Protein 5JR6 (pdb70)

Secondary structure (DSSP, 8-state):
---HHHHHHHHHHHHHHTT--EEEEES--TT--SS--GGG--HHHHH----SSEEEEE-SS--EEEEEGGGHHHHHHHS-TTTSEEEEE-TTTTTHHHHHHHT---EEEEETTT-BHHHHHHHHHHHHHH-TTS--EEEEE-TT--TT--EEEEESS-SS-------PPPEE--HHHHSS-HHHHHHHHHHHHHHT--SBSEEEE--HHHHHHHHTEE-SSSSSS----EEEEEEEE---EEEEEEEEE-GGG--HHHHHGGGTTT-EEEEGGGHHHIIIIIIGGGS------BSEEE-TT-BHHHHHTS-GGGEEE---HHHHHHHB--HHHHHHHHHHHHHHHHHHHHHHHHHHHHHHHTGGGG-BHHHHHHHHHHHHHTSTTEEEESS--EEEEGGGGGSTT----TTT--B--SSEEEEEE-EEETTEE--EEEEEESS---HHHHHHHHHHHHHHHHHHH--EETT-BHHHHHHHHHHHHHTTT---SS-SEEE--SSS-SSEEEEEE-SSS--B--TTBEEEE--EEEETTTEEEE-BEEEEEEEEEE-SS-EEEEEEE-------GGG--TTS--HHHHHHHHHHHHHHHHHHHHHHHT-TTTS-HHHHHHHHHHTPPPP-/-EEEES--TT--SS--GGG------EEE-----SSSTTHHHHH--EEETTT-BHHHHHHHHHHHHHS------B--EEESSPP------PPPEE--HHHHSS-HHHHHHHHHHHHHTT--SBSEEEE--HHHHHHHHTEE-SSSSSS----EEEEEEE----EEEEEEEE-GGG--HHHHHHHHHTT-EEEEGGGHHHHIIIIISS------BSEEE-TT-BHHHHTTS-GGGEEE---THHHHTTB--HHHHHHHHHHHHHHHHHHHHHHHHHHHHHHTTGGGG-BHHHHHHHHHHHHHTSTTEEEESS--EEEEGGGGGSTT-----S--B--SSEEEEEE-EEETTEE--EEEEEESS---HHHHHHHHHHHHHHHHHHH--EETT-BHHHHHHHHHHHHHHTT---SS-SEEE--SSS-SSEEEEEE-SSS--B--TTBEEEE--EEEETTTEEEE-BEEEEEEEEEE-SS-EEEEEEE-------GGG--TTS--HHHHHHHHHHHHHHHHHHHHHHHH-TTTS-HHHHHHHHHHTSPP-/---

Organism: Plasmodium falciparum (isolate 3D7) (NCBI:txid36329)

Structure (mmCIF, N/CA/C/O backbone):
data_5JR6
#
_entry.id   5JR6
#
_cell.length_a   147.220
_cell.length_b   99.930
_cell.length_c   105.170
_cell.angle_alpha   90.00
_cell.angle_beta   105.21
_cell.angle_gamma   90.00
#
_symmetry.space_group_name_H-M   'C 1 2 1'
#
loop_
_entity.id
_entity.type
_entity.pdbx_description
1 polymer 'Peptidase, putative'
2 polymer Apstatin
3 non-polymer 'MANGANESE (II) ION'
4 non-polymer 'PHOSPHATE ION'
5 water water
#
loop_
_atom_site.group_PDB
_atom_site.id
_atom_site.type_symbol
_atom_site.label_atom_id
_atom_site.label_alt_id
_atom_site.label_comp_id
_atom_site.label_asym_id
_atom_site.label_entity_id
_atom_site.label_seq_id
_atom_site.pdbx_PDB_ins_code
_atom_site.Cartn_x
_atom_site.Cartn_y
_atom_site.Cartn_z
_atom_site.occupancy
_atom_site.B_iso_or_equiv
_atom_site.auth_seq_id
_atom_site.auth_comp_id
_atom_site.auth_asym_id
_atom_site.auth_atom_id
_atom_site.pdbx_PDB_model_num
ATOM 1 N N . ASP A 1 10 ? -65.531 63.577 257.469 1.00 148.39 129 ASP A N 1
ATOM 2 C CA . ASP A 1 10 ? -64.143 63.877 257.132 1.00 149.57 129 ASP A CA 1
ATOM 3 C C . ASP A 1 10 ? -63.785 63.348 255.745 1.00 153.75 129 ASP A C 1
ATOM 4 O O . ASP A 1 10 ? -62.638 62.969 255.494 1.00 153.67 129 ASP A O 1
ATOM 6 N N . ASN A 1 11 ? -64.775 63.343 254.853 1.00 156.61 130 ASN A N 1
ATOM 7 C CA . ASN A 1 11 ? -64.622 62.794 253.508 1.00 155.15 130 ASN A CA 1
ATOM 8 C C . ASN A 1 11 ? -64.090 61.363 253.563 1.00 153.52 130 ASN A C 1
ATOM 9 O O . ASN A 1 11 ? -63.109 61.047 252.920 1.00 152.00 130 ASN A O 1
ATOM 11 N N . ASN A 1 12 ? -64.738 60.504 254.337 1.00 151.74 131 ASN A N 1
ATOM 12 C CA . ASN A 1 12 ? -64.238 59.161 254.627 1.00 151.14 131 ASN A CA 1
ATOM 13 C C . ASN A 1 12 ? -63.958 58.240 253.414 1.00 146.83 131 ASN A C 1
ATOM 14 O O . ASN A 1 12 ? -64.864 57.973 252.607 1.00 146.54 131 ASN A O 1
ATOM 19 N N . PRO A 1 13 ? -62.689 57.780 253.279 1.00 144.10 132 PRO A N 1
ATOM 20 C CA . PRO A 1 13 ? -62.096 56.745 252.397 1.00 140.98 132 PRO A CA 1
ATOM 21 C C . PRO A 1 13 ? -62.595 55.315 252.632 1.00 136.35 132 PRO A C 1
ATOM 22 O O . PRO A 1 13 ? -62.830 54.585 251.669 1.00 142.37 132 PRO A O 1
ATOM 26 N N . ALA A 1 14 ? -62.712 54.888 253.883 1.00 129.24 133 ALA A N 1
ATOM 27 C CA . ALA A 1 14 ? -63.195 53.531 254.142 1.00 122.89 133 ALA A CA 1
ATOM 28 C C . ALA A 1 14 ? -64.572 53.399 253.519 1.00 119.33 133 ALA A C 1
ATOM 29 O O . ALA A 1 14 ? -64.939 52.354 252.978 1.00 112.34 133 ALA A O 1
ATOM 31 N N . ALA A 1 15 ? -65.309 54.496 253.633 1.00 124.80 134 ALA A N 1
ATOM 32 C CA . ALA A 1 15 ? -66.576 54.683 252.970 1.00 131.06 134 ALA A CA 1
ATOM 33 C C . ALA A 1 15 ? -66.441 54.632 251.450 1.00 129.46 134 ALA A C 1
ATOM 34 O O . ALA A 1 15 ? -67.133 53.856 250.794 1.00 131.24 134 ALA A O 1
ATOM 36 N N . ARG A 1 16 ? -65.559 55.455 250.892 1.00 130.59 135 ARG A N 1
ATOM 37 C CA . ARG A 1 16 ? -65.398 55.512 249.439 1.00 128.04 135 ARG A CA 1
ATOM 38 C C . ARG A 1 16 ? -64.764 54.228 248.895 1.00 132.08 135 ARG A C 1
ATOM 39 O O . ARG A 1 16 ? -65.042 53.818 247.767 1.00 131.51 135 ARG A O 1
ATOM 41 N N . LEU A 1 17 ? -63.919 53.593 249.703 1.00 132.54 136 LEU A N 1
ATOM 42 C CA . LEU A 1 17 ? -63.305 52.323 249.323 1.00 134.90 136 LEU A CA 1
ATOM 43 C C . LEU A 1 17 ? -64.322 51.189 249.328 1.00 141.66 136 LEU A C 1
ATOM 44 O O . LEU A 1 17 ? -64.452 50.463 248.342 1.00 145.25 136 LEU A O 1
ATOM 49 N N . GLU A 1 18 ? -65.034 51.033 250.442 1.00 143.43 137 GLU A N 1
ATOM 50 C CA . GLU A 1 18 ? -66.059 49.999 250.546 1.00 142.83 137 GLU A CA 1
ATOM 51 C C . GLU A 1 18 ? -67.141 50.244 249.506 1.00 143.66 137 GLU A C 1
ATOM 52 O O . GLU A 1 18 ? -67.832 49.317 249.090 1.00 147.73 137 GLU A O 1
ATOM 54 N N . GLU A 1 19 ? -67.276 51.501 249.089 1.00 135.66 138 GLU A N 1
ATOM 55 C CA . GLU A 1 19 ? -68.175 51.870 248.001 1.00 127.64 138 GLU A CA 1
ATOM 56 C C . GLU A 1 19 ? -67.616 51.406 246.659 1.00 121.09 138 GLU A C 1
ATOM 57 O O . GLU A 1 19 ? -68.336 50.816 245.848 1.00 122.20 138 GLU A O 1
ATOM 59 N N . LEU A 1 20 ? -66.332 51.679 246.435 1.00 109.25 139 LEU A N 1
ATOM 60 C CA . LEU A 1 20 ? -65.664 51.305 245.193 1.00 105.26 139 LEU A CA 1
ATOM 61 C C . LEU A 1 20 ? -65.705 49.796 244.976 1.00 108.48 139 LEU A C 1
ATOM 62 O O . LEU A 1 20 ? -66.004 49.330 243.874 1.00 103.58 139 LEU A O 1
ATOM 64 N N . ARG A 1 21 ? -65.419 49.045 246.039 1.00 119.52 140 ARG A N 1
ATOM 65 C CA . ARG A 1 21 ? -65.349 47.586 245.978 1.00 126.42 140 ARG A CA 1
ATOM 66 C C . ARG A 1 21 ? -66.644 46.977 245.446 1.00 134.53 140 ARG A C 1
ATOM 67 O O . ARG A 1 21 ? -66.652 45.856 244.936 1.00 140.19 140 ARG A O 1
ATOM 69 N N . THR A 1 22 ? -67.735 47.724 245.575 1.00 129.50 141 THR A N 1
ATOM 70 C CA . THR A 1 22 ? -69.025 47.315 245.035 1.00 128.44 141 THR A CA 1
ATOM 71 C C . THR A 1 22 ? -69.121 47.586 243.533 1.00 123.91 141 THR A C 1
ATOM 72 O O . THR A 1 22 ? -69.662 46.777 242.778 1.00 123.74 141 THR A O 1
ATOM 76 N N . ILE A 1 23 ? -68.604 48.735 243.108 1.00 119.73 142 ILE A N 1
ATOM 77 C CA . ILE A 1 23 ? -68.624 49.114 241.697 1.00 118.86 142 ILE A CA 1
ATOM 78 C C . ILE A 1 23 ? -67.662 48.244 240.889 1.00 114.74 142 ILE A C 1
ATOM 79 O O . ILE A 1 23 ? -67.878 47.990 239.705 1.00 117.34 142 ILE A O 1
ATOM 81 N N . MET A 1 24 ? -66.592 47.795 241.529 1.00 103.91 143 MET A N 1
ATOM 82 C CA . MET A 1 24 ? -65.716 46.818 240.908 1.00 98.45 143 MET A CA 1
ATOM 83 C C . MET A 1 24 ? -66.455 45.495 240.760 1.00 100.13 143 MET A C 1
ATOM 84 O O . MET A 1 24 ? -66.264 44.766 239.785 1.00 98.59 143 MET A O 1
ATOM 89 N N . LYS A 1 25 ? -67.302 45.203 241.743 1.00 102.00 144 LYS A N 1
ATOM 90 C CA . LYS A 1 25 ? -68.022 43.937 241.804 1.00 107.94 144 LYS A CA 1
ATOM 91 C C . LYS A 1 25 ? -69.099 43.838 240.726 1.00 108.10 144 LYS A C 1
ATOM 92 O O . LYS A 1 25 ? -69.215 42.815 240.054 1.00 109.73 144 LYS A O 1
ATOM 94 N N . LYS A 1 26 ? -69.880 44.903 240.560 1.00 107.68 145 LYS A N 1
ATOM 95 C CA . LYS A 1 26 ? -70.953 44.921 239.563 1.00 112.45 145 LYS A CA 1
ATOM 96 C C . LYS A 1 26 ? -70.419 44.862 238.129 1.00 110.71 145 LYS A C 1
ATOM 97 O O . LYS A 1 26 ? -71.162 44.556 237.192 1.00 99.83 145 LYS A O 1
ATOM 99 N N . ASN A 1 27 ? -69.139 45.190 237.965 1.00 115.15 146 ASN A N 1
ATOM 100 C CA . ASN A 1 27 ? -68.480 45.147 236.662 1.00 113.91 146 ASN A CA 1
ATOM 101 C C . ASN A 1 27 ? -67.654 43.888 236.431 1.00 120.01 146 ASN A C 1
ATOM 102 O O . ASN A 1 27 ? -67.017 43.744 235.385 1.00 120.87 146 ASN A O 1
ATOM 107 N N . LYS A 1 28 ? -67.670 42.990 237.414 1.00 127.44 147 LYS A N 1
ATOM 108 C CA . LYS A 1 28 ? -66.856 41.776 237.401 1.00 128.80 147 LYS A CA 1
ATOM 109 C C . LYS A 1 28 ? -65.375 42.126 237.328 1.00 121.85 147 LYS A C 1
ATOM 110 O O . LYS A 1 28 ? -64.590 41.404 236.716 1.00 124.74 147 LYS A O 1
ATOM 112 N N . ILE A 1 29 ? -64.998 43.230 237.968 1.00 112.72 148 ILE A N 1
ATOM 113 C CA . ILE A 1 29 ? -63.620 43.710 237.926 1.00 110.66 148 ILE A CA 1
ATOM 114 C C . ILE A 1 29 ? -62.861 43.370 239.208 1.00 108.33 148 ILE A C 1
ATOM 115 O O . ILE A 1 29 ? -63.102 43.959 240.261 1.00 111.25 148 ILE A O 1
ATOM 117 N N . ASP A 1 30 ? -61.932 42.426 239.105 1.00 107.93 149 ASP A N 1
ATOM 118 C CA . ASP A 1 30 ? -61.224 41.913 240.272 1.00 107.55 149 ASP A CA 1
ATOM 119 C C . ASP A 1 30 ? -60.176 42.873 240.851 1.00 112.20 149 ASP A C 1
ATOM 120 O O . ASP A 1 30 ? -60.228 43.196 242.038 1.00 110.70 149 ASP A O 1
ATOM 122 N N . VAL A 1 31 ? -59.236 43.328 240.018 1.00 109.56 150 VAL A N 1
ATOM 123 C CA . VAL A 1 31 ? -58.120 44.173 240.478 1.00 102.27 150 VAL A CA 1
ATOM 124 C C . VAL A 1 31 ? -58.024 45.486 239.692 1.00 105.60 150 VAL A C 1
ATOM 125 O O . VAL A 1 31 ? -57.988 45.477 238.468 1.00 107.06 150 VAL A O 1
ATOM 127 N N . TYR A 1 32 ? -57.963 46.607 240.409 1.00 107.88 151 TYR A N 1
ATOM 128 C CA . TYR A 1 32 ? -58.074 47.942 239.810 1.00 103.52 151 TYR A CA 1
ATOM 129 C C . TYR A 1 32 ? -56.879 48.810 240.184 1.00 98.93 151 TYR A C 1
ATOM 130 O O . TYR A 1 32 ? -56.581 48.995 241.364 1.00 99.50 151 TYR A O 1
ATOM 139 N N . ILE A 1 33 ? -56.183 49.332 239.181 1.00 93.57 152 ILE A N 1
ATOM 140 C CA . ILE A 1 33 ? -54.998 50.133 239.449 1.00 86.13 152 ILE A CA 1
ATOM 141 C C . ILE A 1 33 ? -55.305 51.615 239.244 1.00 91.30 152 ILE A C 1
ATOM 142 O O . ILE A 1 33 ? -55.746 52.031 238.171 1.00 90.13 152 ILE A O 1
ATOM 144 N N . LEU A 1 34 ? -55.090 52.401 240.295 1.00 93.64 153 LEU A N 1
ATOM 145 C CA . LEU A 1 34 ? -55.284 53.846 240.245 1.00 87.57 153 LEU A CA 1
ATOM 146 C C . LEU A 1 34 ? -53.948 54.564 240.374 1.00 74.51 153 LEU A C 1
ATOM 147 O O . LEU A 1 34 ? -53.201 54.306 241.307 1.00 75.66 153 LEU A O 1
ATOM 152 N N . ILE A 1 35 ? -53.657 55.463 239.437 1.00 76.25 154 ILE A N 1
ATOM 153 C CA . ILE A 1 35 ? -52.368 56.174 239.400 1.00 75.48 154 ILE A CA 1
ATOM 154 C C . ILE A 1 35 ? -52.563 57.687 239.332 1.00 74.31 154 ILE A C 1
ATOM 155 O O . ILE A 1 35 ? -53.530 58.170 238.738 1.00 74.61 154 ILE A O 1
ATOM 160 N N . ASN A 1 36 ? -51.640 58.435 239.924 1.00 72.65 155 ASN A N 1
ATOM 161 C CA . ASN A 1 36 ? -51.727 59.884 239.898 1.00 67.49 155 ASN A CA 1
ATOM 162 C C . ASN A 1 36 ? -50.985 60.428 238.700 1.00 63.65 155 ASN A C 1
ATOM 163 O O . ASN A 1 36 ? -49.758 60.505 238.707 1.00 59.53 155 ASN A O 1
ATOM 168 N N . SER A 1 37 ? -51.744 60.883 237.711 1.00 61.64 156 SER A N 1
ATOM 169 C CA . SER A 1 37 ? -51.186 61.396 236.472 1.00 62.26 156 SER A CA 1
ATOM 170 C C . SER A 1 37 ? -52.352 61.791 235.596 1.00 56.62 156 SER A C 1
ATOM 171 O O . SER A 1 37 ? -53.505 61.616 235.982 1.00 61.51 156 SER A O 1
ATOM 174 N N . ASP A 1 38 ? -52.065 62.367 234.438 1.00 50.47 157 ASP A N 1
ATOM 175 C CA . ASP A 1 38 ? -53.130 62.681 233.512 1.00 52.75 157 ASP A CA 1
ATOM 176 C C . ASP A 1 38 ? -52.754 62.138 232.143 1.00 46.05 157 ASP A C 1
ATOM 177 O O . ASP A 1 38 ? -51.737 61.470 232.003 1.00 55.61 157 ASP A O 1
ATOM 182 N N . GLU A 1 39 ? -53.589 62.409 231.147 1.00 55.19 158 GLU A N 1
ATOM 183 C CA . GLU A 1 39 ? -53.388 61.853 229.820 1.00 60.59 158 GLU A CA 1
ATOM 184 C C . GLU A 1 39 ? -52.288 62.578 229.042 1.00 59.97 158 GLU A C 1
ATOM 185 O O . GLU A 1 39 ? -51.980 62.203 227.908 1.00 59.02 158 GLU A O 1
ATOM 191 N N . HIS A 1 40 ? -51.753 63.658 229.613 1.00 41.66 159 HIS A N 1
ATOM 192 C CA . HIS A 1 40 ? -50.573 64.317 229.038 1.00 43.41 159 HIS A CA 1
ATOM 193 C C . HIS A 1 40 ? -49.240 64.084 229.750 1.00 49.13 159 HIS A C 1
ATOM 194 O O . HIS A 1 40 ? -48.255 64.774 229.457 1.00 55.17 159 HIS A O 1
ATOM 201 N N . ASN A 1 41 ? -49.234 63.184 230.730 1.00 50.48 160 ASN A N 1
ATOM 202 C CA . ASN A 1 41 ? -48.011 62.847 231.462 1.00 52.63 160 ASN A CA 1
ATOM 203 C C . ASN A 1 41 ? -47.446 64.103 232.153 1.00 52.50 160 ASN A C 1
ATOM 204 O O . ASN A 1 41 ? -46.232 64.280 232.279 1.00 50.55 160 ASN A O 1
ATOM 209 N N . SER A 1 42 ? -48.351 64.988 232.572 1.00 54.03 161 SER A N 1
ATOM 210 C CA . SER A 1 42 ? -47.971 66.206 233.283 1.00 50.95 161 SER A CA 1
ATOM 211 C C . SER A 1 42 ? -47.402 65.858 234.643 1.00 50.39 161 SER A C 1
ATOM 212 O O . SER A 1 42 ? -47.923 64.977 235.325 1.00 52.23 161 SER A O 1
ATOM 215 N N . GLU A 1 43 ? -46.331 66.541 235.033 1.00 42.08 162 GLU A N 1
ATOM 216 C CA . GLU A 1 43 ? -45.795 66.379 236.378 1.00 45.71 162 GLU A CA 1
ATOM 217 C C . GLU A 1 43 ? -46.792 66.826 237.431 1.00 46.78 162 GLU A C 1
ATOM 218 O O . GLU A 1 43 ? -46.952 66.175 238.452 1.00 62.65 162 GLU A O 1
ATOM 224 N N . ILE A 1 44 ? -47.432 67.963 237.186 1.00 41.73 163 ILE A N 1
ATOM 225 C CA . ILE A 1 44 ? -48.445 68.495 238.083 1.00 46.26 163 ILE A CA 1
ATOM 226 C C . ILE A 1 44 ? -49.818 68.310 237.464 1.00 47.98 163 ILE A C 1
ATOM 227 O O . ILE A 1 44 ? -50.071 68.801 236.375 1.00 55.71 163 ILE A O 1
ATOM 232 N N . ILE A 1 45 ? -50.706 67.623 238.175 1.00 42.11 164 ILE A N 1
ATOM 233 C CA . ILE A 1 45 ? -52.002 67.260 237.644 1.00 48.31 164 ILE A CA 1
ATOM 234 C C . ILE A 1 45 ? -53.060 68.178 238.232 1.00 56.35 164 ILE A C 1
ATOM 235 O O . ILE A 1 45 ? -52.880 68.733 239.324 1.00 57.21 164 ILE A O 1
ATOM 240 N N . ASN A 1 46 ? -54.132 68.390 237.478 1.00 58.28 165 ASN A N 1
ATOM 241 C CA . ASN A 1 46 ? -55.242 69.178 237.979 1.00 56.41 165 ASN A CA 1
ATOM 242 C C . ASN A 1 46 ? -56.139 68.351 238.883 1.00 59.76 165 ASN A C 1
ATOM 243 O O . ASN A 1 46 ? -55.959 67.143 239.012 1.00 64.25 165 ASN A O 1
ATOM 248 N N . GLU A 1 47 ? -57.119 68.990 239.499 1.00 64.99 166 GLU A N 1
ATOM 249 C CA . GLU A 1 47 ? -57.824 68.316 240.573 1.00 71.99 166 GLU A CA 1
ATOM 250 C C . GLU A 1 47 ? -58.670 67.195 240.009 1.00 68.56 166 GLU A C 1
ATOM 251 O O . GLU A 1 47 ? -58.710 66.108 240.576 1.00 70.08 166 GLU A O 1
ATOM 257 N N . LYS A 1 48 ? -59.292 67.444 238.860 1.00 65.43 167 LYS A N 1
ATOM 258 C CA . LYS A 1 48 ? -60.153 66.460 238.218 1.00 67.25 167 LYS A CA 1
ATOM 259 C C . LYS A 1 48 ? -59.441 65.136 237.995 1.00 76.45 167 LYS A C 1
ATOM 260 O O . LYS A 1 48 ? -60.080 64.094 237.865 1.00 83.31 167 LYS A O 1
ATOM 266 N N . ASP A 1 49 ? -58.114 65.180 237.954 1.00 78.02 168 ASP A N 1
ATOM 267 C CA . ASP A 1 49 ? -57.331 63.978 237.739 1.00 76.61 168 ASP A CA 1
ATOM 268 C C . ASP A 1 49 ? -56.841 63.369 239.037 1.00 74.90 168 ASP A C 1
ATOM 269 O O . ASP A 1 49 ? -56.229 62.309 239.018 1.00 81.96 168 ASP A O 1
ATOM 274 N N . LYS A 1 50 ? -57.102 64.002 240.175 1.00 75.05 169 LYS A N 1
ATOM 275 C CA . LYS A 1 50 ? -56.638 63.367 241.398 1.00 80.40 169 LYS A CA 1
ATOM 276 C C . LYS A 1 50 ? -57.767 62.502 241.915 1.00 92.13 169 LYS A C 1
ATOM 277 O O . LYS A 1 50 ? -58.691 62.972 242.579 1.00 91.67 169 LYS A O 1
ATOM 283 N N . LYS A 1 51 ? -57.673 61.219 241.601 1.00 93.54 170 LYS A N 1
ATOM 284 C CA . LYS A 1 51 ? -58.604 60.227 242.102 1.00 88.82 170 LYS A CA 1
ATOM 285 C C . LYS A 1 51 ? -58.113 59.589 243.403 1.00 86.38 170 LYS A C 1
ATOM 286 O O . LYS A 1 51 ? -58.900 59.330 244.314 1.00 89.42 170 LYS A O 1
ATOM 290 N N . ILE A 1 52 ? -56.806 59.342 243.476 1.00 83.19 171 ILE A N 1
ATOM 291 C CA . ILE A 1 52 ? -56.208 58.597 244.584 1.00 79.87 171 ILE A CA 1
ATOM 292 C C . ILE A 1 52 ? -56.522 59.216 245.946 1.00 80.45 171 ILE A C 1
ATOM 293 O O . ILE A 1 52 ? -56.804 58.503 246.912 1.00 80.59 171 ILE A O 1
ATOM 295 N N . VAL A 1 53 ? -56.491 60.543 246.012 1.00 84.55 172 VAL A N 1
ATOM 296 C CA . VAL A 1 53 ? -56.658 61.248 247.278 1.00 88.17 172 VAL A CA 1
ATOM 297 C C . VAL A 1 53 ? -58.059 61.075 247.856 1.00 91.96 172 VAL A C 1
ATOM 298 O O . VAL A 1 53 ? -58.211 60.897 249.062 1.00 94.86 172 VAL A O 1
ATOM 302 N N . LYS A 1 54 ? -59.075 61.101 247.000 1.00 93.32 173 LYS A N 1
ATOM 303 C CA . LYS A 1 54 ? -60.452 60.991 247.461 1.00 98.28 173 LYS A CA 1
ATOM 304 C C . LYS A 1 54 ? -60.696 59.638 248.143 1.00 107.11 173 LYS A C 1
ATOM 305 O O . LYS A 1 54 ? -61.483 59.538 249.090 1.00 111.62 173 LYS A O 1
ATOM 307 N N . ILE A 1 55 ? -60.028 58.601 247.640 1.00 105.19 174 ILE A N 1
ATOM 308 C CA . ILE A 1 55 ? -60.074 57.256 248.233 1.00 103.85 174 ILE A CA 1
ATOM 309 C C . ILE A 1 55 ? -59.074 56.984 249.392 1.00 102.84 174 ILE A C 1
ATOM 310 O O . ILE A 1 55 ? -59.387 56.214 250.282 1.00 104.70 174 ILE A O 1
ATOM 315 N N . THR A 1 56 ? -57.849 57.509 249.347 1.00 99.50 175 THR A N 1
ATOM 316 C CA . THR A 1 56 ? -56.916 57.254 250.461 1.00 94.96 175 THR A CA 1
ATOM 317 C C . THR A 1 56 ? -56.653 58.382 251.492 1.00 131.51 175 THR A C 1
ATOM 318 O O . THR A 1 56 ? -55.939 58.162 252.464 1.00 124.11 175 THR A O 1
ATOM 322 N N . ASN A 1 57 ? -57.234 59.565 251.290 1.00 136.02 176 ASN A N 1
ATOM 323 C CA . ASN A 1 57 ? -56.745 60.818 251.924 1.00 136.61 176 ASN A CA 1
ATOM 324 C C . ASN A 1 57 ? -55.231 61.041 251.825 1.00 129.55 176 ASN A C 1
ATOM 325 O O . ASN A 1 57 ? -54.616 61.654 252.720 1.00 133.34 176 ASN A O 1
ATOM 330 N N . TYR A 1 58 ? -54.608 60.561 250.772 1.00 115.60 177 TYR A N 1
ATOM 331 C CA . TYR A 1 58 ? -53.215 60.874 250.623 1.00 99.38 177 TYR A CA 1
ATOM 332 C C . TYR A 1 58 ? -53.137 61.840 249.453 1.00 97.79 177 TYR A C 1
ATOM 333 O O . TYR A 1 58 ? -53.545 61.523 248.336 1.00 95.32 177 TYR A O 1
ATOM 342 N N . SER A 1 59 ? -52.658 63.044 249.726 1.00 94.70 178 SER A N 1
ATOM 343 C CA . SER A 1 59 ? -52.693 64.095 248.725 1.00 93.56 178 SER A CA 1
ATOM 344 C C . SER A 1 59 ? -51.373 64.219 247.974 1.00 86.98 178 SER A C 1
ATOM 345 O O . SER A 1 59 ? -51.254 65.041 247.068 1.00 90.85 178 SER A O 1
ATOM 348 N N . GLY A 1 60 ? -50.389 63.402 248.344 1.00 77.10 179 GLY A N 1
ATOM 349 C CA . GLY A 1 60 ? -49.106 63.410 247.661 1.00 72.99 179 GLY A CA 1
ATOM 350 C C . GLY A 1 60 ? -49.225 63.120 246.172 1.00 70.97 179 GLY A C 1
ATOM 351 O O . GLY A 1 60 ? -50.092 62.349 245.760 1.00 59.54 179 GLY A O 1
ATOM 352 N N . ALA A 1 61 ? -48.344 63.717 245.368 1.00 70.24 180 ALA A N 1
ATOM 353 C CA . ALA A 1 61 ? -48.512 63.721 243.909 1.00 72.62 180 ALA A CA 1
ATOM 354 C C . ALA A 1 61 ? -48.138 62.401 243.234 1.00 75.17 180 ALA A C 1
ATOM 355 O O . ALA A 1 61 ? -48.791 61.993 242.274 1.00 67.22 180 ALA A O 1
ATOM 357 N N . ASP A 1 62 ? -47.088 61.750 243.729 1.00 81.54 181 ASP A N 1
ATOM 358 C CA . ASP A 1 62 ? -46.629 60.466 243.188 1.00 89.33 181 ASP A CA 1
ATOM 359 C C . ASP A 1 62 ? -47.255 59.318 243.968 1.00 92.37 181 ASP A C 1
ATOM 360 O O . ASP A 1 62 ? -46.927 59.120 245.134 1.00 103.51 181 ASP A O 1
ATOM 365 N N . GLY A 1 63 ? -48.138 58.553 243.332 1.00 86.25 182 GLY A N 1
ATOM 366 C CA . GLY A 1 63 ? -48.647 57.342 243.957 1.00 87.31 182 GLY A CA 1
ATOM 367 C C . GLY A 1 63 ? -49.484 56.422 243.082 1.00 86.03 182 GLY A C 1
ATOM 368 O O . GLY A 1 63 ? -50.142 56.872 242.141 1.00 87.01 182 GLY A O 1
ATOM 369 N N . ILE A 1 64 ? -49.485 55.132 243.416 1.00 76.23 183 ILE A N 1
ATOM 370 C CA . ILE A 1 64 ? -50.240 54.137 242.653 1.00 73.43 183 ILE A CA 1
ATOM 371 C C . ILE A 1 64 ? -51.073 53.255 243.579 1.00 75.79 183 ILE A C 1
ATOM 372 O O . ILE A 1 64 ? -50.578 52.778 244.598 1.00 74.28 183 ILE A O 1
ATOM 377 N N . LEU A 1 65 ? -52.332 53.032 243.222 1.00 73.17 184 LEU A N 1
ATOM 378 C CA . LEU A 1 65 ? -53.246 52.326 244.105 1.00 78.27 184 LEU A CA 1
ATOM 379 C C . LEU A 1 65 ? -53.822 51.050 243.497 1.00 81.37 184 LEU A C 1
ATOM 380 O O . LEU A 1 65 ? -54.662 51.095 242.597 1.00 79.82 184 LEU A O 1
ATOM 385 N N . ILE A 1 66 ? -53.389 49.914 244.030 1.00 84.66 185 ILE A N 1
ATOM 386 C CA . ILE A 1 66 ? -53.930 48.619 243.656 1.00 79.92 185 ILE A CA 1
ATOM 387 C C . ILE A 1 66 ? -55.117 48.344 244.557 1.00 88.15 185 ILE A C 1
ATOM 388 O O . ILE A 1 66 ? -54.963 48.298 245.775 1.00 93.00 185 ILE A O 1
ATOM 393 N N . VAL A 1 67 ? -56.297 48.169 243.971 1.00 93.76 186 VAL A N 1
ATOM 394 C CA . VAL A 1 67 ? -57.510 47.927 244.755 1.00 103.21 186 VAL A CA 1
ATOM 395 C C . VAL A 1 67 ? -58.064 46.518 244.552 1.00 116.21 186 VAL A C 1
ATOM 396 O O . VAL A 1 67 ? -58.623 46.213 243.500 1.00 114.47 186 VAL A O 1
ATOM 400 N N . THR A 1 68 ? -57.948 45.677 245.576 1.00 129.53 187 THR A N 1
ATOM 401 C CA . THR A 1 68 ? -58.320 44.270 245.452 1.00 131.19 187 THR A CA 1
ATOM 402 C C . THR A 1 68 ? -59.347 43.849 246.500 1.00 140.67 187 THR A C 1
ATOM 403 O O . THR A 1 68 ? -59.858 44.682 247.251 1.00 144.29 187 THR A O 1
ATOM 407 N N . LYS A 1 69 ? -59.658 42.555 246.532 1.00 137.32 188 LYS A N 1
ATOM 408 C CA . LYS A 1 69 ? -60.531 41.992 247.559 1.00 135.40 188 LYS A CA 1
ATOM 409 C C . LYS A 1 69 ? -59.844 42.064 248.917 1.00 135.50 188 LYS A C 1
ATOM 410 O O . LYS A 1 69 ? -60.462 42.426 249.920 1.00 142.96 188 LYS A O 1
ATOM 412 N N . ASP A 1 70 ? -58.560 41.716 248.938 1.00 128.51 189 ASP A N 1
ATOM 413 C CA . ASP A 1 70 ? -57.741 41.870 250.133 1.00 122.72 189 ASP A CA 1
ATOM 414 C C . ASP A 1 70 ? -57.358 43.338 250.326 1.00 121.18 189 ASP A C 1
ATOM 415 O O . ASP A 1 70 ? -57.813 44.204 249.580 1.00 120.97 189 ASP A O 1
ATOM 417 N N . LYS A 1 71 ? -56.514 43.606 251.320 1.00 121.22 190 LYS A N 1
ATOM 418 C CA . LYS A 1 71 ? -56.192 44.972 251.726 1.00 120.14 190 LYS A CA 1
ATOM 419 C C . LYS A 1 71 ? -55.423 45.731 250.641 1.00 122.38 190 LYS A C 1
ATOM 420 O O . LYS A 1 71 ? -54.318 45.328 250.264 1.00 119.22 190 LYS A O 1
ATOM 422 N N . PRO A 1 72 ? -56.008 46.841 250.151 1.00 128.71 191 PRO A N 1
ATOM 423 C CA . PRO A 1 72 ? -55.447 47.710 249.107 1.00 129.48 191 PRO A CA 1
ATOM 424 C C . PRO A 1 72 ? -54.012 48.149 249.407 1.00 121.73 191 PRO A C 1
ATOM 425 O O . PRO A 1 72 ? -53.640 48.350 250.563 1.00 128.97 191 PRO A O 1
ATOM 429 N N . ILE A 1 73 ? -53.214 48.290 248.356 1.00 106.16 192 ILE A N 1
ATOM 430 C CA . ILE A 1 73 ? -51.823 48.682 248.508 1.00 93.40 192 ILE A CA 1
ATOM 431 C C . ILE A 1 73 ? -51.550 49.981 247.768 1.00 94.71 192 ILE A C 1
ATOM 432 O O . ILE A 1 73 ? -51.950 50.150 246.609 1.00 90.21 192 ILE A O 1
ATOM 437 N N . LEU A 1 74 ? -50.870 50.900 248.449 1.00 99.65 193 LEU A N 1
ATOM 438 C CA . LEU A 1 74 ? -50.463 52.155 247.839 1.00 99.89 193 LEU A CA 1
ATOM 439 C C . LEU A 1 74 ? -48.942 52.256 247.792 1.00 95.64 193 LEU A C 1
ATOM 440 O O . LEU A 1 74 ? -48.271 52.246 248.824 1.00 88.49 193 LEU A O 1
ATOM 445 N N . TYR A 1 75 ? -48.416 52.330 246.574 1.00 96.46 194 TYR A N 1
ATOM 446 C CA . TYR A 1 75 ? -47.020 52.657 246.329 1.00 93.67 194 TYR A CA 1
ATOM 447 C C . TYR A 1 75 ? -46.857 54.167 246.235 1.00 88.71 194 TYR A C 1
ATOM 448 O O . TYR A 1 75 ? -47.698 54.844 245.637 1.00 81.92 194 TYR A O 1
ATOM 457 N N . VAL A 1 76 ? -45.786 54.693 246.831 1.00 86.56 195 VAL A N 1
ATOM 458 C CA . VAL A 1 76 ? -45.387 56.085 246.616 1.00 76.44 195 VAL A CA 1
ATOM 459 C C . VAL A 1 76 ? -43.873 56.143 246.514 1.00 70.05 195 VAL A C 1
ATOM 460 O O . VAL A 1 76 ? -43.177 55.227 246.948 1.00 72.12 195 VAL A O 1
ATOM 464 N N . ASN A 1 77 ? -43.370 57.228 245.940 1.00 68.22 196 ASN A N 1
ATOM 465 C CA . ASN A 1 77 ? -41.939 57.457 245.810 1.00 67.71 196 ASN A CA 1
ATOM 466 C C . ASN A 1 77 ? -41.304 57.657 247.183 1.00 75.32 196 ASN A C 1
ATOM 467 O O . ASN A 1 77 ? -41.990 57.981 248.150 1.00 75.44 196 ASN A O 1
ATOM 472 N N . ALA A 1 78 ? -39.993 57.475 247.270 1.00 84.36 197 ALA A N 1
ATOM 473 C CA . ALA A 1 78 ? -39.278 57.650 248.533 1.00 91.33 197 ALA A CA 1
ATOM 474 C C . ALA A 1 78 ? -39.371 59.079 249.105 1.00 94.01 197 ALA A C 1
ATOM 475 O O . ALA A 1 78 ? -39.376 59.262 250.326 1.00 93.67 197 ALA A O 1
ATOM 477 N N . LEU A 1 79 ? -39.449 60.083 248.231 1.00 91.54 198 LEU A N 1
ATOM 478 C CA . LEU A 1 79 ? -39.461 61.479 248.675 1.00 78.91 198 LEU A CA 1
ATOM 479 C C . LEU A 1 79 ? -40.786 61.853 249.338 1.00 76.90 198 LEU A C 1
ATOM 480 O O . LEU A 1 79 ? -40.865 62.831 250.080 1.00 85.94 198 LEU A O 1
ATOM 485 N N . TYR A 1 80 ? -41.830 61.087 249.051 1.00 64.17 199 TYR A N 1
ATOM 486 C CA . TYR A 1 80 ? -43.166 61.362 249.581 1.00 67.39 199 TYR A CA 1
ATOM 487 C C . TYR A 1 80 ? -43.540 60.494 250.791 1.00 72.93 199 TYR A C 1
ATOM 488 O O . TYR A 1 80 ? -44.653 60.577 251.312 1.00 68.02 199 TYR A O 1
ATOM 497 N N . GLU A 1 81 ? -42.611 59.652 251.227 1.00 79.74 200 GLU A N 1
ATOM 498 C CA . GLU A 1 81 ? -42.916 58.641 252.235 1.00 92.24 200 GLU A CA 1
ATOM 499 C C . GLU A 1 81 ? -43.330 59.248 253.577 1.00 92.29 200 GLU A C 1
ATOM 500 O O . GLU A 1 81 ? -44.391 58.894 254.115 1.00 91.92 200 GLU A O 1
ATOM 506 N N . LEU A 1 82 ? -42.511 60.155 254.108 1.00 95.93 201 LEU A N 1
ATOM 507 C CA . LEU A 1 82 ? -42.799 60.754 255.405 1.00 97.39 201 LEU A CA 1
ATOM 508 C C . LEU A 1 82 ? -44.126 61.516 255.392 1.00 90.18 201 LEU A C 1
ATOM 509 O O . LEU A 1 82 ? -44.730 61.726 256.442 1.00 99.75 201 LEU A O 1
ATOM 514 N N . GLN A 1 83 ? -44.575 61.926 254.208 1.00 80.97 202 GLN A N 1
ATOM 515 C CA . GLN A 1 83 ? -45.893 62.549 254.066 1.00 82.74 202 GLN A CA 1
ATOM 516 C C . GLN A 1 83 ? -47.014 61.507 253.992 1.00 84.36 202 GLN A C 1
ATOM 517 O O . GLN A 1 83 ? -48.151 61.777 254.380 1.00 80.97 202 GLN A O 1
ATOM 523 N N . ALA A 1 84 ? -46.698 60.321 253.481 1.00 90.52 203 ALA A N 1
ATOM 524 C CA . ALA A 1 84 ? -47.714 59.279 253.321 1.00 90.18 203 ALA A CA 1
ATOM 525 C C . ALA A 1 84 ? -48.028 58.609 254.648 1.00 90.26 203 ALA A C 1
ATOM 526 O O . ALA A 1 84 ? -49.161 58.205 254.893 1.00 82.93 203 ALA A O 1
ATOM 528 N N . MET A 1 85 ? -47.013 58.476 255.496 1.00 97.35 204 MET A N 1
ATOM 529 C CA . MET A 1 85 ? -47.209 57.922 256.828 1.00 103.75 204 MET A CA 1
ATOM 530 C C . MET A 1 85 ? -48.091 58.871 257.630 1.00 103.51 204 MET A C 1
ATOM 531 O O . MET A 1 85 ? -49.002 58.444 258.345 1.00 107.74 204 MET A O 1
ATOM 536 N N . ASN A 1 86 ? -47.822 60.164 257.474 1.00 95.73 205 ASN A N 1
ATOM 537 C CA . ASN A 1 86 ? -48.560 61.210 258.172 1.00 89.05 205 ASN A CA 1
ATOM 538 C C . ASN A 1 86 ? -49.967 61.419 257.618 1.00 85.13 205 ASN A C 1
ATOM 539 O O . ASN A 1 86 ? -50.839 61.962 258.301 1.00 78.81 205 ASN A O 1
ATOM 541 N N . GLU A 1 87 ? -50.183 60.992 256.378 1.00 87.52 206 GLU A N 1
ATOM 542 C CA . GLU A 1 87 ? -51.466 61.197 255.707 1.00 94.44 206 GLU A CA 1
ATOM 543 C C . GLU A 1 87 ? -52.293 59.920 255.672 1.00 101.40 206 GLU A C 1
ATOM 544 O O . GLU A 1 87 ? -53.393 59.857 256.222 1.00 100.76 206 GLU A O 1
ATOM 546 N N . LEU A 1 88 ? -51.752 58.909 255.005 1.00 109.48 207 LEU A N 1
ATOM 547 C CA . LEU A 1 88 ? -52.438 57.643 254.806 1.00 116.69 207 LEU A CA 1
ATOM 548 C C . LEU A 1 88 ? -52.621 56.856 256.112 1.00 131.62 207 LEU A C 1
ATOM 549 O O . LEU A 1 88 ? -51.649 56.571 256.820 1.00 132.66 207 LEU A O 1
ATOM 554 N N . ASP A 1 89 ? -53.869 56.500 256.416 1.00 150.44 208 ASP A N 1
ATOM 555 C CA . ASP A 1 89 ? -54.184 55.619 257.543 1.00 160.47 208 ASP A CA 1
ATOM 556 C C . ASP A 1 89 ? -53.772 54.215 257.122 1.00 163.29 208 ASP A C 1
ATOM 557 O O . ASP A 1 89 ? -54.200 53.717 256.084 1.00 173.38 208 ASP A O 1
ATOM 562 N N . GLN A 1 90 ? -52.950 53.571 257.941 1.00 143.51 209 GLN A N 1
ATOM 563 C CA . GLN A 1 90 ? -52.355 52.301 257.552 1.00 126.93 209 GLN A CA 1
ATOM 564 C C . GLN A 1 90 ? -53.125 51.085 258.066 1.00 128.48 209 GLN A C 1
ATOM 565 O O . GLN A 1 90 ? -52.703 49.949 257.850 1.00 131.12 209 GLN A O 1
ATOM 571 N N . ASN A 1 91 ? -54.239 51.315 258.756 1.00 130.98 210 ASN A N 1
ATOM 572 C CA . ASN A 1 91 ? -55.139 50.221 259.117 1.00 135.53 210 ASN A CA 1
ATOM 573 C C . ASN A 1 91 ? -56.049 49.851 257.952 1.00 141.97 210 ASN A C 1
ATOM 574 O O . ASN A 1 91 ? -56.393 48.684 257.761 1.00 145.20 210 ASN A O 1
ATOM 579 N N . LEU A 1 92 ? -56.453 50.864 257.190 1.00 145.32 211 LEU A N 1
ATOM 580 C CA . LEU A 1 92 ? -57.294 50.666 256.015 1.00 147.66 211 LEU A CA 1
ATOM 581 C C . LEU A 1 92 ? -56.499 50.248 254.775 1.00 144.68 211 LEU A C 1
ATOM 582 O O . LEU A 1 92 ? -56.953 49.405 254.000 1.00 146.60 211 LEU A O 1
ATOM 584 N N . PHE A 1 93 ? -55.320 50.840 254.592 1.00 135.90 212 PHE A N 1
ATOM 585 C CA . PHE A 1 93 ? -54.521 50.625 253.381 1.00 129.38 212 PHE A CA 1
ATOM 586 C C . PHE A 1 93 ? -53.102 50.142 253.673 1.00 121.62 212 PHE A C 1
ATOM 587 O O . PHE A 1 93 ? -52.451 50.628 254.598 1.00 124.62 212 PHE A O 1
ATOM 595 N N . THR A 1 94 ? -52.619 49.200 252.865 1.00 111.85 213 THR A N 1
ATOM 596 C CA . THR A 1 94 ? -51.251 48.716 253.008 1.00 103.34 213 THR A CA 1
ATOM 597 C C . THR A 1 94 ? -50.286 49.715 252.374 1.00 95.98 213 THR A C 1
ATOM 598 O O . THR A 1 94 ? -50.377 50.004 251.181 1.00 89.60 213 THR A O 1
ATOM 602 N N . LEU A 1 95 ? -49.367 50.242 253.177 1.00 93.88 214 LEU A N 1
ATOM 603 C CA . LEU A 1 95 ? -48.410 51.236 252.699 1.00 87.62 214 LEU A CA 1
ATOM 604 C C . LEU A 1 95 ? -47.116 50.588 252.234 1.00 84.20 214 LEU A C 1
ATOM 605 O O . LEU A 1 95 ? -46.652 49.623 252.832 1.00 85.58 214 LEU A O 1
ATOM 607 N N . ARG A 1 96 ? -46.543 51.124 251.161 1.00 84.74 215 ARG A N 1
ATOM 608 C CA . ARG A 1 96 ? -45.267 50.647 250.642 1.00 90.34 215 ARG A CA 1
ATOM 609 C C . ARG A 1 96 ? -44.515 51.758 249.907 1.00 87.45 215 ARG A C 1
ATOM 610 O O . ARG A 1 96 ? -45.130 52.625 249.274 1.00 90.02 215 ARG A O 1
ATOM 612 N N . ILE A 1 97 ? -43.186 51.719 249.976 1.00 71.77 216 ILE A N 1
ATOM 613 C CA . ILE A 1 97 ? -42.370 52.735 249.340 1.00 76.88 216 ILE A CA 1
ATOM 614 C C . ILE A 1 97 ? -41.732 52.202 248.073 1.00 90.90 216 ILE A C 1
ATOM 615 O O . ILE A 1 97 ? -41.359 51.034 247.999 1.00 94.23 216 ILE A O 1
ATOM 620 N N . SER A 1 98 ? -41.642 53.061 247.065 1.00 103.64 217 SER A N 1
ATOM 621 C CA . SER A 1 98 ? -40.832 52.779 245.894 1.00 109.47 217 SER A CA 1
ATOM 622 C C . SER A 1 98 ? -39.511 53.525 245.997 1.00 100.46 217 SER A C 1
ATOM 623 O O . SER A 1 98 ? -39.478 54.709 246.331 1.00 104.72 217 SER A O 1
ATOM 626 N N . ARG A 1 99 ? -38.426 52.818 245.708 1.00 85.78 218 ARG A N 1
ATOM 627 C CA . ARG A 1 99 ? -37.092 53.401 245.720 1.00 75.94 218 ARG A CA 1
ATOM 628 C C . ARG A 1 99 ? -36.354 53.011 244.451 1.00 75.68 218 ARG A C 1
ATOM 629 O O . ARG A 1 99 ? -36.817 52.150 243.704 1.00 87.00 218 ARG A O 1
ATOM 631 N N . ILE A 1 100 ? -35.213 53.637 244.195 1.00 75.82 219 ILE A N 1
ATOM 632 C CA . ILE A 1 100 ? -34.388 53.245 243.056 1.00 91.78 219 ILE A CA 1
ATOM 633 C C . ILE A 1 100 ? -34.018 51.762 243.161 1.00 103.71 219 ILE A C 1
ATOM 634 O O . ILE A 1 100 ? -33.765 51.096 242.153 1.00 106.11 219 ILE A O 1
ATOM 636 N N . ASP A 1 101 ? -34.012 51.263 244.396 1.00 123.14 220 ASP A N 1
ATOM 637 C CA . ASP A 1 101 ? -33.802 49.848 244.709 1.00 126.73 220 ASP A CA 1
ATOM 638 C C . ASP A 1 101 ? -34.890 48.947 244.138 1.00 115.35 220 ASP A C 1
ATOM 639 O O . ASP A 1 101 ? -34.636 48.007 243.388 1.00 118.31 220 ASP A O 1
ATOM 644 N N . ASN A 1 102 ? -36.118 49.270 244.524 1.00 99.59 221 ASN A N 1
ATOM 645 C CA . ASN A 1 102 ? -37.246 48.354 244.436 1.00 90.65 221 ASN A CA 1
ATOM 646 C C . ASN A 1 102 ? -38.136 48.500 243.210 1.00 89.83 221 ASN A C 1
ATOM 647 O O . ASN A 1 102 ? -39.137 47.791 243.098 1.00 76.42 221 ASN A O 1
ATOM 649 N N . ARG A 1 103 ? -37.748 49.369 242.279 1.00 101.03 222 ARG A N 1
ATOM 650 C CA . ARG A 1 103 ? -38.689 50.009 241.352 1.00 101.14 222 ARG A CA 1
ATOM 651 C C . ARG A 1 103 ? -39.751 49.078 240.776 1.00 104.67 222 ARG A C 1
ATOM 652 O O . ARG A 1 103 ? -40.937 49.418 240.744 1.00 108.19 222 ARG A O 1
ATOM 654 N N . ASP A 1 104 ? -39.338 47.879 240.386 1.00 98.54 223 ASP A N 1
ATOM 655 C CA . ASP A 1 104 ? -40.245 46.965 239.712 1.00 96.75 223 ASP A CA 1
ATOM 656 C C . ASP A 1 104 ? -41.103 46.153 240.681 1.00 90.44 223 ASP A C 1
ATOM 657 O O . ASP A 1 104 ? -41.939 45.347 240.255 1.00 94.43 223 ASP A O 1
ATOM 662 N N . GLU A 1 105 ? -40.905 46.385 241.977 1.00 79.16 224 GLU A N 1
ATOM 663 C CA . GLU A 1 105 ? -41.609 45.647 243.026 1.00 82.00 224 GLU A CA 1
ATOM 664 C C . GLU A 1 105 ? -43.117 45.613 242.814 1.00 87.54 224 GLU A C 1
ATOM 665 O O . GLU A 1 105 ? -43.782 44.610 243.112 1.00 86.69 224 GLU A O 1
ATOM 671 N N . ILE A 1 106 ? -43.646 46.719 242.298 1.00 87.55 225 ILE A N 1
ATOM 672 C CA . ILE A 1 106 ? -45.077 46.856 242.089 1.00 91.11 225 ILE A CA 1
ATOM 673 C C . ILE A 1 106 ? -45.537 45.914 240.989 1.00 98.63 225 ILE A C 1
ATOM 674 O O . ILE A 1 106 ? -46.627 45.364 241.060 1.00 92.15 225 ILE A O 1
ATOM 679 N N . PHE A 1 107 ? -44.677 45.714 239.995 1.00 107.19 226 PHE A N 1
ATOM 680 C CA . PHE A 1 107 ? -44.944 44.773 238.916 1.00 107.46 226 PHE A CA 1
ATOM 681 C C . PHE A 1 107 ? -44.918 43.350 239.463 1.00 101.22 226 PHE A C 1
ATOM 682 O O . PHE A 1 107 ? -45.810 42.548 239.172 1.00 101.06 226 PHE A O 1
ATOM 690 N N . GLU A 1 108 ? -43.900 43.050 240.269 1.00 94.62 227 GLU A N 1
ATOM 691 C CA . GLU A 1 108 ? -43.846 41.777 240.979 1.00 90.57 227 GLU A CA 1
ATOM 692 C C . GLU A 1 108 ? -45.112 41.570 241.821 1.00 90.59 227 GLU A C 1
ATOM 693 O O . GLU A 1 108 ? -45.728 40.499 241.778 1.00 85.62 227 GLU A O 1
ATOM 695 N N . THR A 1 109 ? -45.507 42.608 242.559 1.00 89.12 228 THR A N 1
ATOM 696 C CA . THR A 1 109 ? -46.662 42.539 243.456 1.00 87.51 228 THR A CA 1
ATOM 697 C C . THR A 1 109 ? -47.945 42.118 242.757 1.00 94.83 228 THR A C 1
ATOM 698 O O . THR A 1 109 ? -48.569 41.128 243.124 1.00 92.62 228 THR A O 1
ATOM 702 N N . ILE A 1 110 ? -48.329 42.892 241.752 1.00 110.20 229 ILE A N 1
ATOM 703 C CA . ILE A 1 110 ? -49.603 42.730 241.075 1.00 121.34 229 ILE A CA 1
ATOM 704 C C . ILE A 1 110 ? -49.598 41.449 240.247 1.00 125.96 229 ILE A C 1
ATOM 705 O O . ILE A 1 110 ? -50.650 40.903 239.904 1.00 129.35 229 ILE A O 1
ATOM 710 N N . SER A 1 111 ? -48.401 40.934 239.993 1.00 129.60 230 SER A N 1
ATOM 711 C CA . SER A 1 111 ? -48.245 39.602 239.439 1.00 130.15 230 SER A CA 1
ATOM 712 C C . SER A 1 111 ? -48.597 38.540 240.477 1.00 127.30 230 SER A C 1
ATOM 713 O O . SER A 1 111 ? -48.895 37.400 240.128 1.00 136.10 230 SER A O 1
ATOM 715 N N . SER A 1 112 ? -48.576 38.924 241.751 1.00 117.66 231 SER A N 1
ATOM 716 C CA . SER A 1 112 ? -48.720 37.967 242.842 1.00 111.70 231 SER A CA 1
ATOM 717 C C . SER A 1 112 ? -50.164 37.809 243.315 1.00 118.16 231 SER A C 1
ATOM 718 O O . SER A 1 112 ? -50.418 37.129 244.303 1.00 123.46 231 SER A O 1
ATOM 721 N N . LEU A 1 113 ? -51.107 38.446 242.629 1.00 125.54 232 LEU A N 1
ATOM 722 C CA . LEU A 1 113 ? -52.518 38.309 242.991 1.00 131.57 232 LEU A CA 1
ATOM 723 C C . LEU A 1 113 ? -53.343 37.736 241.843 1.00 133.08 232 LEU A C 1
ATOM 724 O O . LEU A 1 113 ? -53.556 36.527 241.760 1.00 135.28 232 LEU A O 1
ATOM 726 N N . PHE A 1 115 ? -55.897 36.763 240.282 1.00 99.56 234 PHE A N 1
ATOM 727 C CA . PHE A 1 115 ? -57.023 37.611 239.897 1.00 105.30 234 PHE A CA 1
ATOM 728 C C . PHE A 1 115 ? -57.147 37.715 238.381 1.00 114.47 234 PHE A C 1
ATOM 729 O O . PHE A 1 115 ? -56.236 38.190 237.708 1.00 114.96 234 PHE A O 1
ATOM 731 N N . ASN A 1 116 ? -58.293 37.298 237.853 1.00 127.46 235 ASN A N 1
ATOM 732 C CA . ASN A 1 116 ? -58.478 37.162 236.408 1.00 139.77 235 ASN A CA 1
ATOM 733 C C . ASN A 1 116 ? -59.116 38.358 235.686 1.00 133.96 235 ASN A C 1
ATOM 734 O O . ASN A 1 116 ? -59.289 38.324 234.468 1.00 136.34 235 ASN A O 1
ATOM 736 N N . THR A 1 117 ? -59.469 39.410 236.417 1.00 128.24 236 THR A N 1
ATOM 737 C CA . THR A 1 117 ? -59.986 40.615 235.770 1.00 122.34 236 THR A CA 1
ATOM 738 C C . THR A 1 117 ? -59.299 41.879 236.299 1.00 122.02 236 THR A C 1
ATOM 739 O O . THR A 1 117 ? -59.413 42.199 237.480 1.00 123.61 236 THR A O 1
ATOM 741 N N . ILE A 1 118 ? -58.594 42.598 235.424 1.00 117.67 237 ILE A N 1
ATOM 742 C CA . ILE A 1 118 ? -57.892 43.823 235.829 1.00 109.56 237 ILE A CA 1
ATOM 743 C C . ILE A 1 118 ? -58.282 45.039 234.978 1.00 111.66 237 ILE A C 1
ATOM 744 O O . ILE A 1 118 ? -58.547 44.926 233.778 1.00 109.11 237 ILE A O 1
ATOM 749 N N . ALA A 1 119 ? -58.323 46.203 235.619 1.00 108.88 238 ALA A N 1
ATOM 750 C CA . ALA A 1 119 ? -58.767 47.427 234.964 1.00 103.87 238 ALA A CA 1
ATOM 751 C C . ALA A 1 119 ? -57.771 48.574 235.147 1.00 91.23 238 ALA A C 1
ATOM 752 O O . ALA A 1 119 ? -57.040 48.632 236.140 1.00 85.87 238 ALA A O 1
ATOM 754 N N . PHE A 1 120 ? -57.746 49.474 234.166 1.00 86.34 239 PHE A N 1
ATOM 755 C CA . PHE A 1 120 ? -56.875 50.644 234.180 1.00 86.40 239 PHE A CA 1
ATOM 756 C C . PHE A 1 120 ? -57.601 51.855 233.634 1.00 88.69 239 PHE A C 1
ATOM 757 O O . PHE A 1 120 ? -58.382 51.737 232.691 1.00 93.11 239 PHE A O 1
ATOM 765 N N . ASP A 1 121 ? -57.306 53.026 234.183 1.00 87.48 240 ASP A N 1
ATOM 766 C CA . ASP A 1 121 ? -57.796 54.248 233.576 1.00 89.08 240 ASP A CA 1
ATOM 767 C C . ASP A 1 121 ? -56.982 54.479 232.313 1.00 86.29 240 ASP A C 1
ATOM 768 O O . ASP A 1 121 ? -55.764 54.651 232.372 1.00 84.75 240 ASP A O 1
ATOM 773 N N . GLY A 1 122 ? -57.661 54.492 231.173 1.00 85.00 241 GLY A N 1
ATOM 774 C CA . GLY A 1 122 ? -56.985 54.613 229.897 1.00 85.13 241 GLY A CA 1
ATOM 775 C C . GLY A 1 122 ? -56.380 55.988 229.741 1.00 82.26 241 GLY A C 1
ATOM 776 O O . GLY A 1 122 ? -55.382 56.170 229.044 1.00 84.24 241 GLY A O 1
ATOM 777 N N . LYS A 1 123 ? -57.000 56.961 230.394 1.00 77.84 242 LYS A N 1
ATOM 778 C CA . LYS A 1 123 ? -56.536 58.328 230.328 1.00 67.96 242 LYS A CA 1
ATOM 779 C C . LYS A 1 123 ? -55.361 58.549 231.270 1.00 66.83 242 LYS A C 1
ATOM 780 O O . LYS A 1 123 ? -54.459 59.304 230.952 1.00 63.72 242 LYS A O 1
ATOM 782 N N . ASN A 1 124 ? -55.369 57.895 232.427 1.00 69.99 243 ASN A N 1
ATOM 783 C CA . ASN A 1 124 ? -54.361 58.169 233.459 1.00 66.04 243 ASN A CA 1
ATOM 784 C C . ASN A 1 124 ? -53.157 57.234 233.507 1.00 64.96 243 ASN A C 1
ATOM 785 O O . ASN A 1 124 ? -52.315 57.373 234.388 1.00 79.31 243 ASN A O 1
ATOM 790 N N . THR A 1 125 ? -53.059 56.295 232.577 1.00 58.21 244 THR A N 1
ATOM 791 C CA . THR A 1 125 ? -51.948 55.340 232.593 1.00 55.95 244 THR A CA 1
ATOM 792 C C . THR A 1 125 ? -51.023 55.517 231.392 1.00 56.63 244 THR A C 1
ATOM 793 O O . THR A 1 125 ? -51.491 55.633 230.263 1.00 63.60 244 THR A O 1
ATOM 797 N N . SER A 1 126 ? -49.714 55.517 231.627 1.00 61.17 245 SER A N 1
ATOM 798 C CA . SER A 1 126 ? -48.758 55.534 230.529 1.00 59.50 245 SER A CA 1
ATOM 799 C C . SER A 1 126 ? -48.662 54.137 229.895 1.00 64.07 245 SER A C 1
ATOM 800 O O . SER A 1 126 ? -49.009 53.137 230.529 1.00 58.60 245 SER A O 1
ATOM 803 N N . VAL A 1 127 ? -48.224 54.069 228.640 1.00 65.67 246 VAL A N 1
ATOM 804 C CA . VAL A 1 127 ? -48.049 52.778 227.980 1.00 68.61 246 VAL A CA 1
ATOM 805 C C . VAL A 1 127 ? -46.874 52.044 228.605 1.00 70.71 246 VAL A C 1
ATOM 806 O O . VAL A 1 127 ? -46.827 50.818 228.612 1.00 72.40 246 VAL A O 1
ATOM 810 N N . VAL A 1 128 ? -45.934 52.811 229.142 1.00 70.45 247 VAL A N 1
ATOM 811 C CA . VAL A 1 128 ? -44.758 52.246 229.785 1.00 77.88 247 VAL A CA 1
ATOM 812 C C . VAL A 1 128 ? -45.145 51.370 230.976 1.00 81.23 247 VAL A C 1
ATOM 813 O O . VAL A 1 128 ? -44.691 50.229 231.089 1.00 79.91 247 VAL A O 1
ATOM 817 N N . PHE A 1 129 ? -45.992 51.904 231.854 1.00 78.45 248 PHE A N 1
ATOM 818 C CA . PHE A 1 129 ? -46.427 51.159 233.025 1.00 70.84 248 PHE A CA 1
ATOM 819 C C . PHE A 1 129 ? -47.158 49.899 232.603 1.00 72.12 248 PHE A C 1
ATOM 820 O O . PHE A 1 129 ? -46.896 48.806 233.107 1.00 81.55 248 PHE A O 1
ATOM 828 N N . TYR A 1 130 ? -48.071 50.078 231.661 1.00 61.41 249 TYR A N 1
ATOM 829 C CA . TYR A 1 130 ? -48.909 49.012 231.160 1.00 57.98 249 TYR A CA 1
ATOM 830 C C . TYR A 1 130 ? -48.126 47.850 230.587 1.00 62.44 249 TYR A C 1
ATOM 831 O O . TYR A 1 130 ? -48.392 46.694 230.911 1.00 72.10 249 TYR A O 1
ATOM 840 N N . GLU A 1 131 ? -47.173 48.160 229.719 1.00 61.58 250 GLU A N 1
ATOM 841 C CA . GLU A 1 131 ? -46.425 47.124 229.029 1.00 71.06 250 GLU A CA 1
ATOM 842 C C . GLU A 1 131 ? -45.540 46.361 229.996 1.00 73.74 250 GLU A C 1
ATOM 843 O O . GLU A 1 131 ? -45.419 45.139 229.895 1.00 73.88 250 GLU A O 1
ATOM 849 N N . LYS A 1 132 ? -44.932 47.080 230.936 1.00 73.32 251 LYS A N 1
ATOM 850 C CA . LYS A 1 132 ? -44.064 46.435 231.913 1.00 75.07 251 LYS A CA 1
ATOM 851 C C . LYS A 1 132 ? -44.894 45.514 232.766 1.00 79.06 251 LYS A C 1
ATOM 852 O O . LYS A 1 132 ? -44.454 44.439 233.146 1.00 85.78 251 LYS A O 1
ATOM 858 N N . LEU A 1 133 ? -46.106 45.943 233.080 1.00 74.48 252 LEU A N 1
ATOM 859 C CA . LEU A 1 133 ? -46.997 45.040 233.783 1.00 74.24 252 LEU A CA 1
ATOM 860 C C . LEU A 1 133 ? -47.390 43.884 232.891 1.00 82.44 252 LEU A C 1
ATOM 861 O O . LEU A 1 133 ? -47.254 42.736 233.290 1.00 86.80 252 LEU A O 1
ATOM 866 N N . ARG A 1 134 ? -47.878 44.167 231.689 1.00 87.57 253 ARG A N 1
ATOM 867 C CA . ARG A 1 134 ? -48.371 43.087 230.839 1.00 86.03 253 ARG A CA 1
ATOM 868 C C . ARG A 1 134 ? -47.278 42.065 230.559 1.00 93.69 253 ARG A C 1
ATOM 869 O O . ARG A 1 134 ? -47.540 40.867 230.513 1.00 99.67 253 ARG A O 1
ATOM 877 N N . LYS A 1 135 ? -46.049 42.544 230.401 1.00 92.57 254 LYS A N 1
ATOM 878 C CA . LYS A 1 135 ? -44.908 41.665 230.173 1.00 97.89 254 LYS A CA 1
ATOM 879 C C . LYS A 1 135 ? -44.381 41.069 231.472 1.00 95.95 254 LYS A C 1
ATOM 880 O O . LYS A 1 135 ? -43.478 40.236 231.462 1.00 96.59 254 LYS A O 1
ATOM 886 N N . ALA A 1 136 ? -44.927 41.519 232.595 1.00 96.62 255 ALA A N 1
ATOM 887 C CA . ALA A 1 136 ? -44.662 40.859 233.861 1.00 95.73 255 ALA A CA 1
ATOM 888 C C . ALA A 1 136 ? -45.564 39.643 233.970 1.00 98.29 255 ALA A C 1
ATOM 889 O O . ALA A 1 136 ? -45.189 38.634 234.549 1.00 101.05 255 ALA A O 1
ATOM 891 N N . LEU A 1 137 ? -46.758 39.741 233.401 1.00 101.16 256 LEU A N 1
ATOM 892 C CA . LEU A 1 137 ? -47.730 38.659 233.510 1.00 107.95 256 LEU A CA 1
ATOM 893 C C . LEU A 1 137 ? -47.603 37.655 232.368 1.00 115.76 256 LEU A C 1
ATOM 894 O O . LEU A 1 137 ? -48.262 36.615 232.374 1.00 121.61 256 LEU A O 1
ATOM 899 N N . LEU A 1 138 ? -46.769 37.972 231.383 1.00 112.67 257 LEU A N 1
ATOM 900 C CA . LEU A 1 138 ? -46.486 37.022 230.318 1.00 111.93 257 LEU A CA 1
ATOM 901 C C . LEU A 1 138 ? -45.575 35.951 230.874 1.00 112.52 257 LEU A C 1
ATOM 902 O O . LEU A 1 138 ? -45.810 34.757 230.686 1.00 112.13 257 LEU A O 1
ATOM 907 N N . ASN A 1 139 ? -44.537 36.391 231.575 1.00 113.49 258 ASN A N 1
ATOM 908 C CA . ASN A 1 139 ? -43.585 35.461 232.156 1.00 120.93 258 ASN A CA 1
ATOM 909 C C . ASN A 1 139 ? -43.993 35.009 233.552 1.00 118.56 258 ASN A C 1
ATOM 910 O O . ASN A 1 139 ? -43.414 34.071 234.100 1.00 124.03 258 ASN A O 1
ATOM 915 N N . ALA A 1 140 ? -44.990 35.672 234.131 1.00 106.18 259 ALA A N 1
ATOM 916 C CA . ALA A 1 140 ? -45.565 35.180 235.375 1.00 102.34 259 ALA A CA 1
ATOM 917 C C . ALA A 1 140 ? -46.370 33.915 235.122 1.00 111.84 259 ALA A C 1
ATOM 918 O O . ALA A 1 140 ? -46.080 32.856 235.683 1.00 113.55 259 ALA A O 1
ATOM 920 N N . TYR A 1 141 ? -47.370 34.030 234.254 1.00 117.08 260 TYR A N 1
ATOM 921 C CA . TYR A 1 141 ? -48.301 32.935 233.989 1.00 131.32 260 TYR A CA 1
ATOM 922 C C . TYR A 1 141 ? -48.346 32.646 232.494 1.00 130.78 260 TYR A C 1
ATOM 923 O O . TYR A 1 141 ? -49.286 33.065 231.811 1.00 136.23 260 TYR A O 1
ATOM 932 N N . PRO A 1 142 ? -47.331 31.931 231.980 1.00 122.41 261 PRO A N 1
ATOM 933 C CA . PRO A 1 142 ? -47.239 31.597 230.553 1.00 117.99 261 PRO A CA 1
ATOM 934 C C . PRO A 1 142 ? -48.466 30.841 230.031 1.00 123.61 261 PRO A C 1
ATOM 935 O O . PRO A 1 142 ? -48.737 30.863 228.829 1.00 125.94 261 PRO A O 1
ATOM 939 N N . LYS A 1 143 ? -49.199 30.188 230.928 1.00 126.22 262 LYS A N 1
ATOM 940 C CA . LYS A 1 143 ? -50.378 29.420 230.547 1.00 127.15 262 LYS A CA 1
ATOM 941 C C . LYS A 1 143 ? -51.589 30.310 230.274 1.00 137.06 262 LYS A C 1
ATOM 942 O O . LYS A 1 143 ? -52.453 29.966 229.462 1.00 144.88 262 LYS A O 1
ATOM 944 N N . LYS A 1 144 ? -51.653 31.452 230.951 1.00 131.71 263 LYS A N 1
ATOM 945 C CA . LYS A 1 144 ? -52.811 32.335 230.843 1.00 128.53 263 LYS A CA 1
ATOM 946 C C . LYS A 1 144 ? -52.752 33.206 229.590 1.00 124.83 263 LYS A C 1
ATOM 947 O O . LYS A 1 144 ? -51.688 33.710 229.221 1.00 125.89 263 LYS A O 1
ATOM 949 N N . LYS A 1 145 ? -53.900 33.374 228.937 1.00 118.20 264 LYS A N 1
ATOM 950 C CA . LYS A 1 145 ? -53.996 34.228 227.756 1.00 108.71 264 LYS A CA 1
ATOM 951 C C . LYS A 1 145 ? -54.553 35.606 228.118 1.00 103.80 264 LYS A C 1
ATOM 952 O O . LYS A 1 145 ? -55.584 35.717 228.784 1.00 101.60 264 LYS A O 1
ATOM 954 N N . ILE A 1 146 ? -53.869 36.654 227.671 1.00 104.82 265 ILE A N 1
ATOM 955 C CA . ILE A 1 146 ? -54.261 38.020 228.003 1.00 103.57 265 ILE A CA 1
ATOM 956 C C . ILE A 1 146 ? -55.167 38.655 226.949 1.00 110.94 265 ILE A C 1
ATOM 957 O O . ILE A 1 146 ? -54.751 38.897 225.817 1.00 112.83 265 ILE A O 1
ATOM 962 N N . VAL A 1 147 ? -56.408 38.932 227.331 1.00 115.72 266 VAL A N 1
ATOM 963 C CA . VAL A 1 147 ? -57.345 39.595 226.428 1.00 124.26 266 VAL A CA 1
ATOM 964 C C . VAL A 1 147 ? -57.547 41.061 226.812 1.00 120.19 266 VAL A C 1
ATOM 965 O O . VAL A 1 147 ? -58.197 41.375 227.812 1.00 125.48 266 VAL A O 1
ATOM 967 N N . GLU A 1 148 ? -57.006 41.955 225.992 1.00 111.20 267 GLU A N 1
ATOM 968 C CA . GLU A 1 148 ? -57.070 43.383 226.267 1.00 100.31 267 GLU A CA 1
ATOM 969 C C . GLU A 1 148 ? -58.339 43.980 225.662 1.00 91.65 267 GLU A C 1
ATOM 970 O O . GLU A 1 148 ? -58.687 43.672 224.525 1.00 97.70 267 GLU A O 1
ATOM 976 N N . LYS A 1 149 ? -59.038 44.819 226.423 1.00 82.79 268 LYS A N 1
ATOM 977 C CA . LYS A 1 149 ? -60.270 45.424 225.934 1.00 83.75 268 LYS A CA 1
ATOM 978 C C . LYS A 1 149 ? -60.440 46.883 226.357 1.00 81.29 268 LYS A C 1
ATOM 979 O O . LYS A 1 149 ? -60.161 47.253 227.501 1.00 84.73 268 LYS A O 1
ATOM 981 N N . ILE A 1 150 ? -60.894 47.708 225.418 1.00 75.19 269 ILE A N 1
ATOM 982 C CA . ILE A 1 150 ? -61.259 49.088 225.716 1.00 88.29 269 ILE A CA 1
ATOM 983 C C . ILE A 1 150 ? -62.743 49.152 226.081 1.00 99.46 269 ILE A C 1
ATOM 984 O O . ILE A 1 150 ? -63.608 48.835 225.258 1.00 98.12 269 ILE A O 1
ATOM 989 N N . ILE A 1 151 ? -63.043 49.587 227.299 1.00 105.08 270 ILE A N 1
ATOM 990 C CA . ILE A 1 151 ? -64.426 49.621 227.748 1.00 110.06 270 ILE A CA 1
ATOM 991 C C . ILE A 1 151 ? -65.075 50.958 227.412 1.00 108.68 270 ILE A C 1
ATOM 992 O O . ILE A 1 151 ? -64.729 51.983 227.987 1.00 110.15 270 ILE A O 1
ATOM 997 N N . TYR A 1 152 ? -66.020 50.936 226.481 1.00 110.95 271 TYR A N 1
ATOM 998 C CA . TYR A 1 152 ? -66.705 52.155 226.082 1.00 117.52 271 TYR A CA 1
ATOM 999 C C . TYR A 1 152 ? -68.097 52.280 226.731 1.00 129.77 271 TYR A C 1
ATOM 1000 O O . TYR A 1 152 ? -68.870 51.319 226.793 1.00 132.42 271 TYR A O 1
ATOM 1009 N N . ASN A 1 153 ? -68.380 53.490 227.211 1.00 132.07 272 ASN A N 1
ATOM 1010 C CA . ASN A 1 153 ? -69.632 53.901 227.870 1.00 133.15 272 ASN A CA 1
ATOM 1011 C C . ASN A 1 153 ? -70.201 52.925 228.903 1.00 132.55 272 ASN A C 1
ATOM 1012 O O . ASN A 1 153 ? -71.365 52.559 228.837 1.00 138.53 272 ASN A O 1
ATOM 1017 N N . ASN A 1 154 ? -69.348 52.484 229.823 1.00 130.19 273 ASN A N 1
ATOM 1018 C CA . ASN A 1 154 ? -69.712 51.586 230.926 1.00 126.72 273 ASN A CA 1
ATOM 1019 C C . ASN A 1 154 ? -70.430 50.320 230.505 1.00 130.62 273 ASN A C 1
ATOM 1020 O O . ASN A 1 154 ? -71.170 49.736 231.297 1.00 140.42 273 ASN A O 1
ATOM 1025 N N . ASN A 1 155 ? -70.214 49.878 229.273 1.00 127.31 274 ASN A N 1
ATOM 1026 C CA . ASN A 1 155 ? -70.806 48.618 228.865 1.00 131.31 274 ASN A CA 1
ATOM 1027 C C . ASN A 1 155 ? -69.738 47.550 228.991 1.00 123.37 274 ASN A C 1
ATOM 1028 O O . ASN A 1 155 ? -68.804 47.475 228.193 1.00 117.99 274 ASN A O 1
ATOM 1030 N N . PHE A 1 156 ? -69.885 46.744 230.035 1.00 114.44 275 PHE A N 1
ATOM 1031 C CA . PHE A 1 156 ? -68.959 45.671 230.349 1.00 108.38 275 PHE A CA 1
ATOM 1032 C C . PHE A 1 156 ? -69.542 44.349 229.875 1.00 112.98 275 PHE A C 1
ATOM 1033 O O . PHE A 1 156 ? -68.957 43.284 230.085 1.00 117.11 275 PHE A O 1
ATOM 1041 N N . ASP A 1 157 ? -70.719 44.420 229.267 1.00 114.34 276 ASP A N 1
ATOM 1042 C CA . ASP A 1 157 ? -71.496 43.226 228.965 1.00 115.23 276 ASP A CA 1
ATOM 1043 C C . ASP A 1 157 ? -70.929 42.458 227.772 1.00 118.53 276 ASP A C 1
ATOM 1044 O O . ASP A 1 157 ? -71.420 41.383 227.428 1.00 121.17 276 ASP A O 1
ATOM 1046 N N . ASP A 1 158 ? -69.905 43.023 227.137 1.00 121.42 277 ASP A N 1
ATOM 1047 C CA . ASP A 1 158 ? -69.245 42.377 226.008 1.00 121.38 277 ASP A CA 1
ATOM 1048 C C . ASP A 1 158 ? -68.018 41.562 226.439 1.00 120.53 277 ASP A C 1
ATOM 1049 O O . ASP A 1 158 ? -67.300 41.021 225.599 1.00 122.12 277 ASP A O 1
ATOM 1051 N N . VAL A 1 159 ? -67.778 41.483 227.745 1.00 117.95 278 VAL A N 1
ATOM 1052 C CA . VAL A 1 159 ? -66.655 40.710 228.270 1.00 114.96 278 VAL A CA 1
ATOM 1053 C C . VAL A 1 159 ? -67.141 39.464 229.005 1.00 116.89 278 VAL A C 1
ATOM 1054 O O . VAL A 1 159 ? -66.349 38.588 229.355 1.00 117.22 278 VAL A O 1
ATOM 1056 N N . LEU A 1 168 ? -56.784 36.015 230.994 1.00 112.46 287 LEU A N 1
ATOM 1057 C CA . LEU A 1 168 ? -56.492 37.254 231.712 1.00 103.99 287 LEU A CA 1
ATOM 1058 C C . LEU A 1 168 ? -57.073 38.455 230.973 1.00 105.17 287 LEU A C 1
ATOM 1059 O O . LEU A 1 168 ? -56.591 38.829 229.904 1.00 104.83 287 LEU A O 1
ATOM 1061 N N . ASN A 1 169 ? -58.099 39.069 231.555 1.00 103.96 288 ASN A N 1
ATOM 1062 C CA . ASN A 1 169 ? -58.710 40.238 230.939 1.00 102.14 288 ASN A CA 1
ATOM 1063 C C . ASN A 1 169 ? -58.065 41.533 231.405 1.00 102.05 288 ASN A C 1
ATOM 1064 O O . ASN A 1 169 ? -58.226 41.939 232.556 1.00 94.03 288 ASN A O 1
ATOM 1069 N N . PHE A 1 170 ? -57.342 42.178 230.492 1.00 106.63 289 PHE A N 1
ATOM 1070 C CA . PHE A 1 170 ? -56.796 43.515 230.714 1.00 104.13 289 PHE A CA 1
ATOM 1071 C C . PHE A 1 170 ? -57.791 44.528 230.189 1.00 98.60 289 PHE A C 1
ATOM 1072 O O . PHE A 1 170 ? -58.095 44.542 228.999 1.00 108.59 289 PHE A O 1
ATOM 1080 N N . LEU A 1 171 ? -58.315 45.371 231.064 1.00 91.38 290 LEU A N 1
ATOM 1081 C CA . LEU A 1 171 ? -59.358 46.284 230.624 1.00 95.30 290 LEU A CA 1
ATOM 1082 C C . LEU A 1 171 ? -58.893 47.724 230.708 1.00 89.15 290 LEU A C 1
ATOM 1083 O O . LEU A 1 171 ? -58.587 48.227 231.785 1.00 79.41 290 LEU A O 1
ATOM 1085 N N . VAL A 1 172 ? -58.829 48.369 229.549 1.00 92.22 291 VAL A N 1
ATOM 1086 C CA . VAL A 1 172 ? -58.562 49.794 229.475 1.00 91.85 291 VAL A CA 1
ATOM 1087 C C . VAL A 1 172 ? -59.889 50.520 229.599 1.00 92.44 291 VAL A C 1
ATOM 1088 O O . VAL A 1 172 ? -60.773 50.332 228.770 1.00 102.80 291 VAL A O 1
ATOM 1092 N N . LEU A 1 173 ? -60.031 51.338 230.635 1.00 89.27 292 LEU A N 1
ATOM 1093 C CA . LEU A 1 173 ? -61.292 52.029 230.890 1.00 95.57 292 LEU A CA 1
ATOM 1094 C C . LEU A 1 173 ? -61.343 53.404 230.222 1.00 95.73 292 LEU A C 1
ATOM 1095 O O . LEU A 1 173 ? -60.439 54.226 230.420 1.00 94.11 292 LEU A O 1
ATOM 1100 N N . GLU A 1 174 ? -62.394 53.653 229.436 1.00 98.21 293 GLU A N 1
ATOM 1101 C CA . GLU A 1 174 ? -62.539 54.943 228.765 1.00 106.40 293 GLU A CA 1
ATOM 1102 C C . GLU A 1 174 ? -62.762 56.014 229.827 1.00 110.65 293 GLU A C 1
ATOM 1103 O O . GLU A 1 174 ? -62.153 57.078 229.778 1.00 111.01 293 GLU A O 1
ATOM 1109 N N . LYS A 1 175 ? -63.615 55.730 230.801 1.00 119.69 294 LYS A N 1
ATOM 1110 C CA . LYS A 1 175 ? -63.826 56.689 231.862 1.00 122.34 294 LYS A CA 1
ATOM 1111 C C . LYS A 1 175 ? -63.590 56.013 233.182 1.00 119.36 294 LYS A C 1
ATOM 1112 O O . LYS A 1 175 ? -63.842 54.815 233.367 1.00 124.46 294 LYS A O 1
ATOM 1118 N N . SER A 1 176 ? -63.079 56.814 234.094 1.00 111.05 295 SER A N 1
ATOM 1119 C CA . SER A 1 176 ? -62.682 56.336 235.382 1.00 102.82 295 SER A CA 1
ATOM 1120 C C . SER A 1 176 ? -63.910 55.873 236.139 1.00 106.82 295 SER A C 1
ATOM 1121 O O . SER A 1 176 ? -65.043 56.273 235.833 1.00 105.35 295 SER A O 1
ATOM 1124 N N . LEU A 1 177 ? -63.678 54.994 237.103 1.00 104.59 296 LEU A N 1
ATOM 1125 C CA . LEU A 1 177 ? -64.732 54.562 237.997 1.00 102.40 296 LEU A CA 1
ATOM 1126 C C . LEU A 1 177 ? -64.842 55.568 239.130 1.00 97.28 296 LEU A C 1
ATOM 1127 O O . LEU A 1 177 ? -65.811 55.565 239.885 1.00 104.74 296 LEU A O 1
ATOM 1132 N N . VAL A 1 178 ? -63.833 56.428 239.239 1.00 87.40 297 VAL A N 1
ATOM 1133 C CA . VAL A 1 178 ? -63.867 57.550 240.165 1.00 84.36 297 VAL A CA 1
ATOM 1134 C C . VAL A 1 178 ? -64.059 58.856 239.391 1.00 97.76 297 VAL A C 1
ATOM 1135 O O . VAL A 1 178 ? -63.138 59.324 238.717 1.00 108.51 297 VAL A O 1
ATOM 1139 N N . GLU A 1 179 ? -65.245 59.448 239.497 1.00 93.53 298 GLU A N 1
ATOM 1140 C CA . GLU A 1 179 ? -65.547 60.699 238.804 1.00 90.58 298 GLU A CA 1
ATOM 1141 C C . GLU A 1 179 ? -65.588 61.858 239.795 1.00 97.33 298 GLU A C 1
ATOM 1142 O O . GLU A 1 179 ? -65.975 61.677 240.948 1.00 103.37 298 GLU A O 1
ATOM 1144 N N . ILE A 1 180 ? -65.189 63.046 239.349 1.00 96.82 299 ILE A N 1
ATOM 1145 C CA . ILE A 1 180 ? -65.140 64.208 240.234 1.00 95.80 299 ILE A CA 1
ATOM 1146 C C . ILE A 1 180 ? -65.981 65.365 239.697 1.00 96.37 299 ILE A C 1
ATOM 1147 O O . ILE A 1 180 ? -66.950 65.792 240.331 1.00 96.64 299 ILE A O 1
ATOM 1149 N N . TYR A 1 183 ? -65.009 70.270 240.667 1.00 103.74 302 TYR A N 1
ATOM 1150 C CA . TYR A 1 183 ? -63.721 70.903 240.386 1.00 99.27 302 TYR A CA 1
ATOM 1151 C C . TYR A 1 183 ? -63.907 72.081 239.419 1.00 94.17 302 TYR A C 1
ATOM 1152 O O . TYR A 1 183 ? -64.824 72.073 238.598 1.00 96.80 302 TYR A O 1
ATOM 1161 N N . PRO A 1 184 ? -63.036 73.098 239.515 1.00 84.62 303 PRO A N 1
ATOM 1162 C CA . PRO A 1 184 ? -63.149 74.323 238.710 1.00 83.94 303 PRO A CA 1
ATOM 1163 C C . PRO A 1 184 ? -62.822 74.142 237.227 1.00 80.87 303 PRO A C 1
ATOM 1164 O O . PRO A 1 184 ? -61.922 73.385 236.867 1.00 78.09 303 PRO A O 1
ATOM 1168 N N . VAL A 1 185 ? -63.553 74.857 236.380 1.00 86.90 304 VAL A N 1
ATOM 1169 C CA . VAL A 1 185 ? -63.311 74.847 234.943 1.00 88.02 304 VAL A CA 1
ATOM 1170 C C . VAL A 1 185 ? -62.556 76.111 234.542 1.00 87.12 304 VAL A C 1
ATOM 1171 O O . VAL A 1 185 ? -62.790 77.180 235.107 1.00 92.90 304 VAL A O 1
ATOM 1173 N N . ASN A 1 186 ? -61.646 75.998 233.579 1.00 73.97 305 ASN A N 1
ATOM 1174 C CA . ASN A 1 186 ? -60.946 77.179 233.089 1.00 59.76 305 ASN A CA 1
ATOM 1175 C C . ASN A 1 186 ? -61.562 77.763 231.817 1.00 59.29 305 ASN A C 1
ATOM 1176 O O . ASN A 1 186 ? -61.565 77.124 230.762 1.00 58.50 305 ASN A O 1
ATOM 1181 N N . ASN A 1 187 ? -62.081 78.981 231.913 1.00 62.96 306 ASN A N 1
ATOM 1182 C CA . ASN A 1 187 ? -62.655 79.646 230.746 1.00 63.72 306 ASN A CA 1
ATOM 1183 C C . ASN A 1 187 ? -61.710 80.649 230.061 1.00 59.50 306 ASN A C 1
ATOM 1184 O O . ASN A 1 187 ? -62.026 81.182 228.994 1.00 62.98 306 ASN A O 1
ATOM 1186 N N . LYS A 1 188 ? -60.548 80.896 230.654 1.00 53.92 307 LYS A N 1
ATOM 1187 C CA . LYS A 1 188 ? -59.637 81.899 230.099 1.00 57.19 307 LYS A CA 1
ATOM 1188 C C . LYS A 1 188 ? -59.073 81.472 228.738 1.00 55.38 307 LYS A C 1
ATOM 1189 O O . LYS A 1 188 ? -58.812 80.305 228.494 1.00 50.64 307 LYS A O 1
ATOM 1195 N N . THR A 1 189 ? -58.943 82.443 227.845 1.00 54.67 308 THR A N 1
ATOM 1196 C CA . THR A 1 189 ? -58.592 82.205 226.457 1.00 53.33 308 THR A CA 1
ATOM 1197 C C . THR A 1 189 ? -57.089 82.012 226.214 1.00 61.17 308 THR A C 1
ATOM 1198 O O . THR A 1 189 ? -56.247 82.499 226.978 1.00 60.35 308 THR A O 1
ATOM 1202 N N . LEU A 1 190 ? -56.770 81.287 225.143 1.00 59.11 309 LEU A N 1
ATOM 1203 C CA . LEU A 1 190 ? -55.397 81.148 224.670 1.00 58.12 309 LEU A CA 1
ATOM 1204 C C . LEU A 1 190 ? -54.859 82.482 224.176 1.00 58.86 309 LEU A C 1
ATOM 1205 O O . LEU A 1 190 ? -55.613 83.307 223.650 1.00 56.27 309 LEU A O 1
ATOM 1210 N N . TYR A 1 191 ? -53.553 82.684 224.318 1.00 52.69 310 TYR A N 1
ATOM 1211 C CA . TYR A 1 191 ? -52.932 83.870 223.742 1.00 52.91 310 TYR A CA 1
ATOM 1212 C C . TYR A 1 191 ? -51.676 83.512 222.962 1.00 53.80 310 TYR A C 1
ATOM 1213 O O . TYR A 1 191 ? -51.035 82.488 223.211 1.00 59.78 310 TYR A O 1
ATOM 1222 N N . ILE A 1 192 ? -51.339 84.366 222.006 1.00 53.23 311 ILE A N 1
ATOM 1223 C CA . ILE A 1 192 ? -50.165 84.180 221.172 1.00 54.03 311 ILE A CA 1
ATOM 1224 C C . ILE A 1 192 ? -48.916 84.525 221.995 1.00 56.84 311 ILE A C 1
ATOM 1225 O O . ILE A 1 192 ? -48.923 85.472 222.785 1.00 58.65 311 ILE A O 1
ATOM 1230 N N . HIS A 1 193 ? -47.864 83.728 221.852 1.00 56.50 312 HIS A N 1
ATOM 1231 C CA . HIS A 1 193 ? -46.575 84.057 222.463 1.00 46.15 312 HIS A CA 1
ATOM 1232 C C . HIS A 1 193 ? -45.828 84.800 221.379 1.00 48.21 312 HIS A C 1
ATOM 1233 O O . HIS A 1 193 ? -45.473 84.230 220.353 1.00 54.44 312 HIS A O 1
ATOM 1240 N N . ASP A 1 194 ? -45.626 86.091 221.600 1.00 57.10 313 ASP A N 1
ATOM 1241 C CA . ASP A 1 194 ? -45.126 86.981 220.559 1.00 64.06 313 ASP A CA 1
ATOM 1242 C C . ASP A 1 194 ? -43.703 86.574 220.177 1.00 56.49 313 ASP A C 1
ATOM 1243 O O . ASP A 1 194 ? -42.899 86.199 221.026 1.00 54.69 313 ASP A O 1
ATOM 1248 N N . ARG A 1 195 ? -43.414 86.667 218.884 1.00 53.47 314 ARG A N 1
ATOM 1249 C CA . ARG A 1 195 ? -42.106 86.359 218.337 1.00 57.51 314 ARG A CA 1
ATOM 1250 C C . ARG A 1 195 ? -40.978 87.090 219.066 1.00 57.03 314 ARG A C 1
ATOM 1251 O O . ARG A 1 195 ? -39.854 86.583 219.160 1.00 57.12 314 ARG A O 1
ATOM 1259 N N . LYS A 1 196 ? -41.273 88.274 219.593 1.00 51.12 315 LYS A N 1
ATOM 1260 C CA . LYS A 1 196 ? -40.261 89.034 220.311 1.00 57.26 315 LYS A CA 1
ATOM 1261 C C . LYS A 1 196 ? -39.749 88.250 221.530 1.00 60.51 315 LYS A C 1
ATOM 1262 O O . LYS A 1 196 ? -38.623 88.453 221.973 1.00 60.39 315 LYS A O 1
ATOM 1268 N N . TYR A 1 197 ? -40.595 87.406 222.112 1.00 62.24 316 TYR A N 1
ATOM 1269 C CA . TYR A 1 197 ? -40.155 86.529 223.195 1.00 58.74 316 TYR A CA 1
ATOM 1270 C C . TYR A 1 197 ? -39.547 85.192 222.728 1.00 56.60 316 TYR A C 1
ATOM 1271 O O . TYR A 1 197 ? -38.580 84.719 223.312 1.00 49.97 316 TYR A O 1
ATOM 1280 N N . ASN A 1 198 ? -40.151 84.557 221.723 1.00 58.86 317 ASN A N 1
ATOM 1281 C CA . ASN A 1 198 ? -39.768 83.189 221.350 1.00 57.18 317 ASN A CA 1
ATOM 1282 C C . ASN A 1 198 ? -38.768 83.084 220.198 1.00 62.58 317 ASN A C 1
ATOM 1283 O O . ASN A 1 198 ? -38.260 82.000 219.895 1.00 62.67 317 ASN A O 1
ATOM 1288 N N . GLY A 1 199 ? -38.528 84.204 219.528 1.00 59.00 318 GLY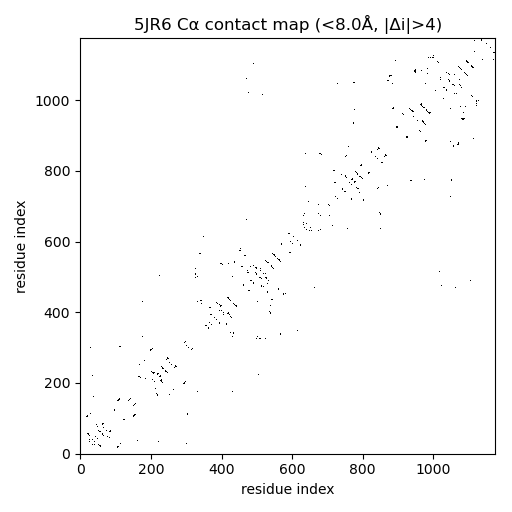 A N 1
ATOM 1289 C CA . GLY A 1 199 ? -37.492 84.279 218.519 1.00 54.19 318 GLY A CA 1
ATOM 1290 C C . GLY A 1 199 ? -37.768 83.593 217.205 1.00 57.31 318 GLY A C 1
ATOM 1291 O O . GLY A 1 199 ? -37.019 83.793 216.252 1.00 61.66 318 GLY A O 1
ATOM 1292 N N . ALA A 1 200 ? -38.826 82.788 217.134 1.00 59.52 319 ALA A N 1
ATOM 1293 C CA . ALA A 1 200 ? -39.151 82.090 215.891 1.00 55.32 319 ALA A CA 1
ATOM 1294 C C . ALA A 1 200 ? -40.645 81.889 215.714 1.00 66.68 319 ALA A C 1
ATOM 1295 O O . ALA A 1 200 ? -41.349 81.536 216.663 1.00 67.75 319 ALA A O 1
ATOM 1297 N N . CYS A 1 201 ? -41.108 82.082 214.479 1.00 72.42 320 CYS A N 1
ATOM 1298 C CA . CYS A 1 201 ? -42.514 81.917 214.117 1.00 67.70 320 CYS A CA 1
ATOM 1299 C C . CYS A 1 201 ? -42.969 80.466 214.218 1.00 64.86 320 CYS A C 1
ATOM 1300 O O . CYS A 1 201 ? -42.171 79.542 214.080 1.00 68.82 320 CYS A O 1
ATOM 1303 N N . ALA A 1 202 ? -44.260 80.277 214.461 1.00 64.67 321 ALA A N 1
ATOM 1304 C CA . ALA A 1 202 ? -44.869 78.952 214.454 1.00 63.34 321 ALA A CA 1
ATOM 1305 C C . ALA A 1 202 ? -44.655 78.266 213.103 1.00 65.92 321 ALA A C 1
ATOM 1306 O O . ALA A 1 202 ? -44.407 77.063 213.039 1.00 62.56 321 ALA A O 1
ATOM 1308 N N . GLY A 1 203 ? -44.754 79.045 212.026 1.00 73.73 322 GLY A N 1
ATOM 1309 C CA . GLY A 1 203 ? -44.544 78.538 210.679 1.00 73.14 322 GLY A CA 1
ATOM 1310 C C . GLY A 1 203 ? -43.145 77.984 210.480 1.00 73.58 322 GLY A C 1
ATOM 1311 O O . GLY A 1 203 ? -42.961 76.940 209.860 1.00 77.60 322 GLY A O 1
ATOM 1312 N N . GLU A 1 204 ? -42.150 78.678 211.016 1.00 72.57 323 GLU A N 1
ATOM 1313 C CA . GLU A 1 204 ? -40.772 78.224 210.891 1.00 73.37 323 GLU A CA 1
ATOM 1314 C C . GLU A 1 204 ? -40.592 76.886 211.622 1.00 69.58 323 GLU A C 1
ATOM 1315 O O . GLU A 1 204 ? -40.049 75.935 211.062 1.00 58.88 323 GLU A O 1
ATOM 1319 N N . LYS A 1 205 ? -41.089 76.812 212.857 1.00 66.66 324 LYS A N 1
ATOM 1320 C CA . LYS A 1 205 ? -41.014 75.590 213.660 1.00 62.34 324 LYS A CA 1
ATOM 1321 C C . LYS A 1 205 ? -41.697 74.398 212.995 1.00 65.04 324 LYS A C 1
ATOM 1322 O O . LYS A 1 205 ? -41.166 73.288 213.005 1.00 64.61 324 LYS A O 1
ATOM 1328 N N . ILE A 1 206 ? -42.876 74.632 212.421 1.00 67.74 325 ILE A N 1
ATOM 1329 C CA . ILE A 1 206 ? -43.598 73.590 211.702 1.00 64.77 325 ILE A CA 1
ATOM 1330 C C . ILE A 1 206 ? -42.833 73.173 210.426 1.00 65.41 325 ILE A C 1
ATOM 1331 O O . ILE A 1 206 ? -42.847 72.004 210.034 1.00 64.70 325 ILE A O 1
ATOM 1336 N N . ASP A 1 207 ? -42.134 74.116 209.802 1.00 66.68 326 ASP A N 1
ATOM 1337 C CA . ASP A 1 207 ? -41.271 73.791 208.665 1.00 71.95 326 ASP A CA 1
ATOM 1338 C C . ASP A 1 207 ? -40.047 72.948 209.084 1.00 71.63 326 ASP A C 1
ATOM 1339 O O . ASP A 1 207 ? -39.560 72.119 208.312 1.00 66.10 326 ASP A O 1
ATOM 1344 N N . LYS A 1 208 ? -39.551 73.161 210.300 1.00 63.31 327 LYS A N 1
ATOM 1345 C CA . LYS A 1 208 ? -38.449 72.349 210.812 1.00 68.14 327 LYS A CA 1
ATOM 1346 C C . LYS A 1 208 ? -38.920 70.930 211.111 1.00 69.18 327 LYS A C 1
ATOM 1347 O O . LYS A 1 208 ? -38.250 69.963 210.766 1.00 56.06 327 LYS A O 1
ATOM 1353 N N . LEU A 1 209 ? -40.086 70.816 211.742 1.00 67.48 328 LEU A N 1
ATOM 1354 C CA . LEU A 1 209 ? -40.699 69.516 212.001 1.00 70.44 328 LEU A CA 1
ATOM 1355 C C . LEU A 1 209 ? -40.923 68.761 210.691 1.00 72.76 328 LEU A C 1
ATOM 1356 O O . LEU A 1 209 ? -40.778 67.533 210.615 1.00 71.48 328 LEU A O 1
ATOM 1361 N N . LYS A 1 210 ? -41.258 69.515 209.654 1.00 68.91 329 LYS A N 1
ATOM 1362 C CA . LYS A 1 210 ? -41.428 68.942 208.331 1.00 75.35 329 LYS A CA 1
ATOM 1363 C C . LYS A 1 210 ? -40.121 68.329 207.836 1.00 79.30 329 LYS A C 1
ATOM 1364 O O . LYS A 1 210 ? -40.103 67.213 207.312 1.00 83.71 329 LYS A O 1
ATOM 1370 N N . GLN A 1 211 ? -39.025 69.056 208.015 1.00 78.17 330 GLN A N 1
ATOM 1371 C CA . GLN A 1 211 ? -37.713 68.566 207.601 1.00 79.86 330 GLN A CA 1
ATOM 1372 C C . GLN A 1 211 ? -37.336 67.266 208.319 1.00 69.73 330 GLN A C 1
ATOM 1373 O O . GLN A 1 211 ? -36.802 66.347 207.698 1.00 66.47 330 GLN A O 1
ATOM 1379 N N . SER A 1 212 ? -37.633 67.184 209.614 1.00 66.02 331 SER A N 1
ATOM 1380 C CA . SER A 1 212 ? -37.435 65.949 210.374 1.00 61.94 331 SER A CA 1
ATOM 1381 C C . SER A 1 212 ? -38.127 64.746 209.743 1.00 62.24 331 SER A C 1
ATOM 1382 O O . SER A 1 212 ? -37.555 63.660 209.668 1.00 68.74 331 SER A O 1
ATOM 1385 N N . LEU A 1 213 ? -39.356 64.933 209.281 1.00 67.66 332 LEU A N 1
ATOM 1386 C CA . LEU A 1 213 ? -40.091 63.820 208.697 1.00 68.90 332 LEU A CA 1
ATOM 1387 C C . LEU A 1 213 ? -39.503 63.361 207.359 1.00 74.00 332 LEU A C 1
ATOM 1388 O O . LEU A 1 213 ? -39.639 62.202 206.989 1.00 75.05 332 LEU A O 1
ATOM 1393 N N . MET A 1 214 ? -38.834 64.250 206.639 1.00 81.24 333 MET A N 1
ATOM 1394 C CA . MET A 1 214 ? -38.213 63.850 205.378 1.00 86.39 333 MET A CA 1
ATOM 1395 C C . MET A 1 214 ? -36.934 63.046 205.585 1.00 92.80 333 MET A C 1
ATOM 1396 O O . MET A 1 214 ? -36.728 62.004 204.961 1.00 94.52 333 MET A O 1
ATOM 1401 N N . TYR A 1 215 ? -36.079 63.541 206.472 1.00 93.98 334 TYR A N 1
ATOM 1402 C CA . TYR A 1 215 ? -34.723 63.024 206.635 1.00 96.64 334 TYR A CA 1
ATOM 1403 C C . TYR A 1 215 ? -34.623 61.984 207.749 1.00 95.63 334 TYR A C 1
ATOM 1404 O O . TYR A 1 215 ? -34.193 60.850 207.518 1.00 100.10 334 TYR A O 1
ATOM 1413 N N . ASP A 1 216 ? -34.984 62.390 208.961 1.00 83.80 335 ASP A N 1
ATOM 1414 C CA . ASP A 1 216 ? -34.876 61.531 210.135 1.00 78.67 335 ASP A CA 1
ATOM 1415 C C . ASP A 1 216 ? -35.911 60.411 210.171 1.00 77.58 335 ASP A C 1
ATOM 1416 O O . ASP A 1 216 ? -35.554 59.235 210.082 1.00 84.14 335 ASP A O 1
ATOM 1421 N N . ILE A 1 217 ? -37.191 60.754 210.287 1.00 77.75 336 ILE A N 1
ATOM 1422 C CA . ILE A 1 217 ? -38.175 59.703 210.471 1.00 64.08 336 ILE A CA 1
ATOM 1423 C C . ILE A 1 217 ? -38.812 59.401 209.132 1.00 74.41 336 ILE A C 1
ATOM 1424 O O . ILE A 1 217 ? -39.698 60.105 208.674 1.00 71.76 336 ILE A O 1
ATOM 1427 N N . LYS A 1 218 ? -38.320 58.339 208.508 1.00 77.03 337 LYS A N 1
ATOM 1428 C CA . LYS A 1 218 ? -38.816 57.885 207.226 1.00 75.31 337 LYS A CA 1
ATOM 1429 C C . LYS A 1 218 ? -39.652 56.618 207.338 1.00 72.62 337 LYS A C 1
ATOM 1430 O O . LYS A 1 218 ? -40.181 56.140 206.346 1.00 78.60 337 LYS A O 1
ATOM 1436 N N . ASN A 1 219 ? -39.751 56.059 208.539 1.00 71.15 338 ASN A N 1
ATOM 1437 C CA . ASN A 1 219 ? -40.558 54.856 208.740 1.00 78.51 338 ASN A CA 1
ATOM 1438 C C . ASN A 1 219 ? -41.953 55.140 209.301 1.00 80.42 338 ASN A C 1
ATOM 1439 O O . ASN A 1 219 ? -42.684 54.213 209.647 1.00 81.29 338 ASN A O 1
ATOM 1444 N N . VAL A 1 220 ? -42.293 56.421 209.435 1.00 82.62 339 VAL A N 1
ATOM 1445 C CA . VAL A 1 220 ? -43.630 56.847 209.855 1.00 81.33 339 VAL A CA 1
ATOM 1446 C C . VAL A 1 220 ? -44.098 58.082 209.105 1.00 80.09 339 VAL A C 1
ATOM 1447 O O . VAL A 1 220 ? -43.328 59.027 208.928 1.00 79.29 339 VAL A O 1
ATOM 1451 N N . ASP A 1 221 ? -45.337 58.057 208.621 1.00 76.53 340 ASP A N 1
ATOM 1452 C CA . ASP A 1 221 ? -45.976 59.272 208.132 1.00 85.57 340 ASP A CA 1
ATOM 1453 C C . ASP A 1 221 ? -47.005 59.911 209.072 1.00 84.41 340 ASP A C 1
ATOM 1454 O O . ASP A 1 221 ? -47.572 60.940 208.726 1.00 90.15 340 ASP A O 1
ATOM 1459 N N . ASN A 1 222 ? -47.256 59.317 210.240 1.00 81.21 341 ASN A N 1
ATOM 1460 C CA . ASN A 1 222 ? -48.203 59.898 211.207 1.00 73.54 341 ASN A CA 1
ATOM 1461 C C . ASN A 1 222 ? -47.618 60.139 212.604 1.00 71.02 341 ASN A C 1
ATOM 1462 O O . ASN A 1 222 ? -47.163 59.217 213.270 1.00 59.75 341 ASN A O 1
ATOM 1467 N N . LEU A 1 223 ? -47.693 61.383 213.058 1.00 58.95 342 LEU A N 1
ATOM 1468 C CA . LEU A 1 223 ? -47.174 61.769 214.352 1.00 56.24 342 LEU A CA 1
ATOM 1469 C C . LEU A 1 223 ? -48.236 62.445 215.231 1.00 57.00 342 LEU A C 1
ATOM 1470 O O . LEU A 1 223 ? -48.859 63.421 214.820 1.00 59.97 342 LEU A O 1
ATOM 1475 N N . LEU A 1 224 ? -48.435 61.935 216.444 1.00 62.72 343 LEU A N 1
ATOM 1476 C CA . LEU A 1 224 ? -49.278 62.617 217.430 1.00 56.41 343 LEU A CA 1
ATOM 1477 C C . LEU A 1 224 ? -48.455 63.297 218.542 1.00 55.34 343 LEU A C 1
ATOM 1478 O O . LEU A 1 224 ? -47.698 62.641 219.267 1.00 50.49 343 LEU A O 1
ATOM 1483 N N . LEU A 1 225 ? -48.606 64.611 218.691 1.00 62.95 344 LEU A N 1
ATOM 1484 C CA . LEU A 1 225 ? -48.011 65.307 219.837 1.00 54.19 344 LEU A CA 1
ATOM 1485 C C . LEU A 1 225 ? -49.021 65.314 220.993 1.00 61.15 344 LEU A C 1
ATOM 1486 O O . LEU A 1 225 ? -50.137 65.861 220.873 1.00 58.79 344 LEU A O 1
ATOM 1491 N N . SER A 1 226 ? -48.670 64.605 222.061 1.00 54.27 345 SER A N 1
ATOM 1492 C CA . SER A 1 226 ? -49.434 64.611 223.297 1.00 53.84 345 SER A CA 1
ATOM 1493 C C . SER A 1 226 ? -48.867 65.490 224.418 1.00 54.88 345 SER A C 1
ATOM 1494 O O . SER A 1 226 ? -49.556 65.723 225.422 1.00 51.74 345 SER A O 1
ATOM 1497 N N . GLU A 1 227 ? -47.625 65.964 224.271 1.00 49.12 346 GLU A N 1
ATOM 1498 C CA . GLU A 1 227 ? -46.978 66.732 225.347 1.00 41.98 346 GLU A CA 1
ATOM 1499 C C . GLU A 1 227 ? -47.329 68.183 225.156 1.00 39.94 346 GLU A C 1
ATOM 1500 O O . GLU A 1 227 ? -47.129 68.748 224.081 1.00 50.95 346 GLU A O 1
ATOM 1506 N N . LEU A 1 228 ? -47.853 68.784 226.209 1.00 41.99 347 LEU A N 1
ATOM 1507 C CA . LEU A 1 228 ? -48.526 70.058 226.062 1.00 39.66 347 LEU A CA 1
ATOM 1508 C C . LEU A 1 228 ? -47.497 71.142 225.777 1.00 54.85 347 LEU A C 1
ATOM 1509 O O . LEU A 1 228 ? -47.747 72.073 224.999 1.00 54.00 347 LEU A O 1
ATOM 1514 N N . ASP A 1 229 ? -46.313 70.990 226.364 1.00 42.73 348 ASP A N 1
ATOM 1515 C CA . ASP A 1 229 ? -45.262 71.978 226.159 1.00 47.35 348 ASP A CA 1
ATOM 1516 C C . ASP A 1 229 ? -44.776 71.960 224.710 1.00 38.40 348 ASP A C 1
ATOM 1517 O O . ASP A 1 229 ? -44.345 72.975 224.181 1.00 60.44 348 ASP A O 1
ATOM 1522 N N . GLU A 1 230 ? -44.851 70.802 224.073 1.00 39.37 349 GLU A N 1
ATOM 1523 C CA . GLU A 1 230 ? -44.401 70.666 222.694 1.00 49.85 349 GLU A CA 1
ATOM 1524 C C . GLU A 1 230 ? -45.381 71.371 221.765 1.00 52.13 349 GLU A C 1
ATOM 1525 O O . GLU A 1 230 ? -44.987 72.011 220.782 1.00 53.97 349 GLU A O 1
ATOM 1531 N N . ILE A 1 231 ? -46.663 71.227 222.088 1.00 45.60 350 ILE A N 1
ATOM 1532 C CA . ILE A 1 231 ? -47.749 71.808 221.301 1.00 46.03 350 ILE A CA 1
ATOM 1533 C C . ILE A 1 231 ? -47.768 73.326 221.471 1.00 43.71 350 ILE A C 1
ATOM 1534 O O . ILE A 1 231 ? -47.844 74.058 220.500 1.00 46.44 350 ILE A O 1
ATOM 1539 N N . ALA A 1 232 ? -47.646 73.798 222.704 1.00 45.21 351 ALA A N 1
ATOM 1540 C CA . ALA A 1 232 ? -47.566 75.235 222.937 1.00 44.85 351 ALA A CA 1
ATOM 1541 C C . ALA A 1 232 ? -46.348 75.839 222.230 1.00 45.24 351 ALA A C 1
ATOM 1542 O O . ALA A 1 232 ? -46.476 76.818 221.490 1.00 49.09 351 ALA A O 1
ATOM 1544 N N . TYR A 1 233 ? -45.180 75.238 222.442 1.00 41.39 352 TYR A N 1
ATOM 1545 C CA . TYR A 1 233 ? -43.934 75.718 221.830 1.00 43.90 352 TYR A CA 1
ATOM 1546 C C . TYR A 1 233 ? -44.027 75.841 220.309 1.00 52.51 352 TYR A C 1
ATOM 1547 O O . TYR A 1 233 ? -43.612 76.849 219.732 1.00 55.89 352 TYR A O 1
ATOM 1556 N N . LEU A 1 234 ? -44.566 74.808 219.668 1.00 48.63 353 LEU A N 1
ATOM 1557 C CA . LEU A 1 234 ? -44.642 74.756 218.212 1.00 51.29 353 LEU A CA 1
ATOM 1558 C C . LEU A 1 234 ? -45.639 75.768 217.631 1.00 54.62 353 LEU A C 1
ATOM 1559 O O . LEU A 1 234 ? -45.419 76.335 216.559 1.00 53.32 353 LEU A O 1
ATOM 1564 N N . LEU A 1 235 ? -46.737 75.992 218.338 1.00 52.68 354 LEU A N 1
ATOM 1565 C CA . LEU A 1 235 ? -47.767 76.907 217.853 1.00 54.76 354 LEU A CA 1
ATOM 1566 C C . LEU A 1 235 ? -47.631 78.311 218.426 1.00 55.34 354 LEU A C 1
ATOM 1567 O O . LEU A 1 235 ? -48.470 79.164 218.165 1.00 58.28 354 LEU A O 1
ATOM 1572 N N . ASN A 1 236 ? -46.600 78.539 219.233 1.00 46.98 355 ASN A N 1
ATOM 1573 C CA . ASN A 1 236 ? -46.454 79.808 219.940 1.00 49.32 355 ASN A CA 1
ATOM 1574 C C . ASN A 1 236 ? -47.743 80.253 220.625 1.00 52.32 355 ASN A C 1
ATOM 1575 O O . ASN A 1 236 ? -48.205 81.381 220.434 1.00 49.62 355 ASN A O 1
ATOM 1580 N N . LEU A 1 237 ? -48.336 79.353 221.399 1.00 51.31 356 LEU A N 1
ATOM 1581 C CA . LEU A 1 237 ? -49.558 79.664 222.111 1.00 45.72 356 LEU A CA 1
ATOM 1582 C C . LEU A 1 237 ? -49.398 79.344 223.570 1.00 43.97 356 LEU A C 1
ATOM 1583 O O . LEU A 1 237 ? -48.677 78.418 223.916 1.00 49.99 356 LEU A O 1
ATOM 1588 N N . ARG A 1 238 ? -50.071 80.097 224.432 1.00 45.93 357 ARG A N 1
ATOM 1589 C CA . ARG A 1 238 ? -50.097 79.744 225.842 1.00 50.27 357 ARG A CA 1
ATOM 1590 C C . ARG A 1 238 ? -51.523 79.773 226.360 1.00 49.61 357 ARG A C 1
ATOM 1591 O O . ARG A 1 238 ? -52.400 80.334 225.715 1.00 53.67 357 ARG A O 1
ATOM 1599 N N . GLY A 1 239 ? -51.740 79.178 227.531 1.00 45.84 358 GLY A N 1
ATOM 1600 C CA . GLY A 1 239 ? -53.072 78.971 228.068 1.00 42.74 358 GLY A CA 1
ATOM 1601 C C . GLY A 1 239 ? -53.126 78.848 229.583 1.00 41.79 358 GLY A C 1
ATOM 1602 O O . GLY A 1 239 ? -52.127 79.025 230.283 1.00 45.42 358 GLY A O 1
ATOM 1603 N N . TYR A 1 240 ? -54.335 78.690 230.093 1.00 50.85 359 TYR A N 1
ATOM 1604 C CA . TYR A 1 240 ? -54.596 78.666 231.525 1.00 49.95 359 TYR A CA 1
ATOM 1605 C C . TYR A 1 240 ? -55.051 77.353 232.162 1.00 51.11 359 TYR A C 1
ATOM 1606 O O . TYR A 1 240 ? -55.527 77.362 233.297 1.00 42.30 359 TYR A O 1
ATOM 1615 N N . ASP A 1 241 ? -55.023 76.252 231.426 1.00 41.78 360 ASP A N 1
ATOM 1616 C CA . ASP A 1 241 ? -55.480 74.982 231.991 1.00 41.76 360 ASP A CA 1
ATOM 1617 C C . ASP A 1 241 ? -54.670 74.429 233.169 1.00 47.77 360 ASP A C 1
ATOM 1618 O O . ASP A 1 241 ? -55.152 73.518 233.836 1.00 47.78 360 ASP A O 1
ATOM 1623 N N . TYR A 1 242 ? -53.454 74.939 233.413 1.00 39.32 361 TYR A N 1
ATOM 1624 C CA . TYR A 1 242 ? -52.609 74.469 234.531 1.00 38.14 361 TYR A CA 1
ATOM 1625 C C . TYR A 1 242 ? -52.199 75.613 235.433 1.00 46.70 361 TYR A C 1
ATOM 1626 O O . TYR A 1 242 ? -51.895 76.716 234.977 1.00 53.14 361 TYR A O 1
ATOM 1635 N N . GLN A 1 243 ? -52.162 75.343 236.721 1.00 37.39 362 GLN A N 1
ATOM 1636 C CA . GLN A 1 243 ? -51.788 76.369 237.675 1.00 40.92 362 GLN A CA 1
ATOM 1637 C C . GLN A 1 243 ? -50.327 76.859 237.534 1.00 43.20 362 GLN A C 1
ATOM 1638 O O . GLN A 1 243 ? -50.049 78.043 237.686 1.00 37.15 362 GLN A O 1
ATOM 1644 N N . TYR A 1 244 ? -49.381 75.949 237.310 1.00 42.47 363 TYR A N 1
ATOM 1645 C CA . TYR A 1 244 ? -47.988 76.376 237.256 1.00 44.72 363 TYR A CA 1
ATOM 1646 C C . TYR A 1 244 ? -47.285 76.469 235.895 1.00 46.48 363 TYR A C 1
ATOM 1647 O O . TYR A 1 244 ? -46.176 76.995 235.805 1.00 46.55 363 TYR A O 1
ATOM 1656 N N . SER A 1 245 ? -47.920 75.981 234.840 1.00 36.23 364 SER A N 1
ATOM 1657 C CA . SER A 1 245 ? -47.347 76.121 233.508 1.00 35.70 364 SER A CA 1
ATOM 1658 C C . SER A 1 245 ? -48.415 76.694 232.610 1.00 39.74 364 SER A C 1
ATOM 1659 O O . SER A 1 245 ? -49.571 76.247 232.648 1.00 43.66 364 SER A O 1
ATOM 1662 N N . PRO A 1 246 ? -48.027 77.648 231.753 1.00 40.81 365 PRO A N 1
ATOM 1663 C CA . PRO A 1 246 ? -49.029 78.338 230.927 1.00 37.67 365 PRO A CA 1
ATOM 1664 C C . PRO A 1 246 ? -49.439 77.496 229.729 1.00 41.05 365 PRO A C 1
ATOM 1665 O O . PRO A 1 246 ? -49.370 77.965 228.589 1.00 39.21 365 PRO A O 1
ATOM 1669 N N . LEU A 1 247 ? -49.861 76.264 229.996 1.00 39.92 366 LEU A N 1
ATOM 1670 C CA . LEU A 1 247 ? -50.194 75.319 228.941 1.00 43.54 366 LEU A CA 1
ATOM 1671 C C . LEU A 1 247 ? -51.701 75.119 228.783 1.00 43.22 366 LEU A C 1
ATOM 1672 O O . LEU A 1 247 ? -52.484 75.564 229.604 1.00 43.26 366 LEU A O 1
ATOM 1677 N N . PHE A 1 248 ? -52.095 74.366 227.770 1.00 41.05 367 PHE A N 1
ATOM 1678 C CA . PHE A 1 248 ? -53.509 74.128 227.521 1.00 59.58 367 PHE A CA 1
ATOM 1679 C C . PHE A 1 248 ? -53.733 72.713 227.021 1.00 57.94 367 PHE A C 1
ATOM 1680 O O . PHE A 1 248 ? -52.960 72.199 226.196 1.00 51.25 367 PHE A O 1
ATOM 1688 N N . TYR A 1 249 ? -54.799 72.095 227.510 1.00 43.50 368 TYR A N 1
ATOM 1689 C CA . TYR A 1 249 ? -55.143 70.756 227.082 1.00 48.75 368 TYR A CA 1
ATOM 1690 C C . TYR A 1 249 ? -55.265 70.737 225.572 1.00 45.53 368 TYR A C 1
ATOM 1691 O O . TYR A 1 249 ? -56.054 71.491 225.011 1.00 47.33 368 TYR A O 1
ATOM 1700 N N . SER A 1 250 ? -54.480 69.885 224.925 1.00 50.92 369 SER A N 1
ATOM 1701 C CA . SER A 1 250 ? -54.508 69.769 223.476 1.00 57.44 369 SER A CA 1
ATOM 1702 C C . SER A 1 250 ? -53.862 68.481 222.970 1.00 47.07 369 SER A C 1
ATOM 1703 O O . SER A 1 250 ? -53.122 67.826 223.688 1.00 45.90 369 SER A O 1
ATOM 1706 N N . TYR A 1 251 ? -54.177 68.133 221.730 1.00 48.73 370 TYR A N 1
ATOM 1707 C CA . TYR A 1 251 ? -53.410 67.186 220.929 1.00 52.21 370 TYR A CA 1
ATOM 1708 C C . TYR A 1 251 ? -53.124 67.879 219.609 1.00 60.02 370 TYR A C 1
ATOM 1709 O O . TYR A 1 251 ? -53.920 68.702 219.149 1.00 59.98 370 TYR A O 1
ATOM 1718 N N . LEU A 1 252 ? -51.984 67.570 219.010 1.00 61.37 371 LEU A N 1
ATOM 1719 C CA . LEU A 1 252 ? -51.699 68.048 217.674 1.00 51.67 371 LEU A CA 1
ATOM 1720 C C . LEU A 1 252 ? -51.280 66.874 216.818 1.00 61.38 371 LEU A C 1
ATOM 1721 O O . LEU A 1 252 ? -50.259 66.232 217.072 1.00 58.46 371 LEU A O 1
ATOM 1726 N N . LEU A 1 253 ? -52.096 66.581 215.817 1.00 65.39 372 LEU A N 1
ATOM 1727 C CA . LEU A 1 253 ? -51.875 65.432 214.958 1.00 56.62 372 LEU A CA 1
ATOM 1728 C C . LEU A 1 253 ? -51.292 65.869 213.625 1.00 58.11 372 LEU A C 1
ATOM 1729 O O . LEU A 1 253 ? -51.801 66.788 212.989 1.00 71.91 372 LEU A O 1
ATOM 1734 N N . PHE A 1 254 ? -50.233 65.203 213.192 1.00 58.36 373 PHE A N 1
ATOM 1735 C CA . PHE A 1 254 ? -49.646 65.495 211.890 1.00 60.06 373 PHE A CA 1
ATOM 1736 C C . PHE A 1 254 ? -49.727 64.284 210.985 1.00 67.72 373 PHE A C 1
ATOM 1737 O O . PHE A 1 254 ? -49.430 63.166 211.401 1.00 70.78 373 PHE A O 1
ATOM 1745 N N . GLN A 1 255 ? -50.129 64.508 209.741 1.00 66.94 374 GLN A N 1
ATOM 1746 C CA . GLN A 1 255 ? -50.112 63.443 208.756 1.00 70.58 374 GLN A CA 1
ATOM 1747 C C . GLN A 1 255 ? -49.267 63.858 207.573 1.00 77.26 374 GLN A C 1
ATOM 1748 O O . GLN A 1 255 ? -49.564 64.833 206.878 1.00 80.01 374 GLN A O 1
ATOM 1754 N N . PHE A 1 256 ? -48.203 63.102 207.355 1.00 68.89 375 PHE A N 1
ATOM 1755 C CA . PHE A 1 256 ? -47.211 63.470 206.372 1.00 71.29 375 PHE A CA 1
ATOM 1756 C C . PHE A 1 256 ? -47.477 62.807 205.043 1.00 78.05 375 PHE A C 1
ATOM 1757 O O . PHE A 1 256 ? -47.862 61.637 204.992 1.00 81.02 375 PHE A O 1
ATOM 1765 N N . ASP A 1 257 ? -47.264 63.560 203.970 1.00 75.43 376 ASP A N 1
ATOM 1766 C CA . ASP A 1 257 ? -47.314 62.995 202.630 1.00 79.36 376 ASP A CA 1
ATOM 1767 C C . ASP A 1 257 ? -45.918 63.027 202.024 1.00 79.61 376 ASP A C 1
ATOM 1768 O O . ASP A 1 257 ? -45.406 64.093 201.681 1.00 79.68 376 ASP A O 1
ATOM 1770 N N . ARG A 1 258 ? -45.319 61.846 201.897 1.00 91.97 377 ARG A N 1
ATOM 1771 C CA . ARG A 1 258 ? -43.947 61.697 201.416 1.00 93.45 377 ARG A CA 1
ATOM 1772 C C . ARG A 1 258 ? -43.699 62.417 200.098 1.00 98.93 377 ARG A C 1
ATOM 1773 O O . ARG A 1 258 ? -42.771 63.211 199.993 1.00 102.77 377 ARG A O 1
ATOM 1781 N N . GLU A 1 259 ? -44.523 62.135 199.094 1.00 102.47 378 GLU A N 1
ATOM 1782 C CA . GLU A 1 259 ? -44.319 62.716 197.776 1.00 89.93 378 GLU A CA 1
ATOM 1783 C C . GLU A 1 259 ? -44.934 64.109 197.682 1.00 89.69 378 GLU A C 1
ATOM 1784 O O . GLU A 1 259 ? -45.066 64.815 198.685 1.00 86.77 378 GLU A O 1
ATOM 1786 N N . GLN A 1 261 ? -43.639 66.250 199.625 1.00 83.29 380 GLN A N 1
ATOM 1787 C CA . GLN A 1 261 ? -42.797 66.229 200.820 1.00 84.91 380 GLN A CA 1
ATOM 1788 C C . GLN A 1 261 ? -43.290 67.238 201.843 1.00 82.76 380 GLN A C 1
ATOM 1789 O O . GLN A 1 261 ? -42.520 68.088 202.291 1.00 75.81 380 GLN A O 1
ATOM 1795 N N . ASP A 1 262 ? -44.570 67.146 202.202 1.00 83.04 381 ASP A N 1
ATOM 1796 C CA . ASP A 1 262 ? -45.188 68.121 203.091 1.00 84.27 381 ASP A CA 1
ATOM 1797 C C . ASP A 1 262 ? -46.384 67.529 203.849 1.00 82.11 381 ASP A C 1
ATOM 1798 O O . ASP A 1 262 ? -46.763 66.375 203.626 1.00 74.76 381 ASP A O 1
ATOM 1803 N N . PHE A 1 263 ? -46.976 68.334 204.731 1.00 71.81 382 PHE A N 1
ATOM 1804 C CA . PHE A 1 263 ? -48.052 67.874 205.609 1.00 70.53 382 PHE A CA 1
ATOM 1805 C C . PHE A 1 263 ? -49.414 67.819 204.911 1.00 81.56 382 PHE A C 1
ATOM 1806 O O . PHE A 1 263 ? -49.915 68.827 204.410 1.00 82.33 382 PHE A O 1
ATOM 1814 N N . SER A 1 264 ? -49.996 66.623 204.903 1.00 80.26 383 SER A N 1
ATOM 1815 C CA . SER A 1 264 ? -51.319 66.382 204.345 1.00 81.04 383 SER A CA 1
ATOM 1816 C C . SER A 1 264 ? -52.399 67.095 205.167 1.00 81.32 383 SER A C 1
ATOM 1817 O O . SER A 1 264 ? -53.235 67.827 204.634 1.00 75.68 383 SER A O 1
ATOM 1820 N N . LYS A 1 265 ? -52.371 66.879 206.476 1.00 78.56 384 LYS A N 1
ATOM 1821 C CA . LYS A 1 265 ? -53.292 67.574 207.357 1.00 73.03 384 LYS A CA 1
ATOM 1822 C C . LYS A 1 265 ? -52.616 67.830 208.688 1.00 71.53 384 LYS A C 1
ATOM 1823 O O . LYS A 1 265 ? -51.649 67.161 209.056 1.00 74.79 384 LYS A O 1
ATOM 1825 N N . ILE A 1 266 ? -53.111 68.840 209.385 1.00 65.79 385 ILE A N 1
ATOM 1826 C CA . ILE A 1 266 ? -52.717 69.126 210.748 1.00 66.39 385 ILE A CA 1
ATOM 1827 C C . ILE A 1 266 ? -54.006 69.260 211.525 1.00 70.54 385 ILE A C 1
ATOM 1828 O O . ILE A 1 266 ? -54.854 70.085 211.183 1.00 76.85 385 ILE A O 1
ATOM 1833 N N . VAL A 1 267 ? -54.183 68.429 212.542 1.00 65.58 386 VAL A N 1
ATOM 1834 C CA . VAL A 1 267 ? -55.417 68.467 213.313 1.00 67.87 386 VAL A CA 1
ATOM 1835 C C . VAL A 1 267 ? -55.143 68.880 214.752 1.00 65.58 386 VAL A C 1
ATOM 1836 O O . VAL A 1 267 ? -54.383 68.230 215.468 1.00 63.99 386 VAL A O 1
ATOM 1840 N N . PHE A 1 268 ? -55.763 69.978 215.157 1.00 62.53 387 PHE A N 1
ATOM 1841 C CA . PHE A 1 268 ? -55.559 70.541 216.478 1.00 61.04 387 PHE A CA 1
ATOM 1842 C C . PHE A 1 268 ? -56.786 70.272 217.336 1.00 62.56 387 PHE A C 1
ATOM 1843 O O . PHE A 1 268 ? -57.861 70.765 217.040 1.00 57.78 387 PHE A O 1
ATOM 1851 N N . PHE A 1 269 ? -56.621 69.457 218.372 1.00 60.95 388 PHE A N 1
ATOM 1852 C CA . PHE A 1 269 ? -57.691 69.153 219.316 1.00 56.96 388 PHE A CA 1
ATOM 1853 C C . PHE A 1 269 ? -57.448 69.961 220.563 1.00 55.36 388 PHE A C 1
ATOM 1854 O O . PHE A 1 269 ? -56.382 69.858 221.151 1.00 62.03 388 PHE A O 1
ATOM 1862 N N . THR A 1 270 ? -58.430 70.747 220.981 1.00 54.62 389 THR A N 1
ATOM 1863 C CA . THR A 1 270 ? -58.253 71.586 222.154 1.00 57.58 389 THR A CA 1
ATOM 1864 C C . THR A 1 270 ? -59.615 72.041 222.660 1.00 62.46 389 THR A C 1
ATOM 1865 O O . THR A 1 270 ? -60.634 71.577 222.158 1.00 62.19 389 THR A O 1
ATOM 1869 N N . THR A 1 271 ? -59.647 72.942 223.639 1.00 62.30 390 THR A N 1
ATOM 1870 C CA . THR A 1 271 ? -60.925 73.469 224.093 1.00 64.64 390 THR A CA 1
ATOM 1871 C C . THR A 1 271 ? -61.262 74.681 223.249 1.00 63.96 390 THR A C 1
ATOM 1872 O O . THR A 1 271 ? -60.647 75.741 223.363 1.00 61.22 390 THR A O 1
ATOM 1876 N N . VAL A 1 272 ? -62.275 74.511 222.413 1.00 67.06 391 VAL A N 1
ATOM 1877 C CA . VAL A 1 272 ? -62.578 75.481 221.380 1.00 60.44 391 VAL A CA 1
ATOM 1878 C C . VAL A 1 272 ? -63.117 76.784 221.976 1.00 62.83 391 VAL A C 1
ATOM 1879 O O . VAL A 1 272 ? -62.721 77.872 221.539 1.00 63.03 391 VAL A O 1
ATOM 1883 N N . LYS A 1 273 ? -63.964 76.682 222.999 1.00 62.21 392 LYS A N 1
ATOM 1884 C CA . LYS A 1 273 ? -64.491 77.878 223.664 1.00 70.28 392 LYS A CA 1
ATOM 1885 C C . LYS A 1 273 ? -63.366 78.760 224.223 1.00 69.29 392 LYS A C 1
ATOM 1886 O O . LYS A 1 273 ? -63.551 79.967 224.412 1.00 70.37 392 LYS A O 1
ATOM 1892 N N . ASN A 1 274 ? -62.205 78.154 224.485 1.00 63.72 393 ASN A N 1
ATOM 1893 C CA . ASN A 1 274 ? -61.054 78.896 224.986 1.00 52.33 393 ASN A CA 1
ATOM 1894 C C . ASN A 1 274 ? -60.168 79.383 223.846 1.00 61.94 393 ASN A C 1
ATOM 1895 O O . ASN A 1 274 ? -59.086 79.922 224.076 1.00 62.57 393 ASN A O 1
ATOM 1900 N N . LEU A 1 275 ? -60.627 79.169 222.614 1.00 64.24 394 LEU A N 1
ATOM 1901 C CA . LEU A 1 275 ? -59.891 79.617 221.436 1.00 61.75 394 LEU A CA 1
ATOM 1902 C C . LEU A 1 275 ? -60.381 80.994 221.015 1.00 66.23 394 LEU A C 1
ATOM 1903 O O . LEU A 1 275 ? -61.561 81.162 220.675 1.00 58.43 394 LEU A O 1
ATOM 1908 N N . PRO A 1 276 ? -59.479 81.992 221.050 1.00 71.71 395 PRO A N 1
ATOM 1909 C CA . PRO A 1 276 ? -59.899 83.336 220.656 1.00 77.29 395 PRO A CA 1
ATOM 1910 C C . PRO A 1 276 ? -59.995 83.460 219.151 1.00 82.60 395 PRO A C 1
ATOM 1911 O O . PRO A 1 276 ? -59.595 82.547 218.424 1.00 79.21 395 PRO A O 1
ATOM 1915 N N . ALA A 1 277 ? -60.478 84.616 218.709 1.00 92.49 396 ALA A N 1
ATOM 1916 C CA . ALA A 1 277 ? -60.877 84.852 217.329 1.00 85.18 396 ALA A CA 1
ATOM 1917 C C . ALA A 1 277 ? -59.690 85.117 216.413 1.00 88.76 396 ALA A C 1
ATOM 1918 O O . ALA A 1 277 ? -59.650 84.632 215.280 1.00 82.57 396 ALA A O 1
ATOM 1920 N N . ASP A 1 278 ? -58.733 85.894 216.917 1.00 95.04 397 ASP A N 1
ATOM 1921 C CA . ASP A 1 278 ? -57.543 86.254 216.163 1.00 109.32 397 ASP A CA 1
ATOM 1922 C C . ASP A 1 278 ? -56.635 85.041 215.960 1.00 119.35 397 ASP A C 1
ATOM 1923 O O . ASP A 1 278 ? -55.848 85.000 215.015 1.00 129.91 397 ASP A O 1
ATOM 1925 N N . VAL A 1 279 ? -56.743 84.062 216.856 1.00 110.50 398 VAL A N 1
ATOM 1926 C CA . VAL A 1 279 ? -55.985 82.817 216.743 1.00 93.86 398 VAL A CA 1
ATOM 1927 C C . VAL A 1 279 ? -56.632 81.864 215.743 1.00 88.32 398 VAL A C 1
ATOM 1928 O O . VAL A 1 279 ? -55.944 81.160 215.014 1.00 92.09 398 VAL A O 1
ATOM 1932 N N . LYS A 1 280 ? -57.955 81.851 215.693 1.00 87.73 399 LYS A N 1
ATOM 1933 C CA . LYS A 1 280 ? -58.641 81.000 214.727 1.00 102.18 399 LYS A CA 1
ATOM 1934 C C . LYS A 1 280 ? -58.398 81.415 213.273 1.00 114.86 399 LYS A C 1
ATOM 1935 O O . LYS A 1 280 ? -58.128 80.573 212.412 1.00 112.90 399 LYS A O 1
ATOM 1941 N N . ASN A 1 281 ? -58.527 82.707 212.998 1.00 131.15 400 ASN A N 1
ATOM 1942 C CA . ASN A 1 281 ? -58.255 83.213 211.662 1.00 136.94 400 ASN A CA 1
ATOM 1943 C C . ASN A 1 281 ? -56.801 82.950 211.312 1.00 134.01 400 ASN A C 1
ATOM 1944 O O . ASN A 1 281 ? -56.486 82.543 210.196 1.00 138.02 400 ASN A O 1
ATOM 1946 N N . LEU A 1 282 ? -55.919 83.155 212.286 1.00 125.00 401 LEU A N 1
ATOM 1947 C CA . LEU A 1 282 ? -54.499 82.875 212.102 1.00 124.40 401 LEU A CA 1
ATOM 1948 C C . LEU A 1 282 ? -54.250 81.375 211.995 1.00 122.03 401 LEU A C 1
ATOM 1949 O O . LEU A 1 282 ? -53.141 80.950 211.676 1.00 132.78 401 LEU A O 1
ATOM 1951 N N . LEU A 1 283 ? -55.274 80.575 212.282 1.00 104.92 402 LEU A N 1
ATOM 1952 C CA . LEU A 1 283 ? -55.157 79.128 212.137 1.00 91.46 402 LEU A CA 1
ATOM 1953 C C . LEU A 1 283 ? -55.679 78.716 210.782 1.00 93.62 402 LEU A C 1
ATOM 1954 O O . LEU A 1 283 ? -55.856 77.533 210.511 1.00 98.96 402 LEU A O 1
ATOM 1959 N N . GLU A 1 284 ? -55.98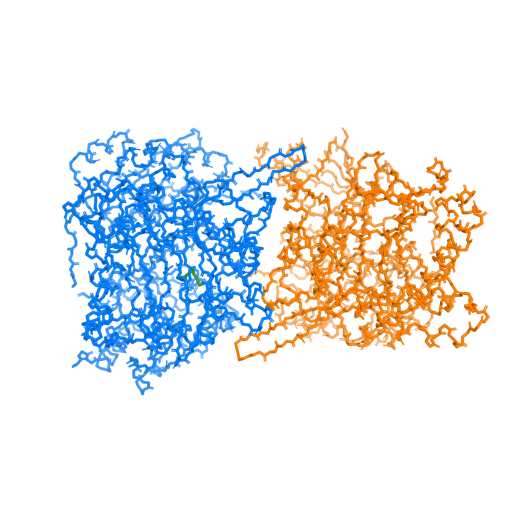7 79.706 209.954 0.50 97.36 403 GLU A N 1
ATOM 1960 C CA . GLU A 1 284 ? -56.256 79.474 208.539 0.50 97.30 403 GLU A CA 1
ATOM 1961 C C . GLU A 1 284 ? -54.982 79.719 207.735 0.50 99.64 403 GLU A C 1
ATOM 1962 O O . GLU A 1 284 ? -54.996 79.672 206.505 0.50 100.25 403 GLU A O 1
ATOM 1964 N N . ILE A 1 285 ? -53.890 80.002 208.448 1.00 102.46 404 ILE A N 1
ATOM 1965 C CA . ILE A 1 285 ? -52.601 80.298 207.827 1.00 104.66 404 ILE A CA 1
ATOM 1966 C C . ILE A 1 285 ? -51.904 79.022 207.390 1.00 114.66 404 ILE A C 1
ATOM 1967 O O . ILE A 1 285 ? -51.245 78.984 206.352 1.00 119.39 404 ILE A O 1
ATOM 1969 N N . ASN A 1 286 ? -52.022 77.987 208.213 1.00 120.87 405 ASN A N 1
ATOM 1970 C CA . ASN A 1 286 ? -51.604 76.647 207.830 1.00 123.55 405 ASN A CA 1
ATOM 1971 C C . ASN A 1 286 ? -52.797 75.807 207.363 1.00 118.36 405 ASN A C 1
ATOM 1972 O O . ASN A 1 286 ? -52.644 74.630 207.027 1.00 123.64 405 ASN A O 1
ATOM 1974 N N . LYS A 1 287 ? -53.978 76.427 207.349 1.00 109.19 406 LYS A N 1
ATOM 1975 C CA . LYS A 1 287 ? -55.243 75.738 207.075 1.00 106.41 406 LYS A CA 1
ATOM 1976 C C . LYS A 1 287 ? -55.440 74.544 208.010 1.00 102.05 406 LYS A C 1
ATOM 1977 O O . LYS A 1 287 ? -55.926 73.485 207.607 1.00 97.47 406 LYS A O 1
ATOM 1979 N N . VAL A 1 288 ? -55.047 74.735 209.265 1.00 96.37 407 VAL A N 1
ATOM 1980 C CA . VAL A 1 288 ? -55.223 73.743 210.316 1.00 83.66 407 VAL A CA 1
ATOM 1981 C C . VAL A 1 288 ? -56.691 73.429 210.592 1.00 79.66 407 VAL A C 1
ATOM 1982 O O . VAL A 1 288 ? -57.497 74.336 210.807 1.00 78.00 407 VAL A O 1
ATOM 1986 N N . ILE A 1 289 ? -57.033 72.144 210.587 1.00 74.27 408 ILE A N 1
ATOM 1987 C CA . ILE A 1 289 ? -58.342 71.712 211.050 1.00 74.94 408 ILE A CA 1
ATOM 1988 C C . ILE A 1 289 ? -58.397 71.770 212.579 1.00 71.92 408 ILE A C 1
ATOM 1989 O O . ILE A 1 289 ? -57.518 71.245 213.259 1.00 74.82 408 ILE A O 1
ATOM 1991 N N . VAL A 1 290 ? -59.425 72.417 213.120 1.00 69.86 409 VAL A N 1
ATOM 1992 C CA . VAL A 1 290 ? -59.567 72.537 214.567 1.00 66.78 409 VAL A CA 1
ATOM 1993 C C . VAL A 1 290 ? -60.730 71.698 215.093 1.00 69.55 409 VAL A C 1
ATOM 1994 O O . VAL A 1 290 ? -61.877 71.919 214.726 1.00 80.72 409 VAL A O 1
ATOM 1998 N N . LYS A 1 291 ? -60.438 70.733 215.952 1.00 66.32 410 LYS A N 1
ATOM 1999 C CA . LYS A 1 291 ? -61.499 69.932 216.536 1.00 69.55 410 LYS A CA 1
ATOM 2000 C C . LYS A 1 291 ? -61.601 70.180 218.026 1.00 74.33 410 LYS A C 1
ATOM 2001 O O . LYS A 1 291 ? -60.758 70.854 218.616 1.00 75.86 410 LYS A O 1
ATOM 2007 N N . GLU A 1 292 ? -62.618 69.589 218.638 1.00 69.94 411 GLU A N 1
ATOM 2008 C CA . GLU A 1 292 ? -62.746 69.598 220.083 1.00 67.89 411 GLU A CA 1
ATOM 2009 C C . GLU A 1 292 ? -61.851 68.537 220.692 1.00 66.39 411 GLU A C 1
ATOM 2010 O O . GLU A 1 292 ? -61.535 67.532 220.057 1.00 67.03 411 GLU A O 1
ATOM 2016 N N . TYR A 1 293 ? -61.476 68.775 221.942 1.00 63.15 412 TYR A N 1
ATOM 2017 C CA . TYR A 1 293 ? -60.493 67.984 222.671 1.00 59.87 412 TYR A CA 1
ATOM 2018 C C . TYR A 1 293 ? -60.834 66.491 222.803 1.00 66.45 412 TYR A C 1
ATOM 2019 O O . TYR A 1 293 ? -59.983 65.633 222.566 1.00 66.99 412 TYR A O 1
ATOM 2028 N N . GLU A 1 294 ? -62.075 66.186 223.174 1.00 67.70 413 GLU A N 1
ATOM 2029 C CA . GLU A 1 294 ? -62.515 64.810 223.427 1.00 75.68 413 GLU A CA 1
ATOM 2030 C C . GLU A 1 294 ? -62.774 64.038 222.140 1.00 76.66 413 GLU A C 1
ATOM 2031 O O . GLU A 1 294 ? -63.182 62.873 222.168 1.00 80.95 413 GLU A O 1
ATOM 2037 N N . GLU A 1 295 ? -62.611 64.708 221.010 1.00 70.37 414 GLU A N 1
ATOM 2038 C CA . GLU A 1 295 ? -62.820 64.044 219.740 1.00 78.79 414 GLU A CA 1
ATOM 2039 C C . GLU A 1 295 ? -61.563 63.353 219.250 1.00 79.43 414 GLU A C 1
ATOM 2040 O O . GLU A 1 295 ? -61.583 62.736 218.191 1.00 85.72 414 GLU A O 1
ATOM 2046 N N . ILE A 1 296 ? -60.476 63.451 220.012 1.00 70.49 415 ILE A N 1
ATOM 2047 C CA . ILE A 1 296 ? -59.234 62.820 219.592 1.00 69.28 415 ILE A CA 1
ATOM 2048 C C . ILE A 1 296 ? -59.450 61.321 219.413 1.00 74.35 415 ILE A C 1
ATOM 2049 O O . ILE A 1 296 ? -59.024 60.756 218.408 1.00 85.99 415 ILE A O 1
ATOM 2054 N N . VAL A 1 297 ? -60.124 60.677 220.362 1.00 61.63 416 VAL A N 1
ATOM 2055 C CA . VAL A 1 297 ? -60.265 59.225 220.293 1.00 71.70 416 VAL A CA 1
ATOM 2056 C C . VAL A 1 297 ? -61.165 58.791 219.134 1.00 72.02 416 VAL A C 1
ATOM 2057 O O . VAL A 1 297 ? -60.729 58.005 218.292 1.00 75.18 416 VAL A O 1
ATOM 2061 N N . PRO A 1 298 ? -62.402 59.323 219.053 1.00 70.36 417 PRO A N 1
ATOM 2062 C CA . PRO A 1 298 ? -63.207 58.855 217.917 1.00 67.89 417 PRO A CA 1
ATOM 2063 C C . PRO A 1 298 ? -62.647 59.310 216.572 1.00 74.91 417 PRO A C 1
ATOM 2064 O O . PRO A 1 298 ? -62.900 58.640 215.573 1.00 70.79 417 PRO A O 1
ATOM 2068 N N . TYR A 1 299 ? -61.873 60.396 216.538 1.00 74.05 418 TYR A N 1
ATOM 2069 C CA . TYR A 1 299 ? -61.302 60.844 215.266 1.00 67.57 418 TYR A CA 1
ATOM 2070 C C . TYR A 1 299 ? -60.204 59.903 214.822 1.00 70.39 418 TYR A C 1
ATOM 2071 O O . TYR A 1 299 ? -60.116 59.571 213.644 1.00 75.46 418 TYR A O 1
ATOM 2080 N N . LEU A 1 300 ? -59.361 59.486 215.762 1.00 66.01 419 LEU A N 1
ATOM 2081 C CA . LEU A 1 300 ? -58.301 58.539 215.441 1.00 71.24 419 LEU A CA 1
ATOM 2082 C C . LEU A 1 300 ? -58.922 57.198 215.087 1.00 81.48 419 LEU A C 1
ATOM 2083 O O . LEU A 1 300 ? -58.572 56.580 214.082 1.00 86.15 419 LEU A O 1
ATOM 2088 N N . ARG A 1 301 ? -59.859 56.765 215.922 1.00 77.93 420 ARG A N 1
ATOM 2089 C CA . ARG A 1 301 ? -60.486 55.466 215.776 1.00 78.11 420 ARG A CA 1
ATOM 2090 C C . ARG A 1 301 ? -61.222 55.351 214.435 1.00 80.27 420 ARG A C 1
ATOM 2091 O O . ARG A 1 301 ? -61.036 54.378 213.697 1.00 79.44 420 ARG A O 1
ATOM 2099 N N . ASP A 1 302 ? -62.012 56.373 214.113 1.00 76.49 421 ASP A N 1
ATOM 2100 C CA . ASP A 1 302 ? -62.879 56.367 212.933 1.00 85.55 421 ASP A CA 1
ATOM 2101 C C . ASP A 1 302 ? -62.221 56.980 211.690 1.00 94.61 421 ASP A C 1
ATOM 2102 O O . ASP A 1 302 ? -62.215 56.356 210.638 1.00 103.25 421 ASP A O 1
ATOM 2107 N N . VAL A 1 303 ? -61.768 58.230 211.767 1.00 92.79 422 VAL A N 1
ATOM 2108 C CA . VAL A 1 303 ? -61.149 58.864 210.599 1.00 86.47 422 VAL A CA 1
ATOM 2109 C C . VAL A 1 303 ? -59.729 58.377 210.286 1.00 85.27 422 VAL A C 1
ATOM 2110 O O . VAL A 1 303 ? -59.454 57.944 209.172 1.00 85.73 422 VAL A O 1
ATOM 2112 N N . VAL A 1 304 ? -58.828 58.413 211.263 1.00 86.79 423 VAL A N 1
ATOM 2113 C CA . VAL A 1 304 ? -57.415 58.195 210.963 1.00 83.57 423 VAL A CA 1
ATOM 2114 C C . VAL A 1 304 ? -57.095 56.738 210.627 1.00 87.02 423 VAL A C 1
ATOM 2115 O O . VAL A 1 304 ? -56.721 56.412 209.495 1.00 81.77 423 VAL A O 1
ATOM 2117 N N . ILE A 1 305 ? -57.244 55.877 211.628 1.00 85.43 424 ILE A N 1
ATOM 2118 C CA . ILE A 1 305 ? -56.813 54.483 211.562 1.00 82.27 424 ILE A CA 1
ATOM 2119 C C . ILE A 1 305 ? -57.353 53.658 210.377 1.00 84.58 424 ILE A C 1
ATOM 2120 O O . ILE A 1 305 ? -56.587 52.929 209.752 1.00 88.22 424 ILE A O 1
ATOM 2125 N N . PRO A 1 306 ? -58.657 53.767 210.049 1.00 91.25 425 PRO A N 1
ATOM 2126 C CA . PRO A 1 306 ? -59.107 53.003 208.876 1.00 94.80 425 PRO A CA 1
ATOM 2127 C C . PRO A 1 306 ? -58.501 53.458 207.545 1.00 96.11 425 PRO A C 1
ATOM 2128 O O . PRO A 1 306 ? -58.594 52.726 206.566 1.00 107.54 425 PRO A O 1
ATOM 2132 N N . SER A 1 307 ? -57.919 54.650 207.503 1.00 90.87 426 SER A N 1
ATOM 2133 C CA . SER A 1 307 ? -57.364 55.187 206.265 1.00 89.76 426 SER A CA 1
ATOM 2134 C C . SER A 1 307 ? -55.969 54.662 205.968 1.00 90.88 426 SER A C 1
ATOM 2135 O O . SER A 1 307 ? -55.507 54.733 204.835 1.00 102.43 426 SER A O 1
ATOM 2137 N N . ILE A 1 308 ? -55.295 54.146 206.989 1.00 91.88 427 ILE A N 1
ATOM 2138 C CA . ILE A 1 308 ? -53.911 53.712 206.848 1.00 97.18 427 ILE A CA 1
ATOM 2139 C C . ILE A 1 308 ? -53.869 52.356 206.169 1.00 107.84 427 ILE A C 1
ATOM 2140 O O . ILE A 1 308 ? -54.437 51.391 206.675 1.00 116.25 427 ILE A O 1
ATOM 2142 N N . PRO A 1 309 ? -53.196 52.280 205.013 1.00 107.32 428 PRO A N 1
ATOM 2143 C CA . PRO A 1 309 ? -53.140 51.045 204.222 1.00 109.55 428 PRO A CA 1
ATOM 2144 C C . PRO A 1 309 ? -52.379 49.926 204.928 1.00 110.16 428 PRO A C 1
ATOM 2145 O O . PRO A 1 309 ? -51.501 50.202 205.743 1.00 110.09 428 PRO A O 1
ATOM 2149 N N . LYS A 1 310 ? -52.719 48.680 204.610 1.00 114.94 429 LYS A N 1
ATOM 2150 C CA . LYS A 1 310 ? -52.074 47.519 205.215 1.00 115.08 429 LYS A CA 1
ATOM 2151 C C . LYS A 1 310 ? -50.596 47.426 204.834 1.00 111.23 429 LYS A C 1
ATOM 2152 O O . LYS A 1 310 ? -49.734 47.246 205.698 1.00 107.85 429 LYS A O 1
ATOM 2154 N N . ASP A 1 317 ? -37.799 43.642 205.374 1.00 116.60 436 ASP A N 1
ATOM 2155 C CA . ASP A 1 317 ? -36.498 44.258 205.627 1.00 110.88 436 ASP A CA 1
ATOM 2156 C C . ASP A 1 317 ? -36.639 45.591 206.358 1.00 107.73 436 ASP A C 1
ATOM 2157 O O . ASP A 1 317 ? -36.054 45.796 207.421 1.00 92.41 436 ASP A O 1
ATOM 2159 N N . PHE A 1 318 ? -37.426 46.491 205.776 1.00 114.82 437 PHE A N 1
ATOM 2160 C CA . PHE A 1 318 ? -37.634 47.819 206.335 1.00 118.16 437 PHE A CA 1
ATOM 2161 C C . PHE A 1 318 ? -39.079 47.983 206.799 1.00 114.48 437 PHE A C 1
ATOM 2162 O O . PHE A 1 318 ? -40.001 47.892 205.992 1.00 120.30 437 PHE A O 1
ATOM 2164 N N . LYS A 1 319 ? -39.273 48.230 208.095 1.00 105.15 438 LYS A N 1
ATOM 2165 C CA . LYS A 1 319 ? -40.616 48.253 208.674 1.00 98.59 438 LYS A CA 1
ATOM 2166 C C . LYS A 1 319 ? -41.264 49.639 208.649 1.00 96.26 438 LYS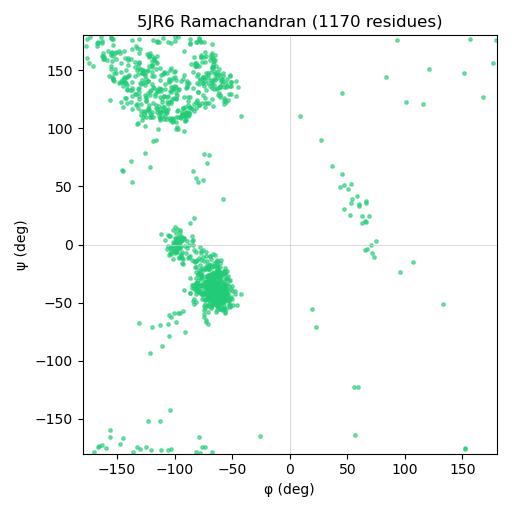 A C 1
ATOM 2167 O O . LYS A 1 319 ? -40.639 50.646 208.985 1.00 94.82 438 LYS A O 1
ATOM 2170 N N . LYS A 1 320 ? -42.531 49.666 208.248 1.00 90.30 439 LYS A N 1
ATOM 2171 C CA . LYS A 1 320 ? -43.316 50.890 208.212 1.00 90.61 439 LYS A CA 1
ATOM 2172 C C . LYS A 1 320 ? -44.330 50.896 209.357 1.00 90.18 439 LYS A C 1
ATOM 2173 O O . LYS A 1 320 ? -45.113 49.952 209.505 1.00 89.51 439 LYS A O 1
ATOM 2179 N N . TYR A 1 321 ? -44.319 51.963 210.153 1.00 70.59 440 TYR A N 1
ATOM 2180 C CA . TYR A 1 321 ? -45.217 52.084 211.303 1.00 76.95 440 TYR A CA 1
ATOM 2181 C C . TYR A 1 321 ? -46.428 52.981 210.998 1.00 78.97 440 TYR A C 1
ATOM 2182 O O . TYR A 1 321 ? -46.343 53.907 210.189 1.00 84.70 440 TYR A O 1
ATOM 2191 N N . ASP A 1 322 ? -47.563 52.688 211.623 1.00 82.41 441 ASP A N 1
ATOM 2192 C CA . ASP A 1 322 ? -48.771 53.483 211.400 1.00 78.56 441 ASP A CA 1
ATOM 2193 C C . ASP A 1 322 ? -48.700 54.868 212.032 1.00 72.79 441 ASP A C 1
ATOM 2194 O O . ASP A 1 322 ? -49.125 55.850 211.433 1.00 78.47 441 ASP A O 1
ATOM 2199 N N . ILE A 1 323 ? -48.167 54.950 213.243 1.00 65.71 442 ILE A N 1
ATOM 2200 C CA . ILE A 1 323 ? -48.128 56.223 213.948 1.00 61.78 442 ILE A CA 1
ATOM 2201 C C . ILE A 1 323 ? -46.952 56.286 214.907 1.00 68.99 442 ILE A C 1
ATOM 2202 O O . ILE A 1 323 ? -46.499 55.265 215.421 1.00 71.14 442 ILE A O 1
ATOM 2207 N N . SER A 1 324 ? -46.458 57.501 215.129 1.00 66.20 443 SER A N 1
ATOM 2208 C CA . SER A 1 324 ? -45.421 57.762 216.107 1.00 63.52 443 SER A CA 1
ATOM 2209 C C . SER A 1 324 ? -45.983 58.486 217.321 1.00 63.23 443 SER A C 1
ATOM 2210 O O . SER A 1 324 ? -46.406 59.643 217.239 1.00 58.39 443 SER A O 1
ATOM 2213 N N . LEU A 1 325 ? -45.972 57.797 218.454 1.00 71.07 444 LEU A N 1
ATOM 2214 C CA . LEU A 1 325 ? -46.464 58.361 219.702 1.00 64.74 444 LEU A CA 1
ATOM 2215 C C . LEU A 1 325 ? -45.314 58.639 220.665 1.00 58.25 444 LEU A C 1
ATOM 2216 O O . LEU A 1 325 ? -44.297 57.946 220.650 1.00 61.26 444 LEU A O 1
ATOM 2221 N N . SER A 1 326 ? -45.481 59.667 221.485 1.00 52.93 445 SER A N 1
ATOM 2222 C CA . SER A 1 326 ? -44.580 59.931 222.592 1.00 45.34 445 SER A CA 1
ATOM 2223 C C . SER A 1 326 ? -44.502 58.741 223.544 1.00 51.53 445 SER A C 1
ATOM 2224 O O . SER A 1 326 ? -45.506 58.065 223.756 1.00 54.46 445 SER A O 1
ATOM 2227 N N . PRO A 1 327 ? -43.308 58.494 224.128 1.00 53.13 446 PRO A N 1
ATOM 2228 C CA . PRO A 1 327 ? -43.044 57.347 225.013 1.00 55.80 446 PRO A CA 1
ATOM 2229 C C . PRO A 1 327 ? -44.054 57.193 226.152 1.00 56.54 446 PRO A C 1
ATOM 2230 O O . PRO A 1 327 ? -44.411 56.075 226.517 1.00 63.02 446 PRO A O 1
ATOM 2234 N N . TYR A 1 328 ? -44.494 58.308 226.717 1.00 57.54 447 TYR A N 1
ATOM 2235 C CA . TYR A 1 328 ? -45.448 58.288 227.826 1.00 49.81 447 TYR A CA 1
ATOM 2236 C C . TYR A 1 328 ? -46.928 58.509 227.467 1.00 49.74 447 TYR A C 1
ATOM 2237 O O . TYR A 1 328 ? -47.737 58.784 228.350 1.00 58.72 447 TYR A O 1
ATOM 2246 N N . ILE A 1 329 ? -47.256 58.430 226.177 1.00 48.85 448 ILE A N 1
ATOM 2247 C CA . ILE A 1 329 ? -48.630 58.579 225.676 1.00 46.89 448 ILE A CA 1
ATOM 2248 C C . ILE A 1 329 ? -49.632 57.743 226.487 1.00 53.52 448 ILE A C 1
ATOM 2249 O O . ILE A 1 329 ? -49.319 56.638 226.930 1.00 59.73 448 ILE A O 1
ATOM 2254 N N . ASN A 1 330 ? -50.818 58.293 226.741 1.00 60.38 449 ASN A N 1
ATOM 2255 C CA . ASN A 1 330 ? -51.794 57.564 227.545 1.00 60.59 449 ASN A CA 1
ATOM 2256 C C . ASN A 1 330 ? -52.243 56.277 226.873 1.00 63.14 449 ASN A C 1
ATOM 2257 O O . ASN A 1 330 ? -52.194 56.124 225.646 1.00 61.45 449 ASN A O 1
ATOM 2262 N N . LEU A 1 331 ? -52.649 55.349 227.725 1.00 63.96 450 LEU A N 1
ATOM 2263 C CA . LEU A 1 331 ? -53.049 54.013 227.336 1.00 75.00 450 LEU A CA 1
ATOM 2264 C C . LEU A 1 331 ? -54.200 53.989 226.319 1.00 79.24 450 LEU A C 1
ATOM 2265 O O . LEU A 1 331 ? -54.217 53.169 225.392 1.00 84.60 450 LEU A O 1
ATOM 2270 N N . MET A 1 332 ? -55.158 54.889 226.504 1.00 72.56 451 MET A N 1
ATOM 2271 C CA . MET A 1 332 ? -56.329 54.952 225.640 1.00 75.15 451 MET A CA 1
ATOM 2272 C C . MET A 1 332 ? -55.945 55.135 224.180 1.00 79.29 451 MET A C 1
ATOM 2273 O O . MET A 1 332 ? -56.328 54.347 223.320 1.00 86.52 451 MET A O 1
ATOM 2278 N N . ILE A 1 333 ? -55.175 56.178 223.915 1.00 72.33 452 ILE A N 1
ATOM 2279 C CA . ILE A 1 333 ? -54.744 56.489 222.567 1.00 71.14 452 ILE A CA 1
ATOM 2280 C C . ILE A 1 333 ? -53.928 55.357 221.959 1.00 72.23 452 ILE A C 1
ATOM 2281 O O . ILE A 1 333 ? -54.046 55.048 220.771 1.00 77.59 452 ILE A O 1
ATOM 2286 N N . TYR A 1 334 ? -53.126 54.722 222.799 1.00 69.60 453 TYR A N 1
ATOM 2287 C CA . TYR A 1 334 ? -52.251 53.645 222.380 1.00 67.21 453 TYR A CA 1
ATOM 2288 C C . TYR A 1 334 ? -53.021 52.418 221.952 1.00 73.61 453 TYR A C 1
ATOM 2289 O O . TYR A 1 334 ? -52.739 51.836 220.909 1.00 70.76 453 TYR A O 1
ATOM 2298 N N . LYS A 1 335 ? -53.997 52.026 222.766 1.00 78.21 454 LYS A N 1
ATOM 2299 C CA . LYS A 1 335 ? -54.746 50.801 222.507 1.00 77.10 454 LYS A CA 1
ATOM 2300 C C . LYS A 1 335 ? -55.643 50.875 221.285 1.00 74.17 454 LYS A C 1
ATOM 2301 O O . LYS A 1 335 ? -56.177 49.859 220.866 1.00 78.40 454 LYS A O 1
ATOM 2307 N N . LEU A 1 336 ? -55.818 52.058 220.708 1.00 72.05 455 LEU A N 1
ATOM 2308 C CA . LEU A 1 336 ? -56.613 52.162 219.486 1.00 70.14 455 LEU A CA 1
ATOM 2309 C C . LEU A 1 336 ? -55.854 51.509 218.329 1.00 73.51 455 LEU A C 1
ATOM 2310 O O . LEU A 1 336 ? -56.440 51.114 217.323 1.00 71.78 455 LEU A O 1
ATOM 2315 N N . PHE A 1 337 ? -54.542 51.374 218.476 1.00 75.87 456 PHE A N 1
ATOM 2316 C CA . PHE A 1 337 ? -53.757 50.797 217.394 1.00 82.20 456 PHE A CA 1
ATOM 2317 C C . PHE A 1 337 ? -53.355 49.346 217.668 1.00 80.82 456 PHE A C 1
ATOM 2318 O O . PHE A 1 337 ? -53.558 48.828 218.770 1.00 79.50 456 PHE A O 1
ATOM 2326 N N . ASP A 1 338 ? -52.756 48.710 216.665 1.00 74.83 457 ASP A N 1
ATOM 2327 C CA . ASP A 1 338 ? -52.089 47.430 216.855 1.00 75.81 457 ASP A CA 1
ATOM 2328 C C . ASP A 1 338 ? -50.671 47.738 217.300 1.00 81.22 457 ASP A C 1
ATOM 2329 O O . ASP A 1 338 ? -49.979 48.515 216.639 1.00 76.38 457 ASP A O 1
ATOM 2331 N N . ARG A 1 339 ? -50.241 47.155 218.418 1.00 84.17 458 ARG A N 1
ATOM 2332 C CA . ARG A 1 339 ? -48.949 47.519 219.016 1.00 80.49 458 ARG A CA 1
ATOM 2333 C C . ARG A 1 339 ? -47.798 47.384 218.028 1.00 77.15 458 ARG A C 1
ATOM 2334 O O . ARG A 1 339 ? -46.875 48.192 218.047 1.00 68.64 458 ARG A O 1
ATOM 2342 N N . LYS A 1 340 ? -47.880 46.391 217.144 1.00 77.42 459 LYS A N 1
ATOM 2343 C CA . LYS A 1 340 ? -46.840 46.162 216.143 1.00 75.46 459 LYS A CA 1
ATOM 2344 C C . LYS A 1 340 ? -46.645 47.373 215.234 1.00 79.44 459 LYS A C 1
ATOM 2345 O O . LYS A 1 340 ? -45.562 47.582 214.694 1.00 82.85 459 LYS A O 1
ATOM 2347 N N . ASN A 1 341 ? -47.695 48.168 215.058 1.00 78.24 460 ASN A N 1
ATOM 2348 C CA . ASN A 1 341 ? -47.615 49.334 214.187 1.00 78.47 460 ASN A CA 1
ATOM 2349 C C . ASN A 1 341 ? -47.368 50.665 214.888 1.00 82.27 460 ASN A C 1
ATOM 2350 O O . ASN A 1 341 ? -47.350 51.708 214.233 1.00 88.02 460 ASN A O 1
ATOM 2355 N N . VAL A 1 342 ? -47.199 50.656 216.205 1.00 84.39 461 VAL A N 1
ATOM 2356 C CA . VAL A 1 342 ? -46.911 51.914 216.883 1.00 76.21 461 VAL A CA 1
ATOM 2357 C C . VAL A 1 342 ? -45.428 52.039 217.148 1.00 72.01 461 VAL A C 1
ATOM 2358 O O . VAL A 1 342 ? -44.739 51.072 217.477 1.00 75.14 461 VAL A O 1
ATOM 2362 N N . LEU A 1 343 ? -44.941 53.257 216.981 1.00 68.59 462 LEU A N 1
ATOM 2363 C CA . LEU A 1 343 ? -43.564 53.578 217.274 1.00 69.27 462 LEU A CA 1
ATOM 2364 C C . LEU A 1 343 ? -43.522 54.577 218.445 1.00 64.00 462 LEU A C 1
ATOM 2365 O O . LEU A 1 343 ? -44.002 55.707 218.329 1.00 59.92 462 LEU A O 1
ATOM 2370 N N . LEU A 1 344 ? -42.971 54.134 219.577 1.00 64.09 463 LEU A N 1
ATOM 2371 C CA . LEU A 1 344 ? -42.829 54.969 220.774 1.00 60.69 463 LEU A CA 1
ATOM 2372 C C . LEU A 1 344 ? -41.459 55.635 220.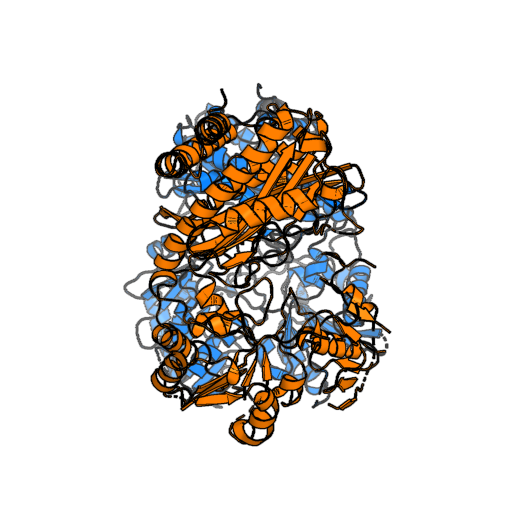783 1.00 53.77 463 LEU A C 1
ATOM 2373 O O . LEU A 1 344 ? -40.445 54.966 220.911 1.00 59.18 463 LEU A O 1
ATOM 2378 N N . GLN A 1 345 ? -41.431 56.949 220.611 1.00 49.87 464 GLN A N 1
ATOM 2379 C CA . GLN A 1 345 ? -40.177 57.692 220.596 1.00 54.74 464 GLN A CA 1
ATOM 2380 C C . GLN A 1 345 ? -40.497 59.146 220.849 1.00 59.13 464 GLN A C 1
ATOM 2381 O O . GLN A 1 345 ? -41.645 59.569 220.675 1.00 60.98 464 GLN A O 1
ATOM 2387 N N . ASN A 1 346 ? -39.488 59.910 221.252 1.00 52.96 465 ASN A N 1
ATOM 2388 C CA . ASN A 1 346 ? -39.627 61.351 221.346 1.00 54.40 465 ASN A CA 1
ATOM 2389 C C . ASN A 1 346 ? -40.014 62.005 220.010 1.00 58.07 465 ASN A C 1
ATOM 2390 O O . ASN A 1 346 ? -39.536 61.601 218.948 1.00 55.33 465 ASN A O 1
ATOM 2395 N N . SER A 1 347 ? -40.886 63.006 220.083 1.00 58.54 466 SER A N 1
ATOM 2396 C CA . SER A 1 347 ? -41.136 63.916 218.974 1.00 59.85 466 SER A CA 1
ATOM 2397 C C . SER A 1 347 ? -39.838 64.636 218.651 1.00 56.50 466 SER A C 1
ATOM 2398 O O . SER A 1 347 ? -39.031 64.851 219.544 1.00 56.33 466 SER A O 1
ATOM 2400 N N . PRO A 1 348 ? -39.641 65.038 217.384 1.00 55.05 467 PRO A N 1
ATOM 2401 C CA . PRO A 1 348 ? -38.531 65.930 217.012 1.00 51.22 467 PRO A CA 1
ATOM 2402 C C . PRO A 1 348 ? -38.603 67.292 217.719 1.00 57.56 467 PRO A C 1
ATOM 2403 O O . PRO A 1 348 ? -37.626 68.040 217.723 1.00 57.39 467 PRO A O 1
ATOM 2407 N N . VAL A 1 349 ? -39.763 67.616 218.290 1.00 57.62 468 VAL A N 1
ATOM 2408 C CA . VAL A 1 349 ? -39.923 68.857 219.043 1.00 53.95 468 VAL A CA 1
ATOM 2409 C C . VAL A 1 349 ? -39.079 68.849 220.320 1.00 48.89 468 VAL A C 1
ATOM 2410 O O . VAL A 1 349 ? -38.631 69.900 220.783 1.00 47.67 468 VAL A O 1
ATOM 2414 N N . VAL A 1 350 ? -38.862 67.664 220.888 1.00 44.31 469 VAL A N 1
ATOM 2415 C CA . VAL A 1 350 ? -38.076 67.556 222.105 1.00 49.76 469 VAL A CA 1
ATOM 2416 C C . VAL A 1 350 ? -36.680 68.146 221.924 1.00 44.50 469 VAL A C 1
ATOM 2417 O O . VAL A 1 350 ? -36.270 69.010 222.701 1.00 42.17 469 VAL A O 1
ATOM 2421 N N . LYS A 1 351 ? -35.962 67.704 220.895 1.00 39.56 470 LYS A N 1
ATOM 2422 C CA . LYS A 1 351 ? -34.640 68.258 220.620 1.00 47.61 470 LYS A CA 1
ATOM 2423 C C . LYS A 1 351 ? -34.771 69.697 220.169 1.00 53.79 470 LYS A C 1
ATOM 2424 O O . LYS A 1 351 ? -33.900 70.522 220.438 1.00 55.26 470 LYS A O 1
ATOM 2430 N N . MET A 1 352 ? -35.873 69.993 219.488 1.00 57.22 471 MET A N 1
ATOM 2431 C CA . MET A 1 352 ? -36.106 71.331 218.973 1.00 54.10 471 MET A CA 1
ATOM 2432 C C . MET A 1 352 ? -36.118 72.372 220.098 1.00 51.91 471 MET A C 1
ATOM 2433 O O . MET A 1 352 ? -35.488 73.415 219.970 1.00 60.15 471 MET A O 1
ATOM 2438 N N . LYS A 1 353 ? -36.817 72.085 221.197 1.00 47.84 472 LYS A N 1
ATOM 2439 C CA . LYS A 1 353 ? -36.961 73.056 222.294 1.00 51.92 472 LYS A CA 1
ATOM 2440 C C . LYS A 1 353 ? -35.773 73.084 223.246 1.00 48.36 472 LYS A C 1
ATOM 2441 O O . LYS A 1 353 ? -35.653 74.001 224.069 1.00 46.21 472 LYS A O 1
ATOM 2447 N N . ALA A 1 354 ? -34.931 72.058 223.179 1.00 45.80 473 ALA A N 1
ATOM 2448 C CA . ALA A 1 354 ? -33.866 71.898 224.161 1.00 40.75 473 ALA A CA 1
ATOM 2449 C C . ALA A 1 354 ? -32.737 72.873 223.854 1.00 42.11 473 ALA A C 1
ATOM 2450 O O . ALA A 1 354 ? -31.994 73.294 224.735 1.00 46.85 473 ALA A O 1
ATOM 2452 N N . VAL A 1 355 ? -32.623 73.242 222.588 1.00 44.99 474 VAL A N 1
ATOM 2453 C CA . VAL A 1 355 ? -31.644 74.236 222.184 1.00 41.65 474 VAL A CA 1
ATOM 2454 C C . VAL A 1 355 ? -32.350 75.581 221.940 1.00 47.11 474 VAL A C 1
ATOM 2455 O O . VAL A 1 355 ? -33.075 75.735 220.962 1.00 49.55 474 VAL A O 1
ATOM 2459 N N . LYS A 1 356 ? -32.142 76.539 222.839 1.00 44.54 475 LYS A N 1
ATOM 2460 C CA . LYS A 1 356 ? -32.753 77.857 222.724 1.00 45.26 475 LYS A CA 1
ATOM 2461 C C . LYS A 1 356 ? -32.072 78.632 221.602 1.00 49.30 475 LYS A C 1
ATOM 2462 O O . LYS A 1 356 ? -30.900 78.426 221.345 1.00 51.15 475 LYS A O 1
ATOM 2468 N N . ASN A 1 357 ? -32.797 79.496 220.901 1.00 47.20 476 ASN A N 1
ATOM 2469 C CA . ASN A 1 357 ? -32.118 80.401 219.980 1.00 42.80 476 ASN A CA 1
ATOM 2470 C C . ASN A 1 357 ? -31.685 81.640 220.754 1.00 42.50 476 ASN A C 1
ATOM 2471 O O . ASN A 1 357 ? -31.988 81.774 221.941 1.00 43.27 476 ASN A O 1
ATOM 2476 N N . ASP A 1 358 ? -30.997 82.558 220.103 1.00 44.04 477 ASP A N 1
ATOM 2477 C CA . ASP A 1 358 ? -30.426 83.665 220.849 1.00 53.98 477 ASP A CA 1
ATOM 2478 C C . ASP A 1 358 ? -31.503 84.612 221.426 1.00 49.34 477 ASP A C 1
ATOM 2479 O O . ASP A 1 358 ? -31.351 85.106 222.542 1.00 49.10 477 ASP A O 1
ATOM 2484 N N . VAL A 1 359 ? -32.588 84.855 220.691 1.00 49.13 478 VAL A N 1
ATOM 2485 C CA . VAL A 1 359 ? -33.690 85.669 221.224 1.00 45.20 478 VAL A CA 1
ATOM 2486 C C . VAL A 1 359 ? -34.211 85.046 222.515 1.00 50.85 478 VAL A C 1
ATOM 2487 O O . VAL A 1 359 ? -34.392 85.737 223.519 1.00 56.39 478 VAL A O 1
ATOM 2491 N N . GLU A 1 360 ? -34.426 83.735 222.495 1.00 47.41 479 GLU A N 1
ATOM 2492 C CA . GLU A 1 360 ? -34.845 83.010 223.690 1.00 47.92 479 GLU A CA 1
ATOM 2493 C C . GLU A 1 360 ? -33.860 83.175 224.852 1.00 44.28 479 GLU A C 1
ATOM 2494 O O . GLU A 1 360 ? -34.263 83.404 226.003 1.00 41.86 479 GLU A O 1
ATOM 2500 N N . ILE A 1 361 ? -32.567 83.041 224.564 1.00 45.02 480 ILE A N 1
ATOM 2501 C CA . ILE A 1 361 ? -31.558 83.173 225.617 1.00 37.78 480 ILE A CA 1
ATOM 2502 C C . ILE A 1 361 ? -31.633 84.583 226.197 1.00 45.22 480 ILE A C 1
ATOM 2503 O O . ILE A 1 361 ? -31.724 84.765 227.425 1.00 45.99 480 ILE A O 1
ATOM 2508 N N . ASP A 1 362 ? -31.628 85.572 225.303 1.00 40.17 481 ASP A N 1
ATOM 2509 C CA . ASP A 1 362 ? -31.739 86.963 225.701 1.00 47.48 481 ASP A CA 1
ATOM 2510 C C . ASP A 1 362 ? -32.978 87.204 226.539 1.00 49.85 481 ASP A C 1
ATOM 2511 O O . ASP A 1 362 ? -32.946 87.975 227.504 1.00 50.16 481 ASP A O 1
ATOM 2516 N N . ASN A 1 363 ? -34.074 86.547 226.169 1.00 48.23 482 ASN A N 1
ATOM 2517 C CA . ASN A 1 363 ? -35.300 86.695 226.924 1.00 47.74 482 ASN A CA 1
ATOM 2518 C C . ASN A 1 363 ? -35.190 86.008 228.271 1.00 48.42 482 ASN A C 1
ATOM 2519 O O . ASN A 1 363 ? -35.627 86.562 229.288 1.00 42.38 482 ASN A O 1
ATOM 2524 N N . MET A 1 364 ? -34.572 84.828 228.292 1.00 36.99 483 MET A N 1
ATOM 2525 C CA . MET A 1 364 ? -34.296 84.162 229.559 1.00 36.02 483 MET A CA 1
ATOM 2526 C C . MET A 1 364 ? -33.462 85.052 230.501 1.00 38.11 483 MET A C 1
ATOM 2527 O O . MET A 1 364 ? -33.627 85.004 231.728 1.00 38.89 483 MET A O 1
ATOM 2532 N N . LYS A 1 365 ? -32.563 85.856 229.936 1.00 40.86 484 LYS A N 1
ATOM 2533 C CA . LYS A 1 365 ? -31.719 86.712 230.770 1.00 44.99 484 LYS A CA 1
ATOM 2534 C C . LYS A 1 365 ? -32.572 87.798 231.384 1.00 45.93 484 LYS A C 1
ATOM 2535 O O . LYS A 1 365 ? -32.451 88.092 232.572 1.00 45.48 484 LYS A O 1
ATOM 2541 N N . GLN A 1 366 ? -33.448 88.388 230.579 1.00 38.49 485 GLN A N 1
ATOM 2542 C CA . GLN A 1 366 ? -34.346 89.420 231.096 1.00 45.74 485 GLN A CA 1
ATOM 2543 C C . GLN A 1 366 ? -35.259 88.877 232.205 1.00 38.28 485 GLN A C 1
ATOM 2544 O O . GLN A 1 366 ? -35.473 89.557 233.204 1.00 41.31 485 GLN A O 1
ATOM 2550 N N . ALA A 1 367 ? -35.760 87.647 232.056 1.00 41.07 486 ALA A N 1
ATOM 2551 C CA . ALA A 1 367 ? -36.615 87.026 233.085 1.00 41.49 486 ALA A CA 1
ATOM 2552 C C . ALA A 1 367 ? -35.871 86.818 234.396 1.00 46.67 486 ALA A C 1
ATOM 2553 O O . ALA A 1 367 ? -36.430 87.029 235.484 1.00 45.09 486 ALA A O 1
ATOM 2555 N N . HIS A 1 368 ? -34.614 86.378 234.284 1.00 43.35 487 HIS A N 1
ATOM 2556 C CA . HIS A 1 368 ? -33.777 86.174 235.451 1.00 39.83 487 HIS A CA 1
ATOM 2557 C C . HIS A 1 368 ? -33.358 87.476 236.101 1.00 39.07 487 HIS A C 1
ATOM 2558 O O . HIS A 1 368 ? -33.262 87.558 237.321 1.00 44.47 487 HIS A O 1
ATOM 2565 N N . ILE A 1 369 ? -33.148 88.504 235.294 1.00 39.61 488 ILE A N 1
ATOM 2566 C CA . ILE A 1 369 ? -32.913 89.826 235.840 1.00 41.40 488 ILE A CA 1
ATOM 2567 C C . ILE A 1 369 ? -34.129 90.279 236.659 1.00 45.52 488 ILE A C 1
ATOM 2568 O O . ILE A 1 369 ? -33.980 90.800 237.770 1.00 47.45 488 ILE A O 1
ATOM 2573 N N . LEU A 1 370 ? -35.332 90.058 236.130 1.00 43.63 489 LEU A N 1
ATOM 2574 C CA . LEU A 1 370 ? -36.535 90.451 236.857 1.00 52.89 489 LEU A CA 1
ATOM 2575 C C . LEU A 1 370 ? -36.641 89.632 238.146 1.00 37.12 489 LEU A C 1
ATOM 2576 O O . LEU A 1 370 ? -36.897 90.171 239.223 1.00 41.00 489 LEU A O 1
ATOM 2581 N N . ASP A 1 371 ? -36.411 88.333 238.038 1.00 35.64 490 ASP A N 1
ATOM 2582 C CA . ASP A 1 371 ? -36.381 87.492 239.225 1.00 46.22 490 ASP A CA 1
ATOM 2583 C C . ASP A 1 371 ? -35.371 87.912 240.283 1.00 44.54 490 ASP A C 1
ATOM 2584 O O . ASP A 1 371 ? -35.642 87.756 241.490 1.00 42.19 490 ASP A O 1
ATOM 2589 N N . GLY A 1 372 ? -34.210 88.408 239.856 1.00 39.26 491 GLY A N 1
ATOM 2590 C CA . GLY A 1 372 ? -33.184 88.784 240.818 1.00 35.90 491 GLY A CA 1
ATOM 2591 C C . GLY A 1 372 ? -33.670 89.998 241.601 1.00 38.20 491 GLY A C 1
ATOM 2592 O O . GLY A 1 372 ? -33.535 90.067 242.829 1.00 36.68 491 GLY A O 1
ATOM 2593 N N . LEU A 1 373 ? -34.241 90.954 240.881 1.00 37.66 492 LEU A N 1
ATOM 2594 C CA . LEU A 1 373 ? -34.873 92.100 241.509 1.00 43.84 492 LEU A CA 1
ATOM 2595 C C . LEU A 1 373 ? -35.922 91.668 242.545 1.00 46.63 492 LEU A C 1
ATOM 2596 O O . LEU A 1 373 ? -35.976 92.220 243.641 1.00 54.22 492 LEU A O 1
ATOM 2601 N N . ALA A 1 374 ? -36.731 90.663 242.210 1.00 44.43 493 ALA A N 1
ATOM 2602 C CA . ALA A 1 374 ? -37.756 90.162 243.130 1.00 49.44 493 ALA A CA 1
ATOM 2603 C C . ALA A 1 374 ? -37.174 89.460 244.366 1.00 41.54 493 ALA A C 1
ATOM 2604 O O . ALA A 1 374 ? -37.646 89.677 245.481 1.00 45.20 493 ALA A O 1
ATOM 2606 N N . LEU A 1 375 ? -36.167 88.610 244.172 1.00 40.58 494 LEU A N 1
ATOM 2607 C CA . LEU A 1 375 ? -35.464 88.007 245.306 1.00 35.01 494 LEU A CA 1
ATOM 2608 C C . LEU A 1 375 ? -34.850 89.065 246.218 1.00 40.61 494 LEU A C 1
ATOM 2609 O O . LEU A 1 375 ? -34.938 88.975 247.452 1.00 42.66 494 LEU A O 1
ATOM 2614 N N . LEU A 1 376 ? -34.251 90.080 245.606 1.00 43.30 495 LEU A N 1
ATOM 2615 C CA . LEU A 1 376 ? -33.631 91.175 246.349 1.00 44.84 495 LEU A CA 1
ATOM 2616 C C . LEU A 1 376 ? -34.623 91.864 247.295 1.00 49.18 495 LEU A C 1
ATOM 2617 O O . LEU A 1 376 ? -34.319 92.044 248.477 1.00 47.19 495 LEU A O 1
ATOM 2622 N N . GLN A 1 377 ? -35.798 92.233 246.774 1.00 46.15 496 GLN A N 1
ATOM 2623 C CA . GLN A 1 377 ? -36.881 92.759 247.604 1.00 51.09 496 GLN A CA 1
ATOM 2624 C C . GLN A 1 377 ? -37.280 91.787 248.703 1.00 49.10 496 GLN A C 1
ATOM 2625 O O . GLN A 1 377 ? -37.571 92.190 249.828 1.00 52.35 496 GLN A O 1
ATOM 2631 N N . PHE A 1 378 ? -37.332 90.505 248.372 1.00 43.08 497 PHE A N 1
ATOM 2632 C CA . PHE A 1 378 ? -37.753 89.528 249.360 1.00 45.85 497 PHE A CA 1
ATOM 2633 C C . PHE A 1 378 ? -36.734 89.427 250.510 1.00 49.36 497 PHE A C 1
ATOM 2634 O O . PHE A 1 378 ? -37.099 89.500 251.693 1.00 46.88 497 PHE A O 1
ATOM 2642 N N . PHE A 1 379 ? -35.458 89.269 250.179 1.00 43.56 498 PHE A N 1
ATOM 2643 C CA . PHE A 1 379 ? -34.475 89.137 251.236 1.00 42.54 498 PHE A CA 1
ATOM 2644 C C . PHE A 1 379 ? -34.203 90.461 251.923 1.00 47.44 498 PHE A C 1
ATOM 2645 O O . PHE A 1 379 ? -33.875 90.482 253.110 1.00 51.96 498 PHE A O 1
ATOM 2653 N N . HIS A 1 380 ? -34.334 91.564 251.196 1.00 47.45 499 HIS A N 1
ATOM 2654 C CA . HIS A 1 380 ? -34.214 92.862 251.831 1.00 44.70 499 HIS A CA 1
ATOM 2655 C C . HIS A 1 380 ? -35.241 92.972 252.954 1.00 51.48 499 HIS A C 1
ATOM 2656 O O . HIS A 1 380 ? -34.932 93.402 254.066 1.00 54.20 499 HIS A O 1
ATOM 2663 N N . TRP A 1 381 ? -36.471 92.575 252.636 1.00 49.37 500 TRP A N 1
ATOM 2664 C CA . TRP A 1 381 ? -37.597 92.646 253.556 1.00 47.28 500 TRP A CA 1
ATOM 2665 C C . TRP A 1 381 ? -37.399 91.704 254.751 1.00 49.35 500 TRP A C 1
ATOM 2666 O O . TRP A 1 381 ? -37.637 92.087 255.903 1.00 57.72 500 TRP A O 1
ATOM 2677 N N . CYS A 1 382 ? -36.972 90.479 254.465 1.00 46.36 501 CYS A N 1
ATOM 2678 C CA . CYS A 1 382 ? -36.563 89.522 255.501 1.00 54.65 501 CYS A CA 1
ATOM 2679 C C . CYS A 1 382 ? -35.517 90.096 256.449 1.00 55.59 501 CYS A C 1
ATOM 2680 O O . CYS A 1 382 ? -35.691 90.055 257.672 1.00 54.49 501 CYS A O 1
ATOM 2683 N N . GLU A 1 383 ? -34.429 90.613 255.873 1.00 45.78 502 GLU A N 1
ATOM 2684 C CA . GLU A 1 383 ? -33.349 91.212 256.646 1.00 49.91 502 GLU A CA 1
ATOM 2685 C C . GLU A 1 383 ? -33.830 92.310 257.587 1.00 60.70 502 GLU A C 1
ATOM 2686 O O . GLU A 1 383 ? -33.372 92.392 258.730 1.00 63.45 502 GLU A O 1
ATOM 2692 N N . GLN A 1 384 ? -34.746 93.150 257.108 1.00 56.99 503 GLN A N 1
ATOM 2693 C CA . GLN A 1 384 ? -35.234 94.263 257.909 1.00 62.60 503 GLN A CA 1
ATOM 2694 C C . GLN A 1 384 ? -36.038 93.719 259.076 1.00 67.91 503 GLN A C 1
ATOM 2695 O O . GLN A 1 384 ? -35.948 94.220 260.195 1.00 75.73 503 GLN A O 1
ATOM 2698 N N . LYS A 1 385 ? -36.818 92.678 258.809 1.00 64.82 504 LYS A N 1
ATOM 2699 C CA . LYS A 1 385 ? -37.675 92.093 259.829 1.00 64.04 504 LYS A CA 1
ATOM 2700 C C . LYS A 1 385 ? -36.883 91.199 260.764 1.00 61.60 504 LYS A C 1
ATOM 2701 O O . LYS A 1 385 ? -37.296 90.945 261.900 1.00 59.33 504 LYS A O 1
ATOM 2707 N N . ARG A 1 386 ? -35.735 90.745 260.279 1.00 58.10 505 ARG A N 1
ATOM 2708 C CA . ARG A 1 386 ? -34.778 90.016 261.093 1.00 63.54 505 ARG A CA 1
ATOM 2709 C C . ARG A 1 386 ? -34.243 90.934 262.196 1.00 77.67 505 ARG A C 1
ATOM 2710 O O . ARG A 1 386 ? -34.138 90.538 263.362 1.00 82.30 505 ARG A O 1
ATOM 2718 N N . LYS A 1 387 ? -33.917 92.169 261.816 1.00 82.66 506 LYS A N 1
ATOM 2719 C CA . LYS A 1 387 ? -33.456 93.181 262.765 1.00 79.39 506 LYS A CA 1
ATOM 2720 C C . LYS A 1 387 ? -34.540 93.544 263.775 1.00 75.82 506 LYS A C 1
ATOM 2721 O O . LYS A 1 387 ? -34.310 93.515 264.979 1.00 75.77 506 LYS A O 1
ATOM 2727 N N . THR A 1 388 ? -35.724 93.889 263.282 1.00 72.74 507 THR A N 1
ATOM 2728 C CA . THR A 1 388 ? -36.845 94.201 264.162 1.00 73.23 507 THR A CA 1
ATOM 2729 C C . THR A 1 388 ? -37.156 92.999 265.042 1.00 72.23 507 THR A C 1
ATOM 2730 O O . THR A 1 388 ? -37.689 93.153 266.139 1.00 75.36 507 THR A O 1
ATOM 2732 N N . LYS A 1 389 ? -36.800 91.814 264.541 1.00 69.34 508 LYS A N 1
ATOM 2733 C CA . LYS A 1 389 ? -37.151 90.526 265.138 1.00 67.02 508 LYS A CA 1
ATOM 2734 C C . LYS A 1 389 ? -38.618 90.178 264.892 1.00 66.55 508 LYS A C 1
ATOM 2735 O O . LYS A 1 389 ? -39.111 89.179 265.415 1.00 75.25 508 LYS A O 1
ATOM 2741 N N . GLU A 1 390 ? -39.330 91.026 264.147 1.00 60.22 509 GLU A N 1
ATOM 2742 C CA . GLU A 1 390 ? -40.671 90.672 263.665 1.00 57.64 509 GLU A CA 1
ATOM 2743 C C . GLU A 1 390 ? -40.648 89.469 262.730 1.00 57.84 509 GLU A C 1
ATOM 2744 O O . GLU A 1 390 ? -41.695 88.888 262.444 1.00 61.62 509 GLU A O 1
ATOM 2750 N N . LEU A 1 391 ? -39.464 89.102 262.244 1.00 54.55 510 LEU A N 1
ATOM 2751 C CA . LEU A 1 391 ? -39.346 87.996 261.295 1.00 54.26 510 LEU A CA 1
ATOM 2752 C C . LEU A 1 391 ? -39.693 86.682 261.978 1.00 56.32 510 LEU A C 1
ATOM 2753 O O . LEU A 1 391 ? -40.031 85.703 261.329 1.00 59.84 510 LEU A O 1
ATOM 2758 N N . PHE A 1 392 ? -39.639 86.673 263.301 1.00 56.21 511 PHE A N 1
ATOM 2759 C CA . PHE A 1 392 ? -39.835 85.437 264.034 1.00 52.45 511 PHE A CA 1
ATOM 2760 C C . PHE A 1 392 ? -41.274 85.256 264.517 1.00 61.02 511 PHE A C 1
ATOM 2761 O O . PHE A 1 392 ? -41.575 84.301 265.228 1.00 67.87 511 PHE A O 1
ATOM 2769 N N . ASN A 1 393 ? -42.158 86.183 264.146 1.00 61.34 512 ASN A N 1
ATOM 2770 C CA . ASN A 1 393 ? -43.597 85.926 264.195 1.00 56.56 512 ASN A CA 1
ATOM 2771 C C . ASN A 1 393 ? -44.155 85.526 262.838 1.00 60.92 512 ASN A C 1
ATOM 2772 O O . ASN A 1 393 ? -45.339 85.196 262.706 1.00 70.83 512 ASN A O 1
ATOM 2777 N N . GLU A 1 394 ? -43.310 85.593 261.822 1.00 59.87 513 GLU A N 1
ATOM 2778 C CA . GLU A 1 394 ? -43.691 85.188 260.481 1.00 57.72 513 GLU A CA 1
ATOM 2779 C C . GLU A 1 394 ? -43.690 83.671 260.355 1.00 55.97 513 GLU A C 1
ATOM 2780 O O . GLU A 1 394 ? -43.087 82.973 261.169 1.00 62.79 513 GLU A O 1
ATOM 2786 N N . THR A 1 395 ? -44.367 83.166 259.332 1.00 51.23 514 THR A N 1
ATOM 2787 C CA . THR A 1 395 ? -44.401 81.735 259.082 1.00 50.84 514 THR A CA 1
ATOM 2788 C C . THR A 1 395 ? -43.794 81.375 257.722 1.00 52.83 514 THR A C 1
ATOM 2789 O O . THR A 1 395 ? -43.441 82.253 256.940 1.00 56.56 514 THR A O 1
ATOM 2793 N N . GLU A 1 396 ? -43.693 80.081 257.432 1.00 45.76 515 GLU A N 1
ATOM 2794 C CA . GLU A 1 396 ? -43.225 79.649 256.127 1.00 47.50 515 GLU A CA 1
ATOM 2795 C C . GLU A 1 396 ? -44.205 80.102 255.033 1.00 51.73 515 GLU A C 1
ATOM 2796 O O . GLU A 1 396 ? -43.803 80.514 253.941 1.00 50.36 515 GLU A O 1
ATOM 2802 N N . MET A 1 397 ? -45.491 80.028 255.346 1.00 48.23 516 MET A N 1
ATOM 2803 C CA . MET A 1 397 ? -46.556 80.376 254.401 1.00 51.34 516 MET A CA 1
ATOM 2804 C C . MET A 1 397 ? -46.555 81.873 254.079 1.00 43.64 516 MET A C 1
ATOM 2805 O O . MET A 1 397 ? -46.635 82.287 252.924 1.00 45.26 516 MET A O 1
ATOM 2810 N N . SER A 1 398 ? -46.439 82.673 255.123 1.00 42.80 517 SER A N 1
ATOM 2811 C CA . SER A 1 398 ? -46.264 84.113 255.004 1.00 47.46 517 SER A CA 1
ATOM 2812 C C . SER A 1 398 ? -45.063 84.499 254.127 1.00 49.94 517 SER A C 1
ATOM 2813 O O . SER A 1 398 ? -45.163 85.366 253.260 1.00 49.70 517 SER A O 1
ATOM 2816 N N . LEU A 1 399 ? -43.922 83.859 254.348 1.00 42.65 518 LEU A N 1
ATOM 2817 C CA . LEU A 1 399 ? -42.735 84.175 253.563 1.00 44.16 518 LEU A CA 1
ATOM 2818 C C . LEU A 1 399 ? -42.923 83.737 252.117 1.00 41.84 518 LEU A C 1
ATOM 2819 O O . LEU A 1 399 ? -42.432 84.365 251.179 1.00 44.12 518 LEU A O 1
ATOM 2824 N N . ARG A 1 400 ? -43.635 82.642 251.937 1.00 42.07 519 ARG A N 1
ATOM 2825 C CA . ARG A 1 400 ? -43.891 82.137 250.597 1.00 47.15 519 ARG A CA 1
ATOM 2826 C C . ARG A 1 400 ? -44.773 83.075 249.770 1.00 47.69 519 ARG A C 1
ATOM 2827 O O . ARG A 1 400 ? -44.553 83.233 248.565 1.00 46.10 519 ARG A O 1
ATOM 2835 N N . HIS A 1 401 ? -45.776 83.678 250.413 1.00 47.10 520 HIS A N 1
ATOM 2836 C CA . HIS A 1 401 ? -46.658 84.642 249.734 1.00 46.61 520 HIS A CA 1
ATOM 2837 C C . HIS A 1 401 ? -45.922 85.924 249.442 1.00 48.45 520 HIS A C 1
ATOM 2838 O O . HIS A 1 401 ? -46.236 86.633 248.494 1.00 47.71 520 HIS A O 1
ATOM 2845 N N . LYS A 1 402 ? -44.928 86.232 250.260 1.00 47.19 521 LYS A N 1
ATOM 2846 C CA . LYS A 1 402 ? -44.209 87.459 250.022 1.00 44.62 521 LYS A CA 1
ATOM 2847 C C . LYS A 1 402 ? -43.335 87.376 248.775 1.00 47.91 521 LYS A C 1
ATOM 2848 O O . LYS A 1 402 ? -43.395 88.282 247.934 1.00 52.12 521 LYS A O 1
ATOM 2854 N N . VAL A 1 403 ? -42.549 86.308 248.620 1.00 47.27 522 VAL A N 1
ATOM 2855 C CA . VAL A 1 403 ? -41.699 86.237 247.438 1.00 44.06 522 VAL A CA 1
ATOM 2856 C C . VAL A 1 403 ? -42.574 86.142 246.192 1.00 47.23 522 VAL A C 1
ATOM 2857 O O . VAL A 1 403 ? -42.247 86.725 245.161 1.00 45.05 522 VAL A O 1
ATOM 2861 N N . ASP A 1 404 ? -43.686 85.417 246.295 1.00 49.67 523 ASP A N 1
ATOM 2862 C CA . ASP A 1 404 ? -44.607 85.272 245.172 1.00 48.42 523 ASP A CA 1
ATOM 2863 C C . ASP A 1 404 ? -45.154 86.654 244.837 1.00 48.49 523 ASP A C 1
ATOM 2864 O O . ASP A 1 404 ? -45.229 87.034 243.669 1.00 44.06 523 ASP A O 1
ATOM 2869 N N . TYR A 1 405 ? -45.463 87.438 245.862 1.00 39.86 524 TYR A N 1
ATOM 2870 C CA . TYR A 1 405 ? -45.923 88.804 245.617 1.00 41.44 524 TYR A CA 1
ATOM 2871 C C . TYR A 1 405 ? -44.905 89.665 244.878 1.00 51.02 524 TYR A C 1
ATOM 2872 O O . TYR A 1 405 ? -45.259 90.427 243.972 1.00 48.04 524 TYR A O 1
ATOM 2881 N N . PHE A 1 406 ? -43.642 89.568 245.283 1.00 48.66 525 PHE A N 1
ATOM 2882 C CA . PHE A 1 406 ? -42.639 90.487 244.761 1.00 47.25 525 PHE A CA 1
ATOM 2883 C C . PHE A 1 406 ? -42.414 90.202 243.296 1.00 40.17 525 PHE A C 1
ATOM 2884 O O . PHE A 1 406 ? -42.184 91.106 242.510 1.00 42.17 525 PHE A O 1
ATOM 2892 N N . ARG A 1 407 ? -42.497 88.930 242.942 1.00 38.95 526 ARG A N 1
ATOM 2893 C CA . ARG A 1 407 ? -42.416 88.510 241.558 1.00 38.12 526 ARG A CA 1
ATOM 2894 C C . ARG A 1 407 ? -43.608 89.054 240.777 1.00 42.58 526 ARG A C 1
ATOM 2895 O O . ARG A 1 407 ? -43.447 89.423 239.612 1.00 39.70 526 ARG A O 1
ATOM 2903 N N . SER A 1 408 ? -44.788 89.109 241.408 1.00 40.10 527 SER A N 1
ATOM 2904 C CA . SER A 1 408 ? -46.017 89.466 240.675 1.00 50.34 527 SER A CA 1
ATOM 2905 C C . SER A 1 408 ? -46.035 90.931 240.267 1.00 51.31 527 SER A C 1
ATOM 2906 O O . SER A 1 408 ? -46.764 91.320 239.357 1.00 54.69 527 SER A O 1
ATOM 2909 N N . THR A 1 409 ? -45.222 91.742 240.930 1.00 52.65 528 THR A N 1
ATOM 2910 C CA . THR A 1 409 ? -45.162 93.168 240.608 1.00 53.73 528 THR A CA 1
ATOM 2911 C C . THR A 1 409 ? -44.198 93.414 239.438 1.00 59.28 528 THR A C 1
ATOM 2912 O O . THR A 1 409 ? -43.931 94.557 239.067 1.00 56.76 528 THR A O 1
ATOM 2916 N N . LYS A 1 410 ? -43.655 92.328 238.890 1.00 54.32 529 LYS A N 1
ATOM 2917 C CA . LYS A 1 410 ? -42.691 92.399 237.793 1.00 56.18 529 LYS A CA 1
ATOM 2918 C C . LYS A 1 410 ? -43.340 92.383 236.401 1.00 53.34 529 LYS A C 1
ATOM 2919 O O . LYS A 1 410 ? -44.282 91.628 236.136 1.00 55.86 529 LYS A O 1
ATOM 2925 N N . LYS A 1 411 ? -42.801 93.210 235.511 1.00 51.96 530 LYS A N 1
ATOM 2926 C CA . LYS A 1 411 ? -43.251 93.275 234.127 1.00 57.39 530 LYS A CA 1
ATOM 2927 C C . LYS A 1 411 ? -43.266 91.908 233.421 1.00 53.74 530 LYS A C 1
ATOM 2928 O O . LYS A 1 411 ? -42.252 91.204 233.386 1.00 48.59 530 LYS A O 1
ATOM 2934 N N . ASN A 1 412 ? -44.405 91.597 232.802 1.00 47.58 531 ASN A N 1
ATOM 2935 C CA . ASN A 1 412 ? -44.644 90.380 232.015 1.00 48.16 531 ASN A CA 1
ATOM 2936 C C . ASN A 1 412 ? -44.694 89.116 232.824 1.00 46.45 531 ASN A C 1
ATOM 2937 O O . ASN A 1 412 ? -44.461 88.025 232.286 1.00 46.30 531 ASN A O 1
ATOM 2942 N N . PHE A 1 413 ? -45.030 89.252 234.103 1.00 41.43 532 PHE A N 1
ATOM 2943 C CA . PHE A 1 413 ? -45.092 88.083 234.976 1.00 53.09 532 PHE A CA 1
ATOM 2944 C C . PHE A 1 413 ? -46.447 87.428 234.798 1.00 50.19 532 PHE A C 1
ATOM 2945 O O . PHE A 1 413 ? -47.461 88.102 234.769 1.00 52.19 532 PHE A O 1
ATOM 2953 N N . ILE A 1 414 ? -46.456 86.113 234.667 1.00 50.99 533 ILE A N 1
ATOM 2954 C CA . ILE A 1 414 ? -47.697 85.383 234.484 1.00 46.66 533 ILE A CA 1
ATOM 2955 C C . ILE A 1 414 ? -48.152 84.789 235.812 1.00 44.47 533 ILE A C 1
ATOM 2956 O O . ILE A 1 414 ? -49.180 85.176 236.355 1.00 39.71 533 ILE A O 1
ATOM 2961 N N . PHE A 1 415 ? -47.381 83.842 236.330 1.00 45.55 534 PHE A N 1
ATOM 2962 C CA . PHE A 1 415 ? -47.616 83.299 237.662 1.00 39.91 534 PHE A CA 1
ATOM 2963 C C . PHE A 1 415 ? -46.405 82.485 238.108 1.00 38.16 534 PHE A C 1
ATOM 2964 O O . PHE A 1 415 ? -45.507 82.242 237.299 1.00 45.05 534 PHE A O 1
ATOM 2972 N N . PRO A 1 416 ? -46.392 82.012 239.372 1.00 35.18 535 PRO A N 1
ATOM 2973 C CA . PRO A 1 416 ? -45.263 81.179 239.802 1.00 33.90 535 PRO A CA 1
ATOM 2974 C C . PRO A 1 416 ? -45.117 79.882 238.994 1.00 42.75 535 PRO A C 1
ATOM 2975 O O . PRO A 1 416 ? -46.120 79.310 238.572 1.00 43.97 535 PRO A O 1
ATOM 2979 N N . SER A 1 417 ? -43.876 79.431 238.792 1.00 40.56 536 SER A N 1
ATOM 2980 C CA . SER A 1 417 ? -43.587 78.340 237.854 1.00 31.57 536 SER A CA 1
ATOM 2981 C C . SER A 1 417 ? -43.670 76.971 238.520 1.00 35.87 536 SER A C 1
ATOM 2982 O O . SER A 1 417 ? -43.520 75.954 237.854 1.00 31.51 536 SER A O 1
ATOM 2985 N N . PHE A 1 418 ? -43.926 76.965 239.827 1.00 31.05 537 PHE A N 1
ATOM 2986 C CA . PHE A 1 418 ? -44.140 75.755 240.596 1.00 30.81 537 PHE A CA 1
ATOM 2987 C C . PHE A 1 418 ? -44.456 76.239 241.978 1.00 35.25 537 PHE A C 1
ATOM 2988 O O . PHE A 1 418 ? -44.313 77.419 242.263 1.00 31.57 537 PHE A O 1
ATOM 2996 N N . SER A 1 419 ? -44.884 75.335 242.843 1.00 35.09 538 SER A N 1
ATOM 2997 C CA . SER A 1 419 ? -45.234 75.706 244.197 1.00 32.04 538 SER A CA 1
ATOM 2998 C C . SER A 1 419 ? -43.976 75.996 245.050 1.00 35.33 538 SER A C 1
ATOM 2999 O O . SER A 1 419 ? -43.130 75.130 245.247 1.00 40.85 538 SER A O 1
ATOM 3002 N N . THR A 1 420 ? -43.904 77.212 245.584 1.00 34.26 539 THR A N 1
ATOM 3003 C CA . THR A 1 420 ? -42.739 77.702 246.293 1.00 37.05 539 THR A CA 1
ATOM 3004 C C . THR A 1 420 ? -42.412 76.868 247.525 1.00 41.62 539 THR A C 1
ATOM 3005 O O . THR A 1 420 ? -43.268 76.639 248.374 1.00 40.38 539 THR A O 1
ATOM 3009 N N . ILE A 1 421 ? -41.165 76.417 247.608 1.00 37.18 540 ILE A N 1
ATOM 3010 C CA . ILE A 1 421 ? -40.680 75.727 248.786 1.00 32.49 540 ILE A CA 1
ATOM 3011 C C . ILE A 1 421 ? -40.094 76.761 249.735 1.00 30.91 540 ILE A C 1
ATOM 3012 O O . ILE A 1 421 ? -39.091 77.422 249.446 1.00 44.46 540 ILE A O 1
ATOM 3017 N N . SER A 1 422 ? -40.756 76.905 250.864 1.00 32.05 541 SER A N 1
ATOM 3018 C CA . SER A 1 422 ? -40.378 77.848 251.882 1.00 32.84 541 SER A CA 1
ATOM 3019 C C . SER A 1 422 ? -40.224 76.996 253.133 1.00 41.08 541 SER A C 1
ATOM 3020 O O . SER A 1 422 ? -41.201 76.473 253.659 1.00 42.87 541 SER A O 1
ATOM 3023 N N . ALA A 1 423 ? -38.986 76.818 253.586 1.00 42.83 542 ALA A N 1
ATOM 3024 C CA . ALA A 1 423 ? -38.719 75.843 254.637 1.00 39.14 542 ALA A CA 1
ATOM 3025 C C . ALA A 1 423 ? -37.688 76.334 255.637 1.00 44.77 542 ALA A C 1
ATOM 3026 O O . ALA A 1 423 ? -36.525 76.624 255.277 1.00 38.52 542 ALA A O 1
ATOM 3028 N N . SER A 1 424 ? -38.119 76.380 256.894 1.00 39.89 543 SER A N 1
ATOM 3029 C CA . SER A 1 424 ? -37.295 76.809 258.012 1.00 44.01 543 SER A CA 1
ATOM 3030 C C . SER A 1 424 ? -36.727 75.628 258.810 1.00 47.44 543 SER A C 1
ATOM 3031 O O . SER A 1 424 ? -37.450 74.674 259.125 1.00 48.93 543 SER A O 1
ATOM 3034 N N . GLY A 1 425 ? -35.452 75.707 259.165 1.00 46.60 544 GLY A N 1
ATOM 3035 C CA . GLY A 1 425 ? -34.846 74.700 260.034 1.00 48.87 544 GLY A CA 1
ATOM 3036 C C . GLY A 1 425 ? -34.972 73.281 259.507 1.00 40.62 544 GLY A C 1
ATOM 3037 O O . GLY A 1 425 ? -34.569 73.009 258.387 1.00 44.30 544 GLY A O 1
ATOM 3038 N N . PRO A 1 426 ? -35.574 72.380 260.300 1.00 45.95 545 PRO A N 1
ATOM 3039 C CA . PRO A 1 426 ? -35.690 70.947 259.975 1.00 48.80 545 PRO A CA 1
ATOM 3040 C C . PRO A 1 426 ? -36.498 70.663 258.710 1.00 53.94 545 PRO A C 1
ATOM 3041 O O . PRO A 1 426 ? -36.206 69.682 258.019 1.00 63.03 545 PRO A O 1
ATOM 3045 N N . ASN A 1 427 ? -37.505 71.484 258.414 1.00 48.10 546 ASN A N 1
ATOM 3046 C CA . ASN A 1 427 ? -38.290 71.290 257.197 1.00 43.14 546 ASN A CA 1
ATOM 3047 C C . ASN A 1 427 ? -37.459 71.458 255.915 1.00 44.30 546 ASN A C 1
ATOM 3048 O O . ASN A 1 427 ? -37.818 70.918 254.865 1.00 39.78 546 ASN A O 1
ATOM 3053 N N . ALA A 1 428 ? -36.332 72.168 256.016 1.00 40.73 547 ALA A N 1
ATOM 3054 C CA . ALA A 1 428 ? -35.413 72.317 254.891 1.00 41.09 547 ALA A CA 1
ATOM 3055 C C . ALA A 1 428 ? -34.730 70.990 254.551 1.00 43.43 547 ALA A C 1
ATOM 3056 O O . ALA A 1 428 ? -34.102 70.857 253.503 1.00 40.37 547 ALA A O 1
ATOM 3058 N N . ALA A 1 429 ? -34.848 70.006 255.434 1.00 35.25 548 ALA A N 1
ATOM 3059 C CA . ALA A 1 429 ? -34.340 68.678 255.111 1.00 34.77 548 ALA A CA 1
ATOM 3060 C C . ALA A 1 429 ? -35.323 67.904 254.241 1.00 42.88 548 ALA A C 1
ATOM 3061 O O . ALA A 1 429 ? -34.963 66.866 253.683 1.00 40.16 548 ALA A O 1
ATOM 3063 N N . VAL A 1 430 ? -36.561 68.395 254.130 1.00 49.62 549 VAL A N 1
ATOM 3064 C CA . VAL A 1 430 ? -37.556 67.757 253.269 1.00 43.78 549 VAL A CA 1
ATOM 3065 C C . VAL A 1 430 ? -37.473 68.400 251.893 1.00 42.29 549 VAL A C 1
ATOM 3066 O O . VAL A 1 430 ? -37.807 69.578 251.716 1.00 38.55 549 VAL A O 1
ATOM 3070 N N . ILE A 1 431 ? -37.014 67.621 250.918 1.00 36.96 550 ILE A N 1
ATOM 3071 C CA . ILE A 1 431 ? -36.615 68.173 249.626 1.00 45.12 550 ILE A CA 1
ATOM 3072 C C . ILE A 1 431 ? -37.736 68.957 248.922 1.00 48.07 550 ILE A C 1
ATOM 3073 O O . ILE A 1 431 ? -37.519 70.063 248.398 1.00 47.82 550 ILE A O 1
ATOM 3078 N N . HIS A 1 432 ? -38.921 68.365 248.890 1.00 51.04 551 HIS A N 1
ATOM 3079 C CA . HIS A 1 432 ? -40.070 68.952 248.207 1.00 60.96 551 HIS A CA 1
ATOM 3080 C C . HIS A 1 432 ? -41.047 69.678 249.130 1.00 59.62 551 HIS A C 1
ATOM 3081 O O . HIS A 1 432 ? -42.178 69.957 248.736 1.00 63.85 551 HIS A O 1
ATOM 3088 N N . TYR A 1 433 ? -40.608 69.965 250.354 1.00 49.84 552 TYR A N 1
ATOM 3089 C CA . TYR A 1 433 ? -41.483 70.398 251.440 1.00 50.07 552 TYR A CA 1
ATOM 3090 C C . TYR A 1 433 ? -42.512 71.473 251.057 1.00 51.49 552 TYR A C 1
ATOM 3091 O O . TYR A 1 433 ? -42.215 72.447 250.358 1.00 47.85 552 TYR A O 1
ATOM 3100 N N . GLU A 1 434 ? -43.741 71.270 251.510 1.00 53.48 553 GLU A N 1
ATOM 3101 C CA . GLU A 1 434 ? -44.795 72.226 251.212 1.00 55.54 553 GLU A CA 1
ATOM 3102 C C . GLU A 1 434 ? -45.468 72.699 252.482 1.00 51.63 553 GLU A C 1
ATOM 3103 O O . GLU A 1 434 ? -46.138 71.925 253.171 1.00 55.53 553 GLU A O 1
ATOM 3105 N N . CYS A 1 435 ? -45.312 73.977 252.794 1.00 52.88 554 CYS A N 1
ATOM 3106 C CA . CYS A 1 435 ? -46.120 74.544 253.865 1.00 54.09 554 CYS A CA 1
ATOM 3107 C C . CYS A 1 435 ? -47.575 74.588 253.399 1.00 59.99 554 CYS A C 1
ATOM 3108 O O . CYS A 1 435 ? -47.859 74.725 252.209 1.00 62.28 554 CYS A O 1
ATOM 3111 N N . THR A 1 436 ? -48.485 74.433 254.349 1.00 67.58 555 THR A N 1
ATOM 3112 C CA . THR A 1 436 ? -49.912 74.568 254.105 1.00 67.47 555 THR A CA 1
ATOM 3113 C C . THR A 1 436 ? -50.458 75.433 255.222 1.00 66.99 555 THR A C 1
ATOM 3114 O O . THR A 1 436 ? -49.732 75.739 256.167 1.00 60.21 555 THR A O 1
ATOM 3116 N N . ASP A 1 437 ? -51.714 75.858 255.119 1.00 73.33 556 ASP A N 1
ATOM 3117 C CA . ASP A 1 437 ? -52.356 76.506 256.255 1.00 73.07 556 ASP A CA 1
ATOM 3118 C C . ASP A 1 437 ? -52.312 75.553 257.457 1.00 76.67 556 ASP A C 1
ATOM 3119 O O . ASP A 1 437 ? -52.215 75.989 258.603 1.00 79.44 556 ASP A O 1
ATOM 3121 N N . LYS A 1 438 ? -52.363 74.252 257.176 1.00 80.61 557 LYS A N 1
ATOM 3122 C CA . LYS A 1 438 ? -52.252 73.214 258.201 1.00 89.63 557 LYS A CA 1
ATOM 3123 C C . LYS A 1 438 ? -50.813 72.905 258.631 1.00 94.55 557 LYS A C 1
ATOM 3124 O O . LYS A 1 438 ? -50.550 72.684 259.808 1.00 99.31 557 LYS A O 1
ATOM 3126 N N . THR A 1 439 ? -49.898 72.870 257.665 1.00 97.45 558 THR A N 1
ATOM 3127 C CA . THR A 1 439 ? -48.529 72.361 257.855 1.00 94.51 558 THR A CA 1
ATOM 3128 C C . THR A 1 439 ? -47.476 73.451 258.156 1.00 92.48 558 THR A C 1
ATOM 3129 O O . THR A 1 439 ? -46.275 73.199 258.188 1.00 103.99 558 THR A O 1
ATOM 3133 N N . ASN A 1 440 ? -47.955 74.665 258.357 1.00 81.20 559 ASN A N 1
ATOM 3134 C CA . ASN A 1 440 ? -47.149 75.869 258.540 1.00 71.62 559 ASN A CA 1
ATOM 3135 C C . ASN A 1 440 ? -46.267 75.969 259.806 1.00 68.50 559 ASN A C 1
ATOM 3136 O O . ASN A 1 440 ? -46.732 75.702 260.909 1.00 77.29 559 ASN A O 1
ATOM 3141 N N . ALA A 1 441 ? -45.009 76.378 259.659 1.00 59.21 560 ALA A N 1
ATOM 3142 C CA . ALA A 1 441 ? -44.135 76.569 260.827 1.00 52.67 560 ALA A CA 1
ATOM 3143 C C . ALA A 1 441 ? -43.673 78.012 260.988 1.00 46.40 560 ALA A C 1
ATOM 3144 O O . ALA A 1 441 ? -43.409 78.699 260.007 1.00 46.28 560 ALA A O 1
ATOM 3146 N N . THR A 1 442 ? -43.542 78.454 262.231 1.00 49.69 561 THR A N 1
ATOM 3147 C CA . THR A 1 442 ? -42.940 79.753 262.531 1.00 54.40 561 THR A CA 1
ATOM 3148 C C . THR A 1 442 ? -41.489 79.862 262.057 1.00 56.21 561 THR A C 1
ATOM 3149 O O . THR A 1 442 ? -40.692 78.944 262.263 1.00 60.24 561 THR A O 1
ATOM 3153 N N . ILE A 1 443 ? -41.144 80.987 261.430 1.00 58.20 562 ILE A N 1
ATOM 3154 C CA . ILE A 1 443 ? -39.759 81.234 261.026 1.00 58.05 562 ILE A CA 1
ATOM 3155 C C . ILE A 1 443 ? -38.882 81.304 262.254 1.00 65.02 562 ILE A C 1
ATOM 3156 O O . ILE A 1 443 ? -39.223 81.973 263.232 1.00 72.87 562 ILE A O 1
ATOM 3161 N N . LYS A 1 444 ? -37.748 80.620 262.199 1.00 58.85 563 LYS A N 1
ATOM 3162 C CA . LYS A 1 444 ? -36.841 80.566 263.331 1.00 54.71 563 LYS A CA 1
ATOM 3163 C C . LYS A 1 444 ? -35.495 81.180 262.972 1.00 52.72 563 LYS A C 1
ATOM 3164 O O . LYS A 1 444 ? -35.138 81.297 261.793 1.00 47.70 563 LYS A O 1
ATOM 3170 N N . PRO A 1 445 ? -34.734 81.581 263.989 1.00 48.42 564 PRO A N 1
ATOM 3171 C CA . PRO A 1 445 ? -33.354 81.989 263.729 1.00 46.25 564 PRO A CA 1
ATOM 3172 C C . PRO A 1 445 ? -32.476 80.777 263.399 1.00 54.25 564 PRO A C 1
ATOM 3173 O O . PRO A 1 445 ? -31.610 80.382 264.174 1.00 59.44 564 PRO A O 1
ATOM 3177 N N . ALA A 1 446 ? -32.711 80.211 262.222 1.00 52.43 565 ALA A N 1
ATOM 3178 C CA . ALA A 1 446 ? -32.071 78.990 261.789 1.00 44.25 565 ALA A CA 1
ATOM 3179 C C . ALA A 1 446 ? -31.885 79.032 260.287 1.00 42.67 565 ALA A C 1
ATOM 3180 O O . ALA A 1 446 ? -32.106 80.061 259.654 1.00 45.57 565 ALA A O 1
ATOM 3182 N N . ILE A 1 447 ? -31.472 77.905 259.724 1.00 40.54 566 ILE A N 1
ATOM 3183 C CA . ILE A 1 447 ? -31.468 77.709 258.281 1.00 41.20 566 ILE A CA 1
ATOM 3184 C C . ILE A 1 447 ? -32.834 78.053 257.689 1.00 44.47 566 ILE A C 1
ATOM 3185 O O . ILE A 1 447 ? -33.866 77.690 258.242 1.00 42.82 566 ILE A O 1
ATOM 3190 N N . TYR A 1 448 ? -32.841 78.763 256.571 1.00 45.45 567 TYR A N 1
ATOM 3191 C CA . TYR A 1 448 ? -34.067 78.976 255.814 1.00 36.59 567 TYR A CA 1
ATOM 3192 C C . TYR A 1 448 ? -33.787 78.652 254.352 1.00 34.69 567 TYR A C 1
ATOM 3193 O O . TYR A 1 448 ? -32.815 79.158 253.789 1.00 36.88 567 TYR A O 1
ATOM 3202 N N . LEU A 1 449 ? -34.608 77.796 253.742 1.00 34.97 568 LEU A N 1
ATOM 3203 C CA . LEU A 1 449 ? -34.431 77.425 252.327 1.00 30.34 568 LEU A CA 1
ATOM 3204 C C . LEU A 1 449 ? -35.622 77.930 251.480 1.00 37.52 568 LEU A C 1
ATOM 3205 O O . LEU A 1 449 ? -36.795 77.758 251.851 1.00 33.58 568 LEU A O 1
ATOM 3210 N N . LEU A 1 450 ? -35.312 78.573 250.361 1.00 35.11 569 LEU A N 1
ATOM 3211 C CA . LEU A 1 450 ? -36.326 79.098 249.470 1.00 35.30 569 LEU A CA 1
ATOM 3212 C C . LEU A 1 450 ? -36.056 78.643 248.042 1.00 33.51 569 LEU A C 1
ATOM 3213 O O . LEU A 1 450 ? -35.101 79.082 247.414 1.00 36.32 569 LEU A O 1
ATOM 3218 N N . ASP A 1 451 ? -36.926 77.782 247.534 1.00 37.03 570 ASP A N 1
ATOM 3219 C CA . ASP A 1 451 ? -36.860 77.293 246.168 1.00 34.91 570 ASP A CA 1
ATOM 3220 C C . ASP A 1 451 ? -38.099 77.881 245.473 1.00 36.79 570 ASP A C 1
ATOM 3221 O O . ASP A 1 451 ? -39.230 77.575 245.849 1.00 31.90 570 ASP A O 1
ATOM 3226 N N . SER A 1 452 ? -37.896 78.763 244.506 1.00 33.24 571 SER A N 1
ATOM 3227 C CA . SER A 1 452 ? -39.012 79.471 243.914 1.00 35.41 571 SER A CA 1
ATOM 3228 C C . SER A 1 452 ? -38.683 79.876 242.498 1.00 32.02 571 SER A C 1
ATOM 3229 O O . SER A 1 452 ? -37.513 79.879 242.099 1.00 34.21 571 SER A O 1
ATOM 3232 N N . GLY A 1 453 ? -39.718 80.205 241.727 1.00 35.84 572 GLY A N 1
ATOM 3233 C CA . GLY A 1 453 ? -39.529 80.527 240.321 1.00 33.37 572 GLY A CA 1
ATOM 3234 C C . GLY A 1 453 ? -40.755 81.148 239.716 1.00 38.10 572 GLY A C 1
ATOM 3235 O O . GLY A 1 453 ? -41.826 81.145 240.324 1.00 35.67 572 GLY A O 1
ATOM 3236 N N . GLY A 1 454 ? -40.633 81.646 238.495 1.00 37.19 573 GLY A N 1
ATOM 3237 C CA . GLY A 1 454 ? -41.774 82.324 237.933 1.00 43.53 573 GLY A CA 1
ATOM 3238 C C . GLY A 1 454 ? -41.913 82.061 236.460 1.00 43.15 573 GLY A C 1
ATOM 3239 O O . GLY A 1 454 ? -40.992 81.605 235.799 1.00 38.96 573 GLY A O 1
ATOM 3240 N N . GLN A 1 455 ? -43.115 82.296 235.975 1.00 39.74 574 GLN A N 1
ATOM 3241 C CA . GLN A 1 455 ? -43.410 82.246 234.561 1.00 40.52 574 GLN A CA 1
ATOM 3242 C C . GLN A 1 455 ? -43.508 83.682 234.116 1.00 39.78 574 GLN A C 1
ATOM 3243 O O . GLN A 1 455 ? -44.151 84.511 234.766 1.00 36.40 574 GLN A O 1
ATOM 3249 N N . TYR A 1 456 ? -42.835 83.971 233.022 1.00 39.87 575 TYR A N 1
ATOM 3250 C CA . TYR A 1 456 ? -42.881 85.280 232.412 1.00 41.61 575 TYR A CA 1
ATOM 3251 C C . TYR A 1 456 ? -43.067 85.096 230.927 1.00 38.11 575 TYR A C 1
ATOM 3252 O O . TYR A 1 456 ? -42.738 84.055 230.391 1.00 38.49 575 TYR A O 1
ATOM 3261 N N . LEU A 1 457 ? -43.584 86.117 230.255 1.00 44.91 576 LEU A N 1
ATOM 3262 C CA . LEU A 1 457 ? -43.517 86.122 228.806 1.00 41.95 576 LEU A CA 1
ATOM 3263 C C . LEU A 1 457 ? -42.058 85.941 228.345 1.00 45.65 576 LEU A C 1
ATOM 3264 O O . LEU A 1 457 ? -41.809 85.373 227.281 1.00 49.20 576 LEU A O 1
ATOM 3269 N N . HIS A 1 458 ? -41.103 86.409 229.151 1.00 39.56 577 HIS A N 1
ATOM 3270 C CA . HIS A 1 458 ? -39.674 86.285 228.801 1.00 52.41 577 HIS A CA 1
ATOM 3271 C C . HIS A 1 458 ? -39.098 84.872 228.976 1.00 49.66 577 HIS A C 1
ATOM 3272 O O . HIS A 1 458 ? -38.061 84.566 228.389 1.00 50.48 577 HIS A O 1
ATOM 3279 N N . GLY A 1 459 ? -39.745 84.028 229.783 1.00 43.46 578 GLY A N 1
ATOM 3280 C CA . GLY A 1 459 ? -39.223 82.694 230.059 1.00 35.23 578 GLY A CA 1
ATOM 3281 C C . GLY A 1 459 ? -39.619 82.112 231.405 1.00 34.11 578 GLY A C 1
ATOM 3282 O O . GLY A 1 459 ? -40.407 82.695 232.158 1.00 42.64 578 GLY A O 1
ATOM 3283 N N . THR A 1 460 ? -39.072 80.941 231.704 1.00 34.15 579 THR A N 1
ATOM 3284 C CA . THR A 1 460 ? -39.318 80.248 232.971 1.00 35.17 579 THR A CA 1
ATOM 3285 C C . THR A 1 460 ? -38.076 80.312 233.851 1.00 41.49 579 THR A C 1
ATOM 3286 O O . THR A 1 460 ? -36.963 80.136 233.350 1.00 43.34 579 THR A O 1
ATOM 3290 N N . THR A 1 461 ? -38.255 80.553 235.153 1.00 38.68 580 THR A N 1
ATOM 3291 C CA . THR A 1 461 ? -37.122 80.598 236.084 1.00 37.36 580 THR A CA 1
ATOM 3292 C C . THR A 1 461 ? -37.294 79.626 237.238 1.00 40.52 580 THR A C 1
ATOM 3293 O O . THR A 1 461 ? -38.415 79.295 237.626 1.00 42.95 580 THR A O 1
ATOM 3297 N N . ASP A 1 462 ? -36.168 79.124 237.732 1.00 33.16 581 ASP A N 1
ATOM 3298 C CA . ASP A 1 462 ? -36.125 78.238 238.882 1.00 27.55 581 ASP A CA 1
ATOM 3299 C C . ASP A 1 462 ? -34.856 78.524 239.703 1.00 33.43 581 ASP A C 1
ATOM 3300 O O . ASP A 1 462 ? -33.761 78.301 239.208 1.00 30.42 581 ASP A O 1
ATOM 3305 N N . VAL A 1 463 ? -34.979 78.934 240.956 1.00 34.26 582 VAL A N 1
ATOM 3306 C CA . VAL A 1 463 ? -33.800 79.346 241.721 1.00 35.91 582 VAL A CA 1
ATOM 3307 C C . VAL A 1 463 ? -33.951 78.951 243.180 1.00 32.13 582 VAL A C 1
ATOM 3308 O O . VAL A 1 463 ? -35.027 79.114 243.759 1.00 31.50 582 VAL A O 1
ATOM 3312 N N . THR A 1 464 ? -32.887 78.423 243.776 1.00 31.09 583 THR A N 1
ATOM 3313 C CA . THR A 1 464 ? -32.880 78.202 245.223 1.00 30.47 583 THR A CA 1
ATOM 3314 C C . THR A 1 464 ? -31.710 78.914 245.884 1.00 30.59 583 THR A C 1
ATOM 3315 O O . THR A 1 464 ? -30.595 78.963 245.345 1.00 32.96 583 THR A O 1
ATOM 3319 N N . ARG A 1 465 ? -31.983 79.477 247.052 1.00 33.15 584 ARG A N 1
ATOM 3320 C CA . ARG A 1 465 ? -30.965 80.084 247.895 1.00 32.69 584 ARG A CA 1
ATOM 3321 C C . ARG A 1 465 ? -31.236 79.594 249.297 1.00 34.34 584 ARG A C 1
ATOM 3322 O O . ARG A 1 465 ? -32.386 79.394 249.675 1.00 41.39 584 ARG A O 1
ATOM 3330 N N . THR A 1 466 ? -30.181 79.376 250.060 1.00 34.12 585 THR A N 1
ATOM 3331 C CA . THR A 1 466 ? -30.325 78.937 251.435 1.00 37.05 585 THR A CA 1
ATOM 3332 C C . THR A 1 466 ? -29.695 80.039 252.223 1.00 37.95 585 THR A C 1
ATOM 3333 O O . THR A 1 466 ? -28.629 80.543 251.846 1.00 42.24 585 THR A O 1
ATOM 3337 N N . THR A 1 467 ? -30.350 80.443 253.300 1.00 33.54 586 THR A N 1
ATOM 3338 C CA . THR A 1 467 ? -29.787 81.480 254.139 1.00 40.34 586 THR A CA 1
ATOM 3339 C C . THR A 1 467 ? -29.957 81.085 255.596 1.00 42.48 586 THR A C 1
ATOM 3340 O O . THR A 1 467 ? -30.474 80.001 255.893 1.00 44.84 586 THR A O 1
ATOM 3344 N N . HIS A 1 468 ? -29.518 81.962 256.494 1.00 41.87 587 HIS A N 1
ATOM 3345 C CA . HIS A 1 468 ? -29.613 81.711 257.923 1.00 45.02 587 HIS A CA 1
ATOM 3346 C C . HIS A 1 468 ? -30.067 82.989 258.605 1.00 46.11 587 HIS A C 1
ATOM 3347 O O . HIS A 1 468 ? -29.568 84.070 258.307 1.00 54.54 587 HIS A O 1
ATOM 3354 N N . PHE A 1 469 ? -31.052 82.875 259.485 1.00 45.59 588 PHE A N 1
ATOM 3355 C CA . PHE A 1 469 ? -31.570 84.029 260.209 1.00 45.99 588 PHE A CA 1
ATOM 3356 C C . PHE A 1 469 ? -31.028 84.145 261.617 1.00 54.91 588 PHE A C 1
ATOM 3357 O O . PHE A 1 469 ? -31.393 85.062 262.357 1.00 54.61 588 PHE A O 1
ATOM 3365 N N . GLY A 1 470 ? -30.225 83.155 261.999 1.00 62.11 589 GLY A N 1
ATOM 3366 C CA . GLY A 1 470 ? -29.560 83.090 263.294 1.00 65.36 589 GLY A CA 1
ATOM 3367 C C . GLY A 1 470 ? -28.044 83.218 263.261 1.00 60.37 589 GLY A C 1
ATOM 3368 O O . GLY A 1 470 ? -27.461 83.873 262.398 1.00 55.95 589 GLY A O 1
ATOM 3369 N N . GLU A 1 471 ? -27.410 82.599 264.251 1.00 60.86 590 GLU A N 1
ATOM 3370 C CA . GLU A 1 471 ? -25.970 82.407 264.253 1.00 60.41 590 GLU A CA 1
ATOM 3371 C C . GLU A 1 471 ? -25.667 81.045 263.670 1.00 51.03 590 GLU A C 1
ATOM 3372 O O . GLU A 1 471 ? -25.935 80.029 264.317 1.00 46.35 590 GLU A O 1
ATOM 3378 N N . PRO A 1 472 ? -25.111 81.006 262.447 1.00 53.59 591 PRO A N 1
ATOM 3379 C CA . PRO A 1 472 ? -24.784 79.720 261.829 1.00 55.77 591 PRO A CA 1
ATOM 3380 C C . PRO A 1 472 ? -23.846 78.879 262.693 1.00 60.34 591 PRO A C 1
ATOM 3381 O O . PRO A 1 472 ? -22.895 79.424 263.260 1.00 65.95 591 PRO A O 1
ATOM 3385 N N . THR A 1 473 ? -24.147 77.587 262.822 1.00 58.14 592 THR A N 1
ATOM 3386 C CA . THR A 1 473 ? -23.227 76.611 263.414 1.00 56.95 592 THR A CA 1
ATOM 3387 C C . THR A 1 473 ? -22.108 76.209 262.451 1.00 52.23 592 THR A C 1
ATOM 3388 O O . THR A 1 473 ? -22.213 76.397 261.236 1.00 53.71 592 THR A O 1
ATOM 3392 N N . ALA A 1 474 ? -21.039 75.641 262.999 1.00 52.53 593 ALA A N 1
ATOM 3393 C CA . ALA A 1 474 ? -19.929 75.170 262.177 1.00 49.91 593 ALA A CA 1
ATOM 3394 C C . ALA A 1 474 ? -20.366 74.096 261.184 1.00 39.56 593 ALA A C 1
ATOM 3395 O O . ALA A 1 474 ? -19.903 74.077 260.040 1.00 48.24 593 ALA A O 1
ATOM 3397 N N . GLU A 1 475 ? -21.226 73.179 261.624 1.00 40.31 594 GLU A N 1
ATOM 3398 C CA . GLU A 1 475 ? -21.741 72.132 260.727 1.00 40.21 594 GLU A CA 1
ATOM 3399 C C . GLU A 1 475 ? -22.526 72.735 259.559 1.00 40.87 594 GLU A C 1
ATOM 3400 O O . GLU A 1 475 ? -22.417 72.281 258.408 1.00 33.83 594 GLU A O 1
ATOM 3406 N N . GLU A 1 476 ? -23.294 73.782 259.853 1.00 36.51 595 GLU A N 1
ATOM 3407 C CA . GLU A 1 476 ? -24.138 74.412 258.835 1.00 40.97 595 GLU A CA 1
ATOM 3408 C C . GLU A 1 476 ? -23.299 75.066 257.739 1.00 40.12 595 GLU A C 1
ATOM 3409 O O . GLU A 1 476 ? -23.530 74.838 256.553 1.00 46.31 595 GLU A O 1
ATOM 3415 N N . LYS A 1 477 ? -22.302 75.847 258.149 1.00 40.75 596 LYS A N 1
ATOM 3416 C CA . LYS A 1 477 ? -21.408 76.517 257.216 1.00 39.31 596 LYS A CA 1
ATOM 3417 C C . LYS A 1 477 ? -20.685 75.521 256.333 1.00 40.99 596 LYS A C 1
ATOM 3418 O O . LYS A 1 477 ? -20.570 75.695 255.112 1.00 38.39 596 LYS A O 1
ATOM 3424 N N . ARG A 1 478 ? -20.185 74.472 256.972 1.00 37.70 597 ARG A N 1
ATOM 3425 C CA . ARG A 1 478 ? -19.466 73.428 256.268 1.00 36.93 597 ARG A CA 1
ATOM 3426 C C . ARG A 1 478 ? -20.359 72.710 255.257 1.00 36.17 597 ARG A C 1
ATOM 3427 O O . ARG A 1 478 ? -19.938 72.436 254.125 1.00 35.53 597 ARG A O 1
ATOM 3435 N N . ILE A 1 479 ? -21.593 72.393 255.644 1.00 40.26 598 ILE A N 1
ATOM 3436 C CA . ILE A 1 479 ? -22.481 71.716 254.693 1.00 40.74 598 ILE A CA 1
ATOM 3437 C C . ILE A 1 479 ? -22.769 72.645 253.516 1.00 39.20 598 ILE A C 1
ATOM 3438 O O . ILE A 1 479 ? -22.698 72.235 252.350 1.00 37.73 598 ILE A O 1
ATOM 3443 N N . TYR A 1 480 ? -23.053 73.909 253.824 1.00 32.13 599 TYR A N 1
ATOM 3444 C CA . TYR A 1 480 ? -23.327 74.889 252.771 1.00 34.82 599 TYR A CA 1
ATOM 3445 C C . TYR A 1 480 ? -22.202 74.995 251.760 1.00 35.93 599 TYR A C 1
ATOM 3446 O O . TYR A 1 480 ? -22.419 75.045 250.523 1.00 31.83 599 TYR A O 1
ATOM 3455 N N . THR A 1 481 ? -20.987 75.044 252.298 1.00 39.06 600 THR A N 1
ATOM 3456 C CA . THR A 1 481 ? -19.817 75.330 251.491 1.00 35.13 600 THR A CA 1
ATOM 3457 C C . THR A 1 481 ? -19.498 74.113 250.635 1.00 23.32 600 THR A C 1
ATOM 3458 O O . THR A 1 481 ? -19.157 74.245 249.449 1.00 31.80 600 THR A O 1
ATOM 3462 N N . LEU A 1 482 ? -19.681 72.917 251.194 1.00 24.57 601 LEU A N 1
ATOM 3463 C CA . LEU A 1 482 ? -19.476 71.706 250.397 1.00 25.71 601 LEU A CA 1
ATOM 3464 C C . LEU A 1 482 ? -20.491 71.614 249.265 1.00 33.45 601 LEU A C 1
ATOM 3465 O O . LEU A 1 482 ? -20.163 71.116 248.169 1.00 35.50 601 LEU A O 1
ATOM 3470 N N . VAL A 1 483 ? -21.718 72.085 249.514 1.00 34.35 602 VAL A N 1
ATOM 3471 C CA . VAL A 1 483 ? -22.724 72.166 248.441 1.00 23.52 602 VAL A CA 1
ATOM 3472 C C . VAL A 1 483 ? -22.309 73.245 247.455 1.00 24.95 602 VAL A C 1
ATOM 3473 O O . VAL A 1 483 ? -22.246 72.991 246.241 1.00 26.28 602 VAL A O 1
ATOM 3477 N N . LEU A 1 484 ? -21.981 74.430 247.969 1.00 27.87 603 LEU A N 1
ATOM 3478 C CA . LEU A 1 484 ? -21.516 75.546 247.115 1.00 34.70 603 LEU A CA 1
ATOM 3479 C C . LEU A 1 484 ? -20.322 75.199 246.204 1.00 34.98 603 LEU A C 1
ATOM 3480 O O . LEU A 1 484 ? -20.283 75.619 245.040 1.00 31.69 603 LEU A O 1
ATOM 3485 N N . LYS A 1 485 ? -19.369 74.424 246.716 1.00 36.40 604 LYS A N 1
ATOM 3486 C CA . LYS A 1 485 ? -18.196 74.046 245.926 1.00 29.68 604 LYS A CA 1
ATOM 3487 C C . LYS A 1 485 ? -18.608 73.264 244.675 1.00 28.97 604 LYS A C 1
ATOM 3488 O O . LYS A 1 485 ? -18.171 73.574 243.549 1.00 33.62 604 LYS A O 1
ATOM 3494 N N . GLY A 1 486 ? -19.463 72.257 244.858 1.00 29.91 605 GLY A N 1
ATOM 3495 C CA . GLY A 1 486 ? -20.040 71.549 243.717 1.00 23.90 605 GLY A CA 1
ATOM 3496 C C . GLY A 1 486 ? -20.768 72.493 242.769 1.00 24.44 605 GLY A C 1
ATOM 3497 O O . GLY A 1 486 ? -20.661 72.399 241.538 1.00 24.73 605 GLY A O 1
ATOM 3498 N N . HIS A 1 487 ? -21.499 73.436 243.346 1.00 25.05 606 HIS A N 1
ATOM 3499 C CA . HIS A 1 487 ? -22.294 74.360 242.553 1.00 29.60 606 HIS A CA 1
ATOM 3500 C C . HIS A 1 487 ? -21.387 75.341 241.789 1.00 34.30 606 HIS A C 1
ATOM 3501 O O . HIS A 1 487 ? -21.584 75.576 240.588 1.00 38.87 606 HIS A O 1
ATOM 3508 N N . LEU A 1 488 ? -20.370 75.889 242.461 1.00 31.52 607 LEU A N 1
ATOM 3509 C CA . LEU A 1 488 ? -19.450 76.823 241.784 1.00 28.20 607 LEU A CA 1
ATOM 3510 C C . LEU A 1 488 ? -18.665 76.115 240.693 1.00 24.87 607 LEU A C 1
ATOM 3511 O O . LEU A 1 488 ? -18.386 76.686 239.642 1.00 40.54 607 LEU A O 1
ATOM 3516 N N . ARG A 1 489 ? -18.331 74.854 240.930 1.00 27.85 608 ARG A N 1
ATOM 3517 C CA . ARG A 1 489 ? -17.586 74.089 239.943 1.00 27.13 608 ARG A CA 1
ATOM 3518 C C . ARG A 1 489 ? -18.403 73.929 238.667 1.00 32.87 608 ARG A C 1
ATOM 3519 O O . ARG A 1 489 ? -17.906 74.152 237.553 1.00 35.72 608 ARG A O 1
ATOM 3527 N N . LEU A 1 490 ? -19.678 73.587 238.829 1.00 32.13 609 LEU A N 1
ATOM 3528 C CA . LEU A 1 490 ? -20.541 73.364 237.672 1.00 26.34 609 LEU A CA 1
ATOM 3529 C C . LEU A 1 490 ? -20.887 74.665 236.958 1.00 25.17 609 LEU A C 1
ATOM 3530 O O . LEU A 1 490 ? -21.099 74.654 235.747 1.00 30.73 609 LEU A O 1
ATOM 3535 N N . ARG A 1 491 ? -20.915 75.795 237.667 1.00 28.84 610 ARG A N 1
ATOM 3536 C CA . ARG A 1 491 ? -21.056 77.093 236.967 1.00 34.12 610 ARG A CA 1
ATOM 3537 C C . ARG A 1 491 ? -20.016 77.265 235.861 1.00 42.87 610 ARG A C 1
ATOM 3538 O O . ARG A 1 491 ? -20.342 77.671 234.747 1.00 47.41 610 ARG A O 1
ATOM 3546 N N . LYS A 1 492 ? -18.750 77.049 236.221 1.00 47.03 611 LYS A N 1
ATOM 3547 C CA . LYS A 1 492 ? -17.605 77.418 235.373 1.00 39.78 611 LYS A CA 1
ATOM 3548 C C . LYS A 1 492 ? -16.856 76.295 234.660 1.00 43.30 611 LYS A C 1
ATOM 3549 O O . LYS A 1 492 ? -15.878 76.541 233.960 1.00 36.48 611 LYS A O 1
ATOM 3555 N N . VAL A 1 493 ? -17.282 75.064 234.877 1.00 44.43 612 VAL A N 1
ATOM 3556 C CA . VAL A 1 493 ? -16.574 73.926 234.343 1.00 36.85 612 VAL A CA 1
ATOM 3557 C C . VAL A 1 493 ? -16.297 74.078 232.849 1.00 40.21 612 VAL A C 1
ATOM 3558 O O . VAL A 1 493 ? -17.111 74.619 232.092 1.00 44.91 612 VAL A O 1
ATOM 3562 N N . ILE A 1 494 ? -15.101 73.654 232.450 1.00 38.13 613 ILE A N 1
ATOM 3563 C CA . ILE A 1 494 ? -14.702 73.658 231.054 1.00 38.52 613 ILE A CA 1
ATOM 3564 C C . ILE A 1 494 ? -14.660 72.216 230.606 1.00 41.29 613 ILE A C 1
ATOM 3565 O O . ILE A 1 494 ? -14.065 71.378 231.281 1.00 35.18 613 ILE A O 1
ATOM 3570 N N . PHE A 1 495 ? -15.335 71.906 229.501 1.00 43.65 614 PHE A N 1
ATOM 3571 C CA . PHE A 1 495 ? -15.431 70.518 229.069 1.00 38.27 614 PHE A CA 1
ATOM 3572 C C . PHE A 1 495 ? -15.435 70.376 227.566 1.00 38.51 614 PHE A C 1
ATOM 3573 O O . PHE A 1 495 ? -16.014 71.184 226.857 1.00 42.67 614 PHE A O 1
ATOM 3581 N N . ALA A 1 496 ? -14.764 69.334 227.086 1.00 40.67 615 ALA A N 1
ATOM 3582 C CA . ALA A 1 496 ? -14.763 69.037 225.668 1.00 40.57 615 ALA A CA 1
ATOM 3583 C C . ALA A 1 496 ? -16.191 68.714 225.250 1.00 42.61 615 ALA A C 1
ATOM 3584 O O . ALA A 1 496 ? -16.964 68.176 226.043 1.00 41.12 615 ALA A O 1
ATOM 3586 N N . SER A 1 497 ? -16.538 69.030 224.011 1.00 44.27 616 SER A N 1
ATOM 3587 C CA . SER A 1 497 ? -17.940 69.000 223.597 1.00 46.51 616 SER A CA 1
ATOM 3588 C C . SER A 1 497 ? -18.542 67.606 223.682 1.00 44.89 616 SER A C 1
ATOM 3589 O O . SER A 1 497 ? -19.740 67.473 223.910 1.00 49.50 616 SER A O 1
ATOM 3592 N N . TYR A 1 498 ? -17.709 66.576 223.533 1.00 37.73 617 TYR A N 1
ATOM 3593 C CA . TYR A 1 498 ? -18.170 65.185 223.630 1.00 37.71 617 TYR A CA 1
ATOM 3594 C C . TYR A 1 498 ? -18.518 64.731 225.060 1.00 37.78 617 TYR A C 1
ATOM 3595 O O . TYR A 1 498 ? -19.079 63.653 225.250 1.00 47.68 617 TYR A O 1
ATOM 3604 N N . THR A 1 499 ? -18.181 65.534 226.062 1.00 39.72 618 THR A N 1
ATOM 3605 C CA . THR A 1 499 ? -18.323 65.095 227.450 1.00 38.46 618 THR A CA 1
ATOM 3606 C C . THR A 1 499 ? -19.778 64.763 227.815 1.00 46.05 618 THR A C 1
ATOM 3607 O O . THR A 1 499 ? -20.690 65.557 227.579 1.00 46.93 618 THR A O 1
ATOM 3611 N N . ASN A 1 500 ? -19.985 63.579 228.382 1.00 46.08 619 ASN A N 1
ATOM 3612 C CA . ASN A 1 500 ? -21.305 63.162 228.839 1.00 41.09 619 ASN A CA 1
ATOM 3613 C C . ASN A 1 500 ? -21.734 63.989 230.045 1.00 41.78 619 ASN A C 1
ATOM 3614 O O . ASN A 1 500 ? -20.935 64.215 230.963 1.00 27.20 619 ASN A O 1
ATOM 3619 N N . SER A 1 501 ? -22.995 64.429 230.051 1.00 27.89 620 SER A N 1
ATOM 3620 C CA . SER A 1 501 ? -23.512 65.266 231.140 1.00 33.57 620 SER A CA 1
ATOM 3621 C C . SER A 1 501 ? -23.508 64.561 232.497 1.00 31.49 620 SER A C 1
ATOM 3622 O O . SER A 1 501 ? -23.604 65.214 233.544 1.00 30.34 620 SER A O 1
ATOM 3625 N N . SER A 1 502 ? -23.398 63.234 232.506 1.00 32.69 621 SER A N 1
ATOM 3626 C CA . SER A 1 502 ? -23.254 62.552 233.793 1.00 36.47 621 SER A CA 1
ATOM 3627 C C . SER A 1 502 ? -21.885 62.852 234.450 1.00 33.34 621 SER A C 1
ATOM 3628 O O . SER A 1 502 ? -21.695 62.645 235.664 1.00 38.89 621 SER A O 1
ATOM 3631 N N . ALA A 1 503 ? -20.934 63.341 233.663 1.00 32.25 622 ALA A N 1
ATOM 3632 C CA . ALA A 1 503 ? -19.631 63.720 234.232 1.00 38.84 622 ALA A CA 1
ATOM 3633 C C . ALA A 1 503 ? -19.795 65.007 235.006 1.00 39.85 622 ALA A C 1
ATOM 3634 O O . ALA A 1 503 ? -19.151 65.218 236.039 1.00 46.33 622 ALA A O 1
ATOM 3636 N N . LEU A 1 504 ? -20.678 65.869 234.500 1.00 38.86 623 LEU A N 1
ATOM 3637 C CA . LEU A 1 504 ? -20.924 67.172 235.101 1.00 38.29 623 LEU A CA 1
ATOM 3638 C C . LEU A 1 504 ? -21.723 66.999 236.379 1.00 35.88 623 LEU A C 1
ATOM 3639 O O . LEU A 1 504 ? -21.579 67.753 237.347 1.00 31.56 623 LEU A O 1
ATOM 3644 N N . ASP A 1 505 ? -22.563 65.977 236.379 1.00 25.74 624 ASP A N 1
ATOM 3645 C CA . ASP A 1 505 ? -23.298 65.629 237.587 1.00 28.05 624 ASP A CA 1
ATOM 3646 C C . ASP A 1 505 ? -22.338 65.176 238.693 1.00 28.59 624 ASP A C 1
ATOM 3647 O O . ASP A 1 505 ? -22.516 65.527 239.864 1.00 31.97 624 ASP A O 1
ATOM 3652 N N . PHE A 1 506 ? -21.337 64.380 238.309 1.00 27.30 625 PHE A N 1
ATOM 3653 C CA . PHE A 1 506 ? -20.320 63.901 239.259 1.00 26.27 625 PHE A CA 1
ATOM 3654 C C . PHE A 1 506 ? -19.535 65.025 239.948 1.00 28.79 625 PHE A C 1
ATOM 3655 O O . PHE A 1 506 ? -19.358 65.000 241.174 1.00 26.91 625 PHE A O 1
ATOM 3663 N N . ILE A 1 507 ? -19.065 66.022 239.197 1.00 27.80 626 ILE A N 1
ATOM 3664 C CA . ILE A 1 507 ? -18.273 67.070 239.844 1.00 31.68 626 ILE A CA 1
ATOM 3665 C C . ILE A 1 507 ? -19.109 67.967 240.763 1.00 40.31 626 ILE A C 1
ATOM 3666 O O . ILE A 1 507 ? -18.571 68.606 241.666 1.00 36.25 626 ILE A O 1
ATOM 3671 N N . ALA A 1 508 ? -20.426 68.001 240.560 1.00 37.16 627 ALA A N 1
ATOM 3672 C CA . ALA A 1 508 ? -21.270 68.743 241.488 1.00 31.89 627 ALA A CA 1
ATOM 3673 C C . ALA A 1 508 ? -21.359 68.021 242.827 1.00 30.09 627 ALA A C 1
ATOM 3674 O O . ALA A 1 508 ? -21.645 68.657 243.845 1.00 34.34 627 ALA A O 1
ATOM 3676 N N . ARG A 1 509 ? -21.183 66.692 242.802 1.00 30.48 628 ARG A N 1
ATOM 3677 C CA . ARG A 1 509 ? -21.180 65.850 244.013 1.00 36.73 628 ARG A CA 1
ATOM 3678 C C . ARG A 1 509 ? -19.821 65.545 244.680 1.00 36.90 628 ARG A C 1
ATOM 3679 O O . ARG A 1 509 ? -19.795 65.113 245.838 1.00 33.55 628 ARG A O 1
ATOM 3687 N N . GLU A 1 510 ? -18.717 65.776 243.973 1.00 41.90 629 GLU A N 1
ATOM 3688 C CA . GLU A 1 510 ? -17.367 65.334 244.415 1.00 42.73 629 GLU A CA 1
ATOM 3689 C C . GLU A 1 510 ? -17.066 65.629 245.871 1.00 37.00 629 GLU A C 1
ATOM 3690 O O . GLU A 1 510 ? -16.633 64.781 246.637 1.00 28.41 629 GLU A O 1
ATOM 3696 N N . ASN A 1 511 ? -17.276 66.885 246.227 1.00 29.26 630 ASN A N 1
ATOM 3697 C CA . ASN A 1 511 ? -16.899 67.378 247.532 1.00 29.39 630 ASN A CA 1
ATOM 3698 C C . ASN A 1 511 ? -17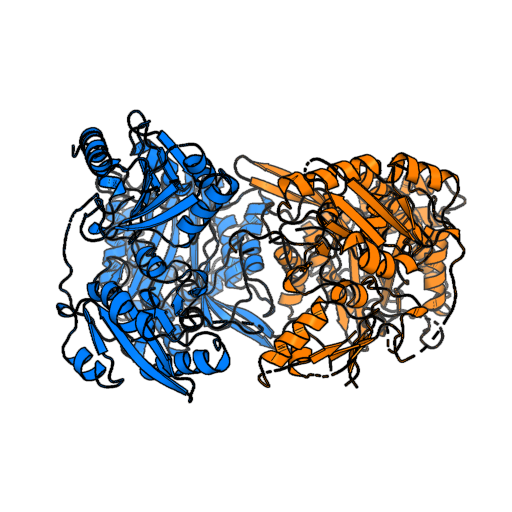.723 66.766 248.640 1.00 33.14 630 ASN A C 1
ATOM 3699 O O . ASN A 1 511 ? -17.229 66.602 249.761 1.00 35.36 630 ASN A O 1
ATOM 3704 N N . LEU A 1 512 ? -18.953 66.371 248.302 1.00 28.96 631 LEU A N 1
ATOM 3705 C CA . LEU A 1 512 ? -19.823 65.619 249.215 1.00 29.34 631 LEU A CA 1
ATOM 3706 C C . LEU A 1 512 ? -19.420 64.165 249.279 1.00 29.03 631 LEU A C 1
ATOM 3707 O O . LEU A 1 512 ? -19.426 63.554 250.351 1.00 26.70 631 LEU A O 1
ATOM 3712 N N . PHE A 1 513 ? -19.097 63.601 248.117 1.00 23.52 632 PHE A N 1
ATOM 3713 C CA . PHE A 1 513 ? -18.537 62.262 248.045 1.00 28.90 632 PHE A CA 1
ATOM 3714 C C . PHE A 1 513 ? -17.307 62.082 248.942 1.00 34.96 632 PHE A C 1
ATOM 3715 O O . PHE A 1 513 ? -17.211 61.097 249.697 1.00 30.61 632 PHE A O 1
ATOM 3723 N N . ASN A 1 514 ? -16.371 63.027 248.854 1.00 33.59 633 ASN A N 1
ATOM 3724 C CA . ASN A 1 514 ? -15.164 62.991 249.682 1.00 37.03 633 ASN A CA 1
ATOM 3725 C C . ASN A 1 514 ? -15.516 62.866 251.151 1.00 39.95 633 ASN A C 1
ATOM 3726 O O . ASN A 1 514 ? -14.733 62.388 251.954 1.00 43.15 633 ASN A O 1
ATOM 3731 N N . ASN A 1 515 ? -16.691 63.348 251.510 1.00 32.87 634 ASN A N 1
ATOM 3732 C CA . ASN A 1 515 ? -17.143 63.241 252.891 1.00 30.19 634 ASN A CA 1
ATOM 3733 C C . ASN A 1 515 ? -18.135 62.133 253.141 1.00 28.48 634 ASN A C 1
ATOM 3734 O O . ASN A 1 515 ? -18.793 62.120 254.179 1.00 37.86 634 ASN A O 1
ATOM 3739 N N . PHE A 1 516 ? -18.279 61.241 252.164 1.00 26.14 635 PHE A N 1
ATOM 3740 C CA . PHE A 1 516 ? -19.280 60.186 252.251 1.00 35.93 635 PHE A CA 1
ATOM 3741 C C . PHE A 1 516 ? -20.703 60.771 252.415 1.00 42.31 635 PHE A C 1
ATOM 3742 O O . PHE A 1 516 ? -21.514 60.271 253.197 1.00 42.55 635 PHE A O 1
ATOM 3750 N N . MET A 1 517 ? -20.982 61.837 251.664 1.00 35.16 636 MET A N 1
ATOM 3751 C CA . MET A 1 517 ? -22.302 62.471 251.634 1.00 37.93 636 MET A CA 1
ATOM 3752 C C . MET A 1 517 ? -22.859 62.513 250.222 1.00 35.49 636 MET A C 1
ATOM 3753 O O . MET A 1 517 ? -22.106 62.604 249.238 1.00 35.77 636 MET A O 1
ATOM 3758 N N . ASP A 1 518 ? -24.184 62.468 250.109 1.00 29.23 637 ASP A N 1
ATOM 3759 C CA . ASP A 1 518 ? -24.808 62.491 248.788 1.00 27.30 637 ASP A CA 1
ATOM 3760 C C . ASP A 1 518 ? -26.170 63.187 248.853 1.00 31.21 637 ASP A C 1
ATOM 3761 O O . ASP A 1 518 ? -26.684 63.482 249.947 1.00 39.37 637 ASP A O 1
ATOM 3766 N N . TYR A 1 519 ? -26.724 63.523 247.692 1.00 31.43 638 TYR A N 1
ATOM 3767 C CA . TYR A 1 519 ? -28.123 63.992 247.655 1.00 35.05 638 TYR A CA 1
ATOM 3768 C C . TYR A 1 519 ? -28.954 63.141 246.734 1.00 34.37 638 TYR A C 1
ATOM 3769 O O . TYR A 1 519 ? -28.537 62.775 245.630 1.00 36.50 638 TYR A O 1
ATOM 3778 N N . ASN A 1 520 ? -30.172 62.892 247.181 1.00 37.02 639 ASN A N 1
ATOM 3779 C CA . ASN A 1 520 ? -31.046 61.896 246.592 1.00 45.56 639 ASN A CA 1
ATOM 3780 C C . ASN A 1 520 ? -31.801 62.424 245.376 1.00 45.23 639 ASN A C 1
ATOM 3781 O O . ASN A 1 520 ? -32.917 62.015 245.108 1.00 56.65 639 ASN A O 1
ATOM 3786 N N . HIS A 1 521 ? -31.274 63.453 244.732 1.00 39.58 640 HIS A N 1
ATOM 3787 C CA . HIS A 1 521 ? -31.866 63.867 243.464 1.00 37.32 640 HIS A CA 1
ATOM 3788 C C . HIS A 1 521 ? -30.820 64.205 242.398 1.00 35.17 640 HIS A C 1
ATOM 3789 O O . HIS A 1 521 ? -29.625 64.239 242.678 1.00 40.45 640 HIS A O 1
ATOM 3796 N N . GLY A 1 522 ? -31.278 64.508 241.191 1.00 32.38 641 GLY A N 1
ATOM 3797 C CA . GLY A 1 522 ? -30.397 64.899 240.100 1.00 25.68 641 GLY A CA 1
ATOM 3798 C C . GLY A 1 522 ? -29.844 66.298 240.304 1.00 30.11 641 GLY A C 1
ATOM 3799 O O . GLY A 1 522 ? -30.337 67.056 241.144 1.00 32.11 641 GLY A O 1
ATOM 3800 N N . THR A 1 523 ? -28.774 66.619 239.588 1.00 25.40 642 THR A N 1
ATOM 3801 C CA . THR A 1 523 ? -28.121 67.926 239.720 1.00 28.57 642 THR A CA 1
ATOM 3802 C C . THR A 1 523 ? -28.744 69.029 238.862 1.00 33.47 642 THR A C 1
ATOM 3803 O O . THR A 1 523 ? -28.743 70.206 239.235 1.00 36.51 642 THR A O 1
ATOM 3807 N N . GLY A 1 524 ? -29.217 68.661 237.682 1.00 32.79 643 GLY A N 1
ATOM 3808 C CA . GLY A 1 524 ? -29.827 69.645 236.805 1.00 31.67 643 GLY A CA 1
ATOM 3809 C C . GLY A 1 524 ? -30.806 69.036 235.820 1.00 33.91 643 GLY A C 1
ATOM 3810 O O . GLY A 1 524 ? -30.692 67.863 235.438 1.00 35.27 643 GLY A O 1
ATOM 3811 N N . HIS A 1 525 ? -31.756 69.859 235.400 1.00 33.12 644 HIS A N 1
ATOM 3812 C CA . HIS A 1 525 ? -32.748 69.515 234.391 1.00 32.51 644 HIS A CA 1
ATOM 3813 C C . HIS A 1 525 ? -32.793 70.632 233.347 1.00 31.31 644 HIS A C 1
ATOM 3814 O O . HIS A 1 525 ? -32.410 71.783 233.632 1.00 27.27 644 HIS A O 1
ATOM 3821 N N . GLY A 1 526 ? -33.265 70.305 232.149 1.00 33.11 645 GLY A N 1
ATOM 3822 C CA . GLY A 1 526 ? -33.544 71.324 231.152 1.00 33.75 645 GLY A CA 1
ATOM 3823 C C . GLY A 1 526 ? -34.728 72.164 231.614 1.00 33.62 645 GLY A C 1
ATOM 3824 O O . GLY A 1 526 ? -35.456 71.764 232.532 1.00 29.11 645 GLY A O 1
ATOM 3825 N N . VAL A 1 527 ? -34.906 73.338 231.012 1.00 32.15 646 VAL A N 1
ATOM 3826 C CA . VAL A 1 527 ? -35.963 74.259 231.424 1.00 29.17 646 VAL A CA 1
ATOM 3827 C C . VAL A 1 527 ? -36.584 74.929 230.210 1.00 36.37 646 VAL A C 1
ATOM 3828 O O . VAL A 1 527 ? -35.872 75.395 229.317 1.00 34.44 646 VAL A O 1
ATOM 3832 N N . GLY A 1 528 ? -37.910 74.968 230.155 1.00 42.09 647 GLY A N 1
ATOM 3833 C CA . GLY A 1 528 ? -38.591 75.481 228.974 1.00 43.20 647 GLY A CA 1
ATOM 3834 C C . GLY A 1 528 ? -38.718 76.998 228.935 1.00 40.55 647 GLY A C 1
ATOM 3835 O O . GLY A 1 528 ? -38.616 77.666 229.961 1.00 45.01 647 GLY A O 1
ATOM 3836 N N . LEU A 1 529 ? -38.962 77.552 227.756 1.00 43.57 648 LEU A N 1
ATOM 3837 C CA . LEU A 1 529 ? -39.184 78.986 227.684 1.00 46.50 648 LEU A CA 1
ATOM 3838 C C . LEU A 1 529 ? -40.674 79.233 227.855 1.00 43.23 648 LEU A C 1
ATOM 3839 O O . LEU A 1 529 ? -41.459 78.997 226.933 1.00 46.33 648 LEU A O 1
ATOM 3844 N N . THR A 1 530 ? -41.051 79.746 229.023 1.00 44.66 649 THR A N 1
ATOM 3845 C CA . THR A 1 530 ? -42.461 79.925 229.355 1.00 50.53 649 THR A CA 1
ATOM 3846 C C . THR A 1 530 ? -43.236 78.609 229.179 1.00 46.93 649 THR A C 1
ATOM 3847 O O . THR A 1 530 ? -44.375 78.612 228.724 1.00 50.22 649 THR A O 1
ATOM 3851 N N . LEU A 1 531 ? -42.619 77.471 229.490 1.00 45.40 650 LEU A N 1
ATOM 3852 C CA . LEU A 1 531 ? -43.384 76.232 229.398 1.00 42.19 650 LEU A CA 1
ATOM 3853 C C . LEU A 1 531 ? -43.481 75.414 230.699 1.00 41.91 650 LEU A C 1
ATOM 3854 O O . LEU A 1 531 ? -44.263 75.748 231.569 1.00 60.19 650 LEU A O 1
ATOM 3859 N N . ASN A 1 532 ? -42.582 74.463 230.900 1.00 41.53 651 ASN A N 1
ATOM 3860 C CA . ASN A 1 532 ? -42.553 73.671 232.125 1.00 40.45 651 ASN A CA 1
ATOM 3861 C C . ASN A 1 532 ? -41.220 73.925 232.760 1.00 35.70 651 ASN A C 1
ATOM 3862 O O . ASN A 1 532 ? -40.230 74.075 232.053 1.00 32.40 651 ASN A O 1
ATOM 3867 N N . VAL A 1 533 ? -41.188 73.954 234.080 1.00 29.97 652 VAL A N 1
ATOM 3868 C CA . VAL A 1 533 ? -39.959 74.200 234.774 1.00 36.84 652 VAL A CA 1
ATOM 3869 C C . VAL A 1 533 ? -39.052 72.979 234.626 1.00 36.30 652 VAL A C 1
ATOM 3870 O O . VAL A 1 533 ? -37.842 73.113 234.657 1.00 45.57 652 VAL A O 1
ATOM 3874 N N . HIS A 1 534 ? -39.640 71.798 234.436 1.00 35.40 653 HIS A N 1
ATOM 3875 C CA . HIS A 1 534 ? -38.864 70.594 234.138 1.00 38.44 653 HIS A CA 1
ATOM 3876 C C . HIS A 1 534 ? -39.083 70.180 232.703 1.00 35.01 653 HIS A C 1
ATOM 3877 O O . HIS A 1 534 ? -40.139 69.695 232.345 1.00 40.39 653 HIS A O 1
ATOM 3884 N N . GLU A 1 535 ? -38.076 70.370 231.875 1.00 35.00 654 GLU A N 1
ATOM 3885 C CA . GLU A 1 535 ? -38.206 70.070 230.457 1.00 39.73 654 GLU A CA 1
ATOM 3886 C C . GLU A 1 535 ? -37.173 69.013 230.095 1.00 42.09 654 GLU A C 1
ATOM 3887 O O . GLU A 1 535 ? -36.049 69.078 230.572 1.00 43.67 654 GLU A O 1
ATOM 3893 N N . GLY A 1 536 ? -37.552 68.032 229.279 1.00 40.97 655 GLY A N 1
ATOM 3894 C CA . GLY A 1 536 ? -36.626 66.987 228.849 1.00 41.92 655 GLY A CA 1
ATOM 3895 C C . GLY A 1 536 ? -35.702 67.464 227.742 1.00 50.04 655 GLY A C 1
ATOM 3896 O O . GLY A 1 536 ? -35.598 68.660 227.480 1.00 58.75 655 GLY A O 1
ATOM 3897 N N . GLY A 1 537 ? -35.032 66.523 227.087 1.00 50.56 656 GLY A N 1
ATOM 3898 C CA . GLY A 1 537 ? -34.152 66.828 225.967 1.00 56.44 656 GLY A CA 1
ATOM 3899 C C . GLY A 1 537 ? -32.691 66.975 226.361 1.00 57.27 656 GLY A C 1
ATOM 3900 O O . GLY A 1 537 ? -31.790 66.840 225.533 1.00 63.76 656 GLY A O 1
ATOM 3901 N N . CYS A 1 538 ? -32.467 67.293 227.628 1.00 48.59 657 CYS A N 1
ATOM 3902 C CA . CYS A 1 538 ? -31.135 67.330 228.218 1.00 44.99 657 CYS A CA 1
ATOM 3903 C C . CYS A 1 538 ? -31.320 67.279 229.709 1.00 48.00 657 CYS A C 1
ATOM 3904 O O . CYS A 1 538 ? -32.398 67.621 230.208 1.00 46.31 657 CYS A O 1
ATOM 3907 N N . SER A 1 539 ? -30.277 66.884 230.424 1.00 44.68 658 SER A N 1
ATOM 3908 C CA . SER A 1 539 ? -30.283 66.980 231.875 1.00 45.32 658 SER A CA 1
ATOM 3909 C C . SER A 1 539 ? -28.849 66.866 232.375 1.00 43.53 658 SER A C 1
ATOM 3910 O O . SER A 1 539 ? -27.931 66.621 231.593 1.00 38.24 658 SER A O 1
ATOM 3913 N N . ILE A 1 540 ? -28.671 67.077 233.672 1.00 36.95 659 ILE A N 1
ATOM 3914 C CA . ILE A 1 540 ? -27.426 66.751 234.339 1.00 36.28 659 ILE A CA 1
ATOM 3915 C C . ILE A 1 540 ? -27.741 65.841 235.532 1.00 31.79 659 ILE A C 1
ATOM 3916 O O . ILE A 1 540 ? -28.130 66.309 236.610 1.00 40.24 659 ILE A O 1
ATOM 3921 N N . GLY A 1 541 ? -27.497 64.549 235.367 1.00 30.54 660 GLY A N 1
ATOM 3922 C CA . GLY A 1 541 ? -27.863 63.588 236.390 1.00 31.05 660 GLY A CA 1
ATOM 3923 C C . GLY A 1 541 ? -27.036 62.330 236.260 1.00 28.68 660 GLY A C 1
ATOM 3924 O O . GLY A 1 541 ? -26.382 62.131 235.246 1.00 33.48 660 GLY A O 1
ATOM 3925 N N . PRO A 1 542 ? -27.072 61.475 237.287 1.00 33.68 661 PRO A N 1
ATOM 3926 C CA . PRO A 1 542 ? -26.245 60.268 237.456 1.00 33.30 661 PRO A CA 1
ATOM 3927 C C . PRO A 1 542 ? -26.604 59.090 236.539 1.00 46.53 661 PRO A C 1
ATOM 3928 O O . PRO A 1 542 ? -25.743 58.250 236.240 1.00 45.22 661 PRO A O 1
ATOM 3932 N N . VAL A 1 543 ? -27.863 59.033 236.118 1.00 42.33 662 VAL A N 1
ATOM 3933 C CA . VAL A 1 543 ? -28.394 57.934 235.317 1.00 45.07 662 VAL A CA 1
ATOM 3934 C C . VAL A 1 543 ? -28.970 58.465 234.024 1.00 57.12 662 VAL A C 1
ATOM 3935 O O . VAL A 1 543 ? -29.934 59.227 234.026 1.00 72.12 662 VAL A O 1
ATOM 3939 N N . GLY A 1 544 ? -28.364 58.079 232.919 1.00 53.35 663 GLY A N 1
ATOM 3940 C CA . GLY A 1 544 ? -28.728 58.616 231.631 1.00 58.40 663 GLY A CA 1
ATOM 3941 C C . GLY A 1 544 ? -27.931 59.898 231.574 1.00 63.07 663 GLY A C 1
ATOM 3942 O O . GLY A 1 544 ? -27.784 60.589 232.584 1.00 74.33 663 GLY A O 1
ATOM 3943 N N . GLY A 1 545 ? -27.451 60.248 230.396 1.00 46.05 664 GLY A N 1
ATOM 3944 C CA . GLY A 1 545 ? -26.684 61.455 230.235 1.00 41.05 664 GLY A CA 1
ATOM 3945 C C . GLY A 1 545 ? -26.263 61.450 228.795 1.00 45.40 664 GLY A C 1
ATOM 3946 O O . GLY A 1 545 ? -26.189 60.391 228.184 1.00 48.75 664 GLY A O 1
ATOM 3947 N N . ALA A 1 546 ? -25.976 62.620 228.251 1.00 44.17 665 ALA A N 1
ATOM 3948 C CA . ALA A 1 546 ? -25.536 62.706 226.871 1.00 45.38 665 ALA A CA 1
ATOM 3949 C C . ALA A 1 546 ? -24.693 63.963 226.765 1.00 45.08 665 ALA A C 1
ATOM 3950 O O . ALA A 1 546 ? -24.680 64.777 227.700 1.00 41.50 665 ALA A O 1
ATOM 3952 N N . PRO A 1 547 ? -24.035 64.169 225.621 1.00 42.67 666 PRO A N 1
ATOM 3953 C CA . PRO A 1 547 ? -23.290 65.423 225.514 1.00 40.27 666 PRO A CA 1
ATOM 3954 C C . PRO A 1 547 ? -24.229 66.622 225.482 1.00 44.46 666 PRO A C 1
ATOM 3955 O O . PRO A 1 547 ? -25.402 66.522 225.085 1.00 45.43 666 PRO A O 1
ATOM 3959 N N . LEU A 1 548 ? -23.707 67.763 225.889 1.00 43.18 667 LEU A N 1
ATOM 3960 C CA . LEU A 1 548 ? -24.504 68.971 225.927 1.00 41.18 667 LEU A CA 1
ATOM 3961 C C . LEU A 1 548 ? -24.213 69.827 224.700 1.00 50.57 667 LEU A C 1
ATOM 3962 O O . LEU A 1 548 ? -23.114 69.777 224.140 1.00 51.98 667 LEU A O 1
ATOM 3967 N N . LYS A 1 549 ? -25.215 70.575 224.250 1.00 50.15 668 LYS A N 1
ATOM 3968 C CA . LYS A 1 549 ? -25.039 71.461 223.101 1.00 44.96 668 LYS A CA 1
ATOM 3969 C C . LYS A 1 549 ? -25.124 72.918 223.526 1.00 41.90 668 LYS A C 1
ATOM 3970 O O . LYS A 1 549 ? -25.784 73.236 224.516 1.00 49.10 668 LYS A O 1
ATOM 3976 N N . LYS A 1 550 ? -24.451 73.797 222.783 1.00 42.94 669 LYS A N 1
ATOM 3977 C CA . LYS A 1 550 ? -24.561 75.247 222.996 1.00 46.37 669 LYS A CA 1
ATOM 3978 C C . LYS A 1 550 ? -26.009 75.740 223.036 1.00 44.43 669 LYS A C 1
ATOM 3979 O O . LYS A 1 550 ? -26.842 75.288 222.259 1.00 43.56 669 LYS A O 1
ATOM 3985 N N . ASN A 1 551 ? -26.285 76.668 223.949 1.00 43.00 670 ASN A N 1
ATOM 3986 C CA . ASN A 1 551 ? -27.614 77.269 224.137 1.00 49.04 670 ASN A CA 1
ATOM 3987 C C . ASN A 1 551 ? -28.685 76.289 224.631 1.00 46.79 670 ASN A C 1
ATOM 3988 O O . ASN A 1 551 ? -29.876 76.573 224.528 1.00 48.99 670 ASN A O 1
ATOM 3993 N N . MET A 1 552 ? -28.252 75.172 225.216 1.00 43.22 671 MET A N 1
ATOM 3994 C CA . MET A 1 552 ? -29.113 74.391 226.092 1.00 39.08 671 MET A CA 1
ATOM 3995 C C . MET A 1 552 ? -29.185 75.159 227.402 1.00 40.24 671 MET A C 1
ATOM 3996 O O . MET A 1 552 ? -28.204 75.779 227.794 1.00 47.24 671 MET A O 1
ATOM 4001 N N . VAL A 1 553 ? -30.335 75.137 228.065 1.00 38.00 672 VAL A N 1
ATOM 4002 C CA . VAL A 1 553 ? -30.502 75.777 229.374 1.00 39.86 672 VAL A CA 1
ATOM 4003 C C . VAL A 1 553 ? -30.695 74.704 230.436 1.00 42.11 672 VAL A C 1
ATOM 4004 O O . VAL A 1 553 ? -31.497 73.787 230.249 1.00 46.04 672 VAL A O 1
ATOM 4008 N N . LEU A 1 554 ? -29.957 74.809 231.539 1.00 38.12 673 LEU A N 1
ATOM 4009 C CA . LEU A 1 554 ? -29.983 73.788 232.580 1.00 30.48 673 LEU A CA 1
ATOM 4010 C C . LEU A 1 554 ? -29.904 74.404 233.950 1.00 31.79 673 LEU A C 1
ATOM 4011 O O . LEU A 1 554 ? -29.356 75.488 234.117 1.00 36.93 673 LEU A O 1
ATOM 4016 N N . SER A 1 555 ? -30.512 73.722 234.913 1.00 36.42 674 SER A N 1
ATOM 4017 C CA . SER A 1 555 ? -30.366 74.051 236.312 1.00 30.39 674 SER A CA 1
ATOM 4018 C C . SER A 1 555 ? -29.066 73.434 236.850 1.00 30.96 674 SER A C 1
ATOM 4019 O O . SER A 1 555 ? -28.498 72.513 236.264 1.00 27.34 674 SER A O 1
ATOM 4022 N N . ASN A 1 556 ? -28.564 74.035 237.911 1.00 31.23 675 ASN A N 1
ATOM 4023 C CA . ASN A 1 556 ? -27.399 73.564 238.629 1.00 29.27 675 ASN A CA 1
ATOM 4024 C C . ASN A 1 556 ? -27.789 73.604 240.078 1.00 28.40 675 ASN A C 1
ATOM 4025 O O . ASN A 1 556 ? -27.815 74.679 240.662 1.00 30.19 675 ASN A O 1
ATOM 4030 N N . GLU A 1 557 ? -28.080 72.456 240.679 1.00 29.85 676 GLU A N 1
ATOM 4031 C CA . GLU A 1 557 ? -28.686 72.521 242.004 1.00 29.01 676 GLU A CA 1
ATOM 4032 C C . GLU A 1 557 ? -28.281 71.400 242.946 1.00 31.09 676 GLU A C 1
ATOM 4033 O O . GLU A 1 557 ? -29.133 70.627 243.390 1.00 35.73 676 GLU A O 1
ATOM 4039 N N . PRO A 1 558 ? -26.987 71.339 243.309 1.00 30.70 677 PRO A N 1
ATOM 4040 C CA . PRO A 1 558 ? -26.619 70.355 244.333 1.00 26.68 677 PRO A CA 1
ATOM 4041 C C . PRO A 1 558 ? -27.289 70.729 245.654 1.00 31.13 677 PRO A C 1
ATOM 4042 O O . PRO A 1 558 ? -27.675 71.895 245.818 1.00 26.74 677 PRO A O 1
ATOM 4046 N N . GLY A 1 559 ? -27.443 69.763 246.558 1.00 22.83 678 GLY A N 1
ATOM 4047 C CA . GLY A 1 559 ? -27.981 70.033 247.882 1.00 27.42 678 GLY A CA 1
ATOM 4048 C C . GLY A 1 559 ? -27.474 69.009 248.889 1.00 32.33 678 GLY A C 1
ATOM 4049 O O . GLY A 1 559 ? -26.706 68.112 248.531 1.00 28.68 678 GLY A O 1
ATOM 4050 N N . TYR A 1 560 ? -27.839 69.164 250.156 1.00 28.22 679 TYR A N 1
ATOM 4051 C CA . TYR A 1 560 ? -27.611 68.101 251.133 1.00 30.58 679 TYR A CA 1
ATOM 4052 C C . TYR A 1 560 ? -28.644 68.210 252.251 1.00 29.37 679 TYR A C 1
ATOM 4053 O O . TYR A 1 560 ? -28.936 69.307 252.705 1.00 30.47 679 TYR A O 1
ATOM 4062 N N . TYR A 1 561 ? -29.146 67.077 252.743 1.00 32.27 680 TYR A N 1
ATOM 4063 C CA . TYR A 1 561 ? -30.339 67.104 253.602 1.00 34.40 680 TYR A CA 1
ATOM 4064 C C . TYR A 1 561 ? -30.173 66.271 254.834 1.00 40.27 680 TYR A C 1
ATOM 4065 O O . TYR A 1 561 ? -29.926 65.079 254.731 1.00 49.05 680 TYR A O 1
ATOM 4074 N N . MET A 1 562 ? -30.288 66.898 256.006 1.00 51.37 681 MET A N 1
ATOM 4075 C CA . MET A 1 562 ? -30.154 66.173 257.274 1.00 51.58 681 MET A CA 1
ATOM 4076 C C . MET A 1 562 ? -31.460 66.128 258.032 1.00 54.74 681 MET A C 1
ATOM 4077 O O . MET A 1 562 ? -31.867 67.124 258.642 1.00 54.39 681 MET A O 1
ATOM 4082 N N . LYS A 1 563 ? -32.079 64.951 258.042 1.00 59.06 682 LYS A N 1
ATOM 4083 C CA . LYS A 1 563 ? -33.377 64.765 258.671 1.00 64.71 682 LYS A CA 1
ATOM 4084 C C . LYS A 1 563 ? -33.353 65.221 260.118 1.00 59.52 682 LYS A C 1
ATOM 4085 O O . LYS A 1 563 ? -32.382 64.973 260.846 1.00 48.64 682 LYS A O 1
ATOM 4091 N N . ASP A 1 564 ? -34.417 65.929 260.495 1.00 56.85 683 ASP A N 1
ATOM 4092 C CA . ASP A 1 564 ? -34.607 66.435 261.846 1.00 50.90 683 ASP A CA 1
ATOM 4093 C C . ASP A 1 564 ? -33.658 67.580 262.200 1.00 50.76 683 ASP A C 1
ATOM 4094 O O . ASP A 1 564 ? -33.717 68.111 263.303 1.00 56.34 683 ASP A O 1
ATOM 4099 N N . LYS A 1 565 ? -32.785 67.964 261.274 1.00 49.70 684 LYS A N 1
ATOM 4100 C CA . LYS A 1 565 ? -31.877 69.078 261.531 1.00 54.47 684 LYS A CA 1
ATOM 4101 C C . LYS A 1 565 ? -32.037 70.250 260.556 1.00 50.96 684 LYS A C 1
ATOM 4102 O O . LYS A 1 565 ? -32.524 71.323 260.944 1.00 49.32 684 LYS A O 1
ATOM 4108 N N . PHE A 1 566 ? -31.628 70.053 259.304 1.00 43.44 685 PHE A N 1
ATOM 4109 C CA . PHE A 1 566 ? -31.719 71.105 258.299 1.00 46.52 685 PHE A CA 1
ATOM 4110 C C . PHE A 1 566 ? -31.275 70.568 256.946 1.00 42.92 685 PHE A C 1
ATOM 4111 O O . PHE A 1 566 ? -30.857 69.422 256.818 1.00 41.27 685 PHE A O 1
ATOM 4119 N N . GLY A 1 567 ? -31.369 71.408 255.932 1.00 35.81 686 GLY A N 1
ATOM 4120 C CA . GLY A 1 567 ? -30.878 71.034 254.626 1.00 33.65 686 GLY A CA 1
ATOM 4121 C C . GLY A 1 567 ? -30.448 72.263 253.872 1.00 32.31 686 GLY A C 1
ATOM 4122 O O . GLY A 1 567 ? -30.804 73.391 254.249 1.00 33.01 686 GLY A O 1
ATOM 4123 N N . VAL A 1 568 ? -29.697 72.048 252.798 1.00 32.74 687 VAL A N 1
ATOM 4124 C CA . VAL A 1 568 ? -29.210 73.141 251.966 1.00 28.56 687 VAL A CA 1
ATOM 4125 C C . VAL A 1 568 ? -29.371 72.774 250.508 1.00 29.33 687 VAL A C 1
ATOM 4126 O O . VAL A 1 568 ? -29.125 71.628 250.128 1.00 31.67 687 VAL A O 1
ATOM 4130 N N . ARG A 1 569 ? -29.780 73.731 249.688 1.00 24.74 688 ARG A N 1
ATOM 4131 C CA . ARG A 1 569 ? -29.725 73.526 248.252 1.00 31.35 688 ARG A CA 1
ATOM 4132 C C . ARG A 1 569 ? -29.368 74.866 247.651 1.00 29.86 688 ARG A C 1
ATOM 4133 O O . ARG A 1 569 ? -29.771 75.911 248.160 1.00 28.92 688 ARG A O 1
ATOM 4141 N N . ILE A 1 570 ? -28.580 74.845 246.593 1.00 29.65 689 ILE A N 1
ATOM 4142 C CA . ILE A 1 570 ? -28.204 76.080 245.934 1.00 32.41 689 ILE A CA 1
ATOM 4143 C C . ILE A 1 570 ? -28.374 75.877 244.448 1.00 39.05 689 ILE A C 1
ATOM 4144 O O . ILE A 1 570 ? -27.747 75.005 243.853 1.00 38.14 689 ILE A O 1
ATOM 4149 N N . GLU A 1 571 ? -29.222 76.690 243.845 1.00 32.78 690 GLU A N 1
ATOM 4150 C CA . GLU A 1 571 ? -29.623 76.433 242.479 1.00 32.86 690 GLU A CA 1
ATOM 4151 C C . GLU A 1 571 ? -29.577 77.653 241.602 1.00 30.75 690 GLU A C 1
ATOM 4152 O O . GLU A 1 571 ? -30.125 78.701 241.945 1.00 31.92 690 GLU A O 1
ATOM 4158 N N . ASN A 1 572 ? -28.917 77.498 240.465 1.00 27.14 691 ASN A N 1
ATOM 4159 C CA . ASN A 1 572 ? -28.956 78.488 239.403 1.00 26.52 691 ASN A CA 1
ATOM 4160 C C . ASN A 1 572 ? -29.459 77.831 238.148 1.00 32.51 691 ASN A C 1
ATOM 4161 O O . ASN A 1 572 ? -29.468 76.601 238.029 1.00 36.36 691 ASN A O 1
ATOM 4166 N N . MET A 1 573 ? -29.872 78.665 237.205 1.00 33.02 692 MET A N 1
ATOM 4167 C CA . MET A 1 573 ? -30.025 78.244 235.829 1.00 36.69 692 MET A CA 1
ATOM 4168 C C . MET A 1 573 ? -28.912 78.915 235.041 1.00 36.32 692 MET A C 1
ATOM 4169 O O . MET A 1 573 ? -28.502 80.033 235.355 1.00 35.79 692 MET A O 1
ATOM 4174 N N . GLN A 1 574 ? -28.452 78.227 234.006 1.00 27.46 693 GLN A N 1
ATOM 4175 C CA . GLN A 1 574 ? -27.311 78.658 233.230 1.00 35.62 693 GLN A CA 1
ATOM 4176 C C . GLN A 1 574 ? -27.463 78.023 231.861 1.00 28.64 693 GLN A C 1
ATOM 4177 O O . GLN A 1 574 ? -28.265 77.114 231.707 1.00 39.27 693 GLN A O 1
ATOM 4183 N N . TYR A 1 575 ? -26.713 78.495 230.866 1.00 43.64 694 TYR A N 1
ATOM 4184 C CA . TYR A 1 575 ? -26.814 77.919 229.530 1.00 39.23 694 TYR A CA 1
ATOM 4185 C C . TYR A 1 575 ? -25.459 77.594 228.947 1.00 40.51 694 TYR A C 1
ATOM 4186 O O . TYR A 1 575 ? -24.452 78.173 229.329 1.00 41.27 694 TYR A O 1
ATOM 4195 N N . VAL A 1 576 ? -25.438 76.659 228.008 1.00 44.20 695 VAL A N 1
ATOM 4196 C CA . VAL A 1 576 ? -24.183 76.186 227.464 1.00 38.82 695 VAL A CA 1
ATOM 4197 C C . VAL A 1 576 ? -23.637 77.127 226.400 1.00 44.83 695 VAL A C 1
ATOM 4198 O O . VAL A 1 576 ? -24.307 77.437 225.404 1.00 46.91 695 VAL A O 1
ATOM 4202 N N . ILE A 1 577 ? -22.401 77.564 226.635 1.00 45.54 696 ILE A N 1
ATOM 4203 C CA . ILE A 1 577 ? -21.651 78.431 225.727 1.00 46.78 696 ILE A CA 1
ATOM 4204 C C . ILE A 1 577 ? -20.402 77.739 225.179 1.00 48.72 696 ILE A C 1
ATOM 4205 O O . ILE A 1 577 ? -19.895 76.789 225.782 1.00 50.52 696 ILE A O 1
ATOM 4210 N N . SER A 1 578 ? -19.917 78.200 224.028 1.00 51.45 697 SER A N 1
ATOM 4211 C CA . SER A 1 578 ? -18.620 77.748 223.512 1.00 55.61 697 SER A CA 1
ATOM 4212 C C . SER A 1 578 ? -17.487 78.515 224.187 1.00 63.71 697 SER A C 1
ATOM 4213 O O . SER A 1 578 ? -17.415 79.735 224.083 1.00 63.80 697 SER A O 1
ATOM 4216 N N . LYS A 1 579 ? -16.625 77.810 224.914 1.00 61.82 698 LYS A N 1
ATOM 4217 C CA . LYS A 1 579 ? -15.524 78.469 225.602 1.00 50.96 698 LYS A CA 1
ATOM 4218 C C . LYS A 1 579 ? -14.303 78.712 224.705 1.00 56.22 698 LYS A C 1
ATOM 4219 O O . LYS A 1 579 ? -13.767 79.821 224.644 1.00 53.97 698 LYS A O 1
ATOM 4225 N N . GLU A 1 580 ? -13.846 77.669 224.023 1.00 60.06 699 GLU A N 1
ATOM 4226 C CA . GLU A 1 580 ? -12.659 77.792 223.186 1.00 59.22 699 GLU A CA 1
ATOM 4227 C C . GLU A 1 580 ? -12.634 76.728 222.108 1.00 57.02 699 GLU A C 1
ATOM 4228 O O . GLU A 1 580 ? -13.025 75.582 222.343 1.00 57.36 699 GLU A O 1
ATOM 4234 N N . ILE A 1 581 ? -12.123 77.094 220.941 1.00 61.03 700 ILE A N 1
ATOM 4235 C CA . ILE A 1 581 ? -11.974 76.148 219.854 1.00 64.25 700 ILE A CA 1
ATOM 4236 C C . ILE A 1 581 ? -10.515 76.088 219.418 1.00 70.57 700 ILE A C 1
ATOM 4237 O O . ILE A 1 581 ? -9.943 77.098 219.022 1.00 76.16 700 ILE A O 1
ATOM 4242 N N . THR A 1 582 ? -9.917 74.905 219.517 1.00 66.18 701 THR A N 1
ATOM 4243 C CA . THR A 1 582 ? -8.541 74.691 219.059 1.00 70.32 701 THR A CA 1
ATOM 4244 C C . THR A 1 582 ? -8.556 73.962 217.717 1.00 71.56 701 THR A C 1
ATOM 4245 O O . THR A 1 582 ? -9.617 73.732 217.144 1.00 72.51 701 THR A O 1
ATOM 4249 N N . ASP A 1 583 ? -7.378 73.614 217.214 1.00 76.97 702 ASP A N 1
ATOM 4250 C CA . ASP A 1 583 ? -7.267 72.880 215.955 1.00 74.94 702 ASP A CA 1
ATOM 4251 C C . ASP A 1 583 ? -7.925 71.505 216.080 1.00 76.64 702 ASP A C 1
ATOM 4252 O O . ASP A 1 583 ? -8.536 71.005 215.137 1.00 82.98 702 ASP A O 1
ATOM 4254 N N . THR A 1 584 ? -7.742 70.891 217.244 1.00 73.31 703 THR A N 1
ATOM 4255 C CA . THR A 1 584 ? -8.290 69.578 217.586 1.00 70.51 703 THR A CA 1
ATOM 4256 C C . THR A 1 584 ? -9.716 69.502 218.179 1.00 70.07 703 THR A C 1
ATOM 4257 O O . THR A 1 584 ? -10.486 68.596 217.865 1.00 72.20 703 THR A O 1
ATOM 4261 N N . THR A 1 585 ? -10.047 70.420 219.080 1.00 63.89 704 THR A N 1
ATOM 4262 C CA . THR A 1 585 ? -11.155 70.187 220.002 1.00 62.74 704 THR A CA 1
ATOM 4263 C C . THR A 1 585 ? -11.981 71.445 220.265 1.00 64.14 704 THR A C 1
ATOM 4264 O O . THR A 1 585 ? -11.423 72.546 220.317 1.00 67.66 704 THR A O 1
ATOM 4268 N N . GLU A 1 586 ? -13.302 71.289 220.417 1.00 54.29 705 GLU A N 1
ATOM 4269 C CA . GLU A 1 586 ? -14.135 72.397 220.890 1.00 48.64 705 GLU A CA 1
ATOM 4270 C C . GLU A 1 586 ? -14.437 72.229 222.367 1.00 43.10 705 GLU A C 1
ATOM 4271 O O . GLU A 1 586 ? -14.931 71.188 222.799 1.00 50.68 705 GLU A O 1
ATOM 4277 N N . TYR A 1 587 ? -14.128 73.261 223.144 1.00 41.46 706 TYR A N 1
ATOM 4278 C CA . TYR A 1 587 ? -14.388 73.242 224.578 1.00 40.09 706 TYR A CA 1
ATOM 4279 C C . TYR A 1 587 ? -15.587 74.113 224.885 1.00 41.21 706 TYR A C 1
ATOM 4280 O O . TYR A 1 587 ? -15.775 75.177 224.296 1.00 49.49 706 TYR A O 1
ATOM 4289 N N . LEU A 1 588 ? -16.409 73.640 225.805 1.00 45.35 707 LEU A N 1
ATOM 4290 C CA . LEU A 1 588 ? -17.596 74.353 226.190 1.00 43.21 707 LEU A CA 1
ATOM 4291 C C . LEU A 1 588 ? -17.526 74.726 227.659 1.00 40.04 707 LEU A C 1
ATOM 4292 O O . LEU A 1 588 ? -16.800 74.114 228.432 1.00 41.48 707 LEU A O 1
ATOM 4297 N N . SER A 1 589 ? -18.311 75.728 228.032 1.00 41.59 708 SER A N 1
ATOM 4298 C CA . SER A 1 589 ? -18.553 76.037 229.432 1.00 43.14 708 SER A CA 1
ATOM 4299 C C . SER A 1 589 ? -19.991 76.533 229.574 1.00 45.21 708 SER A C 1
ATOM 4300 O O . SER A 1 589 ? -20.805 76.358 228.669 1.00 51.59 708 SER A O 1
ATOM 4303 N N . PHE A 1 590 ? -20.300 77.120 230.725 1.00 41.47 709 PHE A N 1
ATOM 4304 C CA . PHE A 1 590 ? -21.620 77.657 230.995 1.00 40.48 709 PHE A CA 1
ATOM 4305 C C . PHE A 1 590 ? -21.515 79.156 231.214 1.00 42.69 709 PHE A C 1
ATOM 4306 O O . PHE A 1 590 ? -20.448 79.689 231.490 1.00 44.27 709 PHE A O 1
ATOM 4314 N N . ASP A 1 591 ? -22.641 79.830 231.065 1.00 39.32 710 ASP A N 1
ATOM 4315 C CA . ASP A 1 591 ? -22.789 81.224 231.432 1.00 34.72 710 ASP A CA 1
ATOM 4316 C C . ASP A 1 591 ? -24.059 81.366 232.280 1.00 45.45 710 ASP A C 1
ATOM 4317 O O . ASP A 1 591 ? -25.002 80.571 232.140 1.00 41.21 710 ASP A O 1
ATOM 4322 N N . ASP A 1 592 ? -24.090 82.347 233.175 1.00 39.67 711 ASP A N 1
ATOM 4323 C CA . ASP A 1 592 ? -25.200 82.424 234.116 1.00 39.89 711 ASP A CA 1
ATOM 4324 C C . ASP A 1 592 ? -26.479 83.006 233.503 1.00 41.78 711 ASP A C 1
ATOM 4325 O O . ASP A 1 592 ? -26.436 83.951 232.723 1.00 44.61 711 ASP A O 1
ATOM 4330 N N . LEU A 1 593 ? -27.614 82.442 233.889 1.00 34.58 712 LEU A N 1
ATOM 4331 C CA . LEU A 1 593 ? -28.881 83.147 233.771 1.00 39.69 712 LEU A CA 1
ATOM 4332 C C . LEU A 1 593 ? -29.187 83.787 235.139 1.00 30.82 712 LEU A C 1
ATOM 4333 O O . LEU A 1 593 ? -29.308 85.003 235.246 1.00 39.01 712 LEU A O 1
ATOM 4338 N N . THR A 1 594 ? -29.288 82.964 236.177 1.00 29.68 713 THR A N 1
ATOM 4339 C CA . THR A 1 594 ? -29.607 83.422 237.535 1.00 35.02 713 THR A CA 1
ATOM 4340 C C . THR A 1 594 ? -28.695 84.518 238.063 1.00 39.73 713 THR A C 1
ATOM 4341 O O . THR A 1 594 ? -27.478 84.359 238.094 1.00 41.60 713 THR A O 1
ATOM 4345 N N . MET A 1 595 ? -29.288 85.639 238.468 1.00 44.98 714 MET A N 1
ATOM 4346 C CA . MET A 1 595 ? -28.522 86.679 239.137 1.00 42.34 714 MET A CA 1
ATOM 4347 C C . MET A 1 595 ? -29.007 86.948 240.550 1.00 38.73 714 MET A C 1
ATOM 4348 O O . MET A 1 595 ? -29.781 87.884 240.771 1.00 44.07 714 MET A O 1
ATOM 4353 N N . TYR A 1 596 ? -28.480 86.231 241.520 1.00 38.55 715 TYR A N 1
ATOM 4354 C CA . TYR A 1 596 ? -28.681 86.604 242.909 1.00 40.73 715 TYR A CA 1
ATOM 4355 C C . TYR A 1 596 ? -27.495 86.032 243.675 1.00 48.72 715 TYR A C 1
ATOM 4356 O O . TYR A 1 596 ? -27.027 84.924 243.362 1.00 46.86 715 TYR A O 1
ATOM 4365 N N . PRO A 1 597 ? -27.017 86.762 244.692 1.00 48.69 716 PRO A N 1
ATOM 4366 C CA . PRO A 1 597 ? -25.769 86.307 245.315 1.00 49.82 716 PRO A CA 1
ATOM 4367 C C . PRO A 1 597 ? -25.953 85.160 246.281 1.00 44.73 716 PRO A C 1
ATOM 4368 O O . PRO A 1 597 ? -27.082 84.701 246.516 1.00 40.21 716 PRO A O 1
ATOM 4372 N N . TYR A 1 598 ? -24.825 84.703 246.824 1.00 41.98 717 TYR A N 1
ATOM 4373 C CA . TYR A 1 598 ? -24.807 83.581 247.742 1.00 37.74 717 TYR A CA 1
ATOM 4374 C C . TYR A 1 598 ? -24.726 84.105 249.168 1.00 37.94 717 TYR A C 1
ATOM 4375 O O . TYR A 1 598 ? -24.602 85.306 249.381 1.00 42.36 717 TYR A O 1
ATOM 4384 N N . GLU A 1 599 ? -24.798 83.215 250.146 1.00 40.59 718 GLU A N 1
ATOM 4385 C CA . GLU A 1 599 ? -24.939 83.665 251.523 1.00 41.54 718 GLU A CA 1
ATOM 4386 C C . GLU A 1 599 ? -23.580 83.648 252.229 1.00 48.10 718 GLU A C 1
ATOM 4387 O O . GLU A 1 599 ? -23.051 82.579 252.535 1.00 47.39 718 GLU A O 1
ATOM 4393 N N . LYS A 1 600 ? -23.035 84.831 252.508 1.00 50.40 719 LYS A N 1
ATOM 4394 C CA . LYS A 1 600 ? -21.710 84.928 253.102 1.00 49.60 719 LYS A CA 1
ATOM 4395 C C . LYS A 1 600 ? -21.667 84.400 254.532 1.00 48.94 719 LYS A C 1
ATOM 4396 O O . LYS A 1 600 ? -20.661 83.849 254.941 1.00 51.73 719 LYS A O 1
ATOM 4402 N N . LYS A 1 601 ? -22.750 84.549 255.289 1.00 53.13 720 LYS A N 1
ATOM 4403 C CA . LYS A 1 601 ? -22.777 84.050 256.670 1.00 51.21 720 LYS A CA 1
ATOM 4404 C C . LYS A 1 601 ? -22.619 82.526 256.741 1.00 44.58 720 LYS A C 1
ATOM 4405 O O . LYS A 1 601 ? -22.332 81.974 257.790 1.00 49.14 720 LYS A O 1
ATOM 4411 N N . LEU A 1 602 ? -22.860 81.841 255.637 1.00 46.72 721 LEU A N 1
ATOM 4412 C CA . LEU A 1 602 ? -22.736 80.389 255.632 1.00 47.13 721 LEU A CA 1
ATOM 4413 C C . LEU A 1 602 ? -21.402 79.869 255.081 1.00 41.23 721 LEU A C 1
ATOM 4414 O O . LEU A 1 602 ? -21.230 78.666 254.903 1.00 38.13 721 LEU A O 1
ATOM 4419 N N . LEU A 1 603 ? -20.480 80.773 254.766 1.00 40.67 722 LEU A N 1
ATOM 4420 C CA . LEU A 1 603 ? -19.233 80.360 254.141 1.00 47.24 722 LEU A CA 1
ATOM 4421 C C . LEU A 1 603 ? -18.221 79.789 255.158 1.00 43.12 722 LEU A C 1
ATOM 4422 O O . LEU A 1 603 ? -17.976 80.370 256.200 1.00 42.88 722 LEU A O 1
ATOM 4427 N N . ASP A 1 604 ? -17.665 78.628 254.836 1.00 49.96 723 ASP A N 1
ATOM 4428 C CA . ASP A 1 604 ? -16.560 78.044 255.597 1.00 50.28 723 ASP A CA 1
ATOM 4429 C C . ASP A 1 604 ? -15.289 78.313 254.815 1.00 44.86 723 ASP A C 1
ATOM 4430 O O . ASP A 1 604 ? -15.029 77.653 253.816 1.00 42.21 723 ASP A O 1
ATOM 4435 N N . PHE A 1 605 ? -14.473 79.248 255.286 1.00 45.09 724 PHE A N 1
ATOM 4436 C CA . PHE A 1 605 ? -13.342 79.686 254.482 1.00 54.40 724 PHE A CA 1
ATOM 4437 C C . PHE A 1 605 ? -12.168 78.713 254.526 1.00 53.20 724 PHE A C 1
ATOM 4438 O O . PHE A 1 605 ? -11.239 78.813 253.725 1.00 59.59 724 PHE A O 1
ATOM 4446 N N . SER A 1 606 ? -12.226 77.762 255.448 1.00 43.28 725 SER A N 1
ATOM 4447 C CA . SER A 1 606 ? -11.244 76.703 255.479 1.00 44.67 725 SER A CA 1
ATOM 4448 C C . SER A 1 606 ? -11.439 75.731 254.322 1.00 57.33 725 SER A C 1
ATOM 4449 O O . SER A 1 606 ? -10.550 74.931 254.025 1.00 67.54 725 SER A O 1
ATOM 4452 N N . LEU A 1 607 ? -12.613 75.756 253.696 1.00 54.90 726 LEU A N 1
ATOM 4453 C CA . LEU A 1 607 ? -12.873 74.860 252.570 1.00 43.91 726 LEU A CA 1
ATOM 4454 C C . LEU A 1 607 ? -12.708 75.510 251.194 1.00 42.64 726 LEU A C 1
ATOM 4455 O O . LEU A 1 607 ? -12.729 74.818 250.174 1.00 50.45 726 LEU A O 1
ATOM 4460 N N . LEU A 1 608 ? -12.495 76.820 251.170 1.00 43.90 727 LEU A N 1
ATOM 4461 C CA . LEU A 1 608 ? -12.590 77.615 249.937 1.00 46.30 727 LEU A CA 1
ATOM 4462 C C . LEU A 1 608 ? -11.248 78.061 249.368 1.00 50.35 727 LEU A C 1
ATOM 4463 O O . LEU A 1 608 ? -10.532 78.847 249.986 1.00 51.66 727 LEU A O 1
ATOM 4468 N N . THR A 1 609 ? -10.936 77.579 248.172 1.00 56.86 728 THR A N 1
ATOM 4469 C CA . THR A 1 609 ? -9.745 77.991 247.444 1.00 55.87 728 THR A CA 1
ATOM 4470 C C . THR A 1 609 ? -9.873 79.440 247.009 1.00 57.38 728 THR A C 1
ATOM 4471 O O . THR A 1 609 ? -10.972 79.983 246.967 1.00 54.12 728 THR A O 1
ATOM 4475 N N . ASN A 1 610 ? -8.757 80.076 246.677 1.00 57.38 729 ASN A N 1
ATOM 4476 C CA . ASN A 1 610 ? -8.822 81.450 246.201 1.00 56.29 729 ASN A CA 1
ATOM 4477 C C . ASN A 1 610 ? -9.515 81.564 244.842 1.00 48.94 729 ASN A C 1
ATOM 4478 O O . ASN A 1 610 ? -10.104 82.594 244.539 1.00 47.09 729 ASN A O 1
ATOM 4483 N N . GLN A 1 611 ? -9.439 80.516 244.024 1.00 45.85 730 GLN A N 1
ATOM 4484 C CA . GLN A 1 611 ? -10.115 80.529 242.726 1.00 53.55 730 GLN A CA 1
ATOM 4485 C C . GLN A 1 611 ? -11.634 80.554 242.907 1.00 54.86 730 GLN A C 1
ATOM 4486 O O . GLN A 1 611 ? -12.367 81.115 242.085 1.00 60.70 730 GLN A O 1
ATOM 4492 N N . GLU A 1 612 ? -12.104 79.944 243.988 1.00 41.05 731 GLU A N 1
ATOM 4493 C CA . GLU A 1 612 ? -13.521 79.965 244.296 1.00 41.53 731 GLU A CA 1
ATOM 4494 C C . GLU A 1 612 ? -13.942 81.336 244.820 1.00 51.09 731 GLU A C 1
ATOM 4495 O O . GLU A 1 612 ? -15.013 81.859 244.472 1.00 47.76 731 GLU A O 1
ATOM 4501 N N . ILE A 1 613 ? -13.093 81.918 245.656 1.00 42.99 732 ILE A N 1
ATOM 4502 C CA . ILE A 1 613 ? -13.379 83.218 246.206 1.00 39.25 732 ILE A CA 1
ATOM 4503 C C . ILE A 1 613 ? -13.407 84.243 245.082 1.00 50.64 732 ILE A C 1
ATOM 4504 O O . ILE A 1 613 ? -14.341 85.055 245.007 1.00 53.68 732 ILE A O 1
ATOM 4509 N N . LYS A 1 614 ? -12.435 84.187 244.174 1.00 51.05 733 LYS A N 1
ATOM 4510 C CA . LYS A 1 614 ? -12.464 85.118 243.045 1.00 48.85 733 LYS A CA 1
ATOM 4511 C C . LYS A 1 614 ? -13.737 84.913 242.192 1.00 46.66 733 LYS A C 1
ATOM 4512 O O . LYS A 1 614 ? -14.351 85.882 241.749 1.00 47.36 733 LYS A O 1
ATOM 4514 N N . GLU A 1 615 ? -14.128 83.656 241.972 1.00 39.73 734 GLU A N 1
ATOM 4515 C CA . GLU A 1 615 ? -15.320 83.369 241.182 1.00 42.62 734 GLU A CA 1
ATOM 4516 C C . GLU A 1 615 ? -16.565 83.917 241.870 1.00 40.83 734 GLU A C 1
ATOM 4517 O O . GLU A 1 615 ? -17.430 84.493 241.215 1.00 42.31 734 GLU A O 1
ATOM 4523 N N . LEU A 1 616 ? -16.622 83.779 243.190 1.00 39.67 735 LEU A N 1
ATOM 4524 C CA . LEU A 1 616 ? -17.705 84.361 243.969 1.00 43.14 735 LEU A CA 1
ATOM 4525 C C . LEU A 1 616 ? -17.745 85.862 243.779 1.00 44.47 735 LEU A C 1
ATOM 4526 O O . LEU A 1 616 ? -18.801 86.433 243.501 1.00 50.14 735 LEU A O 1
ATOM 4531 N N . ASN A 1 617 ? -16.587 86.499 243.924 1.00 45.00 736 ASN A N 1
ATOM 4532 C CA . ASN A 1 617 ? -16.481 87.936 243.737 1.00 40.60 736 ASN A CA 1
ATOM 4533 C C . ASN A 1 617 ? -16.845 88.374 242.327 1.00 39.10 736 ASN A C 1
ATOM 4534 O O . ASN A 1 617 ? -17.472 89.422 242.118 1.00 35.58 736 ASN A O 1
ATOM 4539 N N . GLU A 1 618 ? -16.416 87.607 241.337 1.00 33.75 737 GLU A N 1
ATOM 4540 C CA . GLU A 1 618 ? -16.694 88.005 239.960 1.00 41.83 737 GLU A CA 1
ATOM 4541 C C . GLU A 1 618 ? -18.216 87.908 239.690 1.00 45.65 737 GLU A C 1
ATOM 4542 O O . GLU A 1 618 ? -18.809 88.800 239.110 1.00 52.45 737 GLU A O 1
ATOM 4548 N N . TYR A 1 619 ? -18.841 86.838 240.174 1.00 40.81 738 TYR A N 1
ATOM 4549 C CA . TYR A 1 619 ? -20.285 86.695 240.100 1.00 38.95 738 TYR A CA 1
ATOM 4550 C C . TYR A 1 619 ? -21.008 87.825 240.832 1.00 47.81 738 TYR A C 1
ATOM 4551 O O . TYR A 1 619 ? -21.932 88.444 240.286 1.00 56.73 738 TYR A O 1
ATOM 4560 N N . HIS A 1 620 ? -20.591 88.111 242.061 1.00 43.41 739 HIS A N 1
ATOM 4561 C CA . HIS A 1 620 ? -21.311 89.109 242.856 1.00 45.64 739 HIS A CA 1
ATOM 4562 C C . HIS A 1 620 ? -21.217 90.502 242.236 1.00 51.78 739 HIS A C 1
ATOM 4563 O O . HIS A 1 620 ? -22.184 91.274 242.290 1.00 52.33 739 HIS A O 1
ATOM 4570 N N . THR A 1 621 ? -20.081 90.812 241.615 1.00 47.71 740 THR A N 1
ATOM 4571 C CA . THR A 1 621 ? -19.910 92.107 240.943 1.00 46.74 740 THR A CA 1
ATOM 4572 C C . THR A 1 621 ? -20.767 92.207 239.684 1.00 45.07 740 THR A C 1
ATOM 4573 O O . THR A 1 621 ? -21.327 93.252 239.380 1.00 53.99 740 THR A O 1
ATOM 4577 N N . THR A 1 622 ? -20.842 91.119 238.932 1.00 45.56 741 THR A N 1
ATOM 4578 C CA . THR A 1 622 ? -21.730 91.064 237.774 1.00 48.79 741 THR A CA 1
ATOM 4579 C C . THR A 1 622 ? -23.182 91.342 238.175 1.00 43.23 741 THR A C 1
ATOM 4580 O O . THR A 1 622 ? -23.911 92.025 237.469 1.00 48.85 741 THR A O 1
ATOM 4584 N N . ILE A 1 623 ? -23.581 90.818 239.330 1.00 44.08 742 ILE A N 1
ATOM 4585 C CA . ILE A 1 623 ? -24.905 91.053 239.883 1.00 40.07 742 ILE A CA 1
ATOM 4586 C C . ILE A 1 623 ? -25.102 92.520 240.223 1.00 47.84 742 ILE A C 1
ATOM 4587 O O . ILE A 1 623 ? -26.137 93.119 239.883 1.00 51.62 742 ILE A O 1
ATOM 4592 N N . ARG A 1 624 ? -24.106 93.110 240.870 1.00 49.52 743 ARG A N 1
ATOM 4593 C CA . ARG A 1 624 ? -24.182 94.528 241.208 1.00 50.96 743 ARG A CA 1
ATOM 4594 C C . ARG A 1 624 ? -24.216 95.391 239.951 1.00 53.14 743 ARG A C 1
ATOM 4595 O O . ARG A 1 624 ? -24.974 96.355 239.872 1.00 48.33 743 ARG A O 1
ATOM 4603 N N . ASN A 1 625 ? -23.408 95.050 238.956 1.00 52.24 744 ASN A N 1
ATOM 4604 C CA . ASN A 1 625 ? -23.406 95.862 237.741 1.00 47.79 744 ASN A CA 1
ATOM 4605 C C . ASN A 1 625 ? -24.766 95.824 237.048 1.00 48.02 744 ASN A C 1
ATOM 4606 O O . ASN A 1 625 ? -25.213 96.811 236.486 1.00 52.69 744 ASN A O 1
ATOM 4611 N N . THR A 1 626 ? -25.390 94.652 237.068 1.00 54.64 745 THR A N 1
ATOM 4612 C CA . THR A 1 626 ? -26.667 94.414 236.409 1.00 49.43 745 THR A CA 1
ATOM 4613 C C . THR A 1 626 ? -27.863 95.030 237.135 1.00 48.16 745 THR A C 1
ATOM 4614 O O . THR A 1 626 ? -28.604 95.832 236.569 1.00 55.27 745 THR A O 1
ATOM 4618 N N . LEU A 1 627 ? -28.030 94.668 238.403 1.00 47.66 746 LEU A N 1
ATOM 4619 C CA . LEU A 1 627 ? -29.227 95.041 239.141 1.00 45.26 746 LEU A CA 1
ATOM 4620 C C . LEU A 1 627 ? -29.217 96.451 239.709 1.00 50.12 746 LEU A C 1
ATOM 4621 O O . LEU A 1 627 ? -30.276 97.082 239.789 1.00 55.73 746 LEU A O 1
ATOM 4626 N N . LEU A 1 628 ? -28.047 96.953 240.101 1.00 52.19 747 LEU A N 1
ATOM 4627 C CA . LEU A 1 628 ? -27.984 98.264 240.760 1.00 57.50 747 LEU A CA 1
ATOM 4628 C C . LEU A 1 628 ? -28.530 99.418 239.909 1.00 57.13 747 LEU A C 1
ATOM 4629 O O . LEU A 1 628 ? -29.233 100.278 240.441 1.00 61.85 747 LEU A O 1
ATOM 4634 N N . PRO A 1 629 ? -28.224 99.456 238.592 1.00 59.47 748 PRO A N 1
ATOM 4635 C CA . PRO A 1 629 ? -28.823 100.570 237.831 1.00 57.23 748 PRO A CA 1
ATOM 4636 C C . PRO A 1 629 ? -30.332 100.426 237.669 1.00 62.61 748 PRO A C 1
ATOM 4637 O O . PRO A 1 629 ? -31.033 101.442 237.542 1.00 59.96 748 PRO A O 1
ATOM 4641 N N . LEU A 1 630 ? -30.835 99.192 237.668 1.00 58.55 749 LEU A N 1
ATOM 4642 C CA . LEU A 1 630 ? -32.286 98.999 237.599 1.00 57.41 749 LEU A CA 1
ATOM 4643 C C . LEU A 1 630 ? -32.940 99.455 238.891 1.00 50.34 749 LEU A C 1
ATOM 4644 O O . LEU A 1 630 ? -33.994 100.077 238.868 1.00 58.90 749 LEU A O 1
ATOM 4649 N N . VAL A 1 631 ? -32.307 99.139 240.018 1.00 51.77 750 VAL A N 1
ATOM 4650 C CA . VAL A 1 631 ? -32.804 99.575 241.314 1.00 55.92 750 VAL A CA 1
ATOM 4651 C C . VAL A 1 631 ? -32.935 101.105 241.376 1.00 59.79 750 VAL A C 1
ATOM 4652 O O . VAL A 1 631 ? -34.024 101.617 241.647 1.00 69.71 750 VAL A O 1
ATOM 4656 N N . LYS A 1 632 ? -31.848 101.820 241.075 1.00 54.26 751 LYS A N 1
ATOM 4657 C CA . LYS A 1 632 ? -31.760 103.274 241.287 1.00 57.06 751 LYS A CA 1
ATOM 4658 C C . LYS A 1 632 ? -32.788 104.097 240.530 1.00 71.47 751 LYS A C 1
ATOM 4659 O O . LYS A 1 632 ? -33.101 105.219 240.934 1.00 78.89 751 LYS A O 1
ATOM 4665 N N . GLN A 1 633 ? -33.299 103.561 239.428 1.00 69.13 752 GLN A N 1
ATOM 4666 C CA . GLN A 1 633 ? -34.191 104.339 238.590 1.00 80.35 752 GLN A CA 1
ATOM 4667 C C . GLN A 1 633 ? -35.664 104.122 238.937 1.00 87.10 752 GLN A C 1
ATOM 4668 O O . GLN A 1 633 ? -36.547 104.824 238.427 1.00 87.66 752 GLN A O 1
ATOM 4674 N N . SER A 1 634 ? -35.924 103.177 239.834 1.00 77.48 753 SER A N 1
ATOM 4675 C CA . SER A 1 634 ? -37.257 103.045 240.408 1.00 66.94 753 SER A CA 1
ATOM 4676 C C . SER A 1 634 ? -37.157 103.188 241.916 1.00 64.37 753 SER A C 1
ATOM 4677 O O . SER A 1 634 ? -37.403 102.232 242.652 1.00 66.31 753 SER A O 1
ATOM 4680 N N . PRO A 1 635 ? -36.793 104.391 242.385 1.00 68.76 754 PRO A N 1
ATOM 4681 C CA . PRO A 1 635 ? -36.562 104.577 243.820 1.00 71.68 754 PRO A CA 1
ATOM 4682 C C . PRO A 1 635 ? -37.878 104.446 244.572 1.00 75.33 754 PRO A C 1
ATOM 4683 O O . PRO A 1 635 ? -37.905 104.037 245.736 1.00 76.85 754 PRO A O 1
ATOM 4687 N N . GLN A 1 636 ? -38.959 104.784 243.876 1.00 61.71 755 GLN A N 1
ATOM 4688 C CA . GLN A 1 636 ? -40.313 104.482 244.313 1.00 77.29 755 GLN A CA 1
ATOM 4689 C C . GLN A 1 636 ? -40.496 103.001 244.656 1.00 80.24 755 GLN A C 1
ATOM 4690 O O . GLN A 1 636 ? -40.970 102.662 245.743 1.00 87.38 755 GLN A O 1
ATOM 4692 N N . GLU A 1 637 ? -40.113 102.125 243.729 1.00 71.53 756 GLU A N 1
ATOM 4693 C CA . GLU A 1 637 ? -40.322 100.693 243.900 1.00 67.09 756 GLU A CA 1
ATOM 4694 C C . GLU A 1 637 ? -39.270 100.070 244.805 1.00 64.56 756 GLU A C 1
ATOM 4695 O O . GLU A 1 637 ? -39.548 99.130 245.546 1.00 67.81 756 GLU A O 1
ATOM 4701 N N . TYR A 1 638 ? -38.060 100.604 244.760 1.00 55.14 757 TYR A N 1
ATOM 4702 C CA . TYR A 1 638 ? -36.972 100.006 245.509 1.00 58.64 757 TYR A CA 1
ATOM 4703 C C . TYR A 1 638 ? -36.480 100.891 246.652 1.00 65.01 757 TYR A C 1
ATOM 4704 O O . TYR A 1 638 ? -36.705 100.570 247.826 1.00 59.25 757 TYR A O 1
ATOM 4713 N N . GLY A 1 639 ? -35.834 102.005 246.324 1.00 64.28 758 GLY A N 1
ATOM 4714 C CA . GLY A 1 639 ? -35.387 102.932 247.352 1.00 65.60 758 GLY A CA 1
ATOM 4715 C C . GLY A 1 639 ? -33.962 102.664 247.789 1.00 69.00 758 GLY A C 1
ATOM 4716 O O . GLY A 1 639 ? -33.330 101.699 247.330 1.00 77.44 758 GLY A O 1
ATOM 4717 N N . GLU A 1 640 ? -33.442 103.512 248.673 1.00 68.83 759 GLU A N 1
ATOM 4718 C CA . GLU A 1 640 ? -32.018 103.466 249.003 1.00 78.93 759 GLU A CA 1
ATOM 4719 C C . GLU A 1 640 ? -31.617 102.395 250.030 1.00 76.18 759 GLU A C 1
ATOM 4720 O O . GLU A 1 640 ? -30.453 101.958 250.049 1.00 73.65 759 GLU A O 1
ATOM 4726 N N . SER A 1 641 ? -32.559 101.962 250.862 1.00 78.01 760 SER A N 1
ATOM 4727 C CA . SER A 1 641 ? -32.276 100.865 251.775 1.00 71.51 760 SER A CA 1
ATOM 4728 C C . SER A 1 641 ? -32.017 99.592 250.972 1.00 65.34 760 SER A C 1
ATOM 4729 O O . SER A 1 641 ? -31.201 98.759 251.347 1.00 56.78 760 SER A O 1
ATOM 4732 N N . VAL A 1 642 ? -32.719 99.462 249.854 1.00 67.18 761 VAL A N 1
ATOM 4733 C CA . VAL A 1 642 ? -32.586 98.294 248.993 1.00 60.51 761 VAL A CA 1
ATOM 4734 C C . VAL A 1 642 ? -31.244 98.289 248.257 1.00 60.67 761 VAL A C 1
ATOM 4735 O O . VAL A 1 642 ? -30.591 97.254 248.169 1.00 66.96 761 VAL A O 1
ATOM 4739 N N . GLU A 1 643 ? -30.799 99.440 247.760 1.00 62.57 762 GLU A N 1
ATOM 4740 C CA . GLU A 1 643 ? -29.547 99.453 247.015 1.00 68.30 762 GLU A CA 1
ATOM 4741 C C . GLU A 1 643 ? -28.358 99.298 247.957 1.00 69.04 762 GLU A C 1
ATOM 4742 O O . GLU A 1 643 ? -27.351 98.681 247.595 1.00 71.57 762 GLU A O 1
ATOM 4748 N N . LYS A 1 644 ? -28.481 99.838 249.166 1.00 64.63 763 LYS A N 1
ATOM 4749 C CA . LYS A 1 644 ? -27.455 99.640 250.180 1.00 65.17 763 LYS A CA 1
ATOM 4750 C C . LYS A 1 644 ? -27.38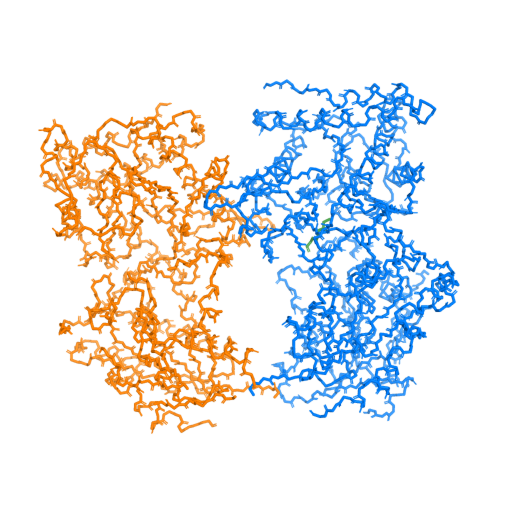0 98.162 250.504 1.00 62.05 763 LYS A C 1
ATOM 4751 O O . LYS A 1 644 ? -26.286 97.609 250.657 1.00 70.13 763 LYS A O 1
ATOM 4753 N N . TYR A 1 645 ? -28.539 97.510 250.578 1.00 54.75 764 TYR A N 1
ATOM 4754 C CA . TYR A 1 645 ? -28.563 96.070 250.831 1.00 57.08 764 TYR A CA 1
ATOM 4755 C C . TYR A 1 645 ? -27.903 95.314 249.677 1.00 54.97 764 TYR A C 1
ATOM 4756 O O . TYR A 1 645 ? -27.058 94.439 249.893 1.00 54.50 764 TYR A O 1
ATOM 4765 N N . LEU A 1 646 ? -28.287 95.669 248.454 1.00 54.71 765 LEU A N 1
ATOM 4766 C CA . LEU A 1 646 ? -27.683 95.088 247.262 1.00 49.32 765 LEU A CA 1
ATOM 4767 C C . LEU A 1 646 ? -26.160 95.261 247.282 1.00 51.14 765 LEU A C 1
ATOM 4768 O O . LEU A 1 646 ? -25.425 94.317 247.036 1.00 47.53 765 LEU A O 1
ATOM 4773 N N . ILE A 1 647 ? -25.698 96.470 247.580 1.00 53.57 766 ILE A N 1
ATOM 4774 C CA . ILE A 1 647 ? -24.270 96.766 247.604 1.00 55.40 766 ILE A CA 1
ATOM 4775 C C . ILE A 1 647 ? -23.588 95.943 248.690 1.00 59.59 766 ILE A C 1
ATOM 4776 O O . ILE A 1 647 ? -22.477 95.424 248.497 1.00 59.05 766 ILE A O 1
ATOM 4781 N N . GLU A 1 648 ? -24.273 95.792 249.819 1.00 61.74 767 GLU A N 1
ATOM 4782 C CA . GLU A 1 648 ? -23.750 94.983 250.915 1.00 65.08 767 GLU A CA 1
ATOM 4783 C C . GLU A 1 648 ? -23.523 93.521 250.512 1.00 64.75 767 GLU A C 1
ATOM 4784 O O . GLU A 1 648 ? -22.413 93.009 250.654 1.00 64.59 767 GLU A O 1
ATOM 4790 N N . ILE A 1 649 ? -24.555 92.854 249.999 1.00 57.99 768 ILE A N 1
ATOM 4791 C CA . ILE A 1 649 ? -24.445 91.420 249.748 1.00 50.43 768 ILE A CA 1
ATOM 4792 C C . ILE A 1 649 ? -23.578 91.118 248.525 1.00 50.37 768 ILE A C 1
ATOM 4793 O O . ILE A 1 649 ? -23.177 89.972 248.319 1.00 55.13 768 ILE A O 1
ATOM 4798 N N . THR A 1 650 ? -23.298 92.128 247.701 1.00 54.35 769 THR A N 1
ATOM 4799 C CA . THR A 1 650 ? -22.341 91.952 246.595 1.00 56.48 769 THR A CA 1
ATOM 4800 C C . THR A 1 650 ? -20.907 92.455 246.857 1.00 58.39 769 THR A C 1
ATOM 4801 O O . THR A 1 650 ? -20.097 92.494 245.936 1.00 55.55 769 THR A O 1
ATOM 4805 N N . GLU A 1 651 ? -20.603 92.893 248.074 1.00 57.64 770 GLU A N 1
ATOM 4806 C CA . GLU A 1 651 ? -19.251 93.372 248.368 1.00 63.93 770 GLU A CA 1
ATOM 4807 C C . GLU A 1 651 ? -18.237 92.239 248.211 1.00 65.56 770 GLU A C 1
ATOM 4808 O O . GLU A 1 651 ? -18.470 91.119 248.678 1.00 55.28 770 GLU A O 1
ATOM 4814 N N . PRO A 1 652 ? -17.113 92.527 247.533 1.00 65.47 771 PRO A N 1
ATOM 4815 C CA . PRO A 1 652 ? -16.047 91.541 247.326 1.00 59.13 771 PRO A CA 1
ATOM 4816 C C . PRO A 1 652 ? -15.550 90.945 248.631 1.00 62.64 771 PRO A C 1
ATOM 4817 O O . PRO A 1 652 ? -15.419 91.653 249.623 1.00 64.13 771 PRO A O 1
ATOM 4821 N N . ILE A 1 653 ? -15.319 89.636 248.614 1.00 64.17 772 ILE A N 1
ATOM 4822 C CA . ILE A 1 653 ? -14.746 88.909 249.738 1.00 64.99 772 ILE A CA 1
ATOM 4823 C C . ILE A 1 653 ? -13.216 89.020 249.700 1.00 66.30 772 ILE A C 1
ATOM 4824 O O . ILE A 1 653 ? -12.624 89.142 248.626 1.00 64.74 772 ILE A O 1
ATOM 4829 N N . ALA A 1 654 ? -12.585 89.016 250.872 1.00 69.96 773 ALA A N 1
ATOM 4830 C CA . ALA A 1 654 ? -11.132 89.129 250.961 1.00 70.53 773 ALA A CA 1
ATOM 4831 C C . ALA A 1 654 ? -10.453 87.814 250.633 1.00 75.68 773 ALA A C 1
ATOM 4832 O O . ALA A 1 654 ? -10.944 86.750 251.003 1.00 79.27 773 ALA A O 1
ATOM 4834 N N . ILE A 1 655 ? -9.314 87.901 249.952 1.00 83.87 774 ILE A N 1
ATOM 4835 C CA . ILE A 1 655 ? -8.553 86.729 249.517 1.00 84.03 774 ILE A CA 1
ATOM 4836 C C . ILE A 1 655 ? -7.817 86.028 250.662 1.00 84.86 774 ILE A C 1
ATOM 4837 O O . ILE A 1 655 ? -7.780 84.791 250.727 1.00 79.38 774 ILE A O 1
ATOM 4842 N N . VAL B 1 31 ? -16.095 46.982 194.971 1.00 119.13 150 VAL B N 1
ATOM 4843 C CA . VAL B 1 31 ? -16.033 47.305 196.394 1.00 116.30 150 VAL B CA 1
ATOM 4844 C C . VAL B 1 31 ? -15.702 46.084 197.257 1.00 116.86 150 VAL B C 1
ATOM 4845 O O . VAL B 1 31 ? -16.595 45.326 197.642 1.00 119.72 150 VAL B O 1
ATOM 4847 N N . TYR B 1 32 ? -14.417 45.904 197.554 1.00 114.14 151 TYR B N 1
ATOM 4848 C CA . TYR B 1 32 ? -13.952 44.864 198.468 1.00 107.63 151 TYR B CA 1
ATOM 4849 C C . TYR B 1 32 ? -13.603 45.504 199.809 1.00 105.04 151 TYR B C 1
ATOM 4850 O O . TYR B 1 32 ? -13.075 46.615 199.847 1.00 106.66 151 TYR B O 1
ATOM 4859 N N . ILE B 1 33 ? -13.920 44.829 200.910 1.00 102.00 152 ILE B N 1
ATOM 4860 C CA . ILE B 1 33 ? -13.630 45.395 202.223 1.00 98.77 152 ILE B CA 1
ATOM 4861 C C . ILE B 1 33 ? -12.716 44.496 203.060 1.00 99.91 152 ILE B C 1
ATOM 4862 O O . ILE B 1 33 ? -13.121 43.432 203.541 1.00 100.35 152 ILE B O 1
ATOM 4867 N N . LEU B 1 34 ? -11.481 44.956 203.249 1.00 100.52 153 LEU B N 1
ATOM 4868 C CA . LEU B 1 34 ? -10.503 44.234 204.042 1.00 93.11 153 LEU B CA 1
ATOM 4869 C C . LEU B 1 34 ? -10.338 44.937 205.373 1.00 90.12 153 LEU B C 1
ATOM 4870 O O . LEU B 1 34 ? -10.122 46.148 205.425 1.00 90.23 153 LEU B O 1
ATOM 4872 N N . ILE B 1 35 ? -10.463 44.177 206.451 1.00 87.51 154 ILE B N 1
ATOM 4873 C CA . ILE B 1 35 ? -10.347 44.729 207.793 1.00 88.49 154 ILE B CA 1
ATOM 4874 C C . ILE B 1 35 ? -9.195 44.061 208.531 1.00 89.47 154 ILE B C 1
ATOM 4875 O O . ILE B 1 35 ? -8.867 42.913 208.236 1.00 92.18 154 ILE B O 1
ATOM 4880 N N . ASN B 1 36 ? -8.606 44.729 209.518 1.00 79.67 155 ASN B N 1
ATOM 4881 C CA . ASN B 1 36 ? -7.639 44.000 210.311 1.00 85.45 155 ASN B CA 1
ATOM 4882 C C . ASN B 1 36 ? -8.359 43.515 211.548 1.00 82.52 155 ASN B C 1
ATOM 4883 O O . ASN B 1 36 ? -8.544 44.234 212.535 1.00 84.04 155 ASN B O 1
ATOM 4885 N N . SER B 1 37 ? -8.731 42.246 211.460 1.00 78.51 156 SER B N 1
ATOM 4886 C CA . SER B 1 37 ? -9.396 41.504 212.509 1.00 78.91 156 SER B CA 1
ATOM 4887 C C . SER B 1 37 ? -9.200 40.052 212.124 1.00 80.11 156 SER B C 1
ATOM 4888 O O . SER B 1 37 ? -8.873 39.756 210.968 1.00 85.37 156 SER B O 1
ATOM 4890 N N . ASP B 1 38 ? -9.384 39.142 213.067 1.00 83.91 157 ASP B N 1
ATOM 4891 C CA . ASP B 1 38 ? -9.364 37.734 212.710 1.00 90.79 157 ASP B CA 1
ATOM 4892 C C . ASP B 1 38 ? -10.762 37.174 212.883 1.00 87.27 157 ASP B C 1
ATOM 4893 O O . ASP B 1 38 ? -11.674 37.906 213.229 1.00 80.32 157 ASP B O 1
ATOM 4898 N N . GLU B 1 39 ? -10.913 35.874 212.661 1.00 94.53 158 GLU B N 1
ATOM 4899 C CA . GLU B 1 39 ? -12.197 35.206 212.831 1.00 91.62 158 GLU B CA 1
ATOM 4900 C C . GLU B 1 39 ? -12.781 35.405 214.233 1.00 87.17 158 GLU B C 1
ATOM 4901 O O . GLU B 1 39 ? -13.984 35.255 214.420 1.00 89.65 158 GLU B O 1
ATOM 4903 N N . HIS B 1 40 ? -11.921 35.678 215.212 1.00 80.13 159 HIS B N 1
ATOM 4904 C CA . HIS B 1 40 ? -12.329 35.841 216.613 1.00 77.03 159 HIS B CA 1
ATOM 4905 C C . HIS B 1 40 ? -12.399 37.264 217.209 1.00 78.99 159 HIS B C 1
ATOM 4906 O O . HIS B 1 40 ? -12.536 37.409 218.430 1.00 80.22 159 HIS B O 1
ATOM 4913 N N . ASN B 1 41 ? -12.234 38.299 216.387 1.00 76.87 160 ASN B N 1
ATOM 4914 C CA . ASN B 1 41 ? -12.362 39.692 216.849 1.00 75.54 160 ASN B CA 1
ATOM 4915 C C . ASN B 1 41 ? -11.258 40.063 217.827 1.00 74.86 160 ASN B C 1
ATOM 4916 O O . ASN B 1 41 ? -11.465 40.794 218.805 1.00 68.49 160 ASN B O 1
ATOM 4921 N N . SER B 1 42 ? -10.074 39.541 217.543 1.00 79.29 161 SER B N 1
ATOM 4922 C CA . SER B 1 42 ? -8.866 39.884 218.273 1.00 74.53 161 SER B CA 1
ATOM 4923 C C . SER B 1 42 ? -8.394 41.279 217.872 1.00 75.18 161 SER B C 1
ATOM 4924 O O . SER B 1 42 ? -8.402 41.631 216.691 1.00 81.88 161 SER B O 1
ATOM 4926 N N . GLU B 1 43 ? -8.002 42.080 218.855 1.00 66.66 162 GLU B N 1
ATOM 4927 C CA . GLU B 1 43 ? -7.447 43.394 218.569 1.00 76.56 162 GLU B CA 1
ATOM 4928 C C . GLU B 1 43 ? -6.007 43.262 218.072 1.00 78.00 162 GLU B C 1
ATOM 4929 O O . GLU B 1 43 ? -5.553 44.026 217.219 1.00 80.73 162 GLU B O 1
ATOM 4935 N N . ILE B 1 44 ? -5.290 42.282 218.600 1.00 79.38 163 ILE B N 1
ATOM 4936 C CA . ILE B 1 44 ? -3.945 42.008 218.115 1.00 84.15 163 ILE B CA 1
ATOM 4937 C C . ILE B 1 44 ? -3.994 40.695 217.339 1.00 84.32 163 ILE B C 1
ATOM 4938 O O . ILE B 1 44 ? -4.184 39.626 217.921 1.00 84.91 163 ILE B O 1
ATOM 4940 N N . ILE B 1 45 ? -3.822 40.785 216.024 1.00 78.86 164 ILE B N 1
ATOM 4941 C CA . ILE B 1 45 ? -4.090 39.668 215.120 1.00 79.62 164 ILE B CA 1
ATOM 4942 C C . ILE B 1 45 ? -2.797 38.998 214.644 1.00 88.67 164 ILE B C 1
ATOM 4943 O O . ILE B 1 45 ? -1.753 39.643 214.552 1.00 91.32 164 ILE B O 1
ATOM 4948 N N . ASN B 1 46 ? -2.858 37.700 214.365 1.00 88.52 165 ASN B N 1
ATOM 4949 C CA . ASN B 1 46 ? -1.664 36.982 213.940 1.00 92.25 165 ASN B CA 1
ATOM 4950 C C . ASN B 1 46 ? -1.269 37.309 212.503 1.00 96.05 165 ASN B C 1
ATOM 4951 O O . ASN B 1 46 ? -1.992 38.002 211.783 1.00 91.47 165 ASN B O 1
ATOM 4956 N N . GLU B 1 47 ? -0.125 36.781 212.087 1.00 97.17 166 GLU B N 1
ATOM 4957 C CA . GLU B 1 47 ? 0.450 37.107 210.790 1.00 104.88 166 GLU B CA 1
ATOM 4958 C C . GLU B 1 47 ? -0.451 36.588 209.685 1.00 101.63 166 GLU B C 1
ATOM 4959 O O . GLU B 1 47 ? -0.551 37.187 208.617 1.00 102.69 166 GLU B O 1
ATOM 4961 N N . LYS B 1 48 ? -1.105 35.467 209.967 1.00 106.61 167 LYS B N 1
ATOM 4962 C CA . LYS B 1 48 ? -2.125 34.887 209.098 1.00 108.54 167 LYS B CA 1
ATOM 4963 C C . LYS B 1 48 ? -3.241 35.885 208.756 1.00 114.96 167 LYS B C 1
ATOM 4964 O O . LYS B 1 48 ? -3.854 35.803 207.688 1.00 119.55 167 LYS B O 1
ATOM 4970 N N . ASP B 1 49 ? -3.499 36.827 209.661 1.00 111.57 168 ASP B N 1
ATOM 4971 C CA . ASP B 1 49 ? -4.640 37.732 209.517 1.00 108.07 168 ASP B CA 1
ATOM 4972 C C . ASP B 1 49 ? -4.344 39.115 208.911 1.00 106.01 168 ASP B C 1
ATOM 4973 O O . ASP B 1 49 ? -5.280 39.878 208.676 1.00 101.14 168 ASP B O 1
ATOM 4978 N N . LYS B 1 50 ? -3.082 39.449 208.628 1.00 109.91 169 LYS B N 1
ATOM 4979 C CA . LYS B 1 50 ? -2.788 40.828 208.218 1.00 107.07 169 LYS B CA 1
ATOM 4980 C C . LYS B 1 50 ? -2.696 40.937 206.716 1.00 116.21 169 LYS B C 1
ATOM 4981 O O . LYS B 1 50 ? -1.662 40.624 206.130 1.00 127.34 169 LYS B O 1
ATOM 4987 N N . LYS B 1 51 ? -3.761 41.439 206.100 1.00 113.38 170 LYS B N 1
ATOM 4988 C CA . LYS B 1 51 ? -3.823 41.552 204.647 1.00 112.18 170 LYS B CA 1
ATOM 4989 C C . LYS B 1 51 ? -3.592 42.977 204.125 1.00 110.61 170 LYS B C 1
ATOM 4990 O O . LYS B 1 51 ? -3.472 43.191 202.918 1.00 109.06 170 LYS B O 1
ATOM 4996 N N . ILE B 1 52 ? -3.485 43.934 205.044 1.00 107.50 171 ILE B N 1
ATOM 4997 C CA . ILE B 1 52 ? -3.449 45.355 204.694 1.00 103.06 171 ILE B CA 1
ATOM 4998 C C . ILE B 1 52 ? -2.078 45.983 204.949 1.00 100.03 171 ILE B C 1
ATOM 4999 O O . ILE B 1 52 ? -1.818 47.121 204.552 1.00 95.61 171 ILE B O 1
ATOM 5001 N N . ALA B 1 61 ? -2.191 48.632 213.586 1.00 77.46 180 ALA B N 1
ATOM 5002 C CA . ALA B 1 61 ? -3.148 47.589 213.955 1.00 86.80 180 ALA B CA 1
ATOM 5003 C C . ALA B 1 61 ? -4.542 47.870 213.397 1.00 89.22 180 ALA B C 1
ATOM 5004 O O . ALA B 1 61 ? -5.021 47.160 212.515 1.00 99.91 180 ALA B O 1
ATOM 5006 N N . ASP B 1 62 ? -5.181 48.910 213.925 1.00 81.82 181 ASP B N 1
ATOM 5007 C CA . ASP B 1 62 ? -6.553 49.274 213.569 1.00 79.98 181 ASP B CA 1
ATOM 5008 C C . ASP B 1 62 ? -6.671 49.865 212.170 1.00 84.71 181 ASP B C 1
ATOM 5009 O O . ASP B 1 62 ? -6.063 50.889 211.865 1.00 87.07 181 ASP B O 1
ATOM 5014 N N . GLY B 1 63 ? -7.482 49.242 211.326 1.00 85.96 182 GLY B N 1
ATOM 5015 C CA . GLY B 1 63 ? -7.662 49.754 209.985 1.00 80.22 182 GLY B CA 1
ATOM 5016 C C . GLY B 1 63 ? -8.714 49.011 209.198 1.00 87.79 182 GLY B C 1
ATOM 5017 O O . GLY B 1 63 ? -9.011 47.847 209.476 1.00 89.20 182 GLY B O 1
ATOM 5018 N N . ILE B 1 64 ? -9.272 49.697 208.204 1.00 88.49 183 ILE B N 1
ATOM 5019 C CA . ILE B 1 64 ? -10.228 49.106 207.285 1.00 86.67 183 ILE B CA 1
ATOM 5020 C C . ILE B 1 64 ? -9.905 49.557 205.868 1.00 91.53 183 ILE B C 1
ATOM 5021 O O . ILE B 1 64 ? -9.768 50.753 205.612 1.00 93.39 183 ILE B O 1
ATOM 5026 N N . LEU B 1 65 ? -9.773 48.594 204.957 1.00 90.83 184 LEU B N 1
ATOM 5027 C CA . LEU B 1 65 ? -9.455 48.884 203.563 1.00 89.40 184 LEU B CA 1
ATOM 5028 C C . LEU B 1 65 ? -10.707 48.892 202.706 1.00 104.41 184 LEU B C 1
ATOM 5029 O O . LEU B 1 65 ? -11.491 47.948 202.746 1.00 105.30 184 LEU B O 1
ATOM 5031 N N . ILE B 1 66 ? -10.891 49.956 201.929 1.00 104.40 185 ILE B N 1
ATOM 5032 C CA . ILE B 1 66 ? -11.995 50.029 200.970 1.00 107.47 185 ILE B CA 1
ATOM 5033 C C . ILE B 1 66 ? -11.460 50.128 199.541 1.00 110.64 185 ILE B C 1
ATOM 5034 O O . ILE B 1 66 ? -10.600 50.960 199.249 1.00 112.30 185 ILE B O 1
ATOM 5036 N N . VAL B 1 67 ? -11.975 49.272 198.662 1.00 119.42 186 VAL B N 1
ATOM 5037 C CA . VAL B 1 67 ? -11.523 49.184 197.272 1.00 118.50 186 VAL B CA 1
ATOM 5038 C C . VAL B 1 67 ? -11.658 50.497 196.506 1.00 118.94 186 VAL B C 1
ATOM 5039 O O . VAL B 1 67 ? -12.416 50.589 195.537 1.00 122.22 186 VAL B O 1
ATOM 5041 N N . ARG B 1 96 ? -8.077 59.273 205.809 1.00 76.59 215 ARG B N 1
ATOM 5042 C CA . ARG B 1 96 ? -9.101 59.950 206.595 1.00 89.82 215 ARG B CA 1
ATOM 5043 C C . ARG B 1 96 ? -9.248 59.324 207.993 1.00 94.84 215 ARG B C 1
ATOM 5044 O O . ARG B 1 96 ? -9.501 58.128 208.121 1.00 94.97 215 ARG B O 1
ATOM 5046 N N . ILE B 1 97 ? -9.071 60.135 209.035 1.00 100.16 216 ILE B N 1
ATOM 5047 C CA . ILE B 1 97 ? -9.125 59.655 210.425 1.00 101.51 216 ILE B CA 1
ATOM 5048 C C . ILE B 1 97 ? -10.545 59.523 210.988 1.00 98.12 216 ILE B C 1
ATOM 5049 O O . ILE B 1 97 ? -11.462 60.230 210.573 1.00 102.20 216 ILE B O 1
ATOM 5051 N N . SER B 1 98 ? -10.712 58.632 211.960 1.00 92.34 217 SER B N 1
ATOM 5052 C CA . SER B 1 98 ? -12.020 58.386 212.564 1.00 89.93 217 SER B CA 1
ATOM 5053 C C . SER B 1 98 ? -12.094 58.816 214.038 1.00 91.86 217 SER B C 1
ATOM 5054 O O . SER B 1 98 ? -11.492 58.185 214.906 1.00 88.83 217 SER B O 1
ATOM 5057 N N . ARG B 1 99 ? -12.862 59.871 214.310 1.00 95.88 218 ARG B N 1
ATOM 5058 C CA . ARG B 1 99 ? -12.940 60.484 215.638 1.00 89.24 218 ARG B CA 1
ATOM 5059 C C . ARG B 1 99 ? -14.245 60.166 216.384 1.00 88.36 218 ARG B C 1
ATOM 5060 O O . ARG B 1 99 ? -15.081 59.410 215.888 1.00 93.07 218 ARG B O 1
ATOM 5062 N N . ILE B 1 100 ? -14.407 60.750 217.575 1.00 87.37 219 ILE B N 1
ATOM 5063 C CA . ILE B 1 100 ? -15.562 60.491 218.442 1.00 88.06 219 ILE B CA 1
ATOM 5064 C C . ILE B 1 100 ? -16.840 61.111 217.881 1.00 92.48 219 ILE B C 1
ATOM 5065 O O . ILE B 1 100 ? -17.934 60.589 218.089 1.00 98.52 219 ILE B O 1
ATOM 5067 N N . ASP B 1 101 ? -16.699 62.232 217.181 1.00 93.27 220 ASP B N 1
ATOM 5068 C CA . ASP B 1 101 ? -17.815 62.822 216.449 1.00 96.76 220 ASP B CA 1
ATOM 5069 C C . ASP B 1 101 ? -18.022 62.119 215.107 1.00 99.00 220 ASP B C 1
ATOM 5070 O O . ASP B 1 101 ? -19.149 61.858 214.685 1.00 94.52 220 ASP B O 1
ATOM 5072 N N . ASN B 1 102 ? -16.902 61.793 214.472 1.00 103.00 221 ASN B N 1
ATOM 5073 C CA . ASN B 1 102 ? -16.843 61.320 213.092 1.00 108.32 221 ASN B CA 1
ATOM 5074 C C . ASN B 1 102 ? -17.062 59.818 212.937 1.00 109.05 221 ASN B C 1
ATOM 5075 O O . ASN B 1 102 ? -16.863 59.280 211.857 1.00 116.50 221 ASN B O 1
ATOM 5077 N N . ARG B 1 103 ? -17.417 59.141 214.026 1.00 103.63 222 ARG B N 1
ATOM 5078 C CA . ARG B 1 103 ? -17.400 57.677 214.073 1.00 103.59 222 ARG B CA 1
ATOM 5079 C C . ARG B 1 103 ? -18.126 56.992 212.910 1.00 105.27 222 ARG B C 1
ATOM 5080 O O . ARG B 1 103 ? -17.581 56.072 212.294 1.00 107.77 222 ARG B O 1
ATOM 5088 N N . ASP B 1 104 ? -19.332 57.446 212.591 1.00 104.02 223 ASP B N 1
ATOM 5089 C CA . ASP B 1 104 ? -20.118 56.794 211.550 1.00 98.59 223 ASP B CA 1
ATOM 5090 C C . ASP B 1 104 ? -19.761 57.264 210.144 1.00 92.70 223 ASP B C 1
ATOM 5091 O O . ASP B 1 104 ? -20.395 56.842 209.171 1.00 87.45 223 ASP B O 1
ATOM 5096 N N . GLU B 1 105 ? -18.750 58.127 210.042 1.00 90.85 224 GLU B N 1
ATOM 5097 C CA . GLU B 1 105 ? -18.366 58.719 208.763 1.00 91.14 224 GLU B CA 1
ATOM 5098 C C . GLU B 1 105 ? -18.198 57.664 207.677 1.00 98.08 224 GLU B C 1
ATOM 5099 O O . GLU B 1 105 ? -18.617 57.863 206.536 1.00 101.38 224 GLU B O 1
ATOM 5105 N N . ILE B 1 106 ? -17.609 56.532 208.046 1.00 100.01 225 ILE B N 1
ATOM 5106 C CA . ILE B 1 106 ? -17.264 55.507 207.066 1.00 99.20 225 ILE B CA 1
ATOM 5107 C C . ILE B 1 106 ? -18.498 54.892 206.395 1.00 92.70 225 ILE B C 1
ATOM 5108 O O . ILE B 1 106 ? -18.470 54.607 205.197 1.00 91.66 225 ILE B O 1
ATOM 5113 N N . PHE B 1 107 ? -19.579 54.705 207.147 1.00 88.23 226 PHE B N 1
ATOM 5114 C CA . PHE B 1 107 ? -20.779 54.103 206.573 1.00 93.02 226 PHE B CA 1
ATOM 5115 C C . PHE B 1 107 ? -21.461 55.103 205.654 1.00 95.43 226 PHE B C 1
ATOM 5116 O O . PHE B 1 107 ? -22.066 54.728 204.649 1.00 103.52 226 PHE B O 1
ATOM 5124 N N . GLU B 1 108 ? -21.348 56.380 206.002 1.00 94.30 227 GLU B N 1
ATOM 5125 C CA . GLU B 1 108 ? -21.824 57.449 205.138 1.00 101.13 227 GLU B CA 1
ATOM 5126 C C . GLU B 1 108 ? -20.920 57.535 203.916 1.00 110.57 227 GLU B C 1
ATOM 5127 O O . GLU B 1 108 ? -21.385 57.781 202.800 1.00 116.98 227 GLU B O 1
ATOM 5129 N N . THR B 1 109 ? -19.627 57.315 204.133 1.00 111.88 228 THR B N 1
ATOM 5130 C CA . THR B 1 109 ? -18.657 57.298 203.042 1.00 116.18 228 THR B CA 1
ATOM 5131 C C . THR B 1 109 ? -19.012 56.220 202.015 1.00 116.83 228 THR B C 1
ATOM 5132 O O . THR B 1 109 ? -19.183 56.507 200.828 1.00 116.98 228 THR B O 1
ATOM 5134 N N . ILE B 1 110 ? -19.137 54.983 202.485 1.00 117.12 229 ILE B N 1
ATOM 5135 C CA . ILE B 1 110 ? -19.529 53.873 201.627 1.00 121.21 229 ILE B CA 1
ATOM 5136 C C . ILE B 1 110 ? -21.018 53.944 201.275 1.00 126.62 229 ILE B C 1
ATOM 5137 O O . ILE B 1 110 ? -21.515 54.966 200.792 1.00 128.57 229 ILE B O 1
ATOM 5139 N N . ILE B 1 118 ? -20.350 44.297 196.242 1.00 112.44 237 ILE B N 1
ATOM 5140 C CA . ILE B 1 118 ? -19.788 44.400 197.587 1.00 107.51 237 ILE B CA 1
ATOM 5141 C C . ILE B 1 118 ? -19.454 43.030 198.172 1.00 112.46 237 ILE B C 1
ATOM 5142 O O . ILE B 1 118 ? -20.298 42.137 198.212 1.00 108.88 237 ILE B O 1
ATOM 5144 N N . ALA B 1 119 ? -18.219 42.872 198.635 1.00 121.13 238 ALA B N 1
ATOM 5145 C CA . ALA B 1 119 ? -17.773 41.604 199.203 1.00 126.23 238 ALA B CA 1
ATOM 5146 C C . ALA B 1 119 ? -16.883 41.800 200.428 1.00 119.56 238 ALA B C 1
ATOM 5147 O O . ALA B 1 119 ? -16.225 42.830 200.584 1.00 120.07 238 ALA B O 1
ATOM 5149 N N . PHE B 1 120 ? -16.859 40.789 201.289 1.00 113.51 239 PHE B N 1
ATOM 5150 C CA . PHE B 1 120 ? -16.192 40.895 202.577 1.00 107.53 239 PHE B CA 1
ATOM 5151 C C . PHE B 1 120 ? -15.479 39.589 202.883 1.00 109.52 239 PHE B C 1
ATOM 5152 O O . PHE B 1 120 ? -15.830 38.547 202.330 1.00 109.88 239 PHE B O 1
ATOM 5160 N N . ASP B 1 121 ? -14.489 39.634 203.768 1.00 98.99 240 ASP B N 1
ATOM 5161 C CA . ASP B 1 121 ? -13.870 38.404 204.217 1.00 100.07 240 ASP B CA 1
ATOM 5162 C C . ASP B 1 121 ? -14.728 37.838 205.329 1.00 97.88 240 ASP B C 1
ATOM 5163 O O . ASP B 1 121 ? -14.831 38.428 206.401 1.00 99.48 240 ASP B O 1
ATOM 5168 N N . GLY B 1 122 ? -15.322 36.677 205.074 1.00 100.43 241 GLY B N 1
ATOM 5169 C CA . GLY B 1 122 ? -16.253 36.077 206.011 1.00 104.30 241 GLY B CA 1
ATOM 5170 C C . GLY B 1 122 ? -15.551 35.689 207.290 1.00 100.64 241 GLY B C 1
ATOM 5171 O O . GLY B 1 122 ? -16.151 35.631 208.364 1.00 98.95 241 GLY B O 1
ATOM 5172 N N . LYS B 1 123 ? -14.259 35.427 207.159 1.00 104.56 242 LYS B N 1
ATOM 5173 C CA . LYS B 1 123 ? -13.417 35.148 208.300 1.00 101.23 242 LYS B CA 1
ATOM 5174 C C . LYS B 1 123 ? -13.120 36.438 209.057 1.00 99.54 242 LYS B C 1
ATOM 5175 O O . LYS B 1 123 ? -13.147 36.465 210.281 1.00 88.83 242 LYS B O 1
ATOM 5177 N N . ASN B 1 124 ? -12.838 37.515 208.332 1.00 102.95 243 ASN B N 1
ATOM 5178 C CA . ASN B 1 124 ? -12.374 38.738 208.984 1.00 98.34 243 ASN B CA 1
ATOM 5179 C C . ASN B 1 124 ? -13.472 39.746 209.338 1.00 89.98 243 ASN B C 1
ATOM 5180 O O . ASN B 1 124 ? -13.231 40.678 210.095 1.00 85.03 243 ASN B O 1
ATOM 5185 N N . THR B 1 125 ? -14.681 39.563 208.827 1.00 92.91 244 THR B N 1
ATOM 5186 C CA . THR B 1 125 ? -15.689 40.609 208.983 1.00 84.11 244 THR B CA 1
ATOM 5187 C C . THR B 1 125 ? -16.681 40.290 210.097 1.00 88.39 244 THR B C 1
ATOM 5188 O O . THR B 1 125 ? -17.192 39.176 210.186 1.00 95.00 244 THR B O 1
ATOM 5192 N N . SER B 1 126 ? -16.950 41.279 210.944 1.00 78.36 245 SER B N 1
ATOM 5193 C CA . SER B 1 126 ? -17.848 41.101 212.075 1.00 76.06 245 SER B CA 1
ATOM 5194 C C . SER B 1 126 ? -19.280 41.473 211.689 1.00 78.80 245 SER B C 1
ATOM 5195 O O . SER B 1 126 ? -19.491 42.381 210.886 1.00 78.74 245 SER B O 1
ATOM 5198 N N . VAL B 1 127 ? -20.260 40.777 212.254 1.00 75.92 246 VAL B N 1
ATOM 5199 C CA . VAL B 1 127 ? -21.640 41.043 211.891 1.00 82.25 246 VAL B CA 1
ATOM 5200 C C . VAL B 1 127 ? -22.097 42.427 212.332 1.00 82.00 246 VAL B C 1
ATOM 5201 O O . VAL B 1 127 ? -23.079 42.939 211.811 1.00 89.22 246 VAL B O 1
ATOM 5205 N N . VAL B 1 128 ? -21.388 43.042 213.272 1.00 82.13 247 VAL B N 1
ATOM 5206 C CA . VAL B 1 128 ? -21.724 44.404 213.683 1.00 77.91 247 VAL B CA 1
ATOM 5207 C C . VAL B 1 128 ? -21.460 45.359 212.522 1.00 77.97 247 VAL B C 1
ATOM 5208 O O . VAL B 1 128 ? -22.308 46.180 212.170 1.00 76.28 247 VAL B O 1
ATOM 5212 N N . PHE B 1 129 ? -20.285 45.236 211.916 1.00 79.96 248 PHE B N 1
ATOM 5213 C CA . PHE B 1 129 ? -19.943 46.087 210.789 1.00 80.49 248 PHE B CA 1
ATOM 5214 C C . PHE B 1 129 ? -20.812 45.796 209.562 1.00 87.80 248 PHE B C 1
ATOM 5215 O O . PHE B 1 129 ? -21.204 46.709 208.837 1.00 88.45 248 PHE B O 1
ATOM 5223 N N . TYR B 1 130 ? -21.082 44.519 209.315 1.00 86.54 249 TYR B N 1
ATOM 5224 C CA . TYR B 1 130 ? -21.820 44.113 208.126 1.00 88.32 249 TYR B CA 1
ATOM 5225 C C . TYR B 1 130 ? -23.288 44.509 208.231 1.00 90.96 249 TYR B C 1
ATOM 5226 O O . TYR B 1 130 ? -23.867 45.033 207.277 1.00 94.23 249 TYR B O 1
ATOM 5235 N N . GLU B 1 131 ? -23.895 44.257 209.385 1.00 83.26 250 GLU B N 1
ATOM 5236 C CA . GLU B 1 131 ? -25.287 44.629 209.566 1.00 80.28 250 GLU B CA 1
ATOM 5237 C C . GLU B 1 131 ? -25.422 46.147 209.569 1.00 81.40 250 GLU B C 1
ATOM 5238 O O . GLU B 1 131 ? -26.372 46.690 209.003 1.00 80.02 250 GLU B O 1
ATOM 5244 N N . LYS B 1 132 ? -24.455 46.835 210.165 1.00 77.35 251 LYS B N 1
ATOM 5245 C CA . LYS B 1 132 ? -24.492 48.296 210.181 1.00 81.43 251 LYS B CA 1
ATOM 5246 C C . LYS B 1 132 ? -24.342 48.827 208.758 1.00 87.63 251 LYS B C 1
ATOM 5247 O O . LYS B 1 132 ? -24.959 49.820 208.388 1.00 95.75 251 LYS B O 1
ATOM 5249 N N . LEU B 1 133 ? -23.537 48.151 207.951 1.00 88.88 252 LEU B N 1
ATOM 5250 C CA . LEU B 1 133 ? -23.349 48.578 206.573 1.00 85.96 252 LEU B CA 1
ATOM 5251 C C . LEU B 1 133 ? -24.616 48.377 205.743 1.00 82.92 252 LEU B C 1
ATOM 5252 O O . LEU B 1 133 ? -25.096 49.327 205.127 1.00 86.60 252 LEU B O 1
ATOM 5257 N N . ARG B 1 134 ? -25.160 47.159 205.734 1.00 81.27 253 ARG B N 1
ATOM 5258 C CA . ARG B 1 134 ? -26.342 46.850 204.913 1.00 83.35 253 ARG B CA 1
ATOM 5259 C C . ARG B 1 134 ? -27.521 47.726 205.299 1.00 83.63 253 ARG B C 1
ATOM 5260 O O . ARG B 1 134 ? -28.279 48.172 204.436 1.00 92.76 253 ARG B O 1
ATOM 5262 N N . LYS B 1 135 ? -27.666 47.970 206.600 1.00 77.90 254 LYS B N 1
ATOM 5263 C CA . LYS B 1 135 ? -28.722 48.838 207.101 1.00 82.32 254 LYS B CA 1
ATOM 5264 C C . LYS B 1 135 ? -28.525 50.248 206.553 1.00 89.97 254 LYS B C 1
ATOM 5265 O O . LYS B 1 135 ? -29.456 50.848 206.015 1.00 95.50 254 LYS B O 1
ATOM 5267 N N . ALA B 1 136 ? -27.304 50.761 206.675 1.00 89.78 255 ALA B N 1
ATOM 5268 C CA . ALA B 1 136 ? -26.956 52.074 206.139 1.00 87.09 255 ALA B CA 1
ATOM 5269 C C . ALA B 1 136 ? -27.258 52.149 204.652 1.00 88.15 255 ALA B C 1
ATOM 5270 O O . ALA B 1 136 ? -27.773 53.158 204.162 1.00 87.37 255 ALA B O 1
ATOM 5272 N N . LEU B 1 137 ? -26.940 51.069 203.947 1.00 80.69 256 LEU B N 1
ATOM 5273 C CA . LEU B 1 137 ? -27.153 50.996 202.510 1.00 94.14 256 LEU B CA 1
ATOM 5274 C C . LEU B 1 137 ? -28.636 51.060 202.194 1.00 101.63 256 LEU B C 1
ATOM 5275 O O . LEU B 1 137 ? -29.044 51.671 201.208 1.00 103.17 256 LEU B O 1
ATOM 5277 N N . LEU B 1 138 ? -29.441 50.430 203.041 1.00 108.26 257 LEU B N 1
ATOM 5278 C CA . LEU B 1 138 ? -30.880 50.386 202.825 1.00 115.22 257 LEU B CA 1
ATOM 5279 C C . LEU B 1 138 ? -31.540 51.742 203.061 1.00 129.75 257 LEU B C 1
ATOM 5280 O O . LEU B 1 138 ? -32.583 52.034 202.473 1.00 132.26 257 LEU B O 1
ATOM 5285 N N . ASN B 1 139 ? -30.932 52.565 203.915 1.00 138.92 258 ASN B N 1
ATOM 5286 C CA . ASN B 1 139 ? -31.420 53.922 204.150 1.00 141.72 258 ASN B CA 1
ATOM 5287 C C . ASN B 1 139 ? -31.461 54.704 202.842 1.00 145.05 258 ASN B C 1
ATOM 5288 O O . ASN B 1 139 ? -32.500 55.238 202.461 1.00 152.17 258 ASN B O 1
ATOM 5290 N N . ALA B 1 140 ? -30.328 54.763 202.152 1.00 141.87 259 ALA B N 1
ATOM 5291 C CA . ALA B 1 140 ? -30.316 55.254 200.783 1.00 139.52 259 ALA B CA 1
ATOM 5292 C C . ALA B 1 140 ? -30.756 54.116 199.869 1.00 139.94 259 ALA B C 1
ATOM 5293 O O . ALA B 1 140 ? -31.090 53.038 200.351 1.00 140.39 259 ALA B O 1
ATOM 5295 N N . TYR B 1 141 ? -30.784 54.373 198.564 1.00 135.63 260 TYR B N 1
ATOM 5296 C CA . TYR B 1 141 ? -31.006 53.337 197.550 1.00 133.09 260 TYR B CA 1
ATOM 5297 C C . TYR B 1 141 ? -32.001 52.230 197.940 1.00 137.42 260 TYR B C 1
ATOM 5298 O O . TYR B 1 141 ? -31.603 51.084 198.145 1.00 136.80 260 TYR B O 1
ATOM 5300 N N . PRO B 1 142 ? -33.293 52.572 198.074 1.00 139.61 261 PRO B N 1
ATOM 5301 C CA . PRO B 1 142 ? -34.288 51.546 198.389 1.00 137.02 261 PRO B CA 1
ATOM 5302 C C . PRO B 1 142 ? -35.133 51.160 197.177 1.00 127.35 261 PRO B C 1
ATOM 5303 O O . PRO B 1 142 ? -34.712 51.430 196.053 1.00 123.89 261 PRO B O 1
ATOM 5307 N N . LYS B 1 145 ? -33.049 46.872 196.579 1.00 124.23 264 LYS B N 1
ATOM 5308 C CA . LYS B 1 145 ? -33.089 45.679 197.420 1.00 128.00 264 LYS B CA 1
ATOM 5309 C C . LYS B 1 145 ? -31.867 44.784 197.189 1.00 134.65 264 LYS B C 1
ATOM 5310 O O . LYS B 1 145 ? -31.605 44.359 196.062 1.00 138.33 264 LYS B O 1
ATOM 5312 N N . ILE B 1 146 ? -31.147 44.486 198.271 1.00 126.97 265 ILE B N 1
ATOM 5313 C CA . ILE B 1 146 ? -29.839 43.820 198.215 1.00 124.66 265 ILE B CA 1
ATOM 5314 C C . ILE B 1 146 ? -29.882 42.284 198.257 1.00 119.41 265 ILE B C 1
ATOM 5315 O O . ILE B 1 146 ? -30.667 41.697 198.998 1.00 118.98 265 ILE B O 1
ATOM 5317 N N . VAL B 1 147 ? -29.017 41.642 197.471 1.00 117.38 266 VAL B N 1
ATOM 5318 C CA . VAL B 1 147 ? -28.915 40.179 197.447 1.00 118.03 266 VAL B CA 1
ATOM 5319 C C . VAL B 1 147 ? -27.590 39.698 198.037 1.00 112.59 266 VAL B C 1
ATOM 5320 O O . VAL B 1 147 ? -26.535 40.226 197.687 1.00 114.38 266 VAL B O 1
ATOM 5322 N N . GLU B 1 148 ? -27.640 38.689 198.909 1.00 113.88 267 GLU B N 1
ATOM 5323 C CA . GLU B 1 148 ? -26.432 38.225 199.609 1.00 115.28 267 GLU B CA 1
ATOM 5324 C C . GLU B 1 148 ? -26.193 36.710 199.572 1.00 113.68 267 GLU B C 1
ATOM 5325 O O . GLU B 1 148 ? -27.047 35.927 199.988 1.00 117.83 267 GLU B O 1
ATOM 5327 N N . LYS B 1 149 ? -25.014 36.309 199.099 1.00 115.80 268 LYS B N 1
ATOM 5328 C CA . LYS B 1 149 ? -24.643 34.897 199.047 1.00 118.72 268 LYS B CA 1
ATOM 5329 C C . LYS B 1 149 ? -23.298 34.620 199.722 1.00 122.86 268 LYS B C 1
ATOM 5330 O O . LYS B 1 149 ? -22.347 35.389 199.576 1.00 123.98 268 LYS B O 1
ATOM 5332 N N . ILE B 1 150 ? -23.222 33.516 200.459 1.00 120.62 269 ILE B N 1
ATOM 5333 C CA . ILE B 1 150 ? -21.984 33.121 201.120 1.00 116.69 269 ILE B CA 1
ATOM 5334 C C . ILE B 1 150 ? -20.987 32.546 200.117 1.00 120.78 269 ILE B C 1
ATOM 5335 O O . ILE B 1 150 ? -20.465 31.447 200.303 1.00 123.70 269 ILE B O 1
ATOM 5337 N N . PHE B 1 170 ? -24.281 41.656 197.983 1.00 109.62 289 PHE B N 1
ATOM 5338 C CA . PHE B 1 170 ? -23.361 41.412 199.087 1.00 106.94 289 PHE B CA 1
ATOM 5339 C C . PHE B 1 170 ? -22.828 39.985 199.071 1.00 109.41 289 PHE B C 1
ATOM 5340 O O . PHE B 1 170 ? -23.562 39.048 199.345 1.00 114.95 289 PHE B O 1
ATOM 5348 N N . LEU B 1 171 ? -21.548 39.812 198.771 1.00 116.53 290 LEU B N 1
ATOM 5349 C CA . LEU B 1 171 ? -20.966 38.473 198.797 1.00 114.61 290 LEU B CA 1
ATOM 5350 C C . LEU B 1 171 ? -20.115 38.248 200.045 1.00 111.78 290 LEU B C 1
ATOM 5351 O O . LEU B 1 171 ? -19.326 39.106 200.436 1.00 108.16 290 LEU B O 1
ATOM 5353 N N . VAL B 1 172 ? -20.284 37.089 200.670 1.00 114.25 291 VAL B N 1
ATOM 5354 C CA . VAL B 1 172 ? -19.478 36.720 201.826 1.00 108.00 291 VAL B CA 1
ATOM 5355 C C . VAL B 1 172 ? -18.504 35.618 201.445 1.00 115.55 291 VAL B C 1
ATOM 5356 O O . VAL B 1 172 ? -18.914 34.510 201.114 1.00 122.77 291 VAL B O 1
ATOM 5360 N N . LEU B 1 173 ? -17.214 35.922 201.493 1.00 115.38 292 LEU B N 1
ATOM 5361 C CA . LEU B 1 173 ? -16.192 34.969 201.074 1.00 117.00 292 LEU B CA 1
ATOM 5362 C C . LEU B 1 173 ? -15.743 34.062 202.206 1.00 119.44 292 LEU B C 1
ATOM 5363 O O . LEU B 1 173 ? -15.304 34.531 203.258 1.00 109.23 292 LEU B O 1
ATOM 5368 N N . GLU B 1 174 ? -15.861 32.759 201.985 1.00 119.84 293 GLU B N 1
ATOM 5369 C CA . GLU B 1 174 ? -15.320 31.796 202.926 1.00 121.41 293 GLU B CA 1
ATOM 5370 C C . GLU B 1 174 ? -13.826 31.813 202.727 1.00 130.29 293 GLU B C 1
ATOM 5371 O O . GLU B 1 174 ? -13.076 32.179 203.630 1.00 130.71 293 GLU B O 1
ATOM 5377 N N . LYS B 1 175 ? -13.388 31.437 201.533 1.00 141.66 294 LYS B N 1
ATOM 5378 C CA . LYS B 1 175 ? -11.996 31.645 201.181 1.00 143.30 294 LYS B CA 1
ATOM 5379 C C . LYS B 1 175 ? -11.802 33.146 201.017 1.00 143.63 294 LYS B C 1
ATOM 5380 O O . LYS B 1 175 ? -12.475 33.785 200.210 1.00 143.57 294 LYS B O 1
ATOM 5382 N N . SER B 1 176 ? -10.889 33.705 201.800 1.00 141.93 295 SER B N 1
ATOM 5383 C CA . SER B 1 176 ? -10.605 35.129 201.736 1.00 136.99 295 SER B CA 1
ATOM 5384 C C . SER B 1 176 ? -9.879 35.437 200.441 1.00 136.75 295 SER B C 1
ATOM 5385 O O . SER B 1 176 ? -9.133 34.601 199.935 1.00 144.30 295 SER B O 1
ATOM 5387 N N . LEU B 1 177 ? -10.100 36.622 199.888 1.00 128.56 296 LEU B N 1
ATOM 5388 C CA . LEU B 1 177 ? -9.211 37.082 198.837 1.00 126.41 296 LEU B CA 1
ATOM 5389 C C . LEU B 1 177 ? -8.041 37.784 199.522 1.00 127.86 296 LEU B C 1
ATOM 5390 O O . LEU B 1 177 ? -8.102 38.048 200.739 1.00 119.13 296 LEU B O 1
ATOM 5392 N N . VAL B 1 178 ? -7.023 38.145 198.737 1.00 119.38 297 VAL B N 1
ATOM 5393 C CA . VAL B 1 178 ? -5.751 38.651 199.269 1.00 117.74 297 VAL B CA 1
ATOM 5394 C C . VAL B 1 178 ? -5.225 37.823 200.445 1.00 115.92 297 VAL B C 1
ATOM 5395 O O . VAL B 1 178 ? -5.270 36.593 200.424 1.00 122.59 297 VAL B O 1
ATOM 5397 N N . TYR B 1 183 ? 3.223 31.860 206.128 1.00 125.67 302 TYR B N 1
ATOM 5398 C CA . TYR B 1 183 ? 2.889 32.174 207.515 1.00 121.06 302 TYR B CA 1
ATOM 5399 C C . TYR B 1 183 ? 3.326 31.044 208.452 1.00 124.87 302 TYR B C 1
ATOM 5400 O O . TYR B 1 183 ? 3.332 29.880 208.056 1.00 131.44 302 TYR B O 1
ATOM 5402 N N . PRO B 1 184 ? 3.716 31.392 209.691 1.00 127.08 303 PRO B N 1
ATOM 5403 C CA . PRO B 1 184 ? 4.121 30.438 210.735 1.00 129.19 303 PRO B CA 1
ATOM 5404 C C . PRO B 1 184 ? 2.958 29.747 211.455 1.00 132.25 303 PRO B C 1
ATOM 5405 O O . PRO B 1 184 ? 1.863 30.306 211.545 1.00 130.52 303 PRO B O 1
ATOM 5409 N N . VAL B 1 185 ? 3.214 28.546 211.974 1.00 134.13 304 VAL B N 1
ATOM 5410 C CA . VAL B 1 185 ? 2.201 27.760 212.682 1.00 130.45 304 VAL B CA 1
ATOM 5411 C C . VAL B 1 185 ? 2.649 27.491 214.127 1.00 122.28 304 VAL B C 1
ATOM 5412 O O . VAL B 1 185 ? 3.841 27.462 214.412 1.00 124.11 304 VAL B O 1
ATOM 5416 N N . ASN B 1 186 ? 1.698 27.308 215.040 1.00 112.94 305 ASN B N 1
ATOM 5417 C CA . ASN B 1 186 ? 2.036 27.040 216.431 1.00 105.83 305 ASN B CA 1
ATOM 5418 C C . ASN B 1 186 ? 1.676 25.625 216.892 1.00 109.62 305 ASN B C 1
ATOM 5419 O O . ASN B 1 186 ? 0.523 25.209 216.984 1.00 115.49 305 ASN B O 1
ATOM 5424 N N . ASN B 1 187 ? 2.756 24.919 217.187 1.00 105.09 306 ASN B N 1
ATOM 5425 C CA . ASN B 1 187 ? 2.806 23.504 217.528 1.00 113.02 306 ASN B CA 1
ATOM 5426 C C . ASN B 1 187 ? 2.915 23.235 219.017 1.00 105.59 306 ASN B C 1
ATOM 5427 O O . ASN B 1 187 ? 2.775 22.104 219.479 1.00 107.41 306 ASN B O 1
ATOM 5432 N N . LYS B 1 188 ? 3.070 24.333 219.745 1.00 101.69 307 LYS B N 1
ATOM 5433 C CA . LYS B 1 188 ? 3.225 24.343 221.196 1.00 99.11 307 LYS B CA 1
ATOM 5434 C C . LYS B 1 188 ? 1.925 24.043 221.944 1.00 100.80 307 LYS B C 1
ATOM 5435 O O . LYS B 1 188 ? 0.842 24.470 221.537 1.00 96.89 307 LYS B O 1
ATOM 5441 N N . THR B 1 189 ? 2.056 23.330 223.058 1.00 97.68 308 THR B N 1
ATOM 5442 C CA . THR B 1 189 ? 0.928 22.728 223.760 1.00 97.44 308 THR B CA 1
ATOM 5443 C C . THR B 1 189 ? 0.136 23.687 224.654 1.00 93.34 308 THR B C 1
ATOM 5444 O O . THR B 1 189 ? 0.702 24.586 225.259 1.00 90.54 308 THR B O 1
ATOM 5448 N N . LEU B 1 190 ? -1.179 23.488 224.726 1.00 93.15 309 LEU B N 1
ATOM 5449 C CA . LEU B 1 190 ? -2.007 24.154 225.723 1.00 89.74 309 LEU B CA 1
ATOM 5450 C C . LEU B 1 190 ? -1.635 23.644 227.119 1.00 95.91 309 LEU B C 1
ATOM 5451 O O . LEU B 1 190 ? -1.050 22.575 227.249 1.00 92.61 309 LEU B O 1
ATOM 5456 N N . TYR B 1 191 ? -1.954 24.409 228.160 1.00 90.79 310 TYR B N 1
ATOM 5457 C CA . TYR B 1 191 ? -1.647 23.998 229.536 1.00 85.19 310 TYR B CA 1
ATOM 5458 C C . TYR B 1 191 ? -2.703 24.490 230.527 1.00 86.26 310 TYR B C 1
ATOM 5459 O O . TYR B 1 191 ? -3.308 25.546 230.323 1.00 83.28 310 TYR B O 1
ATOM 5468 N N . ILE B 1 192 ? -2.932 23.727 231.593 1.00 83.11 311 ILE B N 1
ATOM 5469 C CA . ILE B 1 192 ? -3.907 24.130 232.608 1.00 80.83 311 ILE B CA 1
ATOM 5470 C C . ILE B 1 192 ? -3.447 25.366 233.378 1.00 77.69 311 ILE B C 1
ATOM 5471 O O . ILE B 1 192 ? -2.291 25.448 233.803 1.00 77.00 311 ILE B O 1
ATOM 5476 N N . HIS B 1 193 ? -4.362 26.319 233.562 1.00 77.48 312 HIS B N 1
ATOM 5477 C CA . HIS B 1 193 ? -4.136 27.448 234.453 1.00 72.80 312 HIS B CA 1
ATOM 5478 C C . HIS B 1 193 ? -4.593 27.029 235.846 1.00 71.07 312 HIS B C 1
ATOM 5479 O O . HIS B 1 193 ? -5.776 26.836 236.078 1.00 75.89 312 HIS B O 1
ATOM 5486 N N . ASP B 1 194 ? -3.652 26.911 236.774 1.00 70.85 313 ASP B N 1
ATOM 5487 C CA . ASP B 1 194 ? -3.909 26.280 238.066 1.00 78.66 313 ASP B CA 1
ATOM 5488 C C . ASP B 1 194 ? -4.865 27.123 238.908 1.00 68.72 313 ASP B C 1
ATOM 5489 O O . ASP B 1 194 ? -4.912 28.352 238.781 1.00 73.82 313 ASP B O 1
ATOM 5494 N N . ARG B 1 195 ? -5.605 26.454 239.787 1.00 69.63 314 ARG B N 1
ATOM 5495 C CA . ARG B 1 195 ? -6.605 27.109 240.619 1.00 67.63 314 ARG B CA 1
ATOM 5496 C C . ARG B 1 195 ? -6.002 28.112 241.604 1.00 72.59 314 ARG B C 1
ATOM 5497 O O . ARG B 1 195 ? -6.660 29.075 242.004 1.00 73.57 314 ARG B O 1
ATOM 5505 N N . LYS B 1 196 ? -4.755 27.878 241.998 1.00 72.05 315 LYS B N 1
ATOM 5506 C CA . LYS B 1 196 ? -4.080 28.759 242.936 1.00 69.12 315 LYS B CA 1
ATOM 5507 C C . LYS B 1 196 ? -3.979 30.173 242.366 1.00 62.90 315 LYS B C 1
ATOM 5508 O O . LYS B 1 196 ? -3.935 31.143 243.110 1.00 60.14 315 LYS B O 1
ATOM 5514 N N . TYR B 1 197 ? -3.901 30.272 241.044 1.00 61.07 316 TYR B N 1
ATOM 5515 C CA . TYR B 1 197 ? -3.927 31.551 240.355 1.00 58.84 316 TYR B CA 1
ATOM 5516 C C . TYR B 1 197 ? -5.345 32.137 240.141 1.00 71.31 316 TYR B C 1
ATOM 5517 O O . TYR B 1 197 ? -5.582 33.305 240.426 1.00 68.61 316 TYR B O 1
ATOM 5526 N N . ASN B 1 198 ? -6.279 31.335 239.627 1.00 71.89 317 ASN B N 1
ATOM 5527 C CA . ASN B 1 198 ? -7.587 31.861 239.214 1.00 67.81 317 ASN B CA 1
ATOM 5528 C C . ASN B 1 198 ? -8.753 31.752 240.213 1.00 57.79 317 ASN B C 1
ATOM 5529 O O . ASN B 1 198 ? -9.792 32.354 240.009 1.00 63.62 317 ASN B O 1
ATOM 5534 N N . GLY B 1 199 ? -8.586 30.988 241.282 1.00 65.34 318 GLY B N 1
ATOM 5535 C CA . GLY B 1 199 ? -9.594 30.931 242.324 1.00 59.36 318 GLY B CA 1
ATOM 5536 C C . GLY B 1 199 ? -10.903 30.204 242.018 1.00 68.10 318 GLY B C 1
ATOM 5537 O O . GLY B 1 199 ? -11.740 30.051 242.910 1.00 70.82 318 GLY B O 1
ATOM 5538 N N . ALA B 1 200 ? -11.117 29.784 240.775 1.00 62.54 319 ALA B N 1
ATOM 5539 C CA . ALA B 1 200 ? -12.358 29.077 240.457 1.00 70.08 319 ALA B CA 1
ATOM 5540 C C . ALA B 1 200 ? -12.163 27.962 239.447 1.00 71.78 319 ALA B C 1
ATOM 5541 O O . ALA B 1 200 ? -11.645 28.193 238.351 1.00 69.43 319 ALA B O 1
ATOM 5543 N N . CYS B 1 201 ? -12.606 26.764 239.822 1.00 75.05 320 CYS B N 1
ATOM 5544 C CA . CYS B 1 201 ? -12.551 25.592 238.951 1.00 83.28 320 CYS B CA 1
ATOM 5545 C C . CYS B 1 201 ? -13.437 25.741 237.715 1.00 82.27 320 CYS B C 1
ATOM 5546 O O . CYS B 1 201 ? -14.531 26.310 237.786 1.00 73.26 320 CYS B O 1
ATOM 5549 N N . ALA B 1 202 ? -12.958 25.215 236.589 1.00 86.61 321 ALA B N 1
ATOM 5550 C CA . ALA B 1 202 ? -13.653 25.334 235.307 1.00 84.61 321 ALA B CA 1
ATOM 5551 C C . ALA B 1 202 ? -15.072 24.795 235.357 1.00 84.84 321 ALA B C 1
ATOM 5552 O O . ALA B 1 202 ? -15.911 25.203 234.564 1.00 97.08 321 ALA B O 1
ATOM 5554 N N . GLY B 1 203 ? -15.347 23.883 236.281 1.00 78.98 322 GLY B N 1
ATOM 5555 C CA . GLY B 1 203 ? -16.702 23.380 236.450 1.00 83.28 322 GLY B CA 1
ATOM 5556 C C . GLY B 1 203 ? -17.580 24.332 237.237 1.00 79.28 322 GLY B C 1
ATOM 5557 O O . GLY B 1 203 ? -18.796 24.398 237.037 1.00 84.02 322 GLY B O 1
ATOM 5558 N N . GLU B 1 204 ? -16.950 25.074 238.142 1.00 78.61 323 GLU B N 1
ATOM 5559 C CA . GLU B 1 204 ? -17.644 26.045 238.978 1.00 76.10 323 GLU B CA 1
ATOM 5560 C C . GLU B 1 204 ? -18.083 27.226 238.129 1.00 78.24 323 GLU B C 1
ATOM 5561 O O . GLU B 1 204 ? -19.132 27.832 238.372 1.00 74.67 323 GLU B O 1
ATOM 5563 N N . LYS B 1 205 ? -17.277 27.545 237.121 1.00 81.09 324 LYS B N 1
ATOM 5564 C CA . LYS B 1 205 ? -17.620 28.615 236.192 1.00 73.27 324 LYS B CA 1
ATOM 5565 C C . LYS B 1 205 ? -18.789 28.183 235.313 1.00 76.78 324 LYS B C 1
ATOM 5566 O O . LYS B 1 205 ? -19.802 28.884 235.210 1.00 73.28 324 LYS B O 1
ATOM 5572 N N . ILE B 1 206 ? -18.641 27.014 234.697 1.00 79.46 325 ILE B N 1
ATOM 5573 C CA . ILE B 1 206 ? -19.689 26.439 233.868 1.00 80.13 325 ILE B CA 1
ATOM 5574 C C . ILE B 1 206 ? -21.028 26.397 234.605 1.00 77.15 325 ILE B C 1
ATOM 5575 O O . ILE B 1 206 ? -22.048 26.798 234.039 1.00 79.12 325 ILE B O 1
ATOM 5580 N N . ASP B 1 207 ? -21.023 25.964 235.866 1.00 74.41 326 ASP B N 1
ATOM 5581 C CA . ASP B 1 207 ? -22.240 26.025 236.681 1.00 83.43 326 ASP B CA 1
ATOM 5582 C C . ASP B 1 207 ? -22.825 27.438 236.715 1.00 79.55 326 ASP B C 1
ATOM 5583 O O . ASP B 1 207 ? -24.033 27.618 236.521 1.00 89.32 326 ASP B O 1
ATOM 5588 N N . LYS B 1 208 ? -21.979 28.434 236.963 1.00 70.07 327 LYS B N 1
ATOM 5589 C CA . LYS B 1 208 ? -22.439 29.815 236.980 1.00 65.29 327 LYS B CA 1
ATOM 5590 C C . LYS B 1 208 ? -23.026 30.146 235.621 1.00 77.56 327 LYS B C 1
ATOM 5591 O O . LYS B 1 208 ? -24.042 30.832 235.523 1.00 79.14 327 LYS B O 1
ATOM 5593 N N . LEU B 1 209 ? -22.386 29.642 234.572 1.00 78.58 328 LEU B N 1
ATOM 5594 C CA . LEU B 1 209 ? -22.866 29.887 233.219 1.00 80.17 328 LEU B CA 1
ATOM 5595 C C . LEU B 1 209 ? -24.214 29.213 232.991 1.00 82.89 328 LEU B C 1
ATOM 5596 O O . LEU B 1 209 ? -25.094 29.789 232.363 1.00 82.45 328 LEU B O 1
ATOM 5601 N N . LYS B 1 210 ? -24.369 27.997 233.512 1.00 85.66 329 LYS B N 1
ATOM 5602 C CA . LYS B 1 210 ? -25.619 27.257 233.361 1.00 95.36 329 LYS B CA 1
ATOM 5603 C C . LYS B 1 210 ? -26.785 28.017 233.976 1.00 99.48 329 LYS B C 1
ATOM 5604 O O . LYS B 1 210 ? -27.910 27.948 233.488 1.00 105.34 329 LYS B O 1
ATOM 5606 N N . GLN B 1 211 ? -26.507 28.756 235.043 1.00 96.81 330 GLN B N 1
ATOM 5607 C CA . GLN B 1 211 ? -27.544 29.511 235.731 1.00 93.71 330 GLN B CA 1
ATOM 5608 C C . GLN B 1 211 ? -27.992 30.722 234.933 1.00 88.60 330 GLN B C 1
ATOM 5609 O O . GLN B 1 211 ? -29.156 31.113 234.990 1.00 95.79 330 GLN B O 1
ATOM 5615 N N . SER B 1 212 ? -27.068 31.321 234.192 1.00 80.56 331 SER B N 1
ATOM 5616 C CA . SER B 1 212 ? -27.418 32.443 233.333 1.00 75.83 331 SER B CA 1
ATOM 5617 C C . SER B 1 212 ? -28.525 32.047 232.346 1.00 85.37 331 SER B C 1
ATOM 5618 O O . SER B 1 212 ? -29.378 32.859 231.990 1.00 85.20 331 SER B O 1
ATOM 5620 N N . LEU B 1 213 ? -28.514 30.785 231.928 1.00 83.75 332 LEU B N 1
ATOM 5621 C CA . LEU B 1 213 ? -29.478 30.286 230.950 1.00 88.95 332 LEU B CA 1
ATOM 5622 C C . LEU B 1 213 ? -30.830 29.955 231.563 1.00 89.67 332 LEU B C 1
ATOM 5623 O O . LEU B 1 213 ? -31.850 29.974 230.877 1.00 93.35 332 LEU B O 1
ATOM 5628 N N . MET B 1 214 ? -30.845 29.649 232.853 1.00 88.63 333 MET B N 1
ATOM 5629 C CA . MET B 1 214 ? -32.105 29.375 233.531 1.00 84.00 333 MET B CA 1
ATOM 5630 C C . MET B 1 214 ? -32.868 30.674 233.781 1.00 84.97 333 MET B C 1
ATOM 5631 O O . MET B 1 214 ? -34.079 30.757 233.556 1.00 89.01 333 MET B O 1
ATOM 5636 N N . TYR B 1 215 ? -32.137 31.694 234.215 1.00 83.93 334 TYR B N 1
ATOM 5637 C CA . TYR B 1 215 ? -32.740 32.937 234.676 1.00 78.76 334 TYR B CA 1
ATOM 5638 C C . TYR B 1 215 ? -32.607 34.072 233.669 1.00 85.33 334 TYR B C 1
ATOM 5639 O O . TYR B 1 215 ? -33.606 34.635 233.235 1.00 86.64 334 TYR B O 1
ATOM 5648 N N . ASP B 1 216 ? -31.380 34.442 233.329 1.00 94.29 335 ASP B N 1
ATOM 5649 C CA . ASP B 1 216 ? -31.167 35.621 232.494 1.00 93.79 335 ASP B CA 1
ATOM 5650 C C . ASP B 1 216 ? -31.575 35.430 231.034 1.00 85.10 335 ASP B C 1
ATOM 5651 O O . ASP B 1 216 ? -32.184 36.319 230.443 1.00 88.56 335 ASP B O 1
ATOM 5656 N N . ILE B 1 217 ? -31.226 34.299 230.437 1.00 75.51 336 ILE B N 1
ATOM 5657 C CA . ILE B 1 217 ? -31.541 34.107 229.031 1.00 82.22 336 ILE B CA 1
ATOM 5658 C C . ILE B 1 217 ? -32.558 32.977 228.858 1.00 80.70 336 ILE B C 1
ATOM 5659 O O . ILE B 1 217 ? -32.208 31.797 228.846 1.00 85.08 336 ILE B O 1
ATOM 5664 N N . LYS B 1 218 ? -33.819 33.350 228.690 1.00 73.31 337 LYS B N 1
ATOM 5665 C CA . LYS B 1 218 ? -34.875 32.359 228.612 1.00 75.88 337 LYS B CA 1
ATOM 5666 C C . LYS B 1 218 ? -35.387 32.105 227.187 1.00 84.89 337 LYS B C 1
ATOM 5667 O O . LYS B 1 218 ? -36.194 31.198 226.968 1.00 89.00 337 LYS B O 1
ATOM 5669 N N . ASN B 1 219 ? -34.943 32.910 226.224 1.00 83.67 338 ASN B N 1
ATOM 5670 C CA . ASN B 1 219 ? -35.443 32.787 224.852 1.00 82.95 338 ASN B CA 1
ATOM 5671 C C . ASN B 1 219 ? -34.520 32.064 223.867 1.00 87.78 338 ASN B C 1
ATOM 5672 O O . ASN B 1 219 ? -34.829 31.988 222.682 1.00 94.10 338 ASN B O 1
ATOM 5677 N N . VAL B 1 220 ? -33.378 31.566 224.326 1.00 82.08 339 VAL B N 1
ATOM 5678 C CA . VAL B 1 220 ? -32.564 30.728 223.452 1.00 81.83 339 VAL B CA 1
ATOM 5679 C C . VAL B 1 220 ? -31.815 29.657 224.250 1.00 80.61 339 VAL B C 1
ATOM 5680 O O . VAL B 1 220 ? -31.407 29.893 225.382 1.00 84.18 339 VAL B O 1
ATOM 5684 N N . ASP B 1 221 ? -31.749 28.451 223.689 1.00 90.73 340 ASP B N 1
ATOM 5685 C CA . ASP B 1 221 ? -31.069 27.318 224.313 1.00 91.22 340 ASP B CA 1
ATOM 5686 C C . ASP B 1 221 ? -29.691 26.982 223.746 1.00 87.30 340 ASP B C 1
ATOM 5687 O O . ASP B 1 221 ? -29.025 26.056 224.225 1.00 88.03 340 ASP B O 1
ATOM 5692 N N . ASN B 1 222 ? -29.275 27.706 222.713 1.00 87.59 341 ASN B N 1
ATOM 5693 C CA . ASN B 1 222 ? -27.957 27.481 222.127 1.00 96.32 341 ASN B CA 1
ATOM 5694 C C . ASN B 1 222 ? -27.105 28.738 222.181 1.00 83.45 341 ASN B C 1
ATOM 5695 O O . ASN B 1 222 ? -27.557 29.823 221.812 1.00 87.10 341 ASN B O 1
ATOM 5700 N N . LEU B 1 223 ? -25.870 28.580 222.639 1.00 90.67 342 LEU B N 1
ATOM 5701 C CA . LEU B 1 223 ? -24.946 29.701 222.780 1.00 81.40 342 LEU B CA 1
ATOM 5702 C C . LEU B 1 223 ? -23.574 29.337 222.236 1.00 80.98 342 LEU B C 1
ATOM 5703 O O . LEU B 1 223 ? -23.021 28.294 222.579 1.00 82.78 342 LEU B O 1
ATOM 5708 N N . LEU B 1 224 ? -23.032 30.198 221.383 1.00 88.25 343 LEU B N 1
ATOM 5709 C CA . LEU B 1 224 ? -21.703 29.980 220.834 1.00 85.83 343 LEU B CA 1
ATOM 5710 C C . LEU B 1 224 ? -20.704 31.019 221.327 1.00 78.09 343 LEU B C 1
ATOM 5711 O O . LEU B 1 224 ? -20.829 32.211 221.028 1.00 76.02 343 LEU B O 1
ATOM 5716 N N . LEU B 1 225 ? -19.694 30.547 222.053 1.00 87.86 344 LEU B N 1
ATOM 5717 C CA . LEU B 1 225 ? -18.617 31.405 222.529 1.00 80.66 344 LEU B CA 1
ATOM 5718 C C . LEU B 1 225 ? -17.543 31.470 221.460 1.00 79.90 344 LEU B C 1
ATOM 5719 O O . LEU B 1 225 ? -16.955 30.447 221.122 1.00 82.88 344 LEU B O 1
ATOM 5724 N N . SER B 1 226 ? -17.353 32.641 220.858 1.00 75.91 345 SER B N 1
ATOM 5725 C CA . SER B 1 226 ? -16.241 32.834 219.928 1.00 76.38 345 SER B CA 1
ATOM 5726 C C . SER B 1 226 ? -15.043 33.628 220.469 1.00 74.01 345 SER B C 1
ATOM 5727 O O . SER B 1 226 ? -14.017 33.722 219.798 1.00 75.05 345 SER B O 1
ATOM 5730 N N . GLU B 1 227 ? -15.165 34.199 221.664 1.00 71.00 346 GLU B N 1
ATOM 5731 C CA . GLU B 1 227 ? -14.114 35.075 222.194 1.00 76.05 346 GLU B CA 1
ATOM 5732 C C . GLU B 1 227 ? -13.063 34.242 222.900 1.00 69.28 346 GLU B C 1
ATOM 5733 O O . GLU B 1 227 ? -13.358 33.583 223.894 1.00 73.67 346 GLU B O 1
ATOM 5739 N N . LEU B 1 228 ? -11.838 34.275 222.393 1.00 70.18 347 LEU B N 1
ATOM 5740 C CA . LEU B 1 228 ? -10.797 33.365 222.879 1.00 71.39 347 LEU B CA 1
ATOM 5741 C C . LEU B 1 228 ? -10.559 33.468 224.387 1.00 73.73 347 LEU B C 1
ATOM 5742 O O . LEU B 1 228 ? -10.351 32.451 225.051 1.00 70.13 347 LEU B O 1
ATOM 5747 N N . ASP B 1 229 ? -10.634 34.682 224.931 1.00 65.95 348 ASP B N 1
ATOM 5748 C CA . ASP B 1 229 ? -10.403 34.877 226.360 1.00 65.67 348 ASP B CA 1
ATOM 5749 C C . ASP B 1 229 ? -11.545 34.308 227.201 1.00 70.80 348 ASP B C 1
ATOM 5750 O O . ASP B 1 229 ? -11.314 33.835 228.316 1.00 73.23 348 ASP B O 1
ATOM 5755 N N . GLU B 1 230 ? -12.766 34.342 226.665 1.00 63.97 349 GLU B N 1
ATOM 5756 C CA . GLU B 1 230 ? -13.923 33.761 227.354 1.00 65.24 349 GLU B CA 1
ATOM 5757 C C . GLU B 1 230 ? -13.768 32.245 227.491 1.00 66.99 349 GLU B C 1
ATOM 5758 O O . GLU B 1 230 ? -13.972 31.679 228.564 1.00 74.00 349 GLU B O 1
ATOM 5764 N N . ILE B 1 231 ? -13.410 31.594 226.396 1.00 69.69 350 ILE B N 1
ATOM 5765 C CA . ILE B 1 231 ? -13.151 30.162 226.422 1.00 83.64 350 ILE B CA 1
ATOM 5766 C C . ILE B 1 231 ? -11.967 29.829 227.344 1.00 72.34 350 ILE B C 1
ATOM 5767 O O . ILE B 1 231 ? -12.079 28.967 228.215 1.00 73.16 350 ILE B O 1
ATOM 5772 N N . ALA B 1 232 ? -10.854 30.532 227.177 1.00 71.18 351 ALA B N 1
ATOM 5773 C CA . ALA B 1 232 ? -9.687 30.290 228.025 1.00 74.44 351 ALA B CA 1
ATOM 5774 C C . ALA B 1 232 ? -10.044 30.460 229.496 1.00 68.70 351 ALA B C 1
ATOM 5775 O O . ALA B 1 232 ? -9.671 29.626 230.321 1.00 69.62 351 ALA B O 1
ATOM 5777 N N . TYR B 1 233 ? -10.790 31.524 229.806 1.00 66.07 352 TYR B N 1
ATOM 5778 C CA . TYR B 1 233 ? -11.203 31.811 231.176 1.00 64.02 352 TYR B CA 1
ATOM 5779 C C . TYR B 1 233 ? -12.123 30.733 231.717 1.00 65.65 352 TYR B C 1
ATOM 5780 O O . TYR B 1 233 ? -11.985 30.296 232.856 1.00 65.53 352 TYR B O 1
ATOM 5789 N N . LEU B 1 234 ? -13.083 30.324 230.898 1.00 67.27 353 LEU B N 1
ATOM 5790 C CA . LEU B 1 234 ? -14.093 29.366 231.322 1.00 74.86 353 LEU B CA 1
ATOM 5791 C C . LEU B 1 234 ? -13.492 27.999 231.619 1.00 75.14 353 LEU B C 1
ATOM 5792 O O . LEU B 1 234 ? -13.884 27.335 232.575 1.00 79.53 353 LEU B O 1
ATOM 5797 N N . LEU B 1 235 ? -12.529 27.589 230.805 1.00 73.40 354 LEU B N 1
ATOM 5798 C CA . LEU B 1 235 ? -11.968 26.248 230.912 1.00 76.41 354 LEU B CA 1
ATOM 5799 C C . LEU B 1 235 ? -10.682 26.212 231.751 1.00 85.70 354 LEU B C 1
ATOM 5800 O O . LEU B 1 235 ? -10.104 25.144 231.966 1.00 87.17 354 LEU B O 1
ATOM 5805 N N . ASN B 1 236 ? -10.256 27.378 232.236 1.00 78.61 355 ASN B N 1
ATOM 5806 C CA . ASN B 1 236 ? -8.980 27.524 232.940 1.00 76.72 355 ASN B CA 1
ATOM 5807 C C . ASN B 1 236 ? -7.818 26.905 232.149 1.00 78.25 355 ASN B C 1
ATOM 5808 O O . ASN B 1 236 ? -7.000 26.166 232.692 1.00 75.32 355 ASN B O 1
ATOM 5813 N N . LEU B 1 237 ? -7.759 27.228 230.860 1.00 80.06 356 LEU B N 1
ATOM 5814 C CA . LEU B 1 237 ? -6.713 26.741 229.969 1.00 76.87 356 LEU B CA 1
ATOM 5815 C C . LEU B 1 237 ? -6.050 27.890 229.212 1.00 75.31 356 LEU B C 1
ATOM 5816 O O . LEU B 1 237 ? -6.697 28.879 228.893 1.00 79.25 356 LEU B O 1
ATOM 5818 N N . ARG B 1 238 ? -4.762 27.753 228.908 1.00 76.32 357 ARG B N 1
ATOM 5819 C CA . ARG B 1 238 ? -4.059 28.777 228.139 1.00 75.25 357 ARG B CA 1
ATOM 5820 C C . ARG B 1 238 ? -3.297 28.147 226.986 1.00 82.88 357 ARG B C 1
ATOM 5821 O O . ARG B 1 238 ? -3.156 26.933 226.934 1.00 89.52 357 ARG B O 1
ATOM 5829 N N . GLY B 1 239 ? -2.811 28.974 226.064 1.00 87.85 358 GLY B N 1
ATOM 5830 C CA . GLY B 1 239 ? -2.145 28.475 224.873 1.00 81.09 358 GLY B CA 1
ATOM 5831 C C . GLY B 1 239 ? -1.158 29.419 224.211 1.00 80.53 358 GLY B C 1
ATOM 5832 O O . GLY B 1 239 ? -0.905 30.534 224.674 1.00 77.65 358 GLY B O 1
ATOM 5833 N N . TYR B 1 240 ? -0.527 28.921 223.159 1.00 83.53 359 TYR B N 1
ATOM 5834 C CA . TYR B 1 240 ? 0.477 29.683 222.428 1.00 83.65 359 TYR B CA 1
ATOM 5835 C C . TYR B 1 240 ? 0.083 30.235 221.059 1.00 84.64 359 TYR B C 1
ATOM 5836 O O . TYR B 1 240 ? 0.950 30.699 220.314 1.00 85.51 359 TYR B O 1
ATOM 5845 N N . ASP B 1 241 ? -1.192 30.138 220.692 1.00 84.81 360 ASP B N 1
ATOM 5846 C CA . ASP B 1 241 ? -1.610 30.556 219.355 1.00 86.15 360 ASP B CA 1
ATOM 5847 C C . ASP B 1 241 ? -1.398 32.039 219.050 1.00 83.86 360 ASP B C 1
ATOM 5848 O O . ASP B 1 241 ? -1.352 32.425 217.888 1.00 85.34 360 ASP B O 1
ATOM 5853 N N . TYR B 1 242 ? -1.272 32.869 220.080 1.00 80.46 361 TYR B N 1
ATOM 5854 C CA . TYR B 1 242 ? -1.038 34.300 219.879 1.00 78.30 361 TYR B CA 1
ATOM 5855 C C . TYR B 1 242 ? 0.246 34.742 220.557 1.00 78.14 361 TYR B C 1
ATOM 5856 O O . TYR B 1 242 ? 0.678 34.131 221.534 1.00 76.67 361 TYR B O 1
ATOM 5865 N N . GLN B 1 243 ? 0.852 35.803 220.034 1.00 76.48 362 GLN B N 1
ATOM 5866 C CA . GLN B 1 243 ? 2.148 36.240 220.525 1.00 75.70 362 GLN B CA 1
ATOM 5867 C C . GLN B 1 243 ? 2.093 36.915 221.898 1.00 86.72 362 GLN B C 1
ATOM 5868 O O . GLN B 1 243 ? 2.870 36.575 222.792 1.00 77.77 362 GLN B O 1
ATOM 5874 N N . TYR B 1 244 ? 1.212 37.900 222.051 1.00 81.79 363 TYR B N 1
ATOM 5875 C CA . TYR B 1 244 ? 1.141 38.654 223.299 1.00 66.47 363 TYR B CA 1
ATOM 5876 C C . TYR B 1 244 ? 0.030 38.261 224.271 1.00 70.59 363 TYR B C 1
ATOM 5877 O O . TYR B 1 244 ? -0.013 38.770 225.385 1.00 71.48 363 TYR B O 1
ATOM 5886 N N . SER B 1 245 ? -0.857 37.357 223.868 1.00 73.91 364 SER B N 1
ATOM 5887 C CA . SER B 1 245 ? -1.888 36.865 224.774 1.00 69.40 364 SER B CA 1
ATOM 5888 C C . SER B 1 245 ? -1.822 35.349 224.820 1.00 67.91 364 SER B C 1
ATOM 5889 O O . SER B 1 245 ? -1.724 34.702 223.778 1.00 70.69 364 SER B O 1
ATOM 5892 N N . PRO B 1 246 ? -1.947 34.771 226.019 1.00 67.14 365 PRO B N 1
ATOM 5893 C CA . PRO B 1 246 ? -1.776 33.321 226.156 1.00 72.32 365 PRO B CA 1
ATOM 5894 C C . PRO B 1 246 ? -3.036 32.558 225.784 1.00 71.09 365 PRO B C 1
ATOM 5895 O O . PRO B 1 246 ? -3.562 31.791 226.589 1.00 71.26 365 PRO B O 1
ATOM 5899 N N . LEU B 1 247 ? -3.498 32.768 224.556 1.00 73.17 366 LEU B N 1
ATOM 5900 C CA . LEU B 1 247 ? -4.773 32.226 224.102 1.00 73.51 366 LEU B CA 1
ATOM 5901 C C . LEU B 1 247 ? -4.591 31.209 222.971 1.00 84.07 366 LEU B C 1
ATOM 5902 O O . LEU B 1 247 ? -3.481 31.027 222.472 1.00 91.14 366 LEU B O 1
ATOM 5907 N N . PHE B 1 248 ? -5.692 30.586 222.552 1.00 79.59 367 PHE B N 1
ATOM 5908 C CA . PHE B 1 248 ? -5.683 29.572 221.502 1.00 82.70 367 PHE B CA 1
ATOM 5909 C C . PHE B 1 248 ? -6.917 29.611 220.589 1.00 88.13 367 PHE B C 1
ATOM 5910 O O . PHE B 1 248 ? -8.029 29.858 221.051 1.00 82.10 367 PHE B O 1
ATOM 5918 N N . TYR B 1 249 ? -6.722 29.369 219.296 1.00 86.57 368 TYR B N 1
ATOM 5919 C CA . TYR B 1 249 ? -7.861 29.291 218.382 1.00 92.72 368 TYR B CA 1
ATOM 5920 C C . TYR B 1 249 ? -8.826 28.219 218.865 1.00 92.69 368 TYR B C 1
ATOM 5921 O O . TYR B 1 249 ? -8.424 27.066 219.068 1.00 91.57 368 TYR B O 1
ATOM 5930 N N . SER B 1 250 ? -10.078 28.619 219.091 1.00 87.62 369 SER B N 1
ATOM 5931 C CA . SER B 1 250 ? -11.122 27.702 219.534 1.00 88.69 369 SER B CA 1
ATOM 5932 C C . SER B 1 250 ? -12.565 28.220 219.331 1.00 88.17 369 SER B C 1
ATOM 5933 O O . SER B 1 250 ? -12.804 29.404 219.073 1.00 85.41 369 SER B O 1
ATOM 5936 N N . TYR B 1 251 ? -13.518 27.302 219.424 1.00 89.46 370 TYR B N 1
ATOM 5937 C CA . TYR B 1 251 ? -14.925 27.660 219.577 1.00 91.02 370 TYR B CA 1
ATOM 5938 C C . TYR B 1 251 ? -15.504 26.812 220.707 1.00 88.35 370 TYR B C 1
ATOM 5939 O O . TYR B 1 251 ? -15.016 25.715 220.977 1.00 90.56 370 TYR B O 1
ATOM 5948 N N . LEU B 1 252 ? -16.502 27.338 221.404 1.00 86.01 371 LEU B N 1
ATOM 5949 C CA . LEU B 1 252 ? -17.163 26.565 222.445 1.00 86.27 371 LEU B CA 1
ATOM 5950 C C . LEU B 1 252 ? -18.677 26.747 222.360 1.00 88.32 371 LEU B C 1
ATOM 5951 O O . LEU B 1 252 ? -19.193 27.859 222.548 1.00 85.22 371 LEU B O 1
ATOM 5956 N N . LEU B 1 253 ? -19.388 25.654 222.092 1.00 89.20 372 LEU B N 1
ATOM 5957 C CA . LEU B 1 253 ? -20.840 25.706 221.937 1.00 94.56 372 LEU B CA 1
ATOM 5958 C C . LEU B 1 253 ? -21.558 25.043 223.106 1.00 89.62 372 LEU B C 1
ATOM 5959 O O . LEU B 1 253 ? -21.258 23.905 223.475 1.00 91.94 372 LEU B O 1
ATOM 5961 N N . PHE B 1 254 ? -22.500 25.769 223.693 1.00 87.21 373 PHE B N 1
ATOM 5962 C CA . PHE B 1 254 ? -23.324 25.226 224.758 1.00 87.38 373 PHE B CA 1
ATOM 5963 C C . PHE B 1 254 ? -24.737 24.990 224.238 1.00 89.06 373 PHE B C 1
ATOM 5964 O O . PHE B 1 254 ? -25.306 25.840 223.556 1.00 88.00 373 PHE B O 1
ATOM 5972 N N . GLN B 1 255 ? -25.293 23.826 224.546 1.00 91.86 374 GLN B N 1
ATOM 5973 C CA . GLN B 1 255 ? -26.685 23.547 224.214 1.00 101.80 374 GLN B CA 1
ATOM 5974 C C . GLN B 1 255 ? -27.443 23.192 225.488 1.00 98.33 374 GLN B C 1
ATOM 5975 O O . GLN B 1 255 ? -26.987 22.367 226.284 1.00 98.13 374 GLN B O 1
ATOM 5981 N N . PHE B 1 256 ? -28.590 23.836 225.679 1.00 91.80 375 PHE B N 1
ATOM 5982 C CA . PHE B 1 256 ? -29.316 23.769 226.940 1.00 93.22 375 PHE B CA 1
ATOM 5983 C C . PHE B 1 256 ? -30.650 23.035 226.784 1.00 100.49 375 PHE B C 1
ATOM 5984 O O . PHE B 1 256 ? -31.413 23.312 225.863 1.00 99.01 375 PHE B O 1
ATOM 5992 N N . ASP B 1 257 ? -30.935 22.117 227.704 1.00 113.44 376 ASP B N 1
ATOM 5993 C CA . ASP B 1 257 ? -32.092 21.230 227.596 1.00 129.09 376 ASP B CA 1
ATOM 5994 C C . ASP B 1 257 ? -33.419 21.849 228.040 1.00 140.21 376 ASP B C 1
ATOM 5995 O O . ASP B 1 257 ? -34.488 21.303 227.753 1.00 148.16 376 ASP B O 1
ATOM 5997 N N . ARG B 1 258 ? -33.387 22.910 228.816 1.00 141.72 377 ARG B N 1
ATOM 5998 C CA . ARG B 1 258 ? -34.635 23.458 229.324 1.00 139.63 377 ARG B CA 1
ATOM 5999 C C . ARG B 1 258 ? -35.684 22.375 229.431 1.00 158.86 377 ARG B C 1
ATOM 6000 O O . ARG B 1 258 ? -35.567 21.486 230.266 1.00 157.01 377 ARG B O 1
ATOM 6008 N N . GLN B 1 261 ? -33.489 22.914 232.546 1.00 168.53 380 GLN B N 1
ATOM 6009 C CA . GLN B 1 261 ? -33.310 21.470 232.650 1.00 167.40 380 GLN B CA 1
ATOM 6010 C C . GLN B 1 261 ? -31.846 21.110 232.874 1.00 162.53 380 GLN B C 1
ATOM 6011 O O . GLN B 1 261 ? -31.513 20.369 233.799 1.00 169.26 380 GLN B O 1
ATOM 6013 N N . ASP B 1 262 ? -30.974 21.640 232.022 1.00 144.99 381 ASP B N 1
ATOM 6014 C CA . ASP B 1 262 ? -29.540 21.375 232.126 1.00 125.38 381 ASP B CA 1
ATOM 6015 C C . ASP B 1 262 ? -28.844 21.582 230.780 1.00 113.41 381 ASP B C 1
ATOM 6016 O O . ASP B 1 262 ? -29.493 21.862 229.777 1.00 113.10 381 ASP B O 1
ATOM 6021 N N . PHE B 1 263 ? -27.523 21.441 230.757 1.00 108.11 382 PHE B N 1
ATOM 6022 C CA . PHE B 1 263 ? -26.788 21.456 229.496 1.00 108.54 382 PHE B CA 1
ATOM 6023 C C . PHE B 1 263 ? -26.815 20.068 228.845 1.00 113.68 382 PHE B C 1
ATOM 6024 O O . PHE B 1 263 ? -26.369 19.088 229.441 1.00 123.04 382 PHE B O 1
ATOM 6026 N N . SER B 1 264 ? -27.348 19.984 227.629 1.00 104.48 383 SER B N 1
ATOM 6027 C CA . SER B 1 264 ? -27.460 18.702 226.932 1.00 107.64 383 SER B CA 1
ATOM 6028 C C . SER B 1 264 ? -26.157 18.303 226.250 1.00 106.36 383 SER B C 1
ATOM 6029 O O . SER B 1 264 ? -25.760 17.139 226.283 1.00 112.33 383 SER B O 1
ATOM 6032 N N . LYS B 1 265 ? -25.504 19.269 225.616 1.00 103.12 384 LYS B N 1
ATOM 6033 C CA . LYS B 1 265 ? -24.200 19.024 225.016 1.00 107.82 384 LYS B CA 1
ATOM 6034 C C . LYS B 1 265 ? -23.277 20.256 225.095 1.00 104.56 384 LYS B C 1
ATOM 6035 O O . LYS B 1 265 ? -23.723 21.395 224.916 1.00 97.36 384 LYS B O 1
ATOM 6037 N N . ILE B 1 266 ? -21.998 20.012 225.382 1.00 100.08 385 ILE B N 1
ATOM 6038 C CA . ILE B 1 266 ? -20.948 21.027 225.286 1.00 97.11 385 ILE B CA 1
ATOM 6039 C C . ILE B 1 266 ? -19.876 20.536 224.325 1.00 99.48 385 ILE B C 1
ATOM 6040 O O . ILE B 1 266 ? -19.231 19.525 224.588 1.00 101.82 385 ILE B O 1
ATOM 6045 N N . VAL B 1 267 ? -19.680 21.243 223.217 1.00 99.04 386 VAL B N 1
ATOM 6046 C CA . VAL B 1 267 ? -18.687 20.822 222.232 1.00 101.45 386 VAL B CA 1
ATOM 6047 C C . VAL B 1 267 ? -17.573 21.861 222.075 1.00 99.51 386 VAL B C 1
ATOM 6048 O O . VAL B 1 267 ? -17.829 23.048 221.865 1.00 95.97 386 VAL B O 1
ATOM 6052 N N . PHE B 1 268 ? -16.335 21.390 222.195 1.00 99.73 387 PHE B N 1
ATOM 6053 C CA . PHE B 1 268 ? -15.155 22.237 222.149 1.00 97.50 387 PHE B CA 1
ATOM 6054 C C . PHE B 1 268 ? -14.358 22.004 220.867 1.00 100.13 387 PHE B C 1
ATOM 6055 O O . PHE B 1 268 ? -13.832 20.915 220.639 1.00 103.42 387 PHE B O 1
ATOM 6063 N N . PHE B 1 269 ? -14.290 23.029 220.024 1.00 98.85 388 PHE B N 1
ATOM 6064 C CA . PHE B 1 269 ? -13.546 22.964 218.768 1.00 101.21 388 PHE B CA 1
ATOM 6065 C C . PHE B 1 269 ? -12.167 23.575 218.954 1.00 112.13 388 PHE B C 1
ATOM 6066 O O . PHE B 1 269 ? -12.052 24.657 219.520 1.00 107.94 388 PHE B O 1
ATOM 6074 N N . THR B 1 270 ? -11.124 22.900 218.477 1.00 102.17 389 THR B N 1
ATOM 6075 C CA . THR B 1 270 ? -9.769 23.395 218.683 1.00 100.78 389 THR B CA 1
ATOM 6076 C C . THR B 1 270 ? -8.732 22.692 217.814 1.00 108.39 389 THR B C 1
ATOM 6077 O O . THR B 1 270 ? -9.063 21.865 216.968 1.00 108.04 389 THR B O 1
ATOM 6081 N N . THR B 1 271 ? -7.467 23.019 218.044 1.00 103.44 390 THR B N 1
ATOM 6082 C CA . THR B 1 271 ? -6.386 22.266 217.441 1.00 106.81 390 THR B CA 1
ATOM 6083 C C . THR B 1 271 ? -6.085 21.117 218.386 1.00 108.10 390 THR B C 1
ATOM 6084 O O . THR B 1 271 ? -5.588 21.320 219.490 1.00 105.70 390 THR B O 1
ATOM 6088 N N . VAL B 1 272 ? -6.387 19.902 217.951 1.00 112.05 391 VAL B N 1
ATOM 6089 C CA . VAL B 1 272 ? -6.330 18.766 218.856 1.00 117.32 391 VAL B CA 1
ATOM 6090 C C . VAL B 1 272 ? -4.890 18.294 219.059 1.00 114.83 391 VAL B C 1
ATOM 6091 O O . VAL B 1 272 ? -4.563 17.702 220.087 1.00 114.73 391 VAL B O 1
ATOM 6095 N N . LYS B 1 273 ? -4.021 18.583 218.097 1.00 116.12 392 LYS B N 1
ATOM 6096 C CA . LYS B 1 273 ? -2.630 18.165 218.213 1.00 121.13 392 LYS B CA 1
ATOM 6097 C C . LYS B 1 273 ? -1.904 18.995 219.282 1.00 118.76 392 LYS B C 1
ATOM 6098 O O . LYS B 1 273 ? -0.812 18.636 219.721 1.00 114.19 392 LYS B O 1
ATOM 6104 N N . ASN B 1 274 ? -2.512 20.106 219.695 1.00 116.95 393 ASN B N 1
ATOM 6105 C CA . ASN B 1 274 ? -1.976 20.901 220.802 1.00 112.20 393 ASN B CA 1
ATOM 6106 C C . ASN B 1 274 ? -2.664 20.622 222.141 1.00 103.91 393 ASN B C 1
ATOM 6107 O O . ASN B 1 274 ? -2.286 21.189 223.166 1.00 100.91 393 ASN B O 1
ATOM 6112 N N . LEU B 1 275 ? -3.669 19.750 222.128 1.00 105.90 394 LEU B N 1
ATOM 6113 C CA . LEU B 1 275 ? -4.351 19.346 223.355 1.00 104.80 394 LEU B CA 1
ATOM 6114 C C . LEU B 1 275 ? -3.605 18.192 224.036 1.00 114.12 394 LEU B C 1
ATOM 6115 O O . LEU B 1 275 ? -3.483 17.105 223.473 1.00 116.04 394 LEU B O 1
ATOM 6117 N N . PRO B 1 276 ? -3.085 18.435 225.251 1.00 114.17 395 PRO B N 1
ATOM 6118 C CA . PRO B 1 276 ? -2.311 17.409 225.958 1.00 112.59 395 PRO B CA 1
ATOM 6119 C C . PRO B 1 276 ? -3.165 16.325 226.618 1.00 125.19 395 PRO B C 1
ATOM 6120 O O . PRO B 1 276 ? -4.394 16.432 226.652 1.00 108.05 395 PRO B O 1
ATOM 6124 N N . ALA B 1 277 ? -2.487 15.326 227.185 1.00 134.64 396 ALA B N 1
ATOM 6125 C CA . ALA B 1 277 ? -3.107 14.094 227.675 1.00 144.37 396 ALA B CA 1
ATOM 6126 C C . ALA B 1 277 ? -3.836 14.269 229.002 1.00 144.00 396 ALA B C 1
ATOM 6127 O O . ALA B 1 277 ? -4.933 13.744 229.189 1.00 143.81 396 ALA B O 1
ATOM 6129 N N . ASP B 1 278 ? -3.215 14.989 229.929 1.00 147.86 397 ASP B N 1
ATOM 6130 C CA . ASP B 1 278 ? -3.853 15.282 231.203 1.00 151.59 397 ASP B CA 1
ATOM 6131 C C . ASP B 1 278 ? -5.049 16.205 230.982 1.00 160.35 397 ASP B C 1
ATOM 6132 O O . ASP B 1 278 ? -5.987 16.223 231.780 1.00 166.80 397 ASP B O 1
ATOM 6134 N N . VAL B 1 279 ? -5.014 16.965 229.890 1.00 158.69 398 VAL B N 1
ATOM 6135 C CA . VAL B 1 279 ? -6.094 17.891 229.562 1.00 148.10 398 VAL B CA 1
ATOM 6136 C C . VAL B 1 279 ? -7.299 17.174 228.955 1.00 140.40 398 VAL B C 1
ATOM 6137 O O . VAL B 1 279 ? -8.439 17.569 229.191 1.00 141.56 398 VAL B O 1
ATOM 6139 N N . LYS B 1 280 ? -7.045 16.124 228.176 1.00 136.52 399 LYS B N 1
ATOM 6140 C CA . LYS B 1 280 ? -8.123 15.323 227.589 1.00 137.19 399 LYS B CA 1
ATOM 6141 C C . LYS B 1 280 ? -8.956 14.655 228.681 1.00 134.11 399 LYS B C 1
ATOM 6142 O O . LYS B 1 280 ? -10.096 14.246 228.452 1.00 125.96 399 LYS B O 1
ATOM 6144 N N . ASN B 1 281 ? -8.368 14.541 229.868 1.00 143.83 400 ASN B N 1
ATOM 6145 C CA . ASN B 1 281 ? -9.084 14.074 231.045 1.00 154.21 400 ASN B CA 1
ATOM 6146 C C . ASN B 1 281 ? -10.086 15.121 231.513 1.00 157.11 400 ASN B C 1
ATOM 6147 O O . ASN B 1 281 ? -11.266 14.826 231.685 1.00 158.99 400 ASN B O 1
ATOM 6149 N N . LEU B 1 282 ? -9.610 16.350 231.696 1.00 159.96 401 LEU B N 1
ATOM 6150 C CA . LEU B 1 282 ? -10.451 17.453 232.159 1.00 161.60 401 LEU B CA 1
ATOM 6151 C C . LEU B 1 282 ? -11.599 17.743 231.194 1.00 160.33 401 LEU B C 1
ATOM 6152 O O . LEU B 1 282 ? -12.588 18.384 231.558 1.00 165.26 401 LEU B O 1
ATOM 6154 N N . LEU B 1 283 ? -11.453 17.280 229.958 1.00 151.09 402 LEU B N 1
ATOM 6155 C CA . LEU B 1 283 ? -12.488 17.448 228.953 1.00 136.03 402 LEU B CA 1
ATOM 6156 C C . LEU B 1 283 ? -13.589 16.399 229.107 1.00 137.71 402 LEU B C 1
ATOM 6157 O O . LEU B 1 283 ? -14.769 16.709 228.964 1.00 143.74 402 LEU B O 1
ATOM 6162 N N . GLU B 1 284 ? -13.215 15.159 229.402 1.00 133.76 403 GLU B N 1
ATOM 6163 C CA . GLU B 1 284 ? -14.218 14.135 229.681 1.00 129.05 403 GLU B CA 1
ATOM 6164 C C . GLU B 1 284 ? -14.674 14.263 231.131 1.00 119.36 403 GLU B C 1
ATOM 6165 O O . GLU B 1 284 ? -15.697 13.701 231.525 1.00 120.14 403 GLU B O 1
ATOM 6167 N N . ILE B 1 285 ? -13.908 15.016 231.919 1.00 119.07 404 ILE B N 1
ATOM 6168 C CA . ILE B 1 285 ? -14.210 15.208 233.335 1.00 120.26 404 ILE B CA 1
ATOM 6169 C C . ILE B 1 285 ? -15.370 16.173 233.508 1.00 128.52 404 ILE B C 1
ATOM 6170 O O . ILE B 1 285 ? -16.155 16.057 234.447 1.00 121.85 404 ILE B O 1
ATOM 6172 N N . ASN B 1 286 ? -15.457 17.137 232.598 1.00 151.91 405 ASN B N 1
ATOM 6173 C CA . ASN B 1 286 ? -16.622 18.004 232.505 1.00 162.47 405 ASN B CA 1
ATOM 6174 C C . ASN B 1 286 ? -17.623 17.407 231.519 1.00 170.48 405 ASN B C 1
ATOM 6175 O O . ASN B 1 286 ? -18.641 18.024 231.202 1.00 176.10 405 ASN B O 1
ATOM 6177 N N . LYS B 1 287 ? -17.299 16.207 231.031 1.00 161.33 406 LYS B N 1
ATOM 6178 C CA . LYS B 1 287 ? -18.120 15.450 230.083 1.00 148.88 406 LYS B CA 1
ATOM 6179 C C . LYS B 1 287 ? -18.282 16.170 228.742 1.00 144.72 406 LYS B C 1
ATOM 6180 O O . LYS B 1 287 ? -19.238 15.931 228.006 1.00 144.64 406 LYS B O 1
ATOM 6182 N N . VAL B 1 288 ? -17.322 17.034 228.430 1.00 136.87 407 VAL B N 1
ATOM 6183 C CA . VAL B 1 288 ? -17.282 17.772 227.169 1.00 133.89 407 VAL B CA 1
ATOM 6184 C C . VAL B 1 288 ? -16.951 16.840 226.008 1.00 131.18 407 VAL B C 1
ATOM 6185 O O . VAL B 1 288 ? -16.195 15.885 226.176 1.00 136.55 407 VAL B O 1
ATOM 6189 N N . ILE B 1 289 ? -17.522 17.103 224.836 1.00 121.30 408 ILE B N 1
ATOM 6190 C CA . ILE B 1 289 ? -17.057 16.445 223.625 1.00 116.47 408 ILE B CA 1
ATOM 6191 C C . ILE B 1 289 ? -16.068 17.352 222.883 1.00 110.44 408 ILE B C 1
ATOM 6192 O O . ILE B 1 289 ? -16.298 18.550 222.720 1.00 106.80 408 ILE B O 1
ATOM 6197 N N . VAL B 1 290 ? -14.951 16.774 222.455 1.00 112.24 409 VAL B N 1
ATOM 6198 C CA . VAL B 1 290 ? -13.878 17.549 221.844 1.00 110.88 409 VAL B CA 1
ATOM 6199 C C . VAL B 1 290 ? -13.785 17.323 220.350 1.00 113.95 409 VAL B C 1
ATOM 6200 O O . VAL B 1 290 ? -13.502 16.218 219.907 1.00 117.93 409 VAL B O 1
ATOM 6204 N N . LYS B 1 291 ? -14.021 18.369 219.572 1.00 112.25 410 LYS B N 1
ATOM 6205 C CA . LYS B 1 291 ? -13.916 18.261 218.126 1.00 115.09 410 LYS B CA 1
ATOM 6206 C C . LYS B 1 291 ? -12.791 19.150 217.638 1.00 113.53 410 LYS B C 1
ATOM 6207 O O . LYS B 1 291 ? -12.235 19.924 218.409 1.00 110.04 410 LYS B O 1
ATOM 6209 N N . GLU B 1 292 ? -12.487 19.080 216.349 1.00 116.18 411 GLU B N 1
ATOM 6210 C CA . GLU B 1 292 ? -11.396 19.874 215.821 1.00 115.15 411 GLU B CA 1
ATOM 6211 C C . GLU B 1 292 ? -11.908 21.248 215.444 1.00 115.15 411 GLU B C 1
ATOM 6212 O O . GLU B 1 292 ? -13.113 21.482 215.428 1.00 115.94 411 GLU B O 1
ATOM 6214 N N . TYR B 1 293 ? -10.987 22.129 215.072 1.00 117.43 412 TYR B N 1
ATOM 6215 C CA . TYR B 1 293 ? -11.278 23.549 214.923 1.00 107.27 412 TYR B CA 1
ATOM 6216 C C . TYR B 1 293 ? -12.030 23.865 213.629 1.00 114.34 412 TYR B C 1
ATOM 6217 O O . TYR B 1 293 ? -12.964 24.673 213.620 1.00 106.83 412 TYR B O 1
ATOM 6226 N N . GLU B 1 294 ? -11.621 23.221 212.539 1.00 118.97 413 GLU B N 1
ATOM 6227 C CA . GLU B 1 294 ? -12.248 23.446 211.242 1.00 115.18 413 GLU B CA 1
ATOM 6228 C C . GLU B 1 294 ? -13.628 22.808 211.181 1.00 116.71 413 GLU B C 1
ATOM 6229 O O . GLU B 1 294 ? -14.357 22.989 210.212 1.00 118.32 413 GLU B O 1
ATOM 6231 N N . GLU B 1 295 ? -13.980 22.063 212.223 1.00 116.33 414 GLU B N 1
ATOM 6232 C CA . GLU B 1 295 ? -15.274 21.397 212.289 1.00 117.83 414 GLU B CA 1
ATOM 6233 C C . GLU B 1 295 ? -16.414 22.350 212.638 1.00 115.60 414 GLU B C 1
ATOM 6234 O O . GLU B 1 295 ? -17.572 21.951 212.609 1.00 115.58 414 GLU B O 1
ATOM 6236 N N . ILE B 1 296 ? -16.087 23.598 212.975 1.00 119.27 415 ILE B N 1
ATOM 6237 C CA . ILE B 1 296 ? -17.094 24.557 213.428 1.00 109.45 415 ILE B CA 1
ATOM 6238 C C . ILE B 1 296 ? -18.229 24.726 212.407 1.00 111.91 415 ILE B C 1
ATOM 6239 O O . ILE B 1 296 ? -19.392 24.478 212.722 1.00 108.77 415 ILE B O 1
ATOM 6241 N N . VAL B 1 297 ? -17.891 25.130 211.187 1.00 110.39 416 VAL B N 1
ATOM 6242 C CA . VAL B 1 297 ? -18.909 25.364 210.170 1.00 112.47 416 VAL B CA 1
ATOM 6243 C C . VAL B 1 297 ? -19.668 24.074 209.803 1.00 116.11 416 VAL B C 1
ATOM 6244 O O . VAL B 1 297 ? -20.896 24.096 209.752 1.00 116.21 416 VAL B O 1
ATOM 6248 N N . PRO B 1 298 ? -18.953 22.949 209.564 1.00 119.57 417 PRO B N 1
ATOM 6249 C CA . PRO B 1 298 ? -19.668 21.698 209.280 1.00 129.46 417 PRO B CA 1
ATOM 6250 C C . PRO B 1 298 ? -20.587 21.204 210.400 1.00 129.48 417 PRO B C 1
ATOM 6251 O O . PRO B 1 298 ? -21.665 20.675 210.100 1.00 124.69 417 PRO B O 1
ATOM 6255 N N . TYR B 1 299 ? -20.170 21.356 211.656 1.00 119.29 418 TYR B N 1
ATOM 6256 C CA . TYR B 1 299 ? -20.974 20.869 212.772 1.00 118.37 418 TYR B CA 1
ATOM 6257 C C . TYR B 1 299 ? -22.241 21.705 212.925 1.00 115.92 418 TYR B C 1
ATOM 6258 O O . TYR B 1 299 ? -23.322 21.173 213.164 1.00 122.24 418 TYR B O 1
ATOM 6267 N N . LEU B 1 300 ? -22.113 23.018 212.790 1.00 118.94 419 LEU B N 1
ATOM 6268 C CA . LEU B 1 300 ? -23.281 23.878 212.923 1.00 115.95 419 LEU B CA 1
ATOM 6269 C C . LEU B 1 300 ? -24.242 23.644 211.767 1.00 114.23 419 LEU B C 1
ATOM 6270 O O . LEU B 1 300 ? -25.447 23.535 211.973 1.00 113.55 419 LEU B O 1
ATOM 6275 N N . ARG B 1 301 ? -23.699 23.569 210.554 1.00 116.12 420 ARG B N 1
ATOM 6276 C CA . ARG B 1 301 ? -24.517 23.393 209.358 1.00 125.69 420 ARG B CA 1
ATOM 6277 C C . ARG B 1 301 ? -25.253 22.064 209.367 1.00 123.03 420 ARG B C 1
ATOM 6278 O O . ARG B 1 301 ? -26.475 22.022 209.323 1.00 123.52 420 ARG B O 1
ATOM 6280 N N . ASP B 1 302 ? -24.492 20.982 209.462 1.00 131.65 421 ASP B N 1
ATOM 6281 C CA . ASP B 1 302 ? -25.027 19.647 209.232 1.00 130.07 421 ASP B CA 1
ATOM 6282 C C . ASP B 1 302 ? -25.477 18.910 210.493 1.00 129.55 421 ASP B C 1
ATOM 6283 O O . ASP B 1 302 ? -25.865 17.753 210.408 1.00 133.25 421 ASP B O 1
ATOM 6285 N N . VAL B 1 303 ? -25.403 19.541 211.663 1.00 125.22 422 VAL B N 1
ATOM 6286 C CA . VAL B 1 303 ? -25.860 18.865 212.882 1.00 124.83 422 VAL B CA 1
ATOM 6287 C C . VAL B 1 303 ? -26.800 19.695 213.758 1.00 129.32 422 VAL B C 1
ATOM 6288 O O . VAL B 1 303 ? -27.968 19.354 213.920 1.00 132.00 422 VAL B O 1
ATOM 6292 N N . VAL B 1 304 ? -26.278 20.768 214.346 1.00 121.89 423 VAL B N 1
ATOM 6293 C CA . VAL B 1 304 ? -27.037 21.552 215.314 1.00 113.59 423 VAL B CA 1
ATOM 6294 C C . VAL B 1 304 ? -28.282 22.188 214.700 1.00 112.68 423 VAL B C 1
ATOM 6295 O O . VAL B 1 304 ? -29.393 22.018 215.212 1.00 112.63 423 VAL B O 1
ATOM 6297 N N . ILE B 1 305 ? -28.080 22.919 213.607 1.00 112.68 424 ILE B N 1
ATOM 6298 C CA . ILE B 1 305 ? -29.145 23.673 212.951 1.00 114.40 424 ILE B CA 1
ATOM 6299 C C . ILE B 1 305 ? -30.380 22.812 212.639 1.00 117.61 424 ILE B C 1
ATOM 6300 O O . ILE B 1 305 ? -31.511 23.299 212.720 1.00 114.67 424 ILE B O 1
ATOM 6302 N N . PRO B 1 306 ? -30.180 21.535 212.277 1.00 121.26 425 PRO B N 1
ATOM 6303 C CA . PRO B 1 306 ? -31.395 20.715 212.284 1.00 130.71 425 PRO B CA 1
ATOM 6304 C C . PRO B 1 306 ? -31.909 20.442 213.700 1.00 132.37 425 PRO B C 1
ATOM 6305 O O . PRO B 1 306 ? -31.676 19.359 214.236 1.00 135.96 425 PRO B O 1
ATOM 6309 N N . SER B 1 307 ? -32.564 21.435 214.302 1.00 129.81 426 SER B N 1
ATOM 6310 C CA . SER B 1 307 ? -33.352 21.227 215.516 1.00 126.84 426 SER B CA 1
ATOM 6311 C C . SER B 1 307 ? -34.268 22.423 215.791 1.00 120.56 426 SER B C 1
ATOM 6312 O O . SER B 1 307 ? -34.376 23.335 214.967 1.00 119.00 426 SER B O 1
ATOM 6315 N N . ILE B 1 308 ? -34.933 22.392 216.945 1.00 118.43 427 ILE B N 1
ATOM 6316 C CA . ILE B 1 308 ? -35.965 23.366 217.300 1.00 108.67 427 ILE B CA 1
ATOM 6317 C C . ILE B 1 308 ? -37.068 23.411 216.258 1.00 110.95 427 ILE B C 1
ATOM 6318 O O . ILE B 1 308 ? -37.517 24.486 215.873 1.00 117.66 427 ILE B O 1
ATOM 6320 N N . ASP B 1 317 ? -44.995 36.854 218.822 1.00 111.76 436 ASP B N 1
ATOM 6321 C CA . ASP B 1 317 ? -45.331 37.736 219.937 1.00 108.49 436 ASP B CA 1
ATOM 6322 C C . ASP B 1 317 ? -44.325 37.555 221.077 1.00 110.72 436 ASP B C 1
ATOM 6323 O O . ASP B 1 317 ? -43.511 38.441 221.356 1.00 98.30 436 ASP B O 1
ATOM 6325 N N . PHE B 1 318 ? -44.404 36.402 221.736 1.00 119.13 437 PHE B N 1
ATOM 6326 C CA . PHE B 1 318 ? -43.371 35.962 222.666 1.00 115.42 437 PHE B CA 1
ATOM 6327 C C . PHE B 1 318 ? -42.469 34.993 221.912 1.00 112.49 437 PHE B C 1
ATOM 6328 O O . PHE B 1 318 ? -42.905 33.910 221.515 1.00 113.01 437 PHE B O 1
ATOM 6330 N N . LYS B 1 319 ? -41.211 35.386 221.722 1.00 100.38 438 LYS B N 1
ATOM 6331 C CA . LYS B 1 319 ? -40.345 34.751 220.730 1.00 95.03 438 LYS B CA 1
ATOM 6332 C C . LYS B 1 319 ? -39.194 33.901 221.300 1.00 97.52 438 LYS B C 1
ATOM 6333 O O . LYS B 1 319 ? -38.633 34.216 222.352 1.00 97.22 438 LYS B O 1
ATOM 6339 N N . LYS B 1 320 ? -38.849 32.824 220.590 1.00 88.46 439 LYS B N 1
ATOM 6340 C CA . LYS B 1 320 ? -37.698 31.990 220.930 1.00 89.98 439 LYS B CA 1
ATOM 6341 C C . LYS B 1 320 ? -36.650 31.975 219.807 1.00 90.04 439 LYS B C 1
ATOM 6342 O O . LYS B 1 320 ? -36.950 31.623 218.665 1.00 92.41 439 LYS B O 1
ATOM 6344 N N . TYR B 1 321 ? -35.429 32.381 220.140 1.00 81.77 440 TYR B N 1
ATOM 6345 C CA . TYR B 1 321 ? -34.298 32.366 219.208 1.00 85.87 440 TYR B CA 1
ATOM 6346 C C . TYR B 1 321 ? -33.636 30.993 219.089 1.00 85.47 440 TYR B C 1
ATOM 6347 O O . TYR B 1 321 ? -33.742 30.152 219.982 1.00 91.69 440 TYR B O 1
ATOM 6356 N N . ASP B 1 322 ? -32.970 30.760 217.967 1.00 87.42 441 ASP B N 1
ATOM 6357 C CA . ASP B 1 322 ? -32.280 29.498 217.757 1.00 90.37 441 ASP B CA 1
ATOM 6358 C C . ASP B 1 322 ? -30.881 29.426 218.380 1.00 97.24 441 ASP B C 1
ATOM 6359 O O . ASP B 1 322 ? -30.470 28.372 218.876 1.00 90.73 441 ASP B O 1
ATOM 6364 N N . ILE B 1 323 ? -30.153 30.541 218.338 1.00 91.40 442 ILE B N 1
ATOM 6365 C CA . ILE B 1 323 ? -28.763 30.583 218.778 1.00 90.28 442 ILE B CA 1
ATOM 6366 C C . ILE B 1 323 ? -28.453 31.983 219.289 1.00 86.20 442 ILE B C 1
ATOM 6367 O O . ILE B 1 323 ? -29.024 32.965 218.808 1.00 85.66 442 ILE B O 1
ATOM 6372 N N . SER B 1 324 ? -27.578 32.072 220.283 1.00 84.66 443 SER B N 1
ATOM 6373 C CA . SER B 1 324 ? -27.068 33.364 220.738 1.00 75.28 443 SER B CA 1
ATOM 6374 C C . SER B 1 324 ? -25.595 33.487 220.368 1.00 75.19 443 SER B C 1
ATOM 6375 O O . SER B 1 324 ? -24.786 32.616 220.702 1.00 76.31 443 SER B O 1
ATOM 6378 N N . LEU B 1 325 ? -25.267 34.557 219.651 1.00 74.04 444 LEU B N 1
ATOM 6379 C CA . LEU B 1 325 ? -23.899 34.817 219.214 1.00 77.96 444 LEU B CA 1
ATOM 6380 C C . LEU B 1 325 ? -23.394 36.136 219.786 1.00 77.29 444 LEU B C 1
ATOM 6381 O O . LEU B 1 325 ? -24.173 37.075 219.984 1.00 78.32 444 LEU B O 1
ATOM 6386 N N . SER B 1 326 ? -22.087 36.199 220.035 1.00 77.65 445 SER B N 1
ATOM 6387 C CA . SER B 1 326 ? -21.431 37.444 220.411 1.00 74.04 445 SER B CA 1
ATOM 6388 C C . SER B 1 326 ? -21.524 38.432 219.254 1.00 66.94 445 SER B C 1
ATOM 6389 O O . SER B 1 326 ? -21.507 38.030 218.097 1.00 72.66 445 SER B O 1
ATOM 6392 N N . PRO B 1 327 ? -21.633 39.730 219.563 1.00 64.24 446 PRO B N 1
ATOM 6393 C CA . PRO B 1 327 ? -21.928 40.733 218.533 1.00 64.28 446 PRO B CA 1
ATOM 6394 C C . PRO B 1 327 ? -20.896 40.805 217.408 1.00 74.05 446 PRO B C 1
ATOM 6395 O O . PRO B 1 327 ? -21.237 41.084 216.270 1.00 80.98 446 PRO B O 1
ATOM 6399 N N . TYR B 1 328 ? -19.638 40.565 217.728 1.00 69.67 447 TYR B N 1
ATOM 6400 C CA . TYR B 1 328 ? -18.565 40.763 216.761 1.00 76.00 447 TYR B CA 1
ATOM 6401 C C . TYR B 1 328 ? -18.173 39.483 216.023 1.00 79.32 447 TYR B C 1
ATOM 6402 O O . TYR B 1 328 ? -17.132 39.432 215.360 1.00 86.53 447 TYR B O 1
ATOM 6411 N N . ILE B 1 329 ? -18.988 38.445 216.188 1.00 75.79 448 ILE B N 1
ATOM 6412 C CA . ILE B 1 329 ? -18.779 37.162 215.507 1.00 77.63 448 ILE B CA 1
ATOM 6413 C C . ILE B 1 329 ? -18.599 37.340 213.998 1.00 78.36 448 ILE B C 1
ATOM 6414 O O . ILE B 1 329 ? -19.155 38.258 213.402 1.00 77.88 448 ILE B O 1
ATOM 6419 N N . ASN B 1 330 ? -17.755 36.502 213.407 1.00 81.14 449 ASN B N 1
ATOM 6420 C CA . ASN B 1 330 ? -17.516 36.516 211.968 1.00 92.14 449 ASN B CA 1
ATOM 6421 C C . ASN B 1 330 ? -18.743 36.079 211.153 1.00 86.53 449 ASN B C 1
ATOM 6422 O O . ASN B 1 330 ? -19.577 35.313 211.635 1.00 86.88 449 ASN B O 1
ATOM 6427 N N . LEU B 1 331 ? -18.832 36.566 209.916 1.00 88.32 450 LEU B N 1
ATOM 6428 C CA . LEU B 1 331 ? -19.980 36.309 209.040 1.00 96.16 450 LEU B CA 1
ATOM 6429 C C . LEU B 1 331 ? -20.123 34.856 208.601 1.00 94.43 450 LEU B C 1
ATOM 6430 O O . LEU B 1 331 ? -21.218 34.419 208.263 1.00 96.01 450 LEU B O 1
ATOM 6435 N N . MET B 1 332 ? -19.021 34.116 208.584 1.00 96.07 451 MET B N 1
ATOM 6436 C CA . MET B 1 332 ? -19.061 32.737 208.112 1.00 99.91 451 MET B CA 1
ATOM 6437 C C . MET B 1 332 ? -19.955 31.899 209.005 1.00 102.67 451 MET B C 1
ATOM 6438 O O . MET B 1 332 ? -20.694 31.034 208.535 1.00 103.16 451 MET B O 1
ATOM 6443 N N . ILE B 1 333 ? -19.887 32.169 210.300 1.00 96.07 452 ILE B N 1
ATOM 6444 C CA . ILE B 1 333 ? -20.734 31.480 211.255 1.00 95.45 452 ILE B CA 1
ATOM 6445 C C . ILE B 1 333 ? -22.125 32.094 211.288 1.00 98.09 452 ILE B C 1
ATOM 6446 O O . ILE B 1 333 ? -23.128 31.387 211.389 1.00 95.47 452 ILE B O 1
ATOM 6451 N N . TYR B 1 334 ? -22.171 33.416 211.197 1.00 91.53 453 TYR B N 1
ATOM 6452 C CA . TYR B 1 334 ? -23.424 34.152 211.184 1.00 90.12 453 TYR B CA 1
ATOM 6453 C C . TYR B 1 334 ? -24.341 33.734 210.036 1.00 100.13 453 TYR B C 1
ATOM 6454 O O . TYR B 1 334 ? -25.482 33.319 210.250 1.00 94.02 453 TYR B O 1
ATOM 6463 N N . LYS B 1 335 ? -23.819 33.832 208.817 1.00 99.19 454 LYS B N 1
ATOM 6464 C CA . LYS B 1 335 ? -24.601 33.583 207.622 1.00 99.25 454 LYS B CA 1
ATOM 6465 C C . LYS B 1 335 ? -25.053 32.129 207.529 1.00 107.27 454 LYS B C 1
ATOM 6466 O O . LYS B 1 335 ? -25.879 31.789 206.687 1.00 113.07 454 LYS B O 1
ATOM 6472 N N . LEU B 1 336 ? -24.537 31.280 208.413 1.00 102.33 455 LEU B N 1
ATOM 6473 C CA . LEU B 1 336 ? -25.052 29.920 208.554 1.00 105.11 455 LEU B CA 1
ATOM 6474 C C . LEU B 1 336 ? -26.488 29.902 209.107 1.00 106.55 455 LEU B C 1
ATOM 6475 O O . LEU B 1 336 ? -27.127 28.851 209.161 1.00 106.58 455 LEU B O 1
ATOM 6477 N N . PHE B 1 337 ? -26.980 31.068 209.528 1.00 108.19 456 PHE B N 1
ATOM 6478 C CA . PHE B 1 337 ? -28.336 31.217 210.071 1.00 106.41 456 PHE B CA 1
ATOM 6479 C C . PHE B 1 337 ? -29.129 32.275 209.297 1.00 104.11 456 PHE B C 1
ATOM 6480 O O . PHE B 1 337 ? -28.550 33.069 208.559 1.00 107.82 456 PHE B O 1
ATOM 6488 N N . ASP B 1 338 ? -30.450 32.292 209.458 1.00 98.93 457 ASP B N 1
ATOM 6489 C CA . ASP B 1 338 ? -31.230 33.420 208.959 1.00 102.09 457 ASP B CA 1
ATOM 6490 C C . ASP B 1 338 ? -31.285 34.460 210.071 1.00 99.36 457 ASP B C 1
ATOM 6491 O O . ASP B 1 338 ? -31.484 34.103 211.233 1.00 91.68 457 ASP B O 1
ATOM 6496 N N . ARG B 1 339 ? -31.095 35.732 209.710 1.00 101.04 458 ARG B N 1
ATOM 6497 C CA . ARG B 1 339 ? -30.899 36.825 210.675 1.00 97.13 458 ARG B CA 1
ATOM 6498 C C . ARG B 1 339 ? -31.921 36.800 211.801 1.00 88.53 458 ARG B C 1
ATOM 6499 O O . ARG B 1 339 ? -31.595 37.056 212.961 1.00 83.17 458 ARG B O 1
ATOM 6507 N N . LYS B 1 340 ? -33.160 36.486 211.434 1.00 89.01 459 LYS B N 1
ATOM 6508 C CA . LYS B 1 340 ? -34.286 36.472 212.359 1.00 90.57 459 LYS B CA 1
ATOM 6509 C C . LYS B 1 340 ? -34.039 35.569 213.559 1.00 89.70 459 LYS B C 1
ATOM 6510 O O . LYS B 1 340 ? -34.499 35.843 214.662 1.00 90.25 459 LYS B O 1
ATOM 6512 N N . ASN B 1 341 ? -33.322 34.482 213.336 1.00 89.75 460 ASN B N 1
ATOM 6513 C CA . ASN B 1 341 ? -33.152 33.475 214.366 1.00 91.92 460 ASN B CA 1
ATOM 6514 C C . ASN B 1 341 ? -31.843 33.627 215.141 1.00 91.38 460 ASN B C 1
ATOM 6515 O O . ASN B 1 341 ? -31.521 32.776 215.971 1.00 85.64 460 ASN B O 1
ATOM 6517 N N . VAL B 1 342 ? -31.086 34.687 214.859 1.00 88.71 461 VAL B N 1
ATOM 6518 C CA . VAL B 1 342 ? -29.775 34.877 215.496 1.00 93.75 461 VAL B CA 1
ATOM 6519 C C . VAL B 1 342 ? -29.773 36.057 216.468 1.00 88.48 461 VAL B C 1
ATOM 6520 O O . VAL B 1 342 ? -29.861 37.221 216.065 1.00 86.13 461 VAL B O 1
ATOM 6522 N N . LEU B 1 343 ? -29.664 35.746 217.754 1.00 82.55 462 LEU B N 1
ATOM 6523 C CA . LEU B 1 343 ? -29.684 36.775 218.780 1.00 78.42 462 LEU B CA 1
ATOM 6524 C C . LEU B 1 343 ? -28.264 37.233 219.142 1.00 83.01 462 LEU B C 1
ATOM 6525 O O . LEU B 1 343 ? -27.483 36.502 219.754 1.00 79.65 462 LEU B O 1
ATOM 6530 N N . LEU B 1 344 ? -27.953 38.466 218.767 1.00 82.68 463 LEU B N 1
ATOM 6531 C CA . LEU B 1 344 ? -26.639 39.023 218.984 1.00 76.57 463 LEU B CA 1
ATOM 6532 C C . LEU B 1 344 ? -26.574 39.649 220.359 1.00 78.84 463 LEU B C 1
ATOM 6533 O O . LEU B 1 344 ? -27.329 40.567 220.650 1.00 77.83 463 LEU B O 1
ATOM 6538 N N . GLN B 1 345 ? -25.700 39.128 221.215 1.00 72.08 464 GLN B N 1
ATOM 6539 C CA . GLN B 1 345 ? -25.507 39.719 222.523 1.00 66.60 464 GLN B CA 1
ATOM 6540 C C . GLN B 1 345 ? -24.194 39.277 223.135 1.00 69.75 464 GLN B C 1
ATOM 6541 O O . GLN B 1 345 ? -23.636 38.247 222.738 1.00 69.44 464 GLN B O 1
ATOM 6547 N N . ASN B 1 346 ? -23.707 40.051 224.109 1.00 64.17 465 ASN B N 1
ATOM 6548 C CA . ASN B 1 346 ? -22.600 39.593 224.938 1.00 56.91 465 ASN B CA 1
ATOM 6549 C C . ASN B 1 346 ? -22.995 38.300 225.626 1.00 64.99 465 ASN B C 1
ATOM 6550 O O . ASN B 1 346 ? -24.145 38.126 226.018 1.00 79.50 465 ASN B O 1
ATOM 6555 N N . SER B 1 347 ? -22.050 37.381 225.756 1.00 67.42 466 SER B N 1
ATOM 6556 C CA . SER B 1 347 ? -22.303 36.161 226.496 1.00 61.06 466 SER B CA 1
ATOM 6557 C C . SER B 1 347 ? -22.317 36.511 227.972 1.00 68.66 466 SER B C 1
ATOM 6558 O O . SER B 1 347 ? -21.888 37.599 228.344 1.00 72.15 466 SER B O 1
ATOM 6561 N N . PRO B 1 348 ? -22.826 35.606 228.822 1.00 72.79 467 PRO B N 1
ATOM 6562 C CA . PRO B 1 348 ? -22.721 35.784 230.277 1.00 72.40 467 PRO B CA 1
ATOM 6563 C C . PRO B 1 348 ? -21.281 35.849 230.804 1.00 67.35 467 PRO B C 1
ATOM 6564 O O . PRO B 1 348 ? -21.044 36.394 231.886 1.00 62.86 467 PRO B O 1
ATOM 6568 N N . VAL B 1 349 ? -20.338 35.286 230.056 1.00 65.70 468 VAL B N 1
ATOM 6569 C CA . VAL B 1 349 ? -18.965 35.223 230.522 1.00 66.86 468 VAL B CA 1
ATOM 6570 C C . VAL B 1 349 ? -18.335 36.621 230.532 1.00 68.37 468 VAL B C 1
ATOM 6571 O O . VAL B 1 349 ? -17.347 36.833 231.222 1.00 62.20 468 VAL B O 1
ATOM 6575 N N . VAL B 1 350 ? -18.911 37.591 229.820 1.00 66.56 469 VAL B N 1
ATOM 6576 C CA . VAL B 1 350 ? -18.283 38.912 229.784 1.00 62.86 469 VAL B CA 1
ATOM 6577 C C . VAL B 1 350 ? -18.380 39.614 231.132 1.00 64.52 469 VAL B C 1
ATOM 6578 O O . VAL B 1 350 ? -17.398 40.214 231.585 1.00 69.60 469 VAL B O 1
ATOM 6582 N N . LYS B 1 351 ? -19.506 39.483 231.824 1.00 61.97 470 LYS B N 1
ATOM 6583 C CA . LYS B 1 351 ? -19.595 40.083 233.153 1.00 55.85 470 LYS B CA 1
ATOM 6584 C C . LYS B 1 351 ? -19.077 39.165 234.273 1.00 55.87 470 LYS B C 1
ATOM 6585 O O . LYS B 1 351 ? -18.877 39.615 235.398 1.00 61.12 470 LYS B O 1
ATOM 6591 N N . MET B 1 352 ? -18.821 37.895 233.967 1.00 54.58 471 MET B N 1
ATOM 6592 C CA . MET B 1 352 ? -18.283 36.979 234.977 1.00 60.04 471 MET B CA 1
ATOM 6593 C C . MET B 1 352 ? -16.788 37.243 235.309 1.00 72.38 471 MET B C 1
ATOM 6594 O O . MET B 1 352 ? -16.416 37.316 236.481 1.00 67.89 471 MET B O 1
ATOM 6599 N N . LYS B 1 353 ? -15.953 37.380 234.276 1.00 50.77 472 LYS B N 1
ATOM 6600 C CA . LYS B 1 353 ? -14.515 37.632 234.424 1.00 64.10 472 LYS B CA 1
ATOM 6601 C C . LYS B 1 353 ? -14.158 39.121 234.440 1.00 58.12 472 LYS B C 1
ATOM 6602 O O . LYS B 1 353 ? -12.999 39.485 234.564 1.00 47.08 472 LYS B O 1
ATOM 6608 N N . ALA B 1 354 ? -15.149 39.987 234.301 1.00 58.62 473 ALA B N 1
ATOM 6609 C CA . ALA B 1 354 ? -14.886 41.395 234.479 1.00 44.13 473 ALA B CA 1
ATOM 6610 C C . ALA B 1 354 ? -14.780 41.648 235.981 1.00 51.39 473 ALA B C 1
ATOM 6611 O O . ALA B 1 354 ? -14.086 42.561 236.417 1.00 41.14 473 ALA B O 1
ATOM 6613 N N . VAL B 1 355 ? -15.465 40.817 236.766 1.00 50.78 474 VAL B N 1
ATOM 6614 C CA . VAL B 1 355 ? -15.326 40.855 238.221 1.00 52.30 474 VAL B CA 1
ATOM 6615 C C . VAL B 1 355 ? -14.405 39.732 238.748 1.00 54.22 474 VAL B C 1
ATOM 6616 O O . VAL B 1 355 ? -14.760 38.540 238.774 1.00 47.97 474 VAL B O 1
ATOM 6620 N N . LYS B 1 356 ? -13.220 40.132 239.189 1.00 54.15 475 LYS B N 1
ATOM 6621 C CA . LYS B 1 356 ? -12.231 39.177 239.655 1.00 48.87 475 LYS B CA 1
ATOM 6622 C C . LYS B 1 356 ? -12.646 38.694 241.028 1.00 53.88 475 LYS B C 1
ATOM 6623 O O . LYS B 1 356 ? -13.173 39.487 241.810 1.00 52.25 475 LYS B O 1
ATOM 6629 N N . ASN B 1 357 ? -12.434 37.415 241.336 1.00 46.80 476 ASN B N 1
ATOM 6630 C CA . ASN B 1 357 ? -12.584 37.003 242.728 1.00 55.74 476 ASN B CA 1
ATOM 6631 C C . ASN B 1 357 ? -11.328 37.399 243.510 1.00 55.78 476 ASN B C 1
ATOM 6632 O O . ASN B 1 357 ? -10.354 37.905 242.931 1.00 49.49 476 ASN B O 1
ATOM 6637 N N . ASP B 1 358 ? -11.330 37.156 244.815 1.00 55.04 477 ASP B N 1
ATOM 6638 C CA . ASP B 1 358 ? -10.290 37.727 245.660 1.00 53.77 477 ASP B CA 1
ATOM 6639 C C . ASP B 1 358 ? -8.920 37.075 245.420 1.00 55.93 477 ASP B C 1
ATOM 6640 O O . ASP B 1 358 ? -7.880 37.744 245.453 1.00 59.20 477 ASP B O 1
ATOM 6645 N N . VAL B 1 359 ? -8.925 35.777 245.156 1.00 56.75 478 VAL B N 1
ATOM 6646 C CA . VAL B 1 359 ? -7.705 35.056 244.832 1.00 56.91 478 VAL B CA 1
ATOM 6647 C C . VAL B 1 359 ? -7.108 35.666 243.570 1.00 60.98 478 VAL B C 1
ATOM 6648 O O . VAL B 1 359 ? -5.894 35.846 243.476 1.00 56.66 478 VAL B O 1
ATOM 6652 N N . GLU B 1 360 ? -7.973 36.031 242.625 1.00 55.48 479 GLU B N 1
ATOM 6653 C CA . GLU B 1 360 ? -7.537 36.703 241.397 1.00 59.31 479 GLU B CA 1
ATOM 6654 C C . GLU B 1 360 ? -6.860 38.057 241.687 1.00 53.69 479 GLU B C 1
ATOM 6655 O O . GLU B 1 360 ? -5.837 38.365 241.086 1.00 51.89 479 GLU B O 1
ATOM 6661 N N . ILE B 1 361 ? -7.424 38.853 242.595 1.00 44.40 480 ILE B N 1
ATOM 6662 C CA . ILE B 1 361 ? -6.841 40.139 242.925 1.00 51.22 480 ILE B CA 1
ATOM 6663 C C . ILE B 1 361 ? -5.502 39.951 243.646 1.00 51.07 480 ILE B C 1
ATOM 6664 O O . ILE B 1 361 ? -4.537 40.629 243.334 1.00 54.26 480 ILE B O 1
ATOM 6669 N N . ASP B 1 362 ? -5.467 39.031 244.610 1.00 49.15 481 ASP B N 1
ATOM 6670 C CA . ASP B 1 362 ? -4.241 38.667 245.319 1.00 50.09 481 ASP B CA 1
ATOM 6671 C C . ASP B 1 362 ? -3.125 38.292 244.347 1.00 51.29 481 ASP B C 1
ATOM 6672 O O . ASP B 1 362 ? -1.994 38.764 244.464 1.00 50.99 481 ASP B O 1
ATOM 6677 N N . ASN B 1 363 ? -3.454 37.446 243.378 1.00 50.33 482 ASN B N 1
ATOM 6678 C CA . ASN B 1 363 ? -2.491 37.048 242.362 1.00 51.84 482 ASN B CA 1
ATOM 6679 C C . ASN B 1 363 ? -2.101 38.202 241.453 1.00 51.96 482 ASN B C 1
ATOM 6680 O O . ASN B 1 363 ? -0.964 38.295 241.006 1.00 58.71 482 ASN B O 1
ATOM 6685 N N . MET B 1 364 ? -3.055 39.085 241.192 1.00 49.23 483 MET B N 1
ATOM 6686 C CA . MET B 1 364 ? -2.799 40.288 240.413 1.00 49.27 483 MET B CA 1
ATOM 6687 C C . MET B 1 364 ? -1.817 41.215 241.139 1.00 54.63 483 MET B C 1
ATOM 6688 O O . MET B 1 364 ? -0.980 41.885 240.513 1.00 52.56 483 MET B O 1
ATOM 6693 N N . LYS B 1 365 ? -1.942 41.286 242.459 1.00 42.21 484 LYS B N 1
ATOM 6694 C CA . LYS B 1 365 ? -1.007 42.081 243.224 1.00 41.20 484 LYS B CA 1
ATOM 6695 C C . LYS B 1 365 ? 0.398 41.475 243.074 1.00 54.30 484 LYS B C 1
ATOM 6696 O O . LYS B 1 365 ? 1.357 42.202 242.806 1.00 42.16 484 LYS B O 1
ATOM 6702 N N . GLN B 1 366 ? 0.511 40.151 243.208 1.00 44.44 485 GLN B N 1
ATOM 6703 C CA . GLN B 1 366 ? 1.838 39.520 243.196 1.00 57.77 485 GLN B CA 1
ATOM 6704 C C . GLN B 1 366 ? 2.482 39.732 241.831 1.00 60.22 485 GLN B C 1
ATOM 6705 O O . GLN B 1 366 ? 3.655 40.042 241.747 1.00 46.65 485 GLN B O 1
ATOM 6711 N N . ALA B 1 367 ? 1.687 39.630 240.769 1.00 54.27 486 ALA B N 1
ATOM 6712 C CA . ALA B 1 367 ? 2.181 39.901 239.420 1.00 51.56 486 ALA B CA 1
ATOM 6713 C C . ALA B 1 367 ? 2.787 41.303 239.328 1.00 52.92 486 ALA B C 1
ATOM 6714 O O . ALA B 1 367 ? 3.821 41.490 238.687 1.00 47.45 486 ALA B O 1
ATOM 6716 N N . HIS B 1 368 ? 2.154 42.274 239.986 1.00 43.80 487 HIS B N 1
ATOM 6717 C CA . HIS B 1 368 ? 2.602 43.664 239.909 1.00 42.34 487 HIS B CA 1
ATOM 6718 C C . HIS B 1 368 ? 3.833 43.926 240.791 1.00 48.69 487 HIS B C 1
ATOM 6719 O O . HIS B 1 368 ? 4.608 44.837 240.542 1.00 48.91 487 HIS B O 1
ATOM 6726 N N . ILE B 1 369 ? 4.013 43.115 241.818 1.00 53.18 488 ILE B N 1
ATOM 6727 C CA . ILE B 1 369 ? 5.203 43.211 242.625 1.00 47.22 488 ILE B CA 1
ATOM 6728 C C . ILE B 1 369 ? 6.426 42.750 241.822 1.00 44.64 488 ILE B C 1
ATOM 6729 O O . ILE B 1 369 ? 7.453 43.428 241.790 1.00 44.50 488 ILE B O 1
ATOM 6734 N N . LEU B 1 370 ? 6.306 41.607 241.163 1.00 46.35 489 LEU B N 1
ATOM 6735 C CA . LEU B 1 370 ? 7.360 41.124 240.290 1.00 48.15 489 LEU B CA 1
ATOM 6736 C C . LEU B 1 370 ? 7.678 42.162 239.227 1.00 56.16 489 LEU B C 1
ATOM 6737 O O . LEU B 1 370 ? 8.851 42.429 238.931 1.00 55.82 489 LEU B O 1
ATOM 6742 N N . ASP B 1 371 ? 6.618 42.755 238.682 1.00 50.11 490 ASP B N 1
ATOM 6743 C CA . ASP B 1 371 ? 6.724 43.794 237.664 1.00 48.84 490 ASP B CA 1
ATOM 6744 C C . ASP B 1 371 ? 7.392 45.077 238.210 1.00 51.14 490 ASP B C 1
ATOM 6745 O O . ASP B 1 371 ? 8.195 45.706 237.517 1.00 48.61 490 ASP B O 1
ATOM 6750 N N . GLY B 1 372 ? 7.066 45.463 239.442 1.00 43.32 491 GLY B N 1
ATOM 6751 C CA . GLY B 1 372 ? 7.746 46.577 240.083 1.00 47.41 491 GL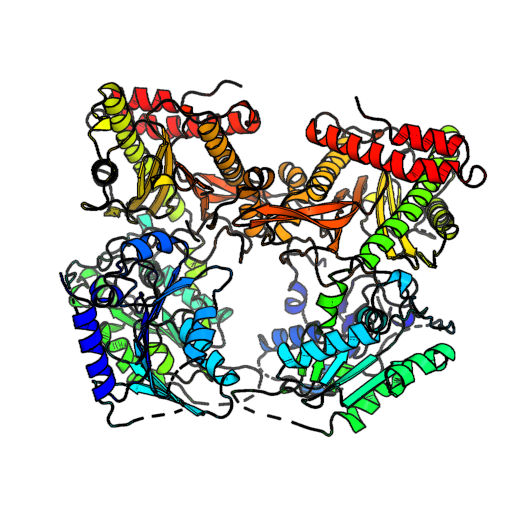Y B CA 1
ATOM 6752 C C . GLY B 1 372 ? 9.259 46.291 240.184 1.00 50.69 491 GLY B C 1
ATOM 6753 O O . GLY B 1 372 ? 10.086 47.169 239.979 1.00 43.51 491 GLY B O 1
ATOM 6754 N N . LEU B 1 373 ? 9.606 45.048 240.489 1.00 44.95 492 LEU B N 1
ATOM 6755 C CA . LEU B 1 373 ? 11.000 44.636 240.582 1.00 57.84 492 LEU B CA 1
ATOM 6756 C C . LEU B 1 373 ? 11.703 44.715 239.226 1.00 59.05 492 LEU B C 1
ATOM 6757 O O . LEU B 1 373 ? 12.850 45.149 239.148 1.00 64.26 492 LEU B O 1
ATOM 6762 N N . ALA B 1 374 ? 11.010 44.334 238.158 1.00 51.89 493 ALA B N 1
ATOM 6763 C CA . ALA B 1 374 ? 11.617 44.392 236.831 1.00 57.79 493 ALA B CA 1
ATOM 6764 C C . ALA B 1 374 ? 11.832 45.832 236.364 1.00 57.46 493 ALA B C 1
ATOM 6765 O O . ALA B 1 374 ? 12.841 46.135 235.734 1.00 59.37 493 ALA B O 1
ATOM 6767 N N . LEU B 1 375 ? 10.885 46.716 236.672 1.00 50.47 494 LEU B N 1
ATOM 6768 C CA . LEU B 1 375 ? 11.018 48.117 236.296 1.00 46.24 494 LEU B CA 1
ATOM 6769 C C . LEU B 1 375 ? 12.137 48.763 237.103 1.00 45.99 494 LEU B C 1
ATOM 6770 O O . LEU B 1 375 ? 12.869 49.612 236.608 1.00 46.40 494 LEU B O 1
ATOM 6775 N N . LEU B 1 376 ? 12.244 48.358 238.359 1.00 45.41 495 LEU B N 1
ATOM 6776 C CA . LEU B 1 376 ? 13.251 48.888 239.241 1.00 45.23 495 LEU B CA 1
ATOM 6777 C C . LEU B 1 376 ? 14.655 48.550 238.711 1.00 55.75 495 LEU B C 1
ATOM 6778 O O . LEU B 1 376 ? 15.546 49.396 238.726 1.00 55.56 495 LEU B O 1
ATOM 6783 N N . GLN B 1 377 ? 14.831 47.321 238.232 1.00 53.17 496 GLN B N 1
ATOM 6784 C CA . GLN B 1 377 ? 16.099 46.898 237.641 1.00 56.07 496 GLN B CA 1
ATOM 6785 C C . GLN B 1 377 ? 16.323 47.594 236.317 1.00 55.87 496 GLN B C 1
ATOM 6786 O O . GLN B 1 377 ? 17.441 47.961 235.984 1.00 57.06 496 GLN B O 1
ATOM 6792 N N . PHE B 1 378 ? 15.259 47.754 235.545 1.00 51.26 497 PHE B N 1
ATOM 6793 C CA . PHE B 1 378 ? 15.404 48.402 234.256 1.00 57.72 497 PHE B CA 1
ATOM 6794 C C . PHE B 1 378 ? 15.855 49.864 234.378 1.00 55.28 497 PHE B C 1
ATOM 6795 O O . PHE B 1 378 ? 16.772 50.293 233.670 1.00 52.80 497 PHE B O 1
ATOM 6803 N N . PHE B 1 379 ? 15.205 50.626 235.253 1.00 49.23 498 PHE B N 1
ATOM 6804 C CA . PHE B 1 379 ? 15.497 52.050 235.358 1.00 54.14 498 PHE B CA 1
ATOM 6805 C C . PHE B 1 379 ? 16.762 52.287 236.172 1.00 48.92 498 PHE B C 1
ATOM 6806 O O . PHE B 1 379 ? 17.428 53.302 236.008 1.00 62.42 498 PHE B O 1
ATOM 6814 N N . HIS B 1 380 ? 17.090 51.361 237.057 1.00 49.04 499 HIS B N 1
ATOM 6815 C CA . HIS B 1 380 ? 18.397 51.416 237.715 1.00 56.33 499 HIS B CA 1
ATOM 6816 C C . HIS B 1 380 ? 19.523 51.245 236.682 1.00 62.98 499 HIS B C 1
ATOM 6817 O O . HIS B 1 380 ? 20.583 51.879 236.773 1.00 61.26 499 HIS B O 1
ATOM 6824 N N . TRP B 1 381 ? 19.282 50.394 235.691 1.00 61.34 500 TRP B N 1
ATOM 6825 C CA . TRP B 1 381 ? 20.251 50.187 234.616 1.00 59.07 500 TRP B CA 1
ATOM 6826 C C . TRP B 1 381 ? 20.402 51.474 233.804 1.00 56.09 500 TRP B C 1
ATOM 6827 O O . TRP B 1 381 ? 21.506 51.930 233.561 1.00 66.17 500 TRP B O 1
ATOM 6838 N N . CYS B 1 382 ? 19.281 52.064 233.404 1.00 57.53 501 CYS B N 1
ATOM 6839 C CA . CYS B 1 382 ? 19.301 53.312 232.647 1.00 61.77 501 CYS B CA 1
ATOM 6840 C C . CYS B 1 382 ? 20.066 54.407 233.367 1.00 60.84 501 CYS B C 1
ATOM 6841 O O . CYS B 1 382 ? 20.782 55.190 232.747 1.00 62.92 501 CYS B O 1
ATOM 6844 N N . GLU B 1 383 ? 19.902 54.444 234.684 1.00 52.93 502 GLU B N 1
ATOM 6845 C CA . GLU B 1 383 ? 20.400 55.530 235.493 1.00 52.26 502 GLU B CA 1
ATOM 6846 C C . GLU B 1 383 ? 21.917 55.451 235.692 1.00 65.03 502 GLU B C 1
ATOM 6847 O O . GLU B 1 383 ? 22.596 56.467 235.651 1.00 65.91 502 GLU B O 1
ATOM 6853 N N . GLN B 1 384 ? 22.433 54.247 235.916 1.00 59.79 503 GLN B N 1
ATOM 6854 C CA . GLN B 1 384 ? 23.867 54.033 236.027 1.00 66.62 503 GLN B CA 1
ATOM 6855 C C . GLN B 1 384 ? 24.525 54.450 234.709 1.00 73.44 503 GLN B C 1
ATOM 6856 O O . GLN B 1 384 ? 25.501 55.204 234.689 1.00 74.07 503 GLN B O 1
ATOM 6858 N N . LYS B 1 385 ? 23.949 53.988 233.607 1.00 62.51 504 LYS B N 1
ATOM 6859 C CA . LYS B 1 385 ? 24.409 54.368 232.278 1.00 67.33 504 LYS B CA 1
ATOM 6860 C C . LYS B 1 385 ? 24.206 55.854 231.950 1.00 67.79 504 LYS B C 1
ATOM 6861 O O . LYS B 1 385 ? 24.918 56.403 231.121 1.00 76.98 504 LYS B O 1
ATOM 6867 N N . ARG B 1 386 ? 23.238 56.508 232.582 1.00 62.39 505 ARG B N 1
ATOM 6868 C CA . ARG B 1 386 ? 23.082 57.945 232.374 1.00 64.20 505 ARG B CA 1
ATOM 6869 C C . ARG B 1 386 ? 24.286 58.682 232.952 1.00 68.35 505 ARG B C 1
ATOM 6870 O O . ARG B 1 386 ? 24.746 59.687 232.402 1.00 67.10 505 ARG B O 1
ATOM 6878 N N . LYS B 1 387 ? 24.797 58.160 234.063 1.00 66.71 506 LYS B N 1
ATOM 6879 C CA . LYS B 1 387 ? 25.849 58.821 234.803 1.00 72.13 506 LYS B CA 1
ATOM 6880 C C . LYS B 1 387 ? 27.133 58.796 233.990 1.00 77.43 506 LYS B C 1
ATOM 6881 O O . LYS B 1 387 ? 27.923 59.736 234.026 1.00 75.46 506 LYS B O 1
ATOM 6887 N N . THR B 1 388 ? 27.307 57.718 233.233 1.00 81.83 507 THR B N 1
ATOM 6888 C CA . THR B 1 388 ? 28.525 57.473 232.470 1.00 82.76 507 THR B CA 1
ATOM 6889 C C . THR B 1 388 ? 28.434 57.961 231.023 1.00 85.41 507 THR B C 1
ATOM 6890 O O . THR B 1 388 ? 29.345 57.710 230.237 1.00 85.05 507 THR B O 1
ATOM 6894 N N . LYS B 1 389 ? 27.322 58.609 230.666 1.00 84.59 508 LYS B N 1
ATOM 6895 C CA . LYS B 1 389 ? 27.052 59.036 229.283 1.00 87.74 508 LYS B CA 1
ATOM 6896 C C . LYS B 1 389 ? 26.838 57.836 228.351 1.00 88.20 508 LYS B C 1
ATOM 6897 O O . LYS B 1 389 ? 26.550 58.010 227.165 1.00 95.33 508 LYS B O 1
ATOM 6903 N N . GLU B 1 390 ? 26.995 56.626 228.886 1.00 78.09 509 GLU B N 1
ATOM 6904 C CA . GLU B 1 390 ? 26.854 55.391 228.116 1.00 77.61 509 GLU B CA 1
ATOM 6905 C C . GLU B 1 390 ? 25.459 55.167 227.537 1.00 78.15 509 GLU B C 1
ATOM 6906 O O . GLU B 1 390 ? 25.299 54.482 226.521 1.00 82.72 509 GLU B O 1
ATOM 6912 N N . LEU B 1 391 ? 24.452 55.723 228.204 1.00 72.61 510 LEU B N 1
ATOM 6913 C CA . LEU B 1 391 ? 23.067 55.488 227.831 1.00 65.56 510 LEU B CA 1
ATOM 6914 C C . LEU B 1 391 ? 22.769 56.007 226.431 1.00 67.16 510 LEU B C 1
ATOM 6915 O O . LEU B 1 391 ? 21.875 55.514 225.740 1.00 75.55 510 LEU B O 1
ATOM 6920 N N . PHE B 1 392 ? 23.550 56.984 225.999 1.00 69.20 511 PHE B N 1
ATOM 6921 C CA . PHE B 1 392 ? 23.260 57.678 224.760 1.00 70.15 511 PHE B CA 1
ATOM 6922 C C . PHE B 1 392 ? 23.907 57.005 223.562 1.00 78.21 511 PHE B C 1
ATOM 6923 O O . PHE B 1 392 ? 23.826 57.514 222.448 1.00 85.17 511 PHE B O 1
ATOM 6931 N N . ASN B 1 393 ? 24.567 55.872 223.795 1.00 74.31 512 ASN B N 1
ATOM 6932 C CA . ASN B 1 393 ? 24.909 54.965 222.710 1.00 77.14 512 ASN B CA 1
ATOM 6933 C C . ASN B 1 393 ? 23.904 53.824 222.632 1.00 76.27 512 ASN B C 1
ATOM 6934 O O . ASN B 1 393 ? 23.947 53.008 221.714 1.00 78.48 512 ASN B O 1
ATOM 6939 N N . GLU B 1 394 ? 22.988 53.775 223.595 1.00 73.21 513 GLU B N 1
ATOM 6940 C CA . GLU B 1 394 ? 21.908 52.789 223.556 1.00 76.45 513 GLU B CA 1
ATOM 6941 C C . GLU B 1 394 ? 20.785 53.265 222.631 1.00 76.21 513 GLU B C 1
ATOM 6942 O O . GLU B 1 394 ? 20.807 54.396 222.141 1.00 75.74 513 GLU B O 1
ATOM 6948 N N . THR B 1 395 ? 19.791 52.412 222.415 1.00 73.59 514 THR B N 1
ATOM 6949 C CA . THR B 1 395 ? 18.704 52.747 221.504 1.00 71.71 514 THR B CA 1
ATOM 6950 C C . THR B 1 395 ? 17.341 52.343 222.066 1.00 71.21 514 THR B C 1
ATOM 6951 O O . THR B 1 395 ? 17.249 51.626 223.065 1.00 67.69 514 THR B O 1
ATOM 6955 N N . GLU B 1 396 ? 16.281 52.820 221.422 1.00 74.03 515 GLU B N 1
ATOM 6956 C CA . GLU B 1 396 ? 14.924 52.474 221.818 1.00 71.92 515 GLU B CA 1
ATOM 6957 C C . GLU B 1 396 ? 14.749 50.957 221.817 1.00 75.27 515 GLU B C 1
ATOM 6958 O O . GLU B 1 396 ? 14.089 50.393 222.692 1.00 65.46 515 GLU B O 1
ATOM 6964 N N . MET B 1 397 ? 15.379 50.303 220.848 1.00 81.36 516 MET B N 1
ATOM 6965 C CA . MET B 1 397 ? 15.338 48.851 220.750 1.00 83.30 516 MET B CA 1
ATOM 6966 C C . MET B 1 397 ? 16.060 48.144 221.900 1.00 82.49 516 MET B C 1
ATOM 6967 O O . MET B 1 397 ? 15.520 47.201 222.480 1.00 81.76 516 MET B O 1
ATOM 6972 N N . SER B 1 398 ? 17.275 48.581 222.226 1.00 71.47 517 SER B N 1
ATOM 6973 C CA . SER B 1 398 ? 18.034 47.904 223.274 1.00 71.09 517 SER B CA 1
ATOM 6974 C C . SER B 1 398 ? 17.386 48.117 224.639 1.00 68.13 517 SER B C 1
ATOM 6975 O O . SER B 1 398 ? 17.410 47.224 225.484 1.00 70.14 517 SER B O 1
ATOM 6978 N N . LEU B 1 399 ? 16.790 49.286 224.853 1.00 65.75 518 LEU B N 1
ATOM 6979 C CA . LEU B 1 399 ? 16.088 49.541 226.103 1.00 62.71 518 LEU B CA 1
ATOM 6980 C C . LEU B 1 399 ? 14.845 48.659 226.171 1.00 69.27 518 LEU B C 1
ATOM 6981 O O . LEU B 1 399 ? 14.516 48.093 227.214 1.00 60.45 518 LEU B O 1
ATOM 6986 N N . ARG B 1 400 ? 14.166 48.534 225.040 1.00 69.99 519 ARG B N 1
ATOM 6987 C CA . ARG B 1 400 ? 13.056 47.605 224.920 1.00 67.70 519 ARG B CA 1
ATOM 6988 C C . ARG B 1 400 ? 13.471 46.173 225.288 1.00 72.27 519 ARG B C 1
ATOM 6989 O O . ARG B 1 400 ? 12.866 45.556 226.167 1.00 67.98 519 ARG B O 1
ATOM 6997 N N . HIS B 1 401 ? 14.504 45.650 224.626 1.00 66.80 520 HIS B N 1
ATOM 6998 C CA . HIS B 1 401 ? 15.002 44.307 224.939 1.00 72.48 520 HIS B CA 1
ATOM 6999 C C . HIS B 1 401 ? 15.412 44.179 226.403 1.00 66.49 520 HIS B C 1
ATOM 7000 O O . HIS B 1 401 ? 15.241 43.124 227.015 1.00 77.14 520 HIS B O 1
ATOM 7007 N N . LYS B 1 402 ? 15.943 45.256 226.964 1.00 65.07 521 LYS B N 1
ATOM 7008 C CA . LYS B 1 402 ? 16.373 45.241 228.348 1.00 63.51 521 LYS B CA 1
ATOM 7009 C C . LYS B 1 402 ? 15.238 45.038 229.348 1.00 69.19 521 LYS B C 1
ATOM 7010 O O . LYS B 1 402 ? 15.370 44.244 230.281 1.00 66.76 521 LYS B O 1
ATOM 7016 N N . VAL B 1 403 ? 14.123 45.751 229.175 1.00 59.44 522 VAL B N 1
ATOM 7017 C CA . VAL B 1 403 ? 13.067 45.642 230.164 1.00 57.47 522 VAL B CA 1
ATOM 7018 C C . VAL B 1 403 ? 12.358 44.292 230.006 1.00 61.64 522 VAL B C 1
ATOM 7019 O O . VAL B 1 403 ? 12.021 43.647 231.000 1.00 57.28 522 VAL B O 1
ATOM 7023 N N . ASP B 1 404 ? 12.187 43.835 228.768 1.00 68.42 523 ASP B N 1
ATOM 7024 C CA . ASP B 1 404 ? 11.609 42.517 228.524 1.00 67.73 523 ASP B CA 1
ATOM 7025 C C . ASP B 1 404 ? 12.504 41.452 229.155 1.00 66.82 523 ASP B C 1
ATOM 7026 O O . ASP B 1 404 ? 12.022 40.466 229.714 1.00 62.85 523 ASP B O 1
ATOM 7031 N N . TYR B 1 405 ? 13.814 41.667 229.085 1.00 69.76 524 TYR B N 1
ATOM 7032 C CA . TYR B 1 405 ? 14.752 40.768 229.735 1.00 65.04 524 TYR B CA 1
ATOM 7033 C C . TYR B 1 405 ? 14.529 40.700 231.246 1.00 62.95 524 TYR B C 1
ATOM 7034 O O . TYR B 1 405 ? 14.450 39.623 231.825 1.00 63.59 524 TYR B O 1
ATOM 7043 N N . PHE B 1 406 ? 14.428 41.858 231.885 1.00 60.61 525 PHE B N 1
ATOM 7044 C CA . PHE B 1 406 ? 14.279 41.903 233.334 1.00 64.33 525 PHE B CA 1
ATOM 7045 C C . PHE B 1 406 ? 12.964 41.287 233.854 1.00 66.03 525 PHE B C 1
ATOM 7046 O O . PHE B 1 406 ? 12.949 40.725 234.956 1.00 62.39 525 PHE B O 1
ATOM 7054 N N . ARG B 1 407 ? 11.880 41.371 233.073 1.00 57.48 526 ARG B N 1
ATOM 7055 C CA . ARG B 1 407 ? 10.666 40.596 233.364 1.00 57.13 526 ARG B CA 1
ATOM 7056 C C . ARG B 1 407 ? 10.890 39.090 233.188 1.00 59.58 526 ARG B C 1
ATOM 7057 O O . ARG B 1 407 ? 10.448 38.289 234.015 1.00 59.49 526 ARG B O 1
ATOM 7065 N N . SER B 1 408 ? 11.583 38.708 232.117 1.00 62.21 527 SER B N 1
ATOM 7066 C CA . SER B 1 408 ? 11.796 37.290 231.778 1.00 75.24 527 SER B CA 1
ATOM 7067 C C . SER B 1 408 ? 12.447 36.490 232.902 1.00 73.11 527 SER B C 1
ATOM 7068 O O . SER B 1 408 ? 12.354 35.261 232.941 1.00 66.90 527 SER B O 1
ATOM 7071 N N . THR B 1 409 ? 13.097 37.195 233.820 1.00 63.54 528 THR B N 1
ATOM 7072 C CA . THR B 1 409 ? 13.747 36.540 234.938 1.00 74.90 528 THR B CA 1
ATOM 7073 C C . THR B 1 409 ? 12.869 36.503 236.188 1.00 69.59 528 THR B C 1
ATOM 7074 O O . THR B 1 409 ? 13.270 35.940 237.202 1.00 66.32 528 THR B O 1
ATOM 7078 N N . LYS B 1 410 ? 11.681 37.099 236.128 1.00 60.19 529 LYS B N 1
ATOM 7079 C CA . LYS B 1 410 ? 10.762 37.032 237.263 1.00 60.91 529 LYS B CA 1
ATOM 7080 C C . LYS B 1 410 ? 10.027 35.693 237.290 1.00 60.11 529 LYS B C 1
ATOM 7081 O O . LYS B 1 410 ? 9.718 35.135 236.246 1.00 61.69 529 LYS B O 1
ATOM 7087 N N . LYS B 1 411 ? 9.736 35.200 238.490 1.00 59.75 530 LYS B N 1
ATOM 7088 C CA . LYS B 1 411 ? 9.044 33.933 238.658 1.00 61.28 530 LYS B CA 1
ATOM 7089 C C . LYS B 1 411 ? 7.656 33.934 237.998 1.00 70.17 530 LYS B C 1
ATOM 7090 O O . LYS B 1 411 ? 6.926 34.924 238.040 1.00 69.67 530 LYS B O 1
ATOM 7096 N N . ASN B 1 412 ? 7.322 32.807 237.383 1.00 68.95 531 ASN B N 1
ATOM 7097 C CA . ASN B 1 412 ? 6.032 32.566 236.744 1.00 67.82 531 ASN B CA 1
ATOM 7098 C C . ASN B 1 412 ? 5.724 33.491 235.563 1.00 64.27 531 ASN B C 1
ATOM 7099 O O . ASN B 1 412 ? 4.594 33.546 235.097 1.00 62.15 531 ASN B O 1
ATOM 7104 N N . PHE B 1 413 ? 6.752 34.123 235.011 1.00 70.24 532 PHE B N 1
ATOM 7105 C CA . PHE B 1 413 ? 6.601 34.951 233.820 1.00 62.16 532 PHE B CA 1
ATOM 7106 C C . PHE B 1 413 ? 6.401 34.088 232.584 1.00 66.58 532 PHE B C 1
ATOM 7107 O O . PHE B 1 413 ? 7.051 33.042 232.440 1.00 67.25 532 PHE B O 1
ATOM 7115 N N . ILE B 1 414 ? 5.520 34.523 231.685 1.00 64.49 533 ILE B N 1
ATOM 7116 C CA . ILE B 1 414 ? 5.268 33.786 230.444 1.00 67.07 533 ILE B CA 1
ATOM 7117 C C . ILE B 1 414 ? 5.908 34.500 229.253 1.00 67.72 533 ILE B C 1
ATOM 7118 O O . ILE B 1 414 ? 6.866 33.997 228.673 1.00 78.03 533 ILE B O 1
ATOM 7123 N N . PHE B 1 415 ? 5.382 35.669 228.896 1.00 65.85 534 PHE B N 1
ATOM 7124 C CA . PHE B 1 415 ? 5.997 36.536 227.890 1.00 66.20 534 PHE B CA 1
ATOM 7125 C C . PHE B 1 415 ? 5.385 37.933 228.018 1.00 63.40 534 PHE B C 1
ATOM 7126 O O . PHE B 1 415 ? 4.570 38.140 228.898 1.00 61.36 534 PHE B O 1
ATOM 7134 N N . PRO B 1 416 ? 5.824 38.913 227.204 1.00 63.36 535 PRO B N 1
ATOM 7135 C CA . PRO B 1 416 ? 5.206 40.248 227.289 1.00 60.87 535 PRO B CA 1
ATOM 7136 C C . PRO B 1 416 ? 3.718 40.316 226.870 1.00 60.42 535 PRO B C 1
ATOM 7137 O O . PRO B 1 416 ? 3.337 39.739 225.855 1.00 65.38 535 PRO B O 1
ATOM 7141 N N . SER B 1 417 ? 2.904 41.042 227.637 1.00 62.43 536 SER B N 1
ATOM 7142 C CA . SER B 1 417 ? 1.454 41.093 227.413 1.00 62.82 536 SER B CA 1
ATOM 7143 C C . SER B 1 417 ? 1.062 41.948 226.220 1.00 62.55 536 SER B C 1
ATOM 7144 O O . SER B 1 417 ? -0.086 41.936 225.800 1.00 72.83 536 SER B O 1
ATOM 7147 N N . PHE B 1 418 ? 2.014 42.698 225.686 1.00 58.91 537 PHE B N 1
ATOM 7148 C CA . PHE B 1 418 ? 1.828 43.414 224.426 1.00 62.68 537 PHE B CA 1
ATOM 7149 C C . PHE B 1 418 ? 3.203 43.877 223.976 1.00 64.72 537 PHE B C 1
ATOM 7150 O O . PHE B 1 418 ? 4.169 43.757 224.725 1.00 59.29 537 PHE B O 1
ATOM 7158 N N . SER B 1 419 ? 3.298 44.448 222.782 1.00 65.92 538 SER B N 1
ATOM 7159 C CA . SER B 1 419 ? 4.607 44.828 222.267 1.00 64.92 538 SER B CA 1
ATOM 7160 C C . SER B 1 419 ? 5.092 46.088 222.960 1.00 66.24 538 SER B C 1
ATOM 7161 O O . SER B 1 419 ? 4.428 47.119 222.917 1.00 72.15 538 SER B O 1
ATOM 7164 N N . THR B 1 420 ? 6.255 45.999 223.597 1.00 67.65 539 THR B N 1
ATOM 7165 C CA . THR B 1 420 ? 6.761 47.085 224.425 1.00 65.12 539 THR B CA 1
ATOM 7166 C C . THR B 1 420 ? 6.992 48.367 223.630 1.00 64.80 539 THR B C 1
ATOM 7167 O O . THR B 1 420 ? 7.639 48.372 222.575 1.00 63.64 539 THR B O 1
ATOM 7171 N N . ILE B 1 421 ? 6.463 49.460 224.167 1.00 56.10 540 ILE B N 1
ATOM 7172 C CA . ILE B 1 421 ? 6.671 50.773 223.590 1.00 60.19 540 ILE B CA 1
ATOM 7173 C C . ILE B 1 421 ? 7.812 51.499 224.296 1.00 57.32 540 ILE B C 1
ATOM 7174 O O . ILE B 1 421 ? 7.690 51.916 225.443 1.00 60.44 540 ILE B O 1
ATOM 7179 N N . SER B 1 422 ? 8.914 51.645 223.570 1.00 64.85 541 SER B N 1
ATOM 7180 C CA . SER B 1 422 ? 10.131 52.290 224.037 1.00 57.59 541 SER B CA 1
ATOM 7181 C C . SER B 1 422 ? 10.355 53.484 223.130 1.00 58.57 541 SER B C 1
ATOM 7182 O O . SER B 1 422 ? 10.667 53.323 221.954 1.00 65.36 541 SER B O 1
ATOM 7185 N N . ALA B 1 423 ? 10.181 54.685 223.662 1.00 61.95 542 ALA B N 1
ATOM 7186 C CA . ALA B 1 423 ? 10.067 55.850 222.793 1.00 67.59 542 ALA B CA 1
ATOM 7187 C C . ALA B 1 423 ? 10.844 57.045 223.309 1.00 57.04 542 ALA B C 1
ATOM 7188 O O . ALA B 1 423 ? 10.601 57.525 224.413 1.00 54.90 542 ALA B O 1
ATOM 7190 N N . SER B 1 424 ? 11.760 57.542 222.486 1.00 64.02 543 SER B N 1
ATOM 7191 C CA . SER B 1 424 ? 12.582 58.680 222.869 1.00 66.30 543 SER B CA 1
ATOM 7192 C C . SER B 1 424 ? 12.141 59.969 222.182 1.00 66.19 543 SER B C 1
ATOM 7193 O O . SER B 1 424 ? 11.790 59.974 221.004 1.00 70.55 543 SER B O 1
ATOM 7196 N N . GLY B 1 425 ? 12.170 61.060 222.937 1.00 60.94 544 GLY B N 1
ATOM 7197 C CA . GLY B 1 425 ? 11.986 62.382 222.381 1.00 58.70 544 GLY B CA 1
ATOM 7198 C C . GLY B 1 425 ? 10.667 62.568 221.675 1.00 75.93 544 GLY B C 1
ATOM 7199 O O . GLY B 1 425 ? 9.596 62.400 222.273 1.00 77.72 544 GLY B O 1
ATOM 7200 N N . PRO B 1 426 ? 10.736 62.942 220.393 1.00 73.24 545 PRO B N 1
ATOM 7201 C CA . PRO B 1 426 ? 9.553 63.205 219.568 1.00 60.96 545 PRO B CA 1
ATOM 7202 C C . PRO B 1 426 ? 8.716 61.947 219.357 1.00 66.94 545 PRO B C 1
ATOM 7203 O O . PRO B 1 426 ? 7.509 62.050 219.157 1.00 70.45 545 PRO B O 1
ATOM 7207 N N . ASN B 1 427 ? 9.350 60.778 219.408 1.00 69.85 546 ASN B N 1
ATOM 7208 C CA . ASN B 1 427 ? 8.638 59.510 219.254 1.00 68.50 546 ASN B CA 1
ATOM 7209 C C . ASN B 1 427 ? 7.596 59.281 220.345 1.00 65.02 546 ASN B C 1
ATOM 7210 O O . ASN B 1 427 ? 6.597 58.577 220.134 1.00 60.12 546 ASN B O 1
ATOM 7215 N N . ALA B 1 428 ? 7.832 59.873 221.513 1.00 61.50 547 ALA B N 1
ATOM 7216 C CA . ALA B 1 428 ? 6.895 59.750 222.621 1.00 61.66 547 ALA B CA 1
ATOM 7217 C C . ALA B 1 428 ? 5.529 60.367 222.284 1.00 54.87 547 ALA B C 1
ATOM 7218 O O . ALA B 1 428 ? 4.551 60.144 222.999 1.00 65.31 547 ALA B O 1
ATOM 7220 N N . ALA B 1 429 ? 5.464 61.136 221.196 1.00 54.82 548 ALA B N 1
ATOM 7221 C CA . ALA B 1 429 ? 4.206 61.752 220.742 1.00 63.28 548 ALA B CA 1
ATOM 7222 C C . ALA B 1 429 ? 3.376 60.781 219.921 1.00 68.05 548 ALA B C 1
ATOM 7223 O O . ALA B 1 429 ? 2.190 61.011 219.676 1.00 66.57 548 ALA B O 1
ATOM 7225 N N . VAL B 1 430 ? 4.003 59.690 219.492 1.00 70.26 549 VAL B N 1
ATOM 7226 C CA . VAL B 1 430 ? 3.271 58.662 218.781 1.00 64.78 549 VAL B CA 1
ATOM 7227 C C . VAL B 1 430 ? 2.781 57.672 219.824 1.00 67.76 549 VAL B C 1
ATOM 7228 O O . VAL B 1 430 ? 3.571 56.952 220.435 1.00 73.05 549 VAL B O 1
ATOM 7232 N N . ILE B 1 431 ? 1.467 57.662 220.020 1.00 64.47 550 ILE B N 1
ATOM 7233 C CA . ILE B 1 431 ? 0.808 56.890 221.067 1.00 60.93 550 ILE B CA 1
ATOM 7234 C C . ILE B 1 431 ? 1.143 55.405 221.021 1.00 62.44 550 ILE B C 1
ATOM 7235 O O . ILE B 1 431 ? 1.455 54.795 222.037 1.00 65.23 550 ILE B O 1
ATOM 7240 N N . HIS B 1 432 ? 1.073 54.845 219.822 1.00 70.10 551 HIS B N 1
ATOM 7241 C CA . HIS B 1 432 ? 1.232 53.416 219.568 1.00 73.86 551 HIS B CA 1
ATOM 7242 C C . HIS B 1 432 ? 2.660 53.002 219.172 1.00 72.54 551 HIS B C 1
ATOM 7243 O O . HIS B 1 432 ? 2.855 51.891 218.675 1.00 73.36 551 HIS B O 1
ATOM 7245 N N . TYR B 1 433 ? 3.637 53.898 219.343 1.00 70.73 552 TYR B N 1
ATOM 7246 C CA . TYR B 1 433 ? 4.969 53.749 218.736 1.00 75.25 552 TYR B CA 1
ATOM 7247 C C . TYR B 1 433 ? 5.601 52.366 218.897 1.00 76.10 552 TYR B C 1
ATOM 7248 O O . TYR B 1 433 ? 5.682 51.830 220.002 1.00 72.30 552 TYR B O 1
ATOM 7257 N N . GLU B 1 434 ? 6.032 51.799 217.771 1.00 65.26 553 GLU B N 1
ATOM 7258 C CA . GLU B 1 434 ? 6.685 50.492 217.753 1.00 68.58 553 GLU B CA 1
ATOM 7259 C C . GLU B 1 434 ? 8.082 50.588 217.167 1.00 75.99 553 GLU B C 1
ATOM 7260 O O . GLU B 1 434 ? 8.240 50.831 215.967 1.00 73.66 553 GLU B O 1
ATOM 7262 N N . CYS B 1 435 ? 9.073 50.393 218.033 1.00 74.74 554 CYS B N 1
ATOM 7263 C CA . CYS B 1 435 ? 10.491 50.289 217.670 1.00 78.61 554 CYS B CA 1
ATOM 7264 C C . CYS B 1 435 ? 10.775 49.804 216.249 1.00 83.36 554 CYS B C 1
ATOM 7265 O O . CYS B 1 435 ? 11.116 48.641 216.032 1.00 94.36 554 CYS B O 1
ATOM 7268 N N . ASP B 1 437 ? 13.425 48.454 213.944 1.00 96.76 556 ASP B N 1
ATOM 7269 C CA . ASP B 1 437 ? 14.535 47.990 213.107 1.00 99.28 556 ASP B CA 1
ATOM 7270 C C . ASP B 1 437 ? 14.997 49.088 212.154 1.00 106.94 556 ASP B C 1
ATOM 7271 O O . ASP B 1 437 ? 16.161 49.485 212.171 1.00 90.77 556 ASP B O 1
ATOM 7273 N N . LYS B 1 438 ? 14.088 49.543 211.297 1.00 110.52 557 LYS B N 1
ATOM 7274 C CA . LYS B 1 438 ? 14.315 50.745 210.506 1.00 115.86 557 LYS B CA 1
ATOM 7275 C C . LYS B 1 438 ? 13.727 51.968 211.213 1.00 111.37 557 LYS B C 1
ATOM 7276 O O . LYS B 1 438 ? 13.974 53.108 210.819 1.00 106.21 557 LYS B O 1
ATOM 7278 N N . THR B 1 439 ? 12.935 51.725 212.253 1.00 113.89 558 THR B N 1
ATOM 7279 C CA . THR B 1 439 ? 12.345 52.818 213.017 1.00 114.15 558 THR B CA 1
ATOM 7280 C C . THR B 1 439 ? 13.177 53.181 214.250 1.00 108.93 558 THR B C 1
ATOM 7281 O O . THR B 1 439 ? 12.943 54.208 214.886 1.00 114.51 558 THR B O 1
ATOM 7283 N N . ASN B 1 440 ? 14.160 52.347 214.566 1.00 100.77 559 ASN B N 1
ATOM 7284 C CA . ASN B 1 440 ? 14.937 52.485 215.795 1.00 94.49 559 ASN B CA 1
ATOM 7285 C C . ASN B 1 440 ? 15.693 53.816 215.895 1.00 96.01 559 ASN B C 1
ATOM 7286 O O . ASN B 1 440 ? 16.314 54.252 214.929 1.00 112.71 559 ASN B O 1
ATOM 7291 N N . ALA B 1 441 ? 15.640 54.458 217.061 1.00 84.10 560 ALA B N 1
ATOM 7292 C CA . ALA B 1 441 ? 16.352 55.722 217.275 1.00 80.99 560 ALA B CA 1
ATOM 7293 C C . ALA B 1 441 ? 17.246 55.688 218.514 1.00 78.82 560 ALA B C 1
ATOM 7294 O O . ALA B 1 441 ? 16.954 54.984 219.481 1.00 72.81 560 ALA B O 1
ATOM 7296 N N . THR B 1 442 ? 18.330 56.464 218.459 1.00 75.46 561 THR B N 1
ATOM 7297 C CA . THR B 1 442 ? 19.272 56.635 219.563 1.00 74.45 561 THR B CA 1
ATOM 7298 C C . THR B 1 442 ? 18.624 57.321 220.772 1.00 84.06 561 THR B C 1
ATOM 7299 O O . THR B 1 442 ? 17.735 58.171 220.619 1.00 80.91 561 THR B O 1
ATOM 7303 N N . ILE B 1 443 ? 19.052 56.950 221.975 1.00 74.05 562 ILE B N 1
ATOM 7304 C CA . ILE B 1 443 ? 18.501 57.575 223.168 1.00 71.71 562 ILE B CA 1
ATOM 7305 C C . ILE B 1 443 ? 19.143 58.942 223.383 1.00 75.53 562 ILE B C 1
ATOM 7306 O O . ILE B 1 443 ? 20.346 59.096 223.223 1.00 81.40 562 ILE B O 1
ATOM 7311 N N . LYS B 1 444 ? 18.334 59.930 223.753 1.00 67.52 563 LYS B N 1
ATOM 7312 C CA . LYS B 1 444 ? 18.805 61.305 223.858 1.00 68.55 563 LYS B CA 1
ATOM 7313 C C . LYS B 1 444 ? 18.634 61.819 225.283 1.00 67.55 563 LYS B C 1
ATOM 7314 O O . LYS B 1 444 ? 17.929 61.219 226.082 1.00 60.02 563 LYS B O 1
ATOM 7320 N N . PRO B 1 445 ? 19.337 62.902 225.627 1.00 70.37 564 PRO B N 1
ATOM 7321 C CA . PRO B 1 445 ? 19.034 63.543 226.907 1.00 61.89 564 PRO B CA 1
ATOM 7322 C C . PRO B 1 445 ? 17.725 64.297 226.789 1.00 70.89 564 PRO B C 1
ATOM 7323 O O . PRO B 1 445 ? 17.728 65.520 226.648 1.00 78.53 564 PRO B O 1
ATOM 7327 N N . ALA B 1 446 ? 16.622 63.555 226.848 1.00 68.10 565 ALA B N 1
ATOM 7328 C CA . ALA B 1 446 ? 15.293 64.089 226.597 1.00 63.19 565 ALA B CA 1
ATOM 7329 C C . ALA B 1 446 ? 14.225 63.180 227.207 1.00 59.40 565 ALA B C 1
ATOM 7330 O O . ALA B 1 446 ? 14.540 62.200 227.894 1.00 55.69 565 ALA B O 1
ATOM 7332 N N . ILE B 1 447 ? 12.966 63.512 226.953 1.00 59.71 566 ILE B N 1
ATOM 7333 C CA . ILE B 1 447 ? 11.845 62.681 227.374 1.00 50.62 566 ILE B CA 1
ATOM 7334 C C . ILE B 1 447 ? 12.042 61.237 226.910 1.00 58.15 566 ILE B C 1
ATOM 7335 O O . ILE B 1 447 ? 12.467 60.988 225.781 1.00 53.83 566 ILE B O 1
ATOM 7340 N N . TYR B 1 448 ? 11.766 60.291 227.800 1.00 58.35 567 TYR B N 1
ATOM 7341 C CA . TYR B 1 448 ? 11.696 58.886 227.419 1.00 56.36 567 TYR B CA 1
ATOM 7342 C C . TYR B 1 448 ? 10.427 58.252 227.974 1.00 54.87 567 TYR B C 1
ATOM 7343 O O . TYR B 1 448 ? 10.096 58.422 229.144 1.00 53.46 567 TYR B O 1
ATOM 7352 N N . LEU B 1 449 ? 9.726 57.501 227.137 1.00 52.22 568 LEU B N 1
ATOM 7353 C CA . LEU B 1 449 ? 8.451 56.908 227.556 1.00 48.15 568 LEU B CA 1
ATOM 7354 C C . LEU B 1 449 ? 8.504 55.387 227.438 1.00 49.05 568 LEU B C 1
ATOM 7355 O O . LEU B 1 449 ? 8.870 54.838 226.393 1.00 51.18 568 LEU B O 1
ATOM 7360 N N . LEU B 1 450 ? 8.147 54.704 228.513 1.00 47.60 569 LEU B N 1
ATOM 7361 C CA . LEU B 1 450 ? 8.163 53.247 228.490 1.00 50.20 569 LEU B CA 1
ATOM 7362 C C . LEU B 1 450 ? 6.797 52.714 228.846 1.00 47.16 569 LEU B C 1
ATOM 7363 O O . LEU B 1 450 ? 6.305 52.909 229.958 1.00 45.21 569 LEU B O 1
ATOM 7368 N N . ASP B 1 451 ? 6.196 52.037 227.885 1.00 48.38 570 ASP B N 1
ATOM 7369 C CA . ASP B 1 451 ? 4.899 51.409 228.069 1.00 52.47 570 ASP B CA 1
ATOM 7370 C C . ASP B 1 451 ? 5.116 49.920 227.832 1.00 56.16 570 ASP B C 1
ATOM 7371 O O . ASP B 1 451 ? 5.468 49.500 226.723 1.00 63.50 570 ASP B O 1
ATOM 7376 N N . SER B 1 452 ? 4.948 49.133 228.889 1.00 50.12 571 SER B N 1
ATOM 7377 C CA . SER B 1 452 ? 5.280 47.708 228.861 1.00 50.02 571 SER B CA 1
ATOM 7378 C C . SER B 1 452 ? 4.446 46.967 229.901 1.00 52.95 571 SER B C 1
ATOM 7379 O O . SER B 1 452 ? 3.828 47.590 230.765 1.00 62.13 571 SER B O 1
ATOM 7382 N N . GLY B 1 453 ? 4.403 45.643 229.801 1.00 57.86 572 GLY B N 1
ATOM 7383 C CA . GLY B 1 453 ? 3.773 44.810 230.812 1.00 50.95 572 GLY B CA 1
ATOM 7384 C C . GLY B 1 453 ? 4.043 43.365 230.468 1.00 51.87 572 GLY B C 1
ATOM 7385 O O . GLY B 1 453 ? 4.640 43.084 229.422 1.00 55.27 572 GLY B O 1
ATOM 7386 N N . GLY B 1 454 ? 3.580 42.433 231.293 1.00 51.78 573 GLY B N 1
ATOM 7387 C CA . GLY B 1 454 ? 3.833 41.035 230.980 1.00 54.15 573 GLY B CA 1
ATOM 7388 C C . GLY B 1 454 ? 2.711 40.078 231.341 1.00 61.17 573 GLY B C 1
ATOM 7389 O O . GLY B 1 454 ? 1.758 40.430 232.049 1.00 60.09 573 GLY B O 1
ATOM 7390 N N . GLN B 1 455 ? 2.801 38.863 230.814 1.00 56.81 574 GLN B N 1
ATOM 7391 C CA . GLN B 1 455 ? 1.883 37.817 231.226 1.00 63.79 574 GLN B CA 1
ATOM 7392 C C . GLN B 1 455 ? 2.564 36.956 232.251 1.00 58.04 574 GLN B C 1
ATOM 7393 O O . GLN B 1 455 ? 3.642 36.443 232.009 1.00 60.14 574 GLN B O 1
ATOM 7399 N N . TYR B 1 456 ? 1.921 36.800 233.396 1.00 56.77 575 TYR B N 1
ATOM 7400 C CA . TYR B 1 456 ? 2.399 35.913 234.440 1.00 57.48 575 TYR B CA 1
ATOM 7401 C C . TYR B 1 456 ? 1.309 34.890 234.697 1.00 58.44 575 TYR B C 1
ATOM 7402 O O . TYR B 1 456 ? 0.178 35.089 234.285 1.00 62.79 575 TYR B O 1
ATOM 7411 N N . LEU B 1 457 ? 1.638 33.800 235.378 1.00 59.92 576 LEU B N 1
ATOM 7412 C CA . LEU B 1 457 ? 0.611 32.866 235.816 1.00 64.17 576 LEU B CA 1
ATOM 7413 C C . LEU B 1 457 ? -0.294 33.590 236.794 1.00 61.80 576 LEU B C 1
ATOM 7414 O O . LEU B 1 457 ? -1.472 33.258 236.939 1.00 64.07 576 LEU B O 1
ATOM 7419 N N . HIS B 1 458 ? 0.282 34.604 237.430 1.00 56.27 577 HIS B N 1
ATOM 7420 C CA . HIS B 1 458 ? -0.370 35.446 238.420 1.00 53.87 577 HIS B CA 1
ATOM 7421 C C . HIS B 1 458 ? -1.359 36.482 237.859 1.00 57.61 577 HIS B C 1
ATOM 7422 O O . HIS B 1 458 ? -2.218 36.990 238.589 1.00 53.74 577 HIS B O 1
ATOM 7429 N N . GLY B 1 459 ? -1.221 36.834 236.585 1.00 53.02 578 GLY B N 1
ATOM 7430 C CA . GLY B 1 459 ? -2.031 37.908 236.039 1.00 54.35 578 GLY B CA 1
ATOM 7431 C C . GLY B 1 459 ? -1.383 38.647 234.885 1.00 56.53 578 GLY B C 1
ATOM 7432 O O . GLY B 1 459 ? -0.297 38.278 234.417 1.00 59.43 578 GLY B O 1
ATOM 7433 N N . THR B 1 460 ? -2.059 39.694 234.421 1.00 54.37 579 THR B N 1
ATOM 7434 C CA . THR B 1 460 ? -1.573 40.502 233.312 1.00 54.60 579 THR B CA 1
ATOM 7435 C C . THR B 1 460 ? -1.286 41.909 233.802 1.00 47.22 579 THR B C 1
ATOM 7436 O O . THR B 1 460 ? -2.102 42.467 234.510 1.00 46.09 579 THR B O 1
ATOM 7440 N N . THR B 1 461 ? -0.124 42.465 233.439 1.00 47.38 580 THR B N 1
ATOM 7441 C CA . THR B 1 461 ? 0.263 43.827 233.850 1.00 45.46 580 THR B CA 1
ATOM 7442 C C . THR B 1 461 ? 0.390 44.758 232.667 1.00 45.56 580 THR B C 1
ATOM 7443 O O . THR B 1 461 ? 0.661 44.333 231.545 1.00 47.38 580 THR B O 1
ATOM 7447 N N . ASP B 1 462 ? 0.132 46.032 232.919 1.00 48.97 581 ASP B N 1
ATOM 7448 C CA . ASP B 1 462 ? 0.275 47.084 231.918 1.00 49.22 581 ASP B CA 1
ATOM 7449 C C . ASP B 1 462 ? 0.724 48.341 232.657 1.00 41.94 581 ASP B C 1
ATOM 7450 O O . ASP B 1 462 ? 0.004 48.806 233.541 1.00 44.71 581 ASP B O 1
ATOM 7455 N N . VAL B 1 463 ? 1.862 48.925 232.280 1.00 42.80 582 VAL B N 1
ATOM 7456 C CA . VAL B 1 463 ? 2.440 50.073 233.023 1.00 41.07 582 VAL B CA 1
ATOM 7457 C C . VAL B 1 463 ? 3.081 51.059 232.063 1.00 41.69 582 VAL B C 1
ATOM 7458 O O . VAL B 1 463 ? 3.750 50.656 231.121 1.00 55.75 582 VAL B O 1
ATOM 7462 N N . THR B 1 464 ? 2.905 52.345 232.307 1.00 40.35 583 THR B N 1
ATOM 7463 C CA . THR B 1 464 ? 3.646 53.356 231.562 1.00 46.92 583 THR B CA 1
ATOM 7464 C C . THR B 1 464 ? 4.239 54.332 232.557 1.00 46.89 583 THR B C 1
ATOM 7465 O O . THR B 1 464 ? 3.554 54.802 233.477 1.00 38.87 583 THR B O 1
ATOM 7469 N N . ARG B 1 465 ? 5.525 54.601 232.383 1.00 43.30 584 ARG B N 1
ATOM 7470 C CA . ARG B 1 465 ? 6.201 55.649 233.125 1.00 40.01 584 ARG B CA 1
ATOM 7471 C C . ARG B 1 465 ? 6.905 56.518 232.097 1.00 41.28 584 ARG B C 1
ATOM 7472 O O . ARG B 1 465 ? 7.420 56.015 231.111 1.00 49.62 584 ARG B O 1
ATOM 7480 N N . THR B 1 466 ? 6.903 57.822 232.311 1.00 40.53 585 THR B N 1
ATOM 7481 C CA . THR B 1 466 ? 7.655 58.734 231.452 1.00 45.24 585 THR B CA 1
ATOM 7482 C C . THR B 1 466 ? 8.739 59.388 232.288 1.00 41.73 585 THR B C 1
ATOM 7483 O O . THR B 1 466 ? 8.466 59.876 233.376 1.00 51.84 585 THR B O 1
ATOM 7487 N N . THR B 1 467 ? 9.971 59.395 231.793 1.00 43.46 586 THR B N 1
ATOM 7488 C CA . THR B 1 467 ? 11.083 59.988 232.542 1.00 43.60 586 THR B CA 1
ATOM 7489 C C . THR B 1 467 ? 11.897 60.899 231.620 1.00 53.25 586 THR B C 1
ATOM 7490 O O . THR B 1 467 ? 11.496 61.164 230.487 1.00 52.77 586 THR B O 1
ATOM 7494 N N . HIS B 1 468 ? 13.014 61.412 232.122 1.00 53.22 587 HIS B N 1
ATOM 7495 C CA . HIS B 1 468 ? 13.860 62.309 231.342 1.00 55.18 587 HIS B CA 1
ATOM 7496 C C . HIS B 1 468 ? 15.343 62.027 231.645 1.00 53.43 587 HIS B C 1
ATOM 7497 O O . HIS B 1 468 ? 15.752 62.009 232.803 1.00 54.32 587 HIS B O 1
ATOM 7504 N N . PHE B 1 469 ? 16.134 61.781 230.603 1.00 53.14 588 PHE B N 1
ATOM 7505 C CA . PHE B 1 469 ? 17.537 61.408 230.755 1.00 56.59 588 PHE B CA 1
ATOM 7506 C C . PHE B 1 469 ? 18.481 62.610 230.664 1.00 63.83 588 PHE B C 1
ATOM 7507 O O . PHE B 1 469 ? 19.681 62.500 230.891 1.00 60.02 588 PHE B O 1
ATOM 7515 N N . GLY B 1 470 ? 17.907 63.742 230.280 1.00 71.56 589 GLY B N 1
ATOM 7516 C CA . GLY B 1 470 ? 18.565 65.035 230.231 1.00 69.80 589 GLY B CA 1
ATOM 7517 C C . GLY B 1 470 ? 18.152 65.934 231.381 1.00 63.41 589 GLY B C 1
ATOM 7518 O O . GLY B 1 470 ? 18.037 65.489 232.523 1.00 60.24 589 GLY B O 1
ATOM 7519 N N . GLU B 1 471 ? 18.011 67.224 231.076 1.00 64.81 590 GLU B N 1
ATOM 7520 C CA . GLU B 1 471 ? 17.453 68.207 232.000 1.00 59.58 590 GLU B CA 1
ATOM 7521 C C . GLU B 1 471 ? 16.128 68.715 231.445 1.00 62.84 590 GLU B C 1
ATOM 7522 O O . GLU B 1 471 ? 16.098 69.394 230.412 1.00 65.68 590 GLU B O 1
ATOM 7524 N N . PRO B 1 472 ? 1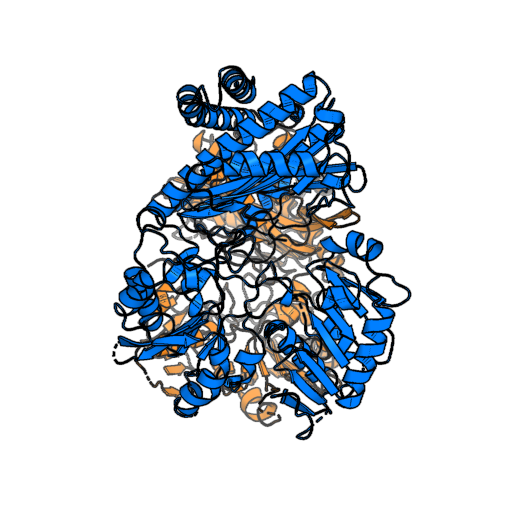5.025 68.387 232.134 1.00 55.38 591 PRO B N 1
ATOM 7525 C CA . PRO B 1 472 ? 13.681 68.685 231.643 1.00 60.72 591 PRO B CA 1
ATOM 7526 C C . PRO B 1 472 ? 13.459 70.175 231.456 1.00 61.67 591 PRO B C 1
ATOM 7527 O O . PRO B 1 472 ? 13.860 70.967 232.305 1.00 61.86 591 PRO B O 1
ATOM 7531 N N . THR B 1 473 ? 12.841 70.541 230.344 1.00 61.12 592 THR B N 1
ATOM 7532 C CA . THR B 1 473 ? 12.363 71.900 230.149 1.00 64.77 592 THR B CA 1
ATOM 7533 C C . THR B 1 473 ? 11.122 72.143 231.008 1.00 63.32 592 THR B C 1
ATOM 7534 O O . THR B 1 473 ? 10.419 71.199 231.380 1.00 65.00 592 THR B O 1
ATOM 7538 N N . ALA B 1 474 ? 10.847 73.407 231.316 1.00 59.15 593 ALA B N 1
ATOM 7539 C CA . ALA B 1 474 ? 9.665 73.763 232.107 1.00 53.13 593 ALA B CA 1
ATOM 7540 C C . ALA B 1 474 ? 8.356 73.337 231.430 1.00 48.24 593 ALA B C 1
ATOM 7541 O O . ALA B 1 474 ? 7.355 73.086 232.112 1.00 48.42 593 ALA B O 1
ATOM 7543 N N . GLU B 1 475 ? 8.363 73.266 230.096 1.00 51.09 594 GLU B N 1
ATOM 7544 C CA . GLU B 1 475 ? 7.210 72.783 229.344 1.00 51.37 594 GLU B CA 1
ATOM 7545 C C . GLU B 1 475 ? 6.977 71.296 229.620 1.00 55.41 594 GLU B C 1
ATOM 7546 O O . GLU B 1 475 ? 5.856 70.864 229.916 1.00 56.79 594 GLU B O 1
ATOM 7552 N N . GLU B 1 476 ? 8.049 70.520 229.520 1.00 54.89 595 GLU B N 1
ATOM 7553 C CA . GLU B 1 476 ? 7.977 69.092 229.780 1.00 53.79 595 GLU B CA 1
ATOM 7554 C C . GLU B 1 476 ? 7.445 68.791 231.188 1.00 53.85 595 GLU B C 1
ATOM 7555 O O . GLU B 1 476 ? 6.578 67.920 231.360 1.00 51.21 595 GLU B O 1
ATOM 7561 N N . LYS B 1 477 ? 7.921 69.535 232.184 1.00 49.78 596 LYS B N 1
ATOM 7562 C CA . LYS B 1 477 ? 7.477 69.316 233.556 1.00 49.03 596 LYS B CA 1
ATOM 7563 C C . LYS B 1 477 ? 6.006 69.695 233.722 1.00 51.44 596 LYS B C 1
ATOM 7564 O O . LYS B 1 477 ? 5.243 69.005 234.403 1.00 47.21 596 LYS B O 1
ATOM 7570 N N . ARG B 1 478 ? 5.612 70.796 233.097 1.00 55.66 597 ARG B N 1
ATOM 7571 C CA . ARG B 1 478 ? 4.240 71.265 233.197 1.00 51.32 597 ARG B CA 1
ATOM 7572 C C . ARG B 1 478 ? 3.311 70.223 232.586 1.00 51.92 597 ARG B C 1
ATOM 7573 O O . ARG B 1 478 ? 2.321 69.800 233.207 1.00 42.98 597 ARG B O 1
ATOM 7581 N N . ILE B 1 479 ? 3.664 69.778 231.381 1.00 53.96 598 ILE B N 1
ATOM 7582 C CA . ILE B 1 479 ? 2.866 68.776 230.686 1.00 50.91 598 ILE B CA 1
ATOM 7583 C C . ILE B 1 479 ? 2.826 67.498 231.500 1.00 46.77 598 ILE B C 1
ATOM 7584 O O . ILE B 1 479 ? 1.763 66.909 231.692 1.00 44.96 598 ILE B O 1
ATOM 7589 N N . TYR B 1 480 ? 3.983 67.074 231.991 1.00 43.13 599 TYR B N 1
ATOM 7590 C CA . TYR B 1 480 ? 4.025 65.878 232.813 1.00 43.75 599 TYR B CA 1
ATOM 7591 C C . TYR B 1 480 ? 3.142 66.019 234.045 1.00 45.64 599 TYR B C 1
ATOM 7592 O O . TYR B 1 480 ? 2.406 65.101 234.385 1.00 45.05 599 TYR B O 1
ATOM 7601 N N . THR B 1 481 ? 3.214 67.167 234.715 1.00 44.50 600 THR B N 1
ATOM 7602 C CA . THR B 1 481 ? 2.471 67.348 235.960 1.00 42.55 600 THR B CA 1
ATOM 7603 C C . THR B 1 481 ? 0.940 67.467 235.735 1.00 43.31 600 THR B C 1
ATOM 7604 O O . THR B 1 481 ? 0.142 66.960 236.533 1.00 36.81 600 THR B O 1
ATOM 7608 N N . LEU B 1 482 ? 0.531 68.103 234.643 1.00 45.34 601 LEU B N 1
ATOM 7609 C CA . LEU B 1 482 ? -0.891 68.167 234.307 1.00 43.75 601 LEU B CA 1
ATOM 7610 C C . LEU B 1 482 ? -1.457 66.772 234.064 1.00 41.90 601 LEU B C 1
ATOM 7611 O O . LEU B 1 482 ? -2.556 66.457 234.500 1.00 35.11 601 LEU B O 1
ATOM 7616 N N . VAL B 1 483 ? -0.685 65.935 233.380 1.00 44.22 602 VAL B N 1
ATOM 7617 C CA . VAL B 1 483 ? -1.055 64.543 233.172 1.00 40.69 602 VAL B CA 1
ATOM 7618 C C . VAL B 1 483 ? -1.138 63.803 234.518 1.00 44.47 602 VAL B C 1
ATOM 7619 O O . VAL B 1 483 ? -2.156 63.152 234.838 1.00 43.12 602 VAL B O 1
ATOM 7623 N N . LEU B 1 484 ? -0.078 63.932 235.309 1.00 34.94 603 LEU B N 1
ATOM 7624 C CA . LEU B 1 484 ? -0.006 63.293 236.622 1.00 42.25 603 LEU B CA 1
ATOM 7625 C C . LEU B 1 484 ? -1.165 63.678 237.537 1.00 43.30 603 LEU B C 1
ATOM 7626 O O . LEU B 1 484 ? -1.698 62.840 238.261 1.00 44.48 603 LEU B O 1
ATOM 7631 N N . LYS B 1 485 ? -1.551 64.945 237.520 1.00 39.01 604 LYS B N 1
ATOM 7632 C CA . LYS B 1 485 ? -2.629 65.385 238.389 1.00 37.95 604 LYS B CA 1
ATOM 7633 C C . LYS B 1 485 ? -3.946 64.615 238.141 1.00 37.59 604 LYS B C 1
ATOM 7634 O O . LYS B 1 485 ? -4.621 64.236 239.100 1.00 37.18 604 LYS B O 1
ATOM 7640 N N . GLY B 1 486 ? -4.310 64.372 236.881 1.00 34.15 605 GLY B N 1
ATOM 7641 C CA . GLY B 1 486 ? -5.509 63.589 236.596 1.00 33.86 605 GLY B CA 1
ATOM 7642 C C . GLY B 1 486 ? -5.309 62.109 236.924 1.00 37.47 605 GLY B C 1
ATOM 7643 O O . GLY B 1 486 ? -6.232 61.395 237.368 1.00 35.37 605 GLY B O 1
ATOM 7644 N N . HIS B 1 487 ? -4.087 61.640 236.696 1.00 35.78 606 HIS B N 1
ATOM 7645 C CA . HIS B 1 487 ? -3.698 60.291 237.087 1.00 36.88 606 HIS B CA 1
ATOM 7646 C C . HIS B 1 487 ? -3.883 60.085 238.589 1.00 31.84 606 HIS B C 1
ATOM 7647 O O . HIS B 1 487 ? -4.498 59.101 239.020 1.00 37.29 606 HIS B O 1
ATOM 7654 N N . LEU B 1 488 ? -3.357 61.018 239.379 1.00 31.53 607 LEU B N 1
ATOM 7655 C CA . LEU B 1 488 ? -3.431 60.909 240.831 1.00 36.60 607 LEU B CA 1
ATOM 7656 C C . LEU B 1 488 ? -4.874 61.038 241.315 1.00 35.23 607 LEU B C 1
ATOM 7657 O O . LEU B 1 488 ? -5.282 60.361 242.256 1.00 37.96 607 LEU B O 1
ATOM 7662 N N . ARG B 1 489 ? -5.648 61.896 240.667 1.00 32.90 608 ARG B N 1
ATOM 7663 C CA . ARG B 1 489 ? -7.049 62.052 241.034 1.00 24.37 608 ARG B CA 1
ATOM 7664 C C . ARG B 1 489 ? -7.785 60.716 240.855 1.00 31.11 608 ARG B C 1
ATOM 7665 O O . ARG B 1 489 ? -8.436 60.235 241.782 1.00 25.68 608 ARG B O 1
ATOM 7673 N N . LEU B 1 490 ? -7.649 60.106 239.681 1.00 25.26 609 LEU B N 1
ATOM 7674 C CA . LEU B 1 490 ? -8.304 58.835 239.398 1.00 31.43 609 LEU B CA 1
ATOM 7675 C C . LEU B 1 490 ? -7.869 57.670 240.317 1.00 43.65 609 LEU B C 1
ATOM 7676 O O . LEU B 1 490 ? -8.628 56.706 240.500 1.00 39.00 609 LEU B O 1
ATOM 7681 N N . ARG B 1 491 ? -6.655 57.760 240.874 1.00 35.65 610 ARG B N 1
ATOM 7682 C CA . ARG B 1 491 ? -6.106 56.735 241.765 1.00 30.48 610 ARG B CA 1
ATOM 7683 C C . ARG B 1 491 ? -6.924 56.607 243.013 1.00 29.01 610 ARG B C 1
ATOM 7684 O O . ARG B 1 491 ? -7.159 55.521 243.514 1.00 34.62 610 ARG B O 1
ATOM 7692 N N . LYS B 1 492 ? -7.200 57.759 243.601 1.00 29.69 611 LYS B N 1
ATOM 7693 C CA . LYS B 1 492 ? -7.856 57.832 244.897 1.00 35.80 611 LYS B CA 1
ATOM 7694 C C . LYS B 1 492 ? -9.318 58.321 244.900 1.00 42.95 611 LYS B C 1
ATOM 7695 O O . LYS B 1 492 ? -9.872 58.559 245.976 1.00 34.06 611 LYS B O 1
ATOM 7701 N N . VAL B 1 493 ? -9.909 58.564 243.728 1.00 40.76 612 VAL B N 1
ATOM 7702 C CA . VAL B 1 493 ? -11.273 59.118 243.678 1.00 36.11 612 VAL B CA 1
ATOM 7703 C C . VAL B 1 493 ? -12.287 58.267 244.472 1.00 27.51 612 VAL B C 1
ATOM 7704 O O . VAL B 1 493 ? -12.258 57.044 244.451 1.00 24.15 612 VAL B O 1
ATOM 7708 N N . ILE B 1 494 ? -13.115 58.962 245.236 1.00 25.90 613 ILE B N 1
ATOM 7709 C CA . ILE B 1 494 ? -14.219 58.362 245.972 1.00 35.19 613 ILE B CA 1
ATOM 7710 C C . ILE B 1 494 ? -15.523 58.668 245.221 1.00 35.39 613 ILE B C 1
ATOM 7711 O O . ILE B 1 494 ? -15.865 59.831 245.003 1.00 29.22 613 ILE B O 1
ATOM 7716 N N . PHE B 1 495 ? -16.255 57.634 244.817 1.00 35.65 614 PHE B N 1
ATOM 7717 C CA . PHE B 1 495 ? -17.456 57.852 244.036 1.00 35.51 614 PHE B CA 1
ATOM 7718 C C . PHE B 1 495 ? -18.575 56.934 244.464 1.00 37.52 614 PHE B C 1
ATOM 7719 O O . PHE B 1 495 ? -18.338 55.789 244.859 1.00 35.05 614 PHE B O 1
ATOM 7727 N N . ALA B 1 496 ? -19.802 57.445 244.394 1.00 35.66 615 ALA B N 1
ATOM 7728 C CA . ALA B 1 496 ? -20.957 56.623 244.716 1.00 32.72 615 ALA B CA 1
ATOM 7729 C C . ALA B 1 496 ? -21.010 55.509 243.721 1.00 27.52 615 ALA B C 1
ATOM 7730 O O . ALA B 1 496 ? -20.695 55.707 242.547 1.00 35.38 615 ALA B O 1
ATOM 7732 N N . SER B 1 497 ? -21.418 54.336 244.180 1.00 30.47 616 SER B N 1
ATOM 7733 C CA . SER B 1 497 ? -21.398 53.156 243.332 1.00 35.76 616 SER B CA 1
ATOM 7734 C C . SER B 1 497 ? -22.254 53.253 242.060 1.00 37.94 616 SER B C 1
ATOM 7735 O O . SER B 1 497 ? -22.119 52.417 241.168 1.00 35.37 616 SER B O 1
ATOM 7738 N N . TYR B 1 498 ? -23.141 54.246 241.966 1.00 27.81 617 TYR B N 1
ATOM 7739 C CA . TYR B 1 498 ? -23.969 54.378 240.757 1.00 32.12 617 TYR B CA 1
ATOM 7740 C C . TYR B 1 498 ? -23.226 55.211 239.679 1.00 37.44 617 TYR B C 1
ATOM 7741 O O . TYR B 1 498 ? -23.662 55.310 238.534 1.00 37.84 617 TYR B O 1
ATOM 7750 N N . THR B 1 499 ? -22.108 55.819 240.051 1.00 34.12 618 THR B N 1
ATOM 7751 C CA . THR B 1 499 ? -21.393 56.731 239.153 1.00 28.80 618 THR B CA 1
ATOM 7752 C C . THR B 1 499 ? -20.979 56.116 237.834 1.00 34.80 618 THR B C 1
ATOM 7753 O O . THR B 1 499 ? -20.336 55.067 237.808 1.00 44.19 618 THR B O 1
ATOM 7757 N N . ASN B 1 500 ? -21.370 56.753 236.731 1.00 42.13 619 ASN B N 1
ATOM 7758 C CA . ASN B 1 500 ? -20.990 56.259 235.407 1.00 35.66 619 ASN B CA 1
ATOM 7759 C C . ASN B 1 500 ? -19.474 56.405 235.221 1.00 32.59 619 ASN B C 1
ATOM 7760 O O . ASN B 1 500 ? -18.889 57.420 235.596 1.00 30.79 619 ASN B O 1
ATOM 7765 N N . SER B 1 501 ? -18.844 55.412 234.617 1.00 33.97 620 SER B N 1
ATOM 7766 C CA . SER B 1 501 ? -17.394 55.433 234.520 1.00 34.25 620 SER B CA 1
ATOM 7767 C C . SER B 1 501 ? -16.905 56.612 233.664 1.00 44.64 620 SER B C 1
ATOM 7768 O O . SER B 1 501 ? -15.779 57.089 233.848 1.00 43.88 620 SER B O 1
ATOM 7771 N N . SER B 1 502 ? -17.759 57.124 232.779 1.00 37.48 621 SER B N 1
ATOM 7772 C CA . SER B 1 502 ? -17.372 58.262 231.932 1.00 33.99 621 SER B CA 1
ATOM 7773 C C . SER B 1 502 ? -17.082 59.491 232.750 1.00 33.05 621 SER B C 1
ATOM 7774 O O . SER B 1 502 ? -16.344 60.373 232.315 1.00 35.53 621 SER B O 1
ATOM 7777 N N . ALA B 1 503 ? -17.654 59.546 233.945 1.00 28.13 622 ALA B N 1
ATOM 7778 C CA . ALA B 1 503 ? -17.337 60.626 234.867 1.00 33.98 622 ALA B CA 1
ATOM 7779 C C . ALA B 1 503 ? -15.893 60.484 235.370 1.00 44.47 622 ALA B C 1
ATOM 7780 O O . ALA B 1 503 ? -15.162 61.480 235.511 1.00 42.79 622 ALA B O 1
ATOM 7782 N N . LEU B 1 504 ? -15.474 59.244 235.634 1.00 34.54 623 LEU B N 1
ATOM 7783 C CA . LEU B 1 504 ? -14.104 59.028 236.070 1.00 35.01 623 LEU B CA 1
ATOM 7784 C C . LEU B 1 504 ? -13.177 59.441 234.939 1.00 39.62 623 LEU B C 1
ATOM 7785 O O . LEU B 1 504 ? -12.084 59.981 235.175 1.00 39.40 623 LEU B O 1
ATOM 7790 N N . ASP B 1 505 ? -13.618 59.200 233.707 1.00 29.05 624 ASP B N 1
ATOM 7791 C CA . ASP B 1 505 ? -12.821 59.609 232.562 1.00 28.55 624 ASP B CA 1
ATOM 7792 C C . ASP B 1 505 ? -12.684 61.118 232.524 1.00 39.12 624 ASP B C 1
ATOM 7793 O O . ASP B 1 505 ? -11.648 61.639 232.120 1.00 41.25 624 ASP B O 1
ATOM 7798 N N . PHE B 1 506 ? -13.723 61.824 232.964 1.00 30.43 625 PHE B N 1
ATOM 7799 C CA . PHE B 1 506 ? -13.701 63.263 232.870 1.00 36.24 625 PHE B CA 1
ATOM 7800 C C . PHE B 1 506 ? -12.634 63.882 233.786 1.00 36.57 625 PHE B C 1
ATOM 7801 O O . PHE B 1 506 ? -11.953 64.841 233.395 1.00 36.41 625 PHE B O 1
ATOM 7809 N N . ILE B 1 507 ? -12.510 63.351 234.997 1.00 28.46 626 ILE B N 1
ATOM 7810 C CA . ILE B 1 507 ? -11.677 63.984 236.003 1.00 38.80 626 ILE B CA 1
ATOM 7811 C C . ILE B 1 507 ? -10.205 63.698 235.747 1.00 38.04 626 ILE B C 1
ATOM 7812 O O . ILE B 1 507 ? -9.359 64.395 236.262 1.00 40.23 626 ILE B O 1
ATOM 7817 N N . ALA B 1 508 ? -9.909 62.686 234.938 1.00 30.65 627 ALA B N 1
ATOM 7818 C CA . ALA B 1 508 ? -8.547 62.439 234.546 1.00 36.27 627 ALA B CA 1
ATOM 7819 C C . ALA B 1 508 ? -8.153 63.449 233.473 1.00 47.15 627 ALA B C 1
ATOM 7820 O O . ALA B 1 508 ? -6.954 63.667 233.238 1.00 36.56 627 ALA B O 1
ATOM 7822 N N . ARG B 1 509 ? -9.166 64.026 232.812 1.00 41.10 628 ARG B N 1
ATOM 7823 C CA . ARG B 1 509 ? -8.985 65.093 231.806 1.00 34.64 628 ARG B CA 1
ATOM 7824 C C . ARG B 1 509 ? -9.057 66.539 232.296 1.00 34.61 628 ARG B C 1
ATOM 7825 O O . ARG B 1 509 ? -8.609 67.433 231.586 1.00 38.11 628 ARG B O 1
ATOM 7833 N N . GLU B 1 510 ? -9.604 66.799 233.482 1.00 32.02 629 GLU B N 1
ATOM 7834 C CA . GLU B 1 510 ? -10.130 68.155 233.704 1.00 37.60 629 GLU B CA 1
ATOM 7835 C C . GLU B 1 510 ? -9.018 69.209 233.737 1.00 40.11 629 GLU B C 1
ATOM 7836 O O . GLU B 1 510 ? -9.158 70.292 233.143 1.00 38.38 629 GLU B O 1
ATOM 7842 N N . ASN B 1 511 ? -7.898 68.876 234.369 1.00 30.46 630 ASN B N 1
ATOM 7843 C CA . ASN B 1 511 ? -6.751 69.786 234.437 1.00 34.89 630 ASN B CA 1
ATOM 7844 C C . ASN B 1 511 ? -6.209 70.091 233.057 1.00 36.67 630 ASN B C 1
ATOM 7845 O O . ASN B 1 511 ? -5.769 71.207 232.787 1.00 42.72 630 ASN B O 1
ATOM 7850 N N . LEU B 1 512 ? -6.252 69.091 232.185 1.00 32.67 631 LEU B N 1
ATOM 7851 C CA . LEU B 1 512 ? -5.867 69.281 230.789 1.00 37.12 631 LEU B CA 1
ATOM 7852 C C . LEU B 1 512 ? -6.901 70.126 230.052 1.00 46.47 631 LEU B C 1
ATOM 7853 O O . LEU B 1 512 ? -6.556 70.934 229.178 1.00 54.58 631 LEU B O 1
ATOM 7858 N N . PHE B 1 513 ? -8.170 69.906 230.388 1.00 39.37 632 PHE B N 1
ATOM 7859 C CA . PHE B 1 513 ? -9.271 70.690 229.828 1.00 45.82 632 PHE B CA 1
ATOM 7860 C C . PHE B 1 513 ? -9.114 72.167 230.183 1.00 43.68 632 PHE B C 1
ATOM 7861 O O . PHE B 1 513 ? -9.302 73.038 229.335 1.00 35.61 632 PHE B O 1
ATOM 7869 N N . ASN B 1 514 ? -8.773 72.444 231.444 1.00 35.64 633 ASN B N 1
ATOM 7870 C CA . ASN B 1 514 ? -8.615 73.826 231.897 1.00 41.18 633 ASN B CA 1
ATOM 7871 C C . ASN B 1 514 ? -7.597 74.613 231.073 1.00 49.47 633 ASN B C 1
ATOM 7872 O O . ASN B 1 514 ? -7.685 75.831 230.955 1.00 49.31 633 ASN B O 1
ATOM 7877 N N . ASN B 1 515 ? -6.615 73.908 230.530 1.00 48.57 634 ASN B N 1
ATOM 7878 C CA . ASN B 1 515 ? -5.643 74.490 229.618 1.00 46.46 634 ASN B CA 1
ATOM 7879 C C . ASN B 1 515 ? -5.943 74.249 228.149 1.00 43.12 634 ASN B C 1
ATOM 7880 O O . ASN B 1 515 ? -5.076 74.449 227.307 1.00 48.89 634 ASN B O 1
ATOM 7885 N N . PHE B 1 516 ? -7.129 73.725 227.859 1.00 39.47 635 PHE B N 1
ATOM 7886 C CA . PHE B 1 516 ? -7.574 73.512 226.486 1.00 46.46 635 PHE B CA 1
ATOM 7887 C C . PHE B 1 516 ? -6.720 72.451 225.781 1.00 45.74 635 PHE B C 1
ATOM 7888 O O . PHE B 1 516 ? -6.471 72.518 224.576 1.00 50.05 635 PHE B O 1
ATOM 7896 N N . MET B 1 517 ? -6.308 71.450 226.549 1.00 47.39 636 MET B N 1
ATOM 7897 C CA . MET B 1 517 ? -5.554 70.319 226.024 1.00 46.83 636 MET B CA 1
ATOM 7898 C C . MET B 1 517 ? -6.380 69.053 226.174 1.00 46.59 636 MET B C 1
ATOM 7899 O O . MET B 1 517 ? -7.259 68.983 227.034 1.00 46.26 636 MET B O 1
ATOM 7904 N N . ASP B 1 518 ? -6.104 68.050 225.347 1.00 44.28 637 ASP B N 1
ATOM 7905 C CA . ASP B 1 518 ? -6.827 66.789 225.446 1.00 43.69 637 ASP B CA 1
ATOM 7906 C C . ASP B 1 518 ? -5.990 65.637 224.909 1.00 49.62 637 ASP B C 1
ATOM 7907 O O . ASP B 1 518 ? -5.087 65.849 224.093 1.00 46.71 637 ASP B O 1
ATOM 7912 N N . TYR B 1 519 ? -6.305 64.417 225.333 1.00 45.48 638 TYR B N 1
ATOM 7913 C CA . TYR B 1 519 ? -5.748 63.260 224.655 1.00 45.04 638 TYR B CA 1
ATOM 7914 C C . TYR B 1 519 ? -6.775 62.455 223.900 1.00 51.23 638 TYR B C 1
ATOM 7915 O O . TYR B 1 519 ? -7.897 62.260 224.355 1.00 52.22 638 TYR B O 1
ATOM 7924 N N . ASN B 1 520 ? -6.308 61.908 222.784 1.00 49.10 639 ASN B N 1
ATOM 7925 C CA . ASN B 1 520 ? -7.126 61.252 221.786 1.00 55.66 639 ASN B CA 1
ATOM 7926 C C . ASN B 1 520 ? -7.366 59.789 222.085 1.00 60.18 639 ASN B C 1
ATOM 7927 O O . ASN B 1 520 ? -7.620 59.010 221.174 1.00 69.21 639 ASN B O 1
ATOM 7932 N N . HIS B 1 521 ? -7.159 59.382 223.328 1.00 53.73 640 HIS B N 1
ATOM 7933 C CA . HIS B 1 521 ? -7.564 58.037 223.695 1.00 49.99 640 HIS B CA 1
ATOM 7934 C C . HIS B 1 521 ? -8.385 57.989 224.976 1.00 39.28 640 HIS B C 1
ATOM 7935 O O . HIS B 1 521 ? -8.594 59.004 225.644 1.00 46.83 640 HIS B O 1
ATOM 7942 N N . GLY B 1 522 ? -8.838 56.790 225.322 1.00 43.27 641 GLY B N 1
ATOM 7943 C CA . GLY B 1 522 ? -9.593 56.569 226.547 1.00 38.30 641 GLY B CA 1
ATOM 7944 C C . GLY B 1 522 ? -8.656 56.624 227.744 1.00 44.92 641 GLY B C 1
ATOM 7945 O O . GLY B 1 522 ? -7.451 56.499 227.592 1.00 45.39 641 GLY B O 1
ATOM 7946 N N . THR B 1 523 ? -9.216 56.830 228.931 1.00 38.67 642 THR B N 1
ATOM 7947 C CA . THR B 1 523 ? -8.443 56.873 230.155 1.00 37.19 642 THR B CA 1
ATOM 7948 C C . THR B 1 523 ? -8.121 55.490 230.699 1.00 40.68 642 THR B C 1
ATOM 7949 O O . THR B 1 523 ? -7.059 55.297 231.293 1.00 40.57 642 THR B O 1
ATOM 7953 N N . GLY B 1 524 ? -9.020 54.523 230.502 1.00 37.13 643 GLY B N 1
ATOM 7954 C CA . GLY B 1 524 ? -8.786 53.190 231.028 1.00 34.95 643 GLY B CA 1
ATOM 7955 C C . GLY B 1 524 ? -9.570 52.078 230.362 1.00 48.87 643 GLY B C 1
ATOM 7956 O O . GLY B 1 524 ? -10.601 52.306 229.724 1.00 48.27 643 GLY B O 1
ATOM 7957 N N . HIS B 1 525 ? -9.060 50.862 230.517 1.00 43.80 644 HIS B N 1
ATOM 7958 C CA . HIS B 1 525 ? -9.726 49.655 230.055 1.00 43.99 644 HIS B CA 1
ATOM 7959 C C . HIS B 1 525 ? -9.588 48.565 231.110 1.00 46.32 644 HIS B C 1
ATOM 7960 O O . HIS B 1 525 ? -8.692 48.623 231.957 1.00 39.32 644 HIS B O 1
ATOM 7967 N N . GLY B 1 526 ? -10.464 47.568 231.053 1.00 46.48 645 GLY B N 1
ATOM 7968 C CA . GLY B 1 526 ? -10.326 46.409 231.913 1.00 47.34 645 GLY B CA 1
ATOM 7969 C C . GLY B 1 526 ? -9.118 45.577 231.496 1.00 48.03 645 GLY B C 1
ATOM 7970 O O . GLY B 1 526 ? -8.663 45.671 230.355 1.00 47.73 645 GLY B O 1
ATOM 7971 N N . VAL B 1 527 ? -8.621 44.758 232.423 1.00 42.12 646 VAL B N 1
ATOM 7972 C CA . VAL B 1 527 ? -7.482 43.894 232.196 1.00 43.75 646 VAL B CA 1
ATOM 7973 C C . VAL B 1 527 ? -7.828 42.482 232.639 1.00 51.47 646 VAL B C 1
ATOM 7974 O O . VAL B 1 527 ? -8.464 42.280 233.674 1.00 51.74 646 VAL B O 1
ATOM 7978 N N . GLY B 1 528 ? -7.412 41.498 231.857 1.00 50.71 647 GLY B N 1
ATOM 7979 C CA . GLY B 1 528 ? -7.722 40.123 232.184 1.00 54.94 647 GLY B CA 1
ATOM 7980 C C . GLY B 1 528 ? -6.641 39.474 233.023 1.00 51.47 647 GLY B C 1
ATOM 7981 O O . GLY B 1 528 ? -5.529 39.996 233.146 1.00 63.22 647 GLY B O 1
ATOM 7982 N N . LEU B 1 529 ? -6.967 38.325 233.598 1.00 50.67 648 LEU B N 1
ATOM 7983 C CA . LEU B 1 529 ? -6.004 37.562 234.347 1.00 56.92 648 LEU B CA 1
ATOM 7984 C C . LEU B 1 529 ? -5.311 36.566 233.416 1.00 60.56 648 LEU B C 1
ATOM 7985 O O . LEU B 1 529 ? -5.886 35.547 233.064 1.00 67.37 648 LEU B O 1
ATOM 7990 N N . THR B 1 530 ? -4.049 36.837 233.085 1.00 62.76 649 THR B N 1
ATOM 7991 C CA . THR B 1 530 ? -3.301 36.062 232.091 1.00 63.09 649 THR B CA 1
ATOM 7992 C C . THR B 1 530 ? -4.134 35.812 230.834 1.00 69.10 649 THR B C 1
ATOM 7993 O O . THR B 1 530 ? -4.373 34.666 230.448 1.00 61.28 649 THR B O 1
ATOM 7997 N N . LEU B 1 531 ? -4.524 36.917 230.203 1.00 65.28 650 LEU B N 1
ATOM 7998 C CA . LEU B 1 531 ? -5.486 36.992 229.112 1.00 62.93 650 LEU B CA 1
ATOM 7999 C C . LEU B 1 531 ? -5.163 38.267 228.345 1.00 66.93 650 LEU B C 1
ATOM 8000 O O . LEU B 1 531 ? -4.017 38.712 228.367 1.00 71.81 650 LEU B O 1
ATOM 8005 N N . ASN B 1 532 ? -6.114 38.798 227.578 1.00 56.60 651 ASN B N 1
ATOM 8006 C CA . ASN B 1 532 ? -5.860 40.058 226.893 1.00 55.63 651 ASN B CA 1
ATOM 8007 C C . ASN B 1 532 ? -5.586 41.211 227.847 1.00 57.54 651 ASN B C 1
ATOM 8008 O O . ASN B 1 532 ? -6.140 41.284 228.945 1.00 56.05 651 ASN B O 1
ATOM 8013 N N . VAL B 1 533 ? -4.712 42.112 227.420 1.00 59.24 652 VAL B N 1
ATOM 8014 C CA . VAL B 1 533 ? -4.369 43.272 228.218 1.00 53.08 652 VAL B CA 1
ATOM 8015 C C . VAL B 1 533 ? -5.501 44.297 228.102 1.00 54.58 652 VAL B C 1
ATOM 8016 O O . VAL B 1 533 ? -5.712 45.089 229.010 1.00 58.26 652 VAL B O 1
ATOM 8020 N N . HIS B 1 534 ? -6.237 44.256 226.987 1.00 54.83 653 HIS B N 1
ATOM 8021 C CA . HIS B 1 534 ? -7.481 45.014 226.831 1.00 58.01 653 HIS B CA 1
ATOM 8022 C C . HIS B 1 534 ? -8.668 44.093 227.002 1.00 48.88 653 HIS B C 1
ATOM 8023 O O . HIS B 1 534 ? -8.983 43.339 226.105 1.00 53.19 653 HIS B O 1
ATOM 8030 N N . GLU B 1 535 ? -9.354 44.160 228.128 1.00 47.21 654 GLU B N 1
ATOM 8031 C CA . GLU B 1 535 ? -10.489 43.260 228.309 1.00 57.21 654 GLU B CA 1
ATOM 8032 C C . GLU B 1 535 ? -11.795 44.057 228.323 1.00 54.77 654 GLU B C 1
ATOM 8033 O O . GLU B 1 535 ? -11.837 45.156 228.868 1.00 51.59 654 GLU B O 1
ATOM 8039 N N . GLY B 1 536 ? -12.852 43.520 227.722 1.00 57.68 655 GLY B N 1
ATOM 8040 C CA . GLY B 1 536 ? -14.154 44.184 227.781 1.00 52.80 655 GLY B CA 1
ATOM 8041 C C . GLY B 1 536 ? -14.800 43.940 229.133 1.00 57.23 655 GLY B C 1
ATOM 8042 O O . GLY B 1 536 ? -14.222 43.270 229.991 1.00 66.15 655 GLY B O 1
ATOM 8043 N N . GLY B 1 537 ? -16.000 44.472 229.326 1.00 58.09 656 GLY B N 1
ATOM 8044 C CA . GLY B 1 537 ? -16.752 44.248 230.549 1.00 59.21 656 GLY B CA 1
ATOM 8045 C C . GLY B 1 537 ? -16.788 45.475 231.439 1.00 55.39 656 GLY B C 1
ATOM 8046 O O . GLY B 1 537 ? -17.600 45.567 232.361 1.00 54.70 656 GLY B O 1
ATOM 8047 N N . CYS B 1 538 ? -15.907 46.424 231.144 1.00 51.49 657 CYS B N 1
ATOM 8048 C CA . CYS B 1 538 ? -15.804 47.672 231.894 1.00 51.43 657 CYS B CA 1
ATOM 8049 C C . CYS B 1 538 ? -14.769 48.539 231.216 1.00 48.91 657 CYS B C 1
ATOM 8050 O O . CYS B 1 538 ? -13.928 48.037 230.462 1.00 49.81 657 CYS B O 1
ATOM 8053 N N . SER B 1 539 ? -14.820 49.836 231.488 1.00 39.29 658 SER B N 1
ATOM 8054 C CA . SER B 1 539 ? -13.813 50.731 230.961 1.00 47.67 658 SER B CA 1
ATOM 8055 C C . SER B 1 539 ? -13.908 52.057 231.644 1.00 42.50 658 SER B C 1
ATOM 8056 O O . SER B 1 539 ? -14.835 52.292 232.419 1.00 42.13 658 SER B O 1
ATOM 8059 N N . ILE B 1 540 ? -12.940 52.929 231.353 1.00 37.74 659 ILE B N 1
ATOM 8060 C CA . ILE B 1 540 ? -13.060 54.328 231.707 1.00 32.27 659 ILE B CA 1
ATOM 8061 C C . ILE B 1 540 ? -12.777 55.145 230.453 1.00 49.14 659 ILE B C 1
ATOM 8062 O O . ILE B 1 540 ? -11.624 55.290 230.035 1.00 54.64 659 ILE B O 1
ATOM 8067 N N . GLY B 1 541 ? -13.835 55.731 229.898 1.00 46.03 660 GLY B N 1
ATOM 8068 C CA . GLY B 1 541 ? -13.775 56.372 228.596 1.00 40.34 660 GLY B CA 1
ATOM 8069 C C . GLY B 1 541 ? -14.846 57.438 228.460 1.00 38.78 660 GLY B C 1
ATOM 8070 O O . GLY B 1 541 ? -15.758 57.513 229.284 1.00 40.60 660 GLY B O 1
ATOM 8071 N N . PRO B 1 542 ? -14.691 58.327 227.465 1.00 40.07 661 PRO B N 1
ATOM 8072 C CA . PRO B 1 542 ? -15.638 59.413 227.194 1.00 41.10 661 PRO B CA 1
ATOM 8073 C C . PRO B 1 542 ? -16.970 58.938 226.570 1.00 45.22 661 PRO B C 1
ATOM 8074 O O . PRO B 1 542 ? -18.013 59.505 226.865 1.00 44.42 661 PRO B O 1
ATOM 8078 N N . VAL B 1 543 ? -16.934 57.917 225.728 1.00 52.39 662 VAL B N 1
ATOM 8079 C CA . VAL B 1 543 ? -18.137 57.522 225.007 1.00 64.31 662 VAL B CA 1
ATOM 8080 C C . VAL B 1 543 ? -18.931 56.469 225.761 1.00 69.63 662 VAL B C 1
ATOM 8081 O O . VAL B 1 543 ? -19.952 56.780 226.369 1.00 88.71 662 VAL B O 1
ATOM 8085 N N . GLY B 1 544 ? -18.460 55.231 225.758 1.00 59.57 663 GLY B N 1
ATOM 8086 C CA . GLY B 1 544 ? -19.168 54.196 226.485 1.00 70.76 663 GLY B CA 1
ATOM 8087 C C . GLY B 1 544 ? -18.908 54.354 227.967 1.00 76.92 663 GLY B C 1
ATOM 8088 O O . GLY B 1 544 ? -17.772 54.650 228.361 1.00 90.73 663 GLY B O 1
ATOM 8089 N N . GLY B 1 545 ? -19.937 54.176 228.793 1.00 60.38 664 GLY B N 1
ATOM 8090 C CA . GLY B 1 545 ? -19.717 54.148 230.228 1.00 50.46 664 GLY B CA 1
ATOM 8091 C C . GLY B 1 545 ? -20.775 53.373 230.983 1.00 54.38 664 GLY B C 1
ATOM 8092 O O . GLY B 1 545 ? -21.919 53.290 230.545 1.00 50.99 664 GLY B O 1
ATOM 8093 N N . ALA B 1 546 ? -20.387 52.802 232.124 1.00 51.49 665 ALA B N 1
ATOM 8094 C CA . ALA B 1 546 ? -21.313 52.112 233.019 1.00 41.07 665 ALA B CA 1
ATOM 8095 C C . ALA B 1 546 ? -20.814 52.206 234.466 1.00 42.69 665 ALA B C 1
ATOM 8096 O O . ALA B 1 546 ? -19.638 52.492 234.690 1.00 52.14 665 ALA B O 1
ATOM 8098 N N . PRO B 1 547 ? -21.705 52.004 235.457 1.00 40.23 666 PRO B N 1
ATOM 8099 C CA . PRO B 1 547 ? -21.193 51.974 236.835 1.00 36.78 666 PRO B CA 1
ATOM 8100 C C . PRO B 1 547 ? -20.163 50.867 237.039 1.00 40.30 666 PRO B C 1
ATOM 8101 O O . PRO B 1 547 ? -20.284 49.790 236.444 1.00 40.51 666 PRO B O 1
ATOM 8105 N N . LEU B 1 548 ? -19.140 51.155 237.833 1.00 36.45 667 LEU B N 1
ATOM 8106 C CA . LEU B 1 548 ? -18.142 50.147 238.192 1.00 42.97 667 LEU B CA 1
ATOM 8107 C C . LEU B 1 548 ? -18.586 49.334 239.405 1.00 42.80 667 LEU B C 1
ATOM 8108 O O . LEU B 1 548 ? -19.371 49.812 240.233 1.00 50.16 667 LEU B O 1
ATOM 8113 N N . LYS B 1 549 ? -18.062 48.122 239.506 1.00 37.06 668 LYS B N 1
ATOM 8114 C CA . LYS B 1 549 ? -18.322 47.215 240.620 1.00 46.19 668 LYS B CA 1
ATOM 8115 C C . LYS B 1 549 ? -17.025 46.863 241.352 1.00 48.55 668 LYS B C 1
ATOM 8116 O O . LYS B 1 549 ? -15.962 46.916 240.759 1.00 41.55 668 LYS B O 1
ATOM 8122 N N . LYS B 1 550 ? -17.133 46.442 242.609 1.00 44.70 669 LYS B N 1
ATOM 8123 C CA . LYS B 1 550 ? -15.993 45.991 243.372 1.00 50.02 669 LYS B CA 1
ATOM 8124 C C . LYS B 1 550 ? -15.257 44.887 242.612 1.00 52.08 669 LYS B C 1
ATOM 8125 O O . LYS B 1 550 ? -15.873 44.060 241.955 1.00 54.58 669 LYS B O 1
ATOM 8127 N N . ASN B 1 551 ? -13.933 44.921 242.708 1.00 46.40 670 ASN B N 1
ATOM 8128 C CA . ASN B 1 551 ? -13.014 43.945 242.100 1.00 46.78 670 ASN B CA 1
ATOM 8129 C C . ASN B 1 551 ? -12.978 43.939 240.595 1.00 42.20 670 ASN B C 1
ATOM 8130 O O . ASN B 1 551 ? -12.479 42.999 239.995 1.00 52.53 670 ASN B O 1
ATOM 8135 N N . MET B 1 552 ? -13.433 45.020 239.984 1.00 44.28 671 MET B N 1
ATOM 8136 C CA . MET B 1 552 ? -13.098 45.255 238.593 1.00 46.75 671 MET B CA 1
ATOM 8137 C C . MET B 1 552 ? -11.640 45.718 238.546 1.00 36.87 671 MET B C 1
ATOM 8138 O O . MET B 1 552 ? -11.168 46.409 239.441 1.00 36.69 671 MET B O 1
ATOM 8143 N N . VAL B 1 553 ? -10.921 45.312 237.514 1.00 42.23 672 VAL B N 1
ATOM 8144 C CA . VAL B 1 553 ? -9.551 45.744 237.356 1.00 40.56 672 VAL B CA 1
ATOM 8145 C C . VAL B 1 553 ? -9.435 46.677 236.158 1.00 36.65 672 VAL B C 1
ATOM 8146 O O . VAL B 1 553 ? -9.752 46.284 235.037 1.00 53.64 672 VAL B O 1
ATOM 8150 N N . LEU B 1 554 ? -8.947 47.891 236.383 1.00 35.27 673 LEU B N 1
ATOM 8151 C CA . LEU B 1 554 ? -8.886 48.907 235.334 1.00 34.97 673 LEU B CA 1
ATOM 8152 C C . LEU B 1 554 ? -7.516 49.586 235.237 1.00 43.85 673 LEU B C 1
ATOM 8153 O O . LEU B 1 554 ? -6.833 49.761 236.249 1.00 37.52 673 LEU B O 1
ATOM 8158 N N . SER B 1 555 ? -7.110 49.960 234.021 1.00 42.23 674 SER B N 1
ATOM 8159 C CA . SER B 1 555 ? -5.954 50.849 233.859 1.00 41.81 674 SER B CA 1
ATOM 8160 C C . SER B 1 555 ? -6.352 52.322 234.061 1.00 40.48 674 SER B C 1
ATOM 8161 O O . SER B 1 555 ? -7.515 52.693 233.920 1.00 44.58 674 SER B O 1
ATOM 8164 N N . ASN B 1 556 ? -5.391 53.137 234.470 1.00 38.40 675 ASN B N 1
ATOM 8165 C CA . ASN B 1 556 ? -5.585 54.568 234.623 1.00 37.55 675 ASN B CA 1
ATOM 8166 C C . ASN B 1 556 ? -4.399 55.247 233.924 1.00 46.55 675 ASN B C 1
ATOM 8167 O O . ASN B 1 556 ? -3.283 55.274 234.452 1.00 56.43 675 ASN B O 1
ATOM 8172 N N . GLU B 1 557 ? -4.650 55.797 232.737 1.00 39.77 676 GLU B N 1
ATOM 8173 C CA . GLU B 1 557 ? -3.562 56.192 231.838 1.00 41.88 676 GLU B CA 1
ATOM 8174 C C . GLU B 1 557 ? -3.804 57.461 231.005 1.00 40.14 676 GLU B C 1
ATOM 8175 O O . GLU B 1 557 ? -3.805 57.414 229.766 1.00 44.58 676 GLU B O 1
ATOM 8181 N N . PRO B 1 558 ? -3.949 58.607 231.676 1.00 39.99 677 PRO B N 1
ATOM 8182 C CA . PRO B 1 558 ? -4.042 59.860 230.924 1.00 40.99 677 PRO B CA 1
ATOM 8183 C C . PRO B 1 558 ? -2.712 60.174 230.237 1.00 45.39 677 PRO B C 1
ATOM 8184 O O . PRO B 1 558 ? -1.686 59.569 230.541 1.00 49.48 677 PRO B O 1
ATOM 8188 N N . GLY B 1 559 ? -2.736 61.087 229.281 1.00 44.90 678 GLY B N 1
ATOM 8189 C CA . GLY B 1 559 ? -1.527 61.429 228.573 1.00 37.28 678 GLY B CA 1
ATOM 8190 C C . GLY B 1 559 ? -1.693 62.746 227.849 1.00 50.91 678 GLY B C 1
ATOM 8191 O O . GLY B 1 559 ? -2.759 63.354 227.883 1.00 50.02 678 GLY B O 1
ATOM 8192 N N . TYR B 1 560 ? -0.617 63.219 227.241 1.00 45.88 679 TYR B N 1
ATOM 8193 C CA . TYR B 1 560 ? -0.686 64.340 226.321 1.00 46.50 679 TYR B CA 1
ATOM 8194 C C . TYR B 1 560 ? 0.474 64.195 225.337 1.00 53.06 679 TYR B C 1
ATOM 8195 O O . TYR B 1 560 ? 1.579 63.809 225.725 1.00 56.10 679 TYR B O 1
ATOM 8204 N N . TYR B 1 561 ? 0.222 64.513 224.072 1.00 54.24 680 TYR B N 1
ATOM 8205 C CA . TYR B 1 561 ? 1.159 64.215 222.994 1.00 49.60 680 TYR B CA 1
ATOM 8206 C C . TYR B 1 561 ? 1.284 65.395 222.043 1.00 53.90 680 TYR B C 1
ATOM 8207 O O . TYR B 1 561 ? 0.287 65.997 221.661 1.00 54.61 680 TYR B O 1
ATOM 8216 N N . MET B 1 562 ? 2.520 65.734 221.687 1.00 58.53 681 MET B N 1
ATOM 8217 C CA . MET B 1 562 ? 2.816 66.872 220.812 1.00 62.54 681 MET B CA 1
ATOM 8218 C C . MET B 1 562 ? 3.684 66.443 219.639 1.00 67.44 681 MET B C 1
ATOM 8219 O O . MET B 1 562 ? 4.845 66.051 219.808 1.00 69.32 681 MET B O 1
ATOM 8224 N N . LYS B 1 563 ? 3.114 66.541 218.447 1.00 71.79 682 LYS B N 1
ATOM 8225 C CA . LYS B 1 563 ? 3.787 66.145 217.219 1.00 73.19 682 LYS B CA 1
ATOM 8226 C C . LYS B 1 563 ? 5.175 66.783 217.088 1.00 73.41 682 LYS B C 1
ATOM 8227 O O . LYS B 1 563 ? 5.336 67.988 217.280 1.00 72.76 682 LYS B O 1
ATOM 8233 N N . ASP B 1 564 ? 6.174 65.948 216.807 1.00 73.39 683 ASP B N 1
ATOM 8234 C CA . ASP B 1 564 ? 7.560 66.380 216.614 1.00 71.46 683 ASP B CA 1
ATOM 8235 C C . ASP B 1 564 ? 8.230 66.958 217.867 1.00 65.87 683 ASP B C 1
ATOM 8236 O O . ASP B 1 564 ? 9.418 67.271 217.828 1.00 69.95 683 ASP B O 1
ATOM 8241 N N . LYS B 1 565 ? 7.497 67.111 218.971 1.00 64.49 684 LYS B N 1
ATOM 8242 C CA . LYS B 1 565 ? 8.130 67.567 220.210 1.00 64.20 684 LYS B CA 1
ATOM 8243 C C . LYS B 1 565 ? 8.315 66.420 221.209 1.00 66.03 684 LYS B C 1
ATOM 8244 O O . LYS B 1 565 ? 9.407 65.864 221.319 1.00 71.88 684 LYS B O 1
ATOM 8250 N N . PHE B 1 566 ? 7.247 66.037 221.901 1.00 61.27 685 PHE B N 1
ATOM 8251 C CA . PHE B 1 566 ? 7.298 64.905 222.828 1.00 60.95 685 PHE B CA 1
ATOM 8252 C C . PHE B 1 566 ? 5.913 64.503 223.313 1.00 64.13 685 PHE B C 1
ATOM 8253 O O . PHE B 1 566 ? 4.905 65.097 222.932 1.00 54.64 685 PHE B O 1
ATOM 8261 N N . GLY B 1 567 ? 5.875 63.497 224.178 1.00 66.86 686 GLY B N 1
ATOM 8262 C CA . GLY B 1 567 ? 4.628 63.078 224.783 1.00 69.17 686 GLY B CA 1
ATOM 8263 C C . GLY B 1 567 ? 4.822 62.550 226.190 1.00 61.43 686 GLY B C 1
ATOM 8264 O O . GLY B 1 567 ? 5.943 62.250 226.598 1.00 56.10 686 GLY B O 1
ATOM 8265 N N . VAL B 1 568 ? 3.722 62.436 226.928 1.00 52.81 687 VAL B N 1
ATOM 8266 C CA . VAL B 1 568 ? 3.743 61.952 228.299 1.00 46.24 687 VAL B CA 1
ATOM 8267 C C . VAL B 1 568 ? 2.573 61.018 228.529 1.00 47.99 687 VAL B C 1
ATOM 8268 O O . VAL B 1 568 ? 1.463 61.321 228.121 1.00 57.64 687 VAL B O 1
ATOM 8272 N N . ARG B 1 569 ? 2.816 59.866 229.140 1.00 48.53 688 ARG B N 1
ATOM 8273 C CA . ARG B 1 569 ? 1.713 59.030 229.606 1.00 42.83 688 ARG B CA 1
ATOM 8274 C C . ARG B 1 569 ? 2.124 58.417 230.924 1.00 46.94 688 ARG B C 1
ATOM 8275 O O . ARG B 1 569 ? 3.284 58.013 231.108 1.00 55.96 688 ARG B O 1
ATOM 8283 N N . ILE B 1 570 ? 1.180 58.383 231.852 1.00 44.58 689 ILE B N 1
ATOM 8284 C CA . ILE B 1 570 ? 1.413 57.834 233.173 1.00 47.36 689 ILE B CA 1
ATOM 8285 C C . ILE B 1 570 ? 0.330 56.800 233.445 1.00 51.68 689 ILE B C 1
ATOM 8286 O O . ILE B 1 570 ? -0.843 57.153 233.645 1.00 47.39 689 ILE B O 1
ATOM 8291 N N . GLU B 1 571 ? 0.716 55.528 233.471 1.00 42.80 690 GLU B N 1
ATOM 8292 C CA . GLU B 1 571 ? -0.269 54.458 233.578 1.00 42.43 690 GLU B CA 1
ATOM 8293 C C . GLU B 1 571 ? -0.081 53.470 234.743 1.00 40.97 690 GLU B C 1
ATOM 8294 O O . GLU B 1 571 ? 0.992 52.869 234.921 1.00 37.36 690 GLU B O 1
ATOM 8300 N N . ASN B 1 572 ? -1.155 53.317 235.518 1.00 42.45 691 ASN B N 1
ATOM 8301 C CA . ASN B 1 572 ? -1.280 52.291 236.547 1.00 37.09 691 ASN B CA 1
ATOM 8302 C C . ASN B 1 572 ? -2.440 51.350 236.294 1.00 46.79 691 ASN B C 1
ATOM 8303 O O . ASN B 1 572 ? -3.428 51.697 235.637 1.00 34.19 691 ASN B O 1
ATOM 8308 N N . MET B 1 573 ? -2.314 50.148 236.827 1.00 45.54 692 MET B N 1
ATOM 8309 C CA . MET B 1 573 ? -3.472 49.304 237.009 1.00 44.07 692 MET B CA 1
ATOM 8310 C C . MET B 1 573 ? -3.902 49.418 238.462 1.00 47.37 692 MET B C 1
ATOM 8311 O O . MET B 1 573 ? -3.079 49.572 239.385 1.00 40.71 692 MET B O 1
ATOM 8316 N N . GLN B 1 574 ? -5.214 49.386 238.647 1.00 43.27 693 GLN B N 1
ATOM 8317 C CA . GLN B 1 574 ? -5.825 49.513 239.952 1.00 32.73 693 GLN B CA 1
ATOM 8318 C C . GLN B 1 574 ? -7.148 48.739 239.888 1.00 39.25 693 GLN B C 1
ATOM 8319 O O . GLN B 1 574 ? -7.592 48.349 238.810 1.00 43.59 693 GLN B O 1
ATOM 8325 N N . TYR B 1 575 ? -7.738 48.471 241.043 1.00 37.71 694 TYR B N 1
ATOM 8326 C CA . TYR B 1 575 ? -8.954 47.695 241.113 1.00 36.62 694 TYR B CA 1
ATOM 8327 C C . TYR B 1 575 ? -9.916 48.393 242.046 1.00 38.05 694 TYR B C 1
ATOM 8328 O O . TYR B 1 575 ? -9.482 49.120 242.935 1.00 34.06 694 TYR B O 1
ATOM 8337 N N . VAL B 1 576 ? -11.216 48.182 241.831 1.00 38.81 695 VAL B N 1
ATOM 8338 C CA . VAL B 1 576 ? -12.274 48.922 242.550 1.00 38.13 695 VAL B CA 1
ATOM 8339 C C . VAL B 1 576 ? -12.484 48.338 243.934 1.00 31.72 695 VAL B C 1
ATOM 8340 O O . VAL B 1 576 ? -12.628 47.123 244.082 1.00 37.33 695 VAL B O 1
ATOM 8344 N N . ILE B 1 577 ? -12.514 49.195 244.950 1.00 33.38 696 ILE B N 1
ATOM 8345 C CA . ILE B 1 577 ? -12.787 48.729 246.308 1.00 37.94 696 ILE B CA 1
ATOM 8346 C C . ILE B 1 577 ? -14.002 49.418 246.921 1.00 39.36 696 ILE B C 1
ATOM 8347 O O . ILE B 1 577 ? -14.401 50.515 246.506 1.00 37.51 696 ILE B O 1
ATOM 8352 N N . SER B 1 578 ? -14.550 48.801 247.960 1.00 41.42 697 SER B N 1
ATOM 8353 C CA . SER B 1 578 ? -15.613 49.448 248.708 1.00 49.27 697 SER B CA 1
ATOM 8354 C C . SER B 1 578 ? -14.996 50.320 249.791 1.00 51.54 697 SER B C 1
ATOM 8355 O O . SER B 1 578 ? -14.338 49.825 250.705 1.00 59.81 697 SER B O 1
ATOM 8358 N N . LYS B 1 579 ? -15.156 51.629 249.652 1.00 48.65 698 LYS B N 1
ATOM 8359 C CA . LYS B 1 579 ? -14.569 52.563 250.605 1.00 42.19 698 LYS B CA 1
ATOM 8360 C C . LYS B 1 579 ? -15.413 52.791 251.864 1.00 50.87 698 LYS B C 1
ATOM 8361 O O . LYS B 1 579 ? -14.900 52.763 252.979 1.00 47.16 698 LYS B O 1
ATOM 8367 N N . GLU B 1 580 ? -16.705 53.055 251.682 1.00 57.45 699 GLU B N 1
ATOM 8368 C CA . GLU B 1 580 ? -17.599 53.276 252.814 1.00 52.08 699 GLU B CA 1
ATOM 8369 C C . GLU B 1 580 ? -19.032 52.926 252.484 1.00 49.41 699 GLU B C 1
ATOM 8370 O O . GLU B 1 580 ? -19.522 53.213 251.383 1.00 52.29 699 GLU B O 1
ATOM 8376 N N . ILE B 1 581 ? -19.735 52.358 253.451 1.00 48.20 700 ILE B N 1
ATOM 8377 C CA . ILE B 1 581 ? -21.170 52.159 253.284 1.00 35.85 700 ILE B CA 1
ATOM 8378 C C . ILE B 1 581 ? -21.939 52.877 254.386 1.00 47.78 700 ILE B C 1
ATOM 8379 O O . ILE B 1 581 ? -21.841 52.513 255.559 1.00 57.93 700 ILE B O 1
ATOM 8384 N N . THR B 1 582 ? -22.689 53.905 253.997 1.00 44.16 701 THR B N 1
ATOM 8385 C CA . THR B 1 582 ? -23.557 54.652 254.905 1.00 47.37 701 THR B CA 1
ATOM 8386 C C . THR B 1 582 ? -25.002 54.167 254.761 1.00 55.36 701 THR B C 1
ATOM 8387 O O . THR B 1 582 ? -25.280 53.304 253.930 1.00 56.42 701 THR B O 1
ATOM 8391 N N . ASP B 1 583 ? -25.916 54.733 255.549 1.00 63.95 702 ASP B N 1
ATOM 8392 C CA . ASP B 1 583 ? -27.329 54.325 255.527 1.00 66.91 702 ASP B CA 1
ATOM 8393 C C . ASP B 1 583 ? -27.887 54.267 254.107 1.00 62.94 702 ASP B C 1
ATOM 8394 O O . ASP B 1 583 ? -28.499 53.284 253.693 1.00 64.03 702 ASP B O 1
ATOM 8399 N N . THR B 1 584 ? -27.700 55.352 253.378 1.00 53.34 703 THR B N 1
ATOM 8400 C CA . THR B 1 584 ? -28.208 55.460 252.023 1.00 47.04 703 THR B CA 1
ATOM 8401 C C . THR B 1 584 ? -27.319 54.912 250.888 1.00 47.24 703 THR B C 1
ATOM 8402 O O . THR B 1 584 ? -27.818 54.493 249.845 1.00 46.36 703 THR B O 1
ATOM 8406 N N . THR B 1 585 ? -26.004 54.921 251.073 1.00 47.47 704 THR B N 1
ATOM 8407 C CA . THR B 1 585 ? -25.117 54.926 249.904 1.00 49.96 704 THR B CA 1
ATOM 8408 C C . THR B 1 585 ? -23.835 54.102 250.076 1.00 46.35 704 THR B C 1
ATOM 8409 O O . THR B 1 585 ? -23.236 54.080 251.156 1.00 43.54 704 THR B O 1
ATOM 8413 N N . GLU B 1 586 ? -23.408 53.443 249.003 1.00 37.76 705 GLU B N 1
ATOM 8414 C CA . GLU B 1 586 ? -22.091 52.813 248.986 1.00 42.86 705 GLU B CA 1
ATOM 8415 C C . GLU B 1 586 ? -21.099 53.648 248.188 1.00 44.08 705 GLU B C 1
ATOM 8416 O O . GLU B 1 586 ? -21.329 53.950 247.001 1.00 42.41 705 GLU B O 1
ATOM 8422 N N . TYR B 1 587 ? -20.002 54.024 248.847 1.00 41.09 706 TYR B N 1
ATOM 8423 C CA . TYR B 1 587 ? -18.922 54.750 248.184 1.00 37.32 706 TYR B CA 1
ATOM 8424 C C . TYR B 1 587 ? -17.791 53.826 247.799 1.00 40.48 706 TYR B C 1
ATOM 8425 O O . TYR B 1 587 ? -17.354 52.985 248.584 1.00 37.16 706 TYR B O 1
ATOM 8434 N N . LEU B 1 588 ? -17.315 54.008 246.579 1.00 38.57 707 LEU B N 1
ATOM 8435 C CA . LEU B 1 588 ? -16.308 53.138 246.020 1.00 36.46 707 LEU B CA 1
ATOM 8436 C C . LEU B 1 588 ? -15.063 53.976 245.808 1.00 37.38 707 LEU B C 1
ATOM 8437 O O . LEU B 1 588 ? -15.119 55.198 245.876 1.00 29.79 707 LEU B O 1
ATOM 8442 N N . SER B 1 589 ? -13.928 53.303 245.647 1.00 37.24 708 SER B N 1
ATOM 8443 C CA . SER B 1 589 ? -12.670 53.951 245.336 1.00 35.30 708 SER B CA 1
ATOM 8444 C C . SER B 1 589 ? -11.771 52.922 244.653 1.00 41.16 708 SER B C 1
ATOM 8445 O O . SER B 1 589 ? -12.246 51.880 244.208 1.00 37.07 708 SER B O 1
ATOM 8448 N N . PHE B 1 590 ? -10.482 53.209 244.536 1.00 33.53 709 PHE B N 1
ATOM 8449 C CA . PHE B 1 590 ? -9.588 52.186 243.984 1.00 39.37 709 PHE B CA 1
ATOM 8450 C C . PHE B 1 590 ? -8.471 51.860 244.963 1.00 37.99 709 PHE B C 1
ATOM 8451 O O . PHE B 1 590 ? -8.201 52.614 245.897 1.00 34.14 709 PHE B O 1
ATOM 8459 N N . ASP B 1 591 ? -7.827 50.719 244.753 1.00 46.14 710 ASP B N 1
ATOM 8460 C CA . ASP B 1 591 ? -6.551 50.460 245.388 1.00 38.72 710 ASP B CA 1
ATOM 8461 C C . ASP B 1 591 ? -5.564 50.074 244.295 1.00 40.55 710 ASP B C 1
ATOM 8462 O O . ASP B 1 591 ? -5.946 49.488 243.283 1.00 39.42 710 ASP B O 1
ATOM 8467 N N . ASP B 1 592 ? -4.292 50.399 244.518 1.00 34.57 711 ASP B N 1
ATOM 8468 C CA . ASP B 1 592 ? -3.243 50.191 243.534 1.00 36.75 711 ASP B CA 1
ATOM 8469 C C . ASP B 1 592 ? -2.925 48.730 243.270 1.00 33.23 711 ASP B C 1
ATOM 8470 O O . ASP B 1 592 ? -2.937 47.892 244.173 1.00 45.82 711 ASP B O 1
ATOM 8475 N N . LEU B 1 593 ? -2.662 48.429 242.010 1.00 33.73 712 LEU B N 1
ATOM 8476 C CA . LEU B 1 593 ? -1.946 47.215 241.653 1.00 40.90 712 LEU B CA 1
ATOM 8477 C C . LEU B 1 593 ? -0.483 47.601 241.372 1.00 36.99 712 LEU B C 1
ATOM 8478 O O . LEU B 1 593 ? 0.425 47.098 242.010 1.00 45.46 712 LEU B O 1
ATOM 8483 N N . THR B 1 594 ? -0.285 48.496 240.404 1.00 38.33 713 THR B N 1
ATOM 8484 C CA . THR B 1 594 ? 1.032 48.940 239.984 1.00 38.13 713 THR B CA 1
ATOM 8485 C C . THR B 1 594 ? 1.890 49.522 241.110 1.00 38.91 713 THR B C 1
ATOM 8486 O O . THR B 1 594 ? 1.475 50.462 241.793 1.00 42.98 713 THR B O 1
ATOM 8490 N N . MET B 1 595 ? 3.090 48.971 241.307 1.00 43.65 714 MET B N 1
ATOM 8491 C CA . MET B 1 595 ? 3.980 49.593 242.256 1.00 40.47 714 MET B CA 1
ATOM 8492 C C . MET B 1 595 ? 5.230 50.116 241.584 1.00 43.55 714 MET B C 1
ATOM 8493 O O . MET B 1 595 ? 6.279 49.435 241.588 1.00 41.83 714 MET B O 1
ATOM 8498 N N . TYR B 1 596 ? 5.203 51.369 241.137 1.00 42.60 715 TYR B N 1
ATOM 8499 C CA . TYR B 1 596 ? 6.467 51.985 240.729 1.00 44.76 715 TYR B CA 1
ATOM 8500 C C . TYR B 1 596 ? 6.389 53.489 240.888 1.00 42.42 715 TYR B C 1
ATOM 8501 O O . TYR B 1 596 ? 5.341 54.074 240.616 1.00 43.62 715 TYR B O 1
ATOM 8510 N N . PRO B 1 597 ? 7.500 54.135 241.306 1.00 40.24 716 PRO B N 1
ATOM 8511 C CA . PRO B 1 597 ? 7.344 55.567 241.591 1.00 34.50 716 PRO B CA 1
ATOM 8512 C C . PRO B 1 597 ? 7.061 56.393 240.345 1.00 34.59 716 PRO B C 1
ATOM 8513 O O . PRO B 1 597 ? 7.144 55.894 239.224 1.00 40.02 716 PRO B O 1
ATOM 8517 N N . TYR B 1 598 ? 6.762 57.664 240.549 1.00 34.76 717 TYR B N 1
ATOM 8518 C CA . TYR B 1 598 ? 6.724 58.608 239.445 1.00 45.40 717 TYR B CA 1
ATOM 8519 C C . TYR B 1 598 ? 8.059 59.355 239.389 1.00 45.57 717 TYR B C 1
ATOM 8520 O O . TYR B 1 598 ? 8.944 59.120 240.208 1.00 39.49 717 TYR B O 1
ATOM 8529 N N . GLU B 1 599 ? 8.206 60.243 238.416 1.00 54.61 718 GLU B N 1
ATOM 8530 C CA . GLU B 1 599 ? 9.481 60.908 238.176 1.00 46.33 718 GLU B CA 1
ATOM 8531 C C . GLU B 1 599 ? 9.566 62.273 238.870 1.00 44.33 718 GLU B C 1
ATOM 8532 O O . GLU B 1 599 ? 8.887 63.227 238.462 1.00 42.03 718 GLU B O 1
ATOM 8538 N N . LYS B 1 600 ? 10.397 62.388 239.905 1.00 40.28 719 LYS B N 1
ATOM 8539 C CA . LYS B 1 600 ? 10.492 63.659 240.639 1.00 45.92 719 LYS B CA 1
ATOM 8540 C C . LYS B 1 600 ? 11.084 64.789 239.787 1.00 45.22 719 LYS B C 1
ATOM 8541 O O . LYS B 1 600 ? 10.776 65.965 240.007 1.00 46.21 719 LYS B O 1
ATOM 8547 N N . LYS B 1 601 ? 11.919 64.434 238.817 1.00 45.74 720 LYS B N 1
ATOM 8548 C CA . LYS B 1 601 ? 12.544 65.436 237.957 1.00 50.97 720 LYS B CA 1
ATOM 8549 C C . LYS B 1 601 ? 11.488 66.145 237.118 1.00 51.48 720 LYS B C 1
ATOM 8550 O O . LYS B 1 601 ? 11.655 67.289 236.731 1.00 51.50 720 LYS B O 1
ATOM 8556 N N . LEU B 1 602 ? 10.395 65.463 236.825 1.00 44.97 721 LEU B N 1
ATOM 8557 C CA . LEU B 1 602 ? 9.416 66.051 235.930 1.00 38.45 721 LEU B CA 1
ATOM 8558 C C . LEU B 1 602 ? 8.318 66.814 236.669 1.00 42.15 721 LEU B C 1
ATOM 8559 O O . LEU B 1 602 ? 7.382 67.294 236.041 1.00 44.07 721 LEU B O 1
ATOM 8564 N N . LEU B 1 603 ? 8.439 66.944 237.989 1.00 44.85 722 LEU B N 1
ATOM 8565 C CA . LEU B 1 603 ? 7.388 67.601 238.771 1.00 46.15 722 LEU B CA 1
ATOM 8566 C C . LEU B 1 603 ? 7.455 69.130 238.743 1.00 46.04 722 LEU B C 1
ATOM 8567 O O . LEU B 1 603 ? 8.441 69.732 239.128 1.00 49.27 722 LEU B O 1
ATOM 8572 N N . ASP B 1 604 ? 6.366 69.746 238.311 1.00 51.14 723 ASP B N 1
ATOM 8573 C CA . ASP B 1 604 ? 6.189 71.176 238.459 1.00 48.23 723 ASP B CA 1
ATOM 8574 C C . ASP B 1 604 ? 5.464 71.417 239.766 1.00 49.15 723 ASP B C 1
ATOM 8575 O O . ASP B 1 604 ? 4.278 71.092 239.885 1.00 51.83 723 ASP B O 1
ATOM 8580 N N . PHE B 1 605 ? 6.158 72.016 240.730 1.00 40.10 724 PHE B N 1
ATOM 8581 C CA . PHE B 1 605 ? 5.603 72.189 242.076 1.00 48.66 724 PHE B CA 1
ATOM 8582 C C . PHE B 1 605 ? 4.700 73.415 242.201 1.00 53.71 724 PHE B C 1
ATOM 8583 O O . PHE B 1 605 ? 4.071 73.622 243.240 1.00 57.15 724 PHE B O 1
ATOM 8591 N N . SER B 1 606 ? 4.602 74.201 241.137 1.00 51.77 725 SER B N 1
ATOM 8592 C CA . SER B 1 606 ? 3.602 75.264 241.107 1.00 57.92 725 SER B CA 1
ATOM 8593 C C . SER B 1 606 ? 2.190 74.716 240.822 1.00 56.03 725 SER B C 1
ATOM 8594 O O . SER B 1 606 ? 1.194 75.336 241.197 1.00 55.50 725 SER B O 1
ATOM 8597 N N . LEU B 1 607 ? 2.095 73.565 240.159 1.00 50.05 726 LEU B N 1
ATOM 8598 C CA . LEU B 1 607 ? 0.782 72.978 239.847 1.00 38.09 726 LEU B CA 1
ATOM 8599 C C . LEU B 1 607 ? 0.299 71.950 240.877 1.00 47.62 726 LEU B C 1
ATOM 8600 O O . LEU B 1 607 ? -0.843 71.482 240.805 1.00 55.57 726 LEU B O 1
ATOM 8605 N N . LEU B 1 608 ? 1.163 71.588 241.819 1.00 46.56 727 LEU B N 1
ATOM 8606 C CA . LEU B 1 608 ? 0.885 70.471 242.719 1.00 45.30 727 LEU B CA 1
ATOM 8607 C C . LEU B 1 608 ? 0.352 70.919 244.083 1.00 49.38 727 LEU B C 1
ATOM 8608 O O . LEU B 1 608 ? 0.960 71.742 244.765 1.00 52.98 727 LEU B O 1
ATOM 8613 N N . THR B 1 609 ? -0.798 70.385 244.470 1.00 45.97 728 THR B N 1
ATOM 8614 C CA . THR B 1 609 ? -1.353 70.657 245.787 1.00 41.84 728 THR B CA 1
ATOM 8615 C C . THR B 1 609 ? -0.650 69.862 246.878 1.00 50.29 728 THR B C 1
ATOM 8616 O O . THR B 1 609 ? 0.068 68.889 246.610 1.00 49.52 728 THR B O 1
ATOM 8620 N N . ASN B 1 610 ? -0.839 70.295 248.114 1.00 51.84 729 ASN B N 1
ATOM 8621 C CA . ASN B 1 610 ? -0.259 69.591 249.237 1.00 53.79 729 ASN B CA 1
ATOM 8622 C C . ASN B 1 610 ? -0.834 68.184 249.391 1.00 45.34 729 ASN B C 1
ATOM 8623 O O . ASN B 1 610 ? -0.136 67.266 249.820 1.00 45.02 729 ASN B O 1
ATOM 8628 N N . GLN B 1 611 ? -2.095 68.030 249.002 1.00 37.33 730 GLN B N 1
ATOM 8629 C CA . GLN B 1 611 ? -2.781 66.746 248.964 1.00 44.18 730 GLN B CA 1
ATOM 8630 C C . GLN B 1 611 ? -2.149 65.817 247.919 1.00 40.07 730 GLN B C 1
ATOM 8631 O O . GLN B 1 611 ? -2.118 64.602 248.101 1.00 39.83 730 GLN B O 1
ATOM 8637 N N . GLU B 1 612 ? -1.646 66.382 246.826 1.00 39.66 731 GLU B N 1
ATOM 8638 C CA . GLU B 1 612 ? -0.994 65.555 245.819 1.00 35.39 731 GLU B CA 1
ATOM 8639 C C . GLU B 1 612 ? 0.370 65.097 246.297 1.00 33.39 731 GLU B C 1
ATOM 8640 O O . GLU B 1 612 ? 0.772 63.953 246.028 1.00 43.45 731 GLU B O 1
ATOM 8646 N N . ILE B 1 613 ? 1.064 65.958 247.039 1.00 37.26 732 ILE B N 1
ATOM 8647 C CA . ILE B 1 613 ? 2.380 65.619 247.574 1.00 40.90 732 ILE B CA 1
ATOM 8648 C C . ILE B 1 613 ? 2.252 64.517 248.620 1.00 31.86 732 ILE B C 1
ATOM 8649 O O . ILE B 1 613 ? 2.911 63.477 248.525 1.00 41.11 732 ILE B O 1
ATOM 8654 N N . LYS B 1 614 ? 1.371 64.743 249.592 1.00 40.50 733 LYS B N 1
ATOM 8655 C CA . LYS B 1 614 ? 1.028 63.742 250.599 1.00 39.99 733 LYS B CA 1
ATOM 8656 C C . LYS B 1 614 ? 0.741 62.381 249.975 1.00 39.95 733 LYS B C 1
ATOM 8657 O O . LYS B 1 614 ? 1.188 61.359 250.479 1.00 45.71 733 LYS B O 1
ATOM 8663 N N . GLU B 1 615 ? 0.005 62.374 248.868 1.00 44.23 734 GLU B N 1
ATOM 8664 C CA . GLU B 1 615 ? -0.368 61.121 248.227 1.00 42.91 734 GLU B CA 1
ATOM 8665 C C . GLU B 1 615 ? 0.807 60.492 247.509 1.00 26.86 734 GLU B C 1
ATOM 8666 O O . GLU B 1 615 ? 0.902 59.273 247.435 1.00 27.24 734 GLU B O 1
ATOM 8672 N N . LEU B 1 616 ? 1.667 61.342 246.953 1.00 28.36 735 LEU B N 1
ATOM 8673 C CA . LEU B 1 616 ? 2.892 60.901 246.305 1.00 38.99 735 LEU B CA 1
ATOM 8674 C C . LEU B 1 616 ? 3.756 60.225 247.343 1.00 37.32 735 LEU B C 1
ATOM 8675 O O . LEU B 1 616 ? 4.207 59.097 247.146 1.00 37.36 735 LEU B O 1
ATOM 8680 N N . ASN B 1 617 ? 3.994 60.932 248.443 1.00 29.23 736 ASN B N 1
ATOM 8681 C CA . ASN B 1 617 ? 4.813 60.372 249.492 1.00 29.20 736 ASN B CA 1
ATOM 8682 C C . ASN B 1 617 ? 4.236 59.066 249.986 1.00 29.18 736 ASN B C 1
ATOM 8683 O O . ASN B 1 617 ? 4.949 58.081 250.089 1.00 30.38 736 ASN B O 1
ATOM 8688 N N . GLU B 1 618 ? 2.927 59.023 250.191 1.00 35.48 737 GLU B N 1
ATOM 8689 C CA . GLU B 1 618 ? 2.244 57.797 250.634 1.00 35.72 737 GLU B CA 1
ATOM 8690 C C . GLU B 1 618 ? 2.472 56.656 249.660 1.00 31.36 737 GLU B C 1
ATOM 8691 O O . GLU B 1 618 ? 2.829 55.542 250.033 1.00 32.34 737 GLU B O 1
ATOM 8697 N N . TYR B 1 619 ? 2.275 56.937 248.389 1.00 31.76 738 TYR B N 1
ATOM 8698 C CA . TYR B 1 619 ? 2.514 55.923 247.387 1.00 37.72 738 TYR B CA 1
ATOM 8699 C C . TYR B 1 619 ? 3.985 55.476 247.392 1.00 30.49 738 TYR B C 1
ATOM 8700 O O . TYR B 1 619 ? 4.272 54.282 247.406 1.00 34.33 738 TYR B O 1
ATOM 8709 N N . HIS B 1 620 ? 4.915 56.424 247.395 1.00 35.85 739 HIS B N 1
ATOM 8710 C CA . HIS B 1 620 ? 6.340 56.055 247.318 1.00 34.22 739 HIS B CA 1
ATOM 8711 C C . HIS B 1 620 ? 6.826 55.293 248.559 1.00 32.28 739 HIS B C 1
ATOM 8712 O O . HIS B 1 620 ? 7.558 54.314 248.430 1.00 33.29 739 HIS B O 1
ATOM 8719 N N . THR B 1 621 ? 6.382 55.684 249.751 1.00 31.77 740 THR B N 1
ATOM 8720 C CA . THR B 1 621 ? 6.765 54.929 250.960 1.00 32.78 740 THR B CA 1
ATOM 8721 C C . THR B 1 621 ? 6.181 53.529 250.928 1.00 32.84 740 THR B C 1
ATOM 8722 O O . THR B 1 621 ? 6.850 52.569 251.274 1.00 51.46 740 THR B O 1
ATOM 8726 N N . THR B 1 622 ? 4.934 53.411 250.459 1.00 34.93 741 THR B N 1
ATOM 8727 C CA . THR B 1 622 ? 4.302 52.096 250.239 1.00 32.61 741 THR B CA 1
ATOM 8728 C C . THR B 1 622 ? 5.081 51.187 249.298 1.00 33.67 741 THR B C 1
ATOM 8729 O O . THR B 1 622 ? 5.205 49.998 249.540 1.00 34.65 741 THR B O 1
ATOM 8733 N N . ILE B 1 623 ? 5.509 51.739 248.173 1.00 33.87 742 ILE B N 1
ATOM 8734 C CA . ILE B 1 623 ? 6.374 51.030 247.240 1.00 34.73 742 ILE B CA 1
ATOM 8735 C C . ILE B 1 623 ? 7.672 50.560 247.928 1.00 35.83 742 ILE B C 1
ATOM 8736 O O . ILE B 1 623 ? 8.087 49.425 247.741 1.00 37.02 742 ILE B O 1
ATOM 8741 N N . ARG B 1 624 ? 8.282 51.430 248.736 1.00 37.80 743 ARG B N 1
ATOM 8742 C CA . ARG B 1 624 ? 9.529 51.066 249.418 1.00 36.62 743 ARG B CA 1
ATOM 8743 C C . ARG B 1 624 ? 9.254 49.927 250.403 1.00 45.06 743 ARG B C 1
ATOM 8744 O O . ARG B 1 624 ? 10.003 48.955 250.465 1.00 52.19 743 ARG B O 1
ATOM 8752 N N . ASN B 1 625 ? 8.157 50.038 251.151 1.00 45.59 744 ASN B N 1
ATOM 8753 C CA . ASN B 1 625 ? 7.841 49.021 252.149 1.00 43.84 744 ASN B CA 1
ATOM 8754 C C . ASN B 1 625 ? 7.609 47.672 251.498 1.00 50.37 744 ASN B C 1
ATOM 8755 O O . ASN B 1 625 ? 7.904 46.630 252.080 1.00 56.22 744 ASN B O 1
ATOM 8760 N N . THR B 1 626 ? 7.065 47.696 250.290 1.00 44.59 745 THR B N 1
ATOM 8761 C CA . THR B 1 626 ? 6.770 46.447 249.580 1.00 42.00 745 THR B CA 1
ATOM 8762 C C . THR B 1 626 ? 7.959 45.832 248.834 1.00 47.45 745 THR B C 1
ATOM 8763 O O . THR B 1 626 ? 8.176 44.623 248.877 1.00 51.03 745 THR B O 1
ATOM 8767 N N . LEU B 1 627 ? 8.682 46.660 248.084 1.00 48.08 746 LEU B N 1
ATOM 8768 C CA . LEU B 1 627 ? 9.727 46.146 247.202 1.00 43.44 746 LEU B CA 1
ATOM 8769 C C . LEU B 1 627 ? 11.033 45.897 247.949 1.00 50.34 746 LEU B C 1
ATOM 8770 O O . LEU B 1 627 ? 11.726 44.931 247.657 1.00 49.15 746 LEU B O 1
ATOM 8775 N N . LEU B 1 628 ? 11.364 46.766 248.904 1.00 55.19 747 LEU B N 1
ATOM 8776 C CA . LEU B 1 628 ? 12.700 46.756 249.503 1.00 50.84 747 LEU B CA 1
ATOM 8777 C C . LEU B 1 628 ? 13.057 45.425 250.196 1.00 58.47 747 LEU B C 1
ATOM 8778 O O . LEU B 1 628 ? 14.165 44.927 250.007 1.00 57.73 747 LEU B O 1
ATOM 8783 N N . PRO B 1 629 ? 12.129 44.824 250.974 1.00 57.04 748 PRO B N 1
ATOM 8784 C CA . PRO B 1 629 ? 12.547 43.551 251.592 1.00 50.61 748 PRO B CA 1
ATOM 8785 C C . PRO B 1 629 ? 12.788 42.442 250.567 1.00 53.65 748 PRO B C 1
ATOM 8786 O O . PRO B 1 629 ? 13.559 41.515 250.826 1.00 56.45 748 PRO B O 1
ATOM 8790 N N . LEU B 1 630 ? 12.144 42.530 249.409 1.00 55.69 749 LEU B N 1
ATOM 8791 C CA . LEU B 1 630 ? 12.374 41.531 248.368 1.00 55.02 749 LEU B CA 1
ATOM 8792 C C . LEU B 1 630 ? 13.727 41.731 247.718 1.00 48.95 749 LEU B C 1
ATOM 8793 O O . LEU B 1 630 ? 14.451 40.778 247.439 1.00 52.91 749 LEU B O 1
ATOM 8798 N N . VAL B 1 631 ? 14.040 42.992 247.455 1.00 47.78 750 VAL B N 1
ATOM 8799 C CA . VAL B 1 631 ? 15.313 43.355 246.880 1.00 48.58 750 VAL B CA 1
ATOM 8800 C C . VAL B 1 631 ? 16.440 42.865 247.816 1.00 49.87 750 VAL B C 1
ATOM 8801 O O . VAL B 1 631 ? 17.339 42.172 247.356 1.00 57.58 750 VAL B O 1
ATOM 8805 N N . LYS B 1 632 ? 16.349 43.144 249.119 1.00 49.23 751 LYS B N 1
ATOM 8806 C CA . LYS B 1 632 ? 17.356 42.671 250.089 1.00 50.52 751 LYS B CA 1
ATOM 8807 C C . LYS B 1 632 ? 17.442 41.152 250.218 1.00 60.15 751 LYS B C 1
ATOM 8808 O O . LYS B 1 632 ? 18.454 40.619 250.667 1.00 63.98 751 LYS B O 1
ATOM 8814 N N . GLN B 1 633 ? 16.384 40.448 249.835 1.00 63.11 752 GLN B N 1
ATOM 8815 C CA . GLN B 1 633 ? 16.396 38.996 249.924 1.00 58.02 752 GLN B CA 1
ATOM 8816 C C . GLN B 1 633 ? 17.295 38.388 248.841 1.00 65.98 752 GLN B C 1
ATOM 8817 O O . GLN B 1 633 ? 17.716 37.242 248.953 1.00 73.78 752 GLN B O 1
ATOM 8819 N N . SER B 1 634 ? 17.589 39.152 247.793 1.00 64.62 753 SER B N 1
ATOM 8820 C CA . SER B 1 634 ? 18.389 38.622 246.691 1.00 68.80 753 SER B CA 1
ATOM 8821 C C . SER B 1 634 ? 19.440 39.593 246.168 1.00 57.10 753 SER B C 1
ATOM 8822 O O . SER B 1 634 ? 19.314 40.105 245.051 1.00 56.77 753 SER B O 1
ATOM 8825 N N . PRO B 1 635 ? 20.496 39.813 246.964 1.00 57.57 754 PRO B N 1
ATOM 8826 C CA . PRO B 1 635 ? 21.606 40.738 246.689 1.00 58.43 754 PRO B CA 1
ATOM 8827 C C . PRO B 1 635 ? 22.261 40.508 245.324 1.00 59.17 754 PRO B C 1
ATOM 8828 O O . PRO B 1 635 ? 22.753 41.442 244.708 1.00 58.88 754 PRO B O 1
ATOM 8832 N N . GLN B 1 636 ? 22.276 39.261 244.868 1.00 60.97 755 GLN B N 1
ATOM 8833 C CA . GLN B 1 636 ? 22.909 38.927 243.599 1.00 62.75 755 GLN B CA 1
ATOM 8834 C C . GLN B 1 636 ? 22.062 39.311 242.382 1.00 62.67 755 GLN B C 1
ATOM 8835 O O . GLN B 1 636 ? 22.602 39.542 241.300 1.00 67.80 755 GLN B O 1
ATOM 8841 N N . GLU B 1 637 ? 20.740 39.330 242.544 1.00 61.17 756 GLU B N 1
ATOM 8842 C CA . GLU B 1 637 ? 19.850 39.833 241.502 1.00 61.13 756 GLU B CA 1
ATOM 8843 C C . GLU B 1 637 ? 19.712 41.350 241.575 1.00 63.72 756 GLU B C 1
ATOM 8844 O O . GLU B 1 637 ? 19.564 42.027 240.558 1.00 57.28 756 GLU B O 1
ATOM 8847 N N . TYR B 1 638 ? 19.733 41.872 242.794 1.00 63.11 757 TYR B N 1
ATOM 8848 C CA . TYR B 1 638 ? 19.625 43.307 243.003 1.00 64.17 757 TYR B CA 1
ATOM 8849 C C . TYR B 1 638 ? 20.783 43.795 243.872 1.00 63.62 757 TYR B C 1
ATOM 8850 O O . TYR B 1 638 ? 20.847 43.501 245.064 1.00 70.76 757 TYR B O 1
ATOM 8859 N N . GLY B 1 639 ? 21.674 44.582 243.299 1.00 55.05 758 GLY B N 1
ATOM 8860 C CA . GLY B 1 639 ? 22.816 45.035 244.076 1.00 74.38 758 GLY B CA 1
ATOM 8861 C C . GLY B 1 639 ? 22.520 45.997 245.215 1.00 65.72 758 GLY B C 1
ATOM 8862 O O . GLY B 1 639 ? 21.372 46.337 245.489 1.00 56.50 758 GLY B O 1
ATOM 8863 N N . GLU B 1 640 ? 23.578 46.433 245.892 1.00 65.88 759 GLU B N 1
ATOM 8864 C CA . GLU B 1 640 ? 23.492 47.539 246.832 1.00 57.58 759 GLU B CA 1
ATOM 8865 C C . GLU B 1 640 ? 23.189 48.830 246.079 1.00 58.84 759 GLU B C 1
ATOM 8866 O O . GLU B 1 640 ? 22.583 49.762 246.611 1.00 51.12 759 GLU B O 1
ATOM 8872 N N . SER B 1 641 ? 23.633 48.884 244.833 1.00 52.81 760 SER B N 1
ATOM 8873 C CA . SER B 1 641 ? 23.300 50.003 243.980 1.00 52.07 760 SER B CA 1
ATOM 8874 C C . SER B 1 641 ? 21.775 50.051 243.741 1.00 50.38 760 SER B C 1
ATOM 8875 O O . SER B 1 641 ? 21.181 51.115 243.792 1.00 49.80 760 SER B O 1
ATOM 8878 N N . VAL B 1 642 ? 21.165 48.893 243.495 1.00 50.63 761 VAL B N 1
ATOM 8879 C CA . VAL B 1 642 ? 19.722 48.801 243.288 1.00 50.25 761 VAL B CA 1
ATOM 8880 C C . VAL B 1 642 ? 18.944 49.255 244.535 1.00 47.43 761 VAL B C 1
ATOM 8881 O O . VAL B 1 642 ? 18.011 50.040 244.418 1.00 45.95 761 VAL B O 1
ATOM 8885 N N . GLU B 1 643 ? 19.368 48.801 245.717 1.00 52.99 762 GLU B N 1
ATOM 8886 C CA . GLU B 1 643 ? 18.711 49.173 246.972 1.00 50.52 762 GLU B CA 1
ATOM 8887 C C . GLU B 1 643 ? 18.770 50.677 247.143 1.00 50.87 762 GLU B C 1
ATOM 8888 O O . GLU B 1 643 ? 17.740 51.324 247.352 1.00 52.81 762 GLU B O 1
ATOM 8894 N N . LYS B 1 644 ? 19.966 51.243 247.005 1.00 46.24 763 LYS B N 1
ATOM 8895 C CA . LYS B 1 644 ? 20.129 52.692 247.119 1.00 45.55 763 LYS B CA 1
ATOM 8896 C C . LYS B 1 644 ? 19.298 53.446 246.112 1.00 44.60 763 LYS B C 1
ATOM 8897 O O . LYS B 1 644 ? 18.780 54.493 246.437 1.00 43.80 763 LYS B O 1
ATOM 8903 N N . TYR B 1 645 ? 19.228 52.950 244.883 1.00 45.25 764 TYR B N 1
ATOM 8904 C CA . TYR B 1 645 ? 18.435 53.606 243.869 1.00 46.46 764 TYR B CA 1
ATOM 8905 C C . TYR B 1 645 ? 16.929 53.554 244.245 1.00 48.41 764 TYR B C 1
ATOM 8906 O O . TYR B 1 645 ? 16.285 54.567 244.244 1.00 42.96 764 TYR B O 1
ATOM 8915 N N . LEU B 1 646 ? 16.416 52.375 244.602 1.00 43.21 765 LEU B N 1
ATOM 8916 C CA . LEU B 1 646 ? 15.057 52.221 245.117 1.00 41.34 765 LEU B CA 1
ATOM 8917 C C . LEU B 1 646 ? 14.743 53.149 246.284 1.00 46.81 765 LEU B C 1
ATOM 8918 O O . LEU B 1 646 ? 13.660 53.776 246.340 1.00 44.26 765 LEU B O 1
ATOM 8923 N N . ILE B 1 647 ? 15.671 53.221 247.229 1.00 44.07 766 ILE B N 1
ATOM 8924 C CA . ILE B 1 647 ? 15.517 54.109 248.372 1.00 44.30 766 ILE B CA 1
ATOM 8925 C C . ILE B 1 647 ? 15.458 55.555 247.892 1.00 42.46 766 ILE B C 1
ATOM 8926 O O . ILE B 1 647 ? 14.591 56.316 248.325 1.00 45.73 766 ILE B O 1
ATOM 8931 N N . GLU B 1 648 ? 16.320 55.941 246.956 1.00 44.74 767 GLU B N 1
ATOM 8932 C CA . GLU B 1 648 ? 16.296 57.347 246.515 1.00 44.72 767 GLU B CA 1
ATOM 8933 C C . GLU B 1 648 ? 15.007 57.705 245.781 1.00 40.78 767 GLU B C 1
ATOM 8934 O O . GLU B 1 648 ? 14.460 58.811 245.971 1.00 42.94 767 GLU B O 1
ATOM 8936 N N . ILE B 1 649 ? 14.496 56.818 244.933 1.00 46.39 768 ILE B N 1
ATOM 8937 C CA . ILE B 1 649 ? 13.267 57.202 244.211 1.00 46.96 768 ILE B CA 1
ATOM 8938 C C . ILE B 1 649 ? 11.996 57.104 245.073 1.00 41.05 768 ILE B C 1
ATOM 8939 O O . ILE B 1 649 ? 10.942 57.603 244.682 1.00 37.91 768 ILE B O 1
ATOM 8944 N N . THR B 1 650 ? 12.087 56.446 246.226 1.00 44.51 769 THR B N 1
ATOM 8945 C CA . THR B 1 650 ? 10.954 56.348 247.140 1.00 43.93 769 THR B CA 1
ATOM 8946 C C . THR B 1 650 ? 11.014 57.334 248.290 1.00 44.49 769 THR B C 1
ATOM 8947 O O . THR B 1 650 ? 10.193 57.268 249.208 1.00 45.93 769 THR B O 1
ATOM 8951 N N . GLU B 1 651 ? 12.001 58.219 248.270 1.00 47.32 770 GLU B N 1
ATOM 8952 C CA . GLU B 1 651 ? 12.159 59.204 249.335 1.00 42.31 770 GLU B CA 1
ATOM 8953 C C . GLU B 1 651 ? 11.088 60.281 249.308 1.00 39.12 770 GLU B C 1
ATOM 8954 O O . GLU B 1 651 ? 10.761 60.792 248.255 1.00 36.86 770 GLU B O 1
ATOM 8960 N N . PRO B 1 652 ? 10.582 60.674 250.483 1.00 33.37 771 PRO B N 1
ATOM 8961 C CA . PRO B 1 652 ? 9.570 61.723 250.531 1.00 32.44 771 PRO B CA 1
ATOM 8962 C C . PRO B 1 652 ? 10.019 63.037 249.928 1.00 48.82 771 PRO B C 1
ATOM 8963 O O . PRO B 1 652 ? 11.158 63.449 250.128 1.00 50.10 771 PRO B O 1
ATOM 8967 N N . ILE B 1 653 ? 9.125 63.663 249.171 1.00 38.37 772 ILE B N 1
ATOM 8968 C CA . ILE B 1 653 ? 9.274 65.043 248.767 1.00 44.69 772 ILE B CA 1
ATOM 8969 C C . ILE B 1 653 ? 9.024 65.925 249.986 1.00 57.55 772 ILE B C 1
ATOM 8970 O O . ILE B 1 653 ? 8.047 65.723 250.728 1.00 48.53 772 ILE B O 1
ATOM 8975 N N . ALA B 1 654 ? 9.908 66.894 250.191 1.00 70.19 773 ALA B N 1
ATOM 8976 C CA . ALA B 1 654 ? 9.744 67.904 251.234 1.00 74.02 773 ALA B CA 1
ATOM 8977 C C . ALA B 1 654 ? 8.458 68.701 251.029 1.00 77.59 773 ALA B C 1
ATOM 8978 O O . ALA B 1 654 ? 7.788 69.068 251.993 1.00 78.61 773 ALA B O 1
ATOM 8993 N N . PRO C 2 2 ? -35.598 69.861 242.297 1.00 81.07 2 PRO F N 1
ATOM 8994 C CA . PRO C 2 2 ? -34.815 68.705 241.851 1.00 83.07 2 PRO F CA 1
ATOM 8995 C C . PRO C 2 2 ? -35.440 67.867 240.808 1.00 89.93 2 PRO F C 1
ATOM 8996 O O . PRO C 2 2 ? -36.636 67.563 240.875 1.00 86.30 2 PRO F O 1
ATOM 9000 N N . PRO C 2 3 ? -34.587 67.372 239.685 1.00 99.17 3 PRO F N 1
ATOM 9001 C CA . PRO C 2 3 ? -35.055 66.516 238.592 1.00 102.81 3 PRO F CA 1
ATOM 9002 C C . PRO C 2 3 ? -35.439 65.156 239.135 1.00 102.04 3 PRO F C 1
ATOM 9003 O O . PRO C 2 3 ? -36.349 64.531 238.633 1.00 104.82 3 PRO F O 1
ATOM 9007 N N . ALA C 2 4 ? -34.661 64.637 240.307 1.00 94.46 4 ALA F N 1
ATOM 9008 C CA . ALA C 2 4 ? -34.938 63.344 240.924 1.00 103.18 4 ALA F CA 1
ATOM 9009 C C . ALA C 2 4 ? -34.686 62.233 239.927 1.00 110.61 4 ALA F C 1
ATOM 9010 O O . ALA C 2 4 ? -35.620 61.780 239.236 1.00 116.84 4 ALA F O 1
#

B-factor: mean 68.47, std 27.8, range [21.66, 176.1]

GO terms:
  GO:0070006 metalloaminopeptidase activity (F, IDA)
  GO:0005737 cytoplasm (C, IDA)
  GO:0020020 food vacuole (C, IDA)
  GO:0042540 hemoglobin catabolic process (P, IDA)
  GO:0030145 manganese ion binding (F, IDA)
  GO:0006508 proteolysis (P, IDA)
  GO:0005775 vacuolar lumen (C, EXP)
  GO:0004177 aminopeptidase activity (F, EXP)

Nearest PDB structures (foldseek):
  5jr6-assembly1_A  TM=1.002E+00  e=0.000E+00  Plasmodium falciparum 3D7
  5jqk-assembly1_A  TM=9.999E-01  e=0.000E+00  Plasmodium falciparum 3D7
  5jqk-assembly1_B  TM=9.943E-01  e=0.000E+00  Plasmodium falciparum 3D7
  5jr6-assembly1_B  TM=9.884E-01  e=0.000E+00  Plasmodium falciparum 3D7
  4s2t-assembly1_Q  TM=8.932E-01  e=4.273E-58  Caenorhabditis elegans

Radius of gyration: 33.3 Å; Cα contacts (8 Å, |Δi|>4): 2459; chains: 3; bounding box: 100×90×69 Å

Foldseek 3Di:
DLDQVVVLVVVVVVCVVLVAAKEKQWQAFQLRDQDDAPQRPQPCSNFVQPDRGWMWIRHPPQIEIEGEPLCVVSCVVGGDCVRHPYDYDYVVCPCVVLVVVLPDHQHYEYALGGAFVVVVVSNVVSNCVSCVPDDEDEEEDPPPPSVPDVYYYHYPDDPGGDHDDDQAAKDALDCLQQVDALVVLLVVLLVCCQPPNVQEQKEKDSHFLLVCSNHRMFDDPDDQFRTFHWMWIFGADNVGGTPAIEIEGDVSRYDDVVVVVCCVVDHHYHHNVCPQVCCLPPQVVVDDDVRHHAHYEYENGRGNSNCVSDDVVRYHHDDRPSQLVQQFGDPSLVVLLLVQQLLLQQLVLVLVLVLVVCLVVVVLQQDKQVRSQVSSQVSSVVTPQFDGWNDRKDWDAWQQQLSPVRDDDVVNMDGHDQAKIKIWTWTFGSSFTFTWIAIEGSHQDDPVQLVQQALQVQLLLCQQWPKFFQFDWLQVNQCSSCVSQVVVVFADPDAFKAFQGGSGHRHGHNAIRGNPDTGGFDFRRKMKGKGKGHDHPGHIGIGIFIWTKDFDDDDPPTTMIGIGGSHQHAHYPSSHDVVVDDVVSLVSNLVSLVVSLVSNLVVQVVPCVSHNDSSNVSSCVRNPRDDD/DEKQFQAFLQRDLADAPVRDQPSGDMDDCDDDAPVCPCVVLVVHYPYELGGFFVLVVVVNVVSVCVPPPDDDEDVVPYPPPDPGHDDDLAAKDALDCLQAVDALLRLVVVQFVCCVPVNPQEFKEKDRHFQLVCNNHRMFDDGDDQFRTFHKMWMWGHDPPGTPAIEIEHDVSRYDDVRVCSCCVSPHHYHYHVCLLVCVQVPQVPDDVDHHAYYEYERGRGNSNVVSDDVVRYHYDDRPSQQVQLFGDPSLVVLLLVQQLLLQQLVLVLVLVCQVCLVVVNQQQDKLVVSQVSSQVSSVPGPQFDGWNDRKDWAAWLRQQVPVDHDVVNMDGHDQAKIKIWTWTAGSSFTFTWIAIEGSHQDDPVQLVQQALQVQLLLCQQWPKAFQFDKLQVNQVSSCVSCVVVPFADRDFQKAFQGGSGHRHGDNAIRGNPDIGGDDFRRKMKGWGKGHDHNGHIGIGIFIWTKAFDDDDPPTTMIGIHGSHQYAHYPSSHDPVPDDPVNLVVNLVSLVVSCVSNLVVLVVCCPSHPPSSNVSSCVRSDRDD

Sequence (1176 aa):
DNNPAARLEELRTIMKKNKIDVYILINSDEHNSEIINEKDKKIVKITNYSGADGILIVTKDKPILYVNALYELQAMNELDQNLFTLRISRIDNRDEIFETISSLFNTIAFDGKNTSVVFYEKLRKALLNAYPKKKIVEKIIYNNNFDDVLNFLVLEKSLVEIYPVNNKTLYIHDRKYNGACAGEKIDKLKQSLMYDIKNVDNLLLSELDEIAYLLNLRGYDYQYSPLFYSYLLFQFDREQDFSKIVFFTTVKNLPADVKNLLEINKVIVKEYEEIVPYLRDVVIPSIPKDFKKYDISLSPYINLMIYKLFDRKNVLLQNSPVVKMKAVKNDVEIDNMKQAHILDGLALLQFFHWCEQKRKTKELFNETEMSLRHKVDYFRSTKKNFIFPSFSTISASGPNAAVIHYECTDKTNATIKPAIYLLDSGGQYLHGTTDVTRTTHFGEPTAEEKRIYTLVLKGHLRLRKVIFASYTNSSALDFIARENLFNNFMDYNHGTGHGVGLTLNVHEGGCSIGPVGGAPLKKNMVLSNEPGYYMKDKFGVRIENMQYVISKEITDTTEYLSFDDLTMYPYEKKLLDFSLLTNQEIKELNEYHTTIRNTLLPLVKQSPQEYGESVEKYLIEITEPIAIVYILINSDEHNSEIINEKDKKIADGILIVRISRIDNRDEIFETIIAFDGKNTSVVFYEKLRKALLNAYPKIVEKIFLVLEKSLVYPVNNKTLYIHDRKYNGACAGEKIDKLKQSLMYDIKNVDNLLLSELDEIAYLLNLRGYDYQYSPLFYSYLLFQFDRQDFSKIVFFTTVKNLPADVKNLLEINKVIVKEYEEIVPYLRDVVIPSIDFKKYDISLSPYINLMIYKLFDRKNVLLQNSPVVKMKAVKNDVEIDNMKQAHILDGLALLQFFHWCEQKRKTKELFNETEMSLRHKVDYFRSTKKNFIFPSFSTISASGPNAAVIHYECDKTNATIKPAIYLLDSGGQYLHGTTDVTRTTHFGEPTAEEKRIYTLVLKGHLRLRKVIFASYTNSSALDFIARENLFNNFMDYNHGTGHGVGLTLNVHEGGCSIGPVGGAPLKKNMVLSNEPGYYMKDKFGVRIENMQYVISKEITDTTEYLSFDDLTMYPYEKKLLDFSLLTNQEIKELNEYHTTIRNTLLPLVKQSPQEYGESVEKYLIEITEPIAPPA

CATH classification: 3.40.350.10 (+2 more: 3.40.350.10, 3.90.230.10)

Solvent-accessible surface area: 48256 Å² total; per-residue (Å²): 136,88,85,15,55,59,36,26,63,56,24,48,82,43,12,72,96,31,83,16,43,10,8,7,1,27,21,23,7,36,6,62,28,118,85,16,32,103,70,9,68,9,2,43,56,6,2,71,1,75,3,47,58,4,30,0,8,4,28,117,76,58,9,35,2,8,2,54,34,35,50,57,76,74,5,117,92,39,5,85,90,152,34,5,62,39,25,62,31,34,111,137,31,52,94,76,9,24,63,43,21,22,94,69,83,80,24,20,3,0,7,0,33,7,6,28,0,42,18,0,24,115,0,27,97,26,32,63,131,39,129,114,108,44,83,38,55,54,39,40,14,81,127,82,61,42,110,108,101,45,59,2,17,0,4,73,64,33,49,32,100,93,148,118,94,29,78,114,67,7,51,95,2,63,116,133,21,1,11,12,55,28,49,58,4,23,66,108,0,33,68,18,4,35,146,108,20,101,53,2,34,28,10,1,0,3,39,6,10,4,0,0,16,0,15,10,6,2,0,72,20,10,120,35,15,0,7,4,29,0,1,0,2,1,44,12,45,63,116,107,75,31,79,35,14,0,0,0,2,31,51,134,4,21,36,86,76,7,81,73,53,19,75,94,53,86,15,49,37,71,65,27,125,69,7,25,41,50,0,85,85,48,17,52,94,79,36,123,160,148,92,80,102,52,38,5,2,0,5,36,103,2,4,0,15,2,8,33,25,23,64,77,80,50,12,31,70,59,91,4,28,0,21,169,28,9,2,63,4,53,96,59,5,7,87,14,0,69,72,0,3,33,16,4,2,9,0,4,0,16,0,15,29,39,1,23,54,48,74,132,66,151,96,0,48,134,39,36,0,45,38,0,27,104,56,0,28,123,27,0,58,59,12,156,37,37,38,33,32,2,30,43,2,14,0,0,0,3,58,35,1,11,34,17,62,18,60,7,36,101,103,76,54,24,71,1,70,78,24,1,0,3,2,4,0,1,0,0,0,40,22,0,0,0,6,4,0,10,2,11,4,17,24,164,28,70,82,74,19,59,88,5,1,0,5,0,0,23,0,0,1,62,0,6,61,0,26,0,0,41,57,7,27,2,5,1,0,4,3,0,1,3,18,29,0,0,70,48,64,21,26,7,104,7,5,0,0,7,0,0,0,5,0,1,39,14,52,9,49,39,20,44,0,8,35,129,54,34,55,68,5,130,87,27,15,0,0,0,0,0,0,0,33,36,38,143,117,109,9,0,0,1,0,0,0,0,0,17,1,43,41,99,76,114,50,116,116,21,59,1,4,3,4,49,22,3,4,17,11,4,11,31,62,83,0,8,28,108,102,39,16,73,85,116,25,7,46,26,0,26,97,2,1,56,61,0,52,97,38,0,21,71,58,0,112,133,38,86,107,78,26,15,136,71,8,20,59,36,0,63,111,28,1,84,77,23,91,156,98,55,17,12,22,29,18,5,22,4,57,23,118,64,28,29,60,133,9,142,71,118,123,150,34,77,40,84,103,147,98,91,62,61,109,30,177,98,90,66,42,89,80,90,64,20,0,0,0,35,8,1,18,0,58,24,1,39,41,18,6,62,37,43,62,61,67,85,146,133,70,88,55,74,89,47,40,2,54,122,71,40,45,107,121,116,118,25,100,116,68,17,54,104,2,61,137,131,12,2,18,21,64,26,45,59,8,24,87,48,3,27,88,13,10,94,152,119,19,71,52,4,46,32,5,4,0,3,33,9,11,5,0,0,13,0,30,10,18,3,0,68,19,13,120,53,16,0,6,2,32,0,11,0,9,9,46,16,54,101,82,94,42,80,30,19,3,6,1,1,39,92,130,1,28,39,92,80,20,57,62,52,21,76,87,45,82,11,85,60,28,52,53,88,30,6,64,74,56,11,58,82,76,29,55,93,88,127,161,90,101,76,55,58,13,0,0,4,31,102,4,6,0,31,4,6,56,45,37,94,105,72,13,9,34,63,49,93,6,27,0,22,144,43,7,0,53,4,53,108,66,4,7,76,5,0,79,80,0,2,41,31,2,2,8,0,4,0,12,0,13,33,47,1,30,38,45,80,128,81,149,88,0,47,129,39,34,0,50,37,0,29,110,55,0,31,121,27,0,62,78,15,154,39,37,36,36,28,2,32,36,1,22,0,1,1,4,59,33,1,16,82,63,81,20,69,14,110,113,55,54,30,68,2,90,84,25,1,1,2,3,10,0,0,0,0,0,41,21,0,0,0,8,2,0,10,2,11,4,11,23,88,34,72,83,66,21,66,88,6,0,0,5,0,0,20,0,0,2,60,0,6,62,0,23,0,0,36,67,7,31,1,5,0,0,3,3,0,1,2,22,38,0,0,67,50,68,23,26,5,139,41,34,0,8,29,1,0,0,3,0,1,43,17,84,9,50,29,21,40,0,10,29,111,48,35,55,68,5,101,46,27,8,0,0,0,0,20,0,0,33,36,50,169,103,96,8,0,0,8,0,0,0,0,0,16,0,49,57,93,70,116,44,156,130,19,60,1,3,1,2,53,12,2,2,26,11,4,10,34,59,83,0,5,29,109,100,43,18,70,133,97,22,26,101,19,1,30,96,3,2,57,56,0,58,100,42,0,24,80,74,0,115,76,42,84,187,79,14,29,116,59,8,39,125,46,0,65,60,31,1,82,70,28,143,11,42,86

InterPro domains:
  IPR000587 Creatinase, N-terminal [PF01321] (135-258)
  IPR000994 Peptidase M24 [PF00557] (482-695)
  IPR001131 Peptidase M24B, X-Pro dipeptidase/aminopeptidase P, conserved site [PS00491] (640-652)
  IPR029149 Creatinase/Aminopeptidase P/Spt16, N-terminal [G3DSA:3.40.350.10] (122-278)
  IPR029149 Creatinase/Aminopeptidase P/Spt16, N-terminal [G3DSA:3.40.350.10] (303-472)
  IPR029149 Creatinase/Aminopeptidase P/Spt16, N-terminal [SSF53092] (139-260)
  IPR032416 Peptidase M24, C-terminal domain [PF16188] (705-772)
  IPR033740 Aminopeptidase P [cd01085] (482-705)
  IPR036005 Creatinase/aminopeptidase-like [G3DSA:3.90.230.10] (473-770)
  IPR036005 Creatinase/aminopeptidase-like [SSF55920] (476-731)
  IPR050422 Xaa-Pro aminopeptidase P [PTHR43763] (36-772)